Protein AF-0000000080794944 (afdb_homodimer)

Solvent-accessible surface area (backbone atoms only — not comparable to full-atom values): 50592 Å² total; per-residue (Å²): 95,80,65,53,23,32,39,42,46,59,66,70,66,61,68,41,65,61,49,51,48,53,40,46,74,66,65,26,46,38,34,17,43,70,73,52,37,54,56,38,44,75,72,70,41,84,64,39,46,39,34,68,73,73,70,47,71,64,36,57,89,57,74,43,53,61,49,36,49,52,62,53,45,12,29,58,46,54,78,93,35,69,66,28,50,51,45,27,62,76,66,72,36,57,71,33,27,30,31,37,28,40,72,71,52,40,64,65,51,48,74,79,46,86,49,66,69,64,55,45,68,68,59,70,55,32,57,50,40,53,40,50,36,15,28,62,26,26,94,62,12,42,25,40,49,50,62,85,48,48,60,62,50,49,52,32,38,70,72,71,50,22,71,54,67,71,56,23,50,53,32,17,41,49,35,30,44,48,52,14,51,37,27,41,32,45,29,51,54,49,22,61,75,66,71,56,73,48,63,47,74,49,50,31,36,52,76,44,68,37,66,14,27,69,31,85,89,19,55,22,37,37,35,34,56,58,98,51,88,38,71,67,80,34,48,42,64,62,29,70,90,60,64,56,37,46,51,52,49,42,15,47,52,53,51,48,51,55,56,28,70,48,91,57,56,48,37,37,36,20,40,84,56,34,61,34,38,34,24,44,57,60,50,74,67,53,49,52,51,49,52,58,52,48,59,73,38,73,47,35,34,37,37,44,60,48,65,67,59,54,63,71,48,31,77,29,53,31,49,29,36,33,23,64,50,87,75,81,58,58,76,62,50,54,68,31,65,23,41,39,32,39,41,53,76,58,78,81,86,70,65,62,39,56,42,46,58,75,59,40,34,34,43,26,52,55,82,87,82,87,78,95,60,56,73,32,49,44,53,36,49,48,50,37,52,69,35,29,32,29,29,39,26,42,29,45,84,34,35,27,36,30,33,45,24,42,32,78,37,59,63,52,14,49,51,35,30,50,53,41,31,53,75,68,76,43,76,78,58,41,34,34,41,36,36,35,44,50,66,79,50,66,68,54,53,48,52,43,57,73,26,46,37,44,30,39,38,28,24,59,62,55,93,90,32,54,63,53,60,50,50,41,42,74,72,65,27,44,77,46,66,46,97,49,72,54,43,31,120,94,79,63,53,22,32,39,42,45,59,66,70,65,61,69,41,64,60,49,53,49,52,40,46,76,66,64,27,47,39,33,16,42,70,71,52,37,55,56,38,44,75,72,71,41,84,64,41,46,40,34,68,72,72,69,48,72,64,36,59,89,58,74,42,53,60,50,35,50,51,60,52,45,12,30,58,47,54,81,92,35,68,68,29,51,49,44,26,62,77,67,73,35,57,72,34,27,30,30,36,28,40,72,71,53,41,64,65,51,46,75,78,45,85,48,65,68,63,56,44,69,67,60,71,56,33,57,51,41,52,38,51,36,14,29,62,26,25,93,60,12,41,24,41,48,49,62,84,48,49,59,60,51,50,51,30,39,69,72,71,50,22,71,54,67,70,56,22,51,53,32,20,39,49,37,29,43,50,52,13,50,37,28,40,32,45,28,52,55,49,23,62,75,65,71,57,75,48,63,49,76,48,50,30,35,52,77,45,70,37,66,12,26,69,32,83,87,21,56,22,37,36,35,35,56,60,100,52,87,38,73,67,80,35,48,41,63,64,28,70,92,59,63,56,37,46,49,53,49,42,15,48,51,54,52,47,51,54,54,28,72,46,91,59,56,49,38,41,36,19,40,84,55,32,60,34,39,34,25,41,55,60,51,75,65,54,48,52,51,49,52,56,53,48,59,74,37,74,47,35,33,36,37,41,60,48,65,68,58,54,61,72,46,31,78,28,53,31,50,29,38,33,22,66,50,87,75,82,59,57,74,64,50,54,68,31,64,24,41,38,31,40,40,55,77,58,78,80,84,70,65,62,37,55,43,47,61,76,62,41,33,34,44,26,52,56,83,87,84,86,78,95,59,55,74,33,49,42,54,36,50,47,50,38,53,69,36,29,32,29,27,38,26,42,29,45,83,34,35,30,35,30,35,43,24,40,31,78,38,59,64,51,15,49,52,36,28,51,53,39,31,53,74,69,76,43,75,78,60,42,35,34,42,35,36,35,46,49,67,80,50,66,69,53,53,48,51,43,58,74,26,47,37,43,32,39,37,27,24,58,61,53,92,89,32,55,63,55,59,50,51,41,43,74,72,64,26,44,77,45,66,47,96,53,71,53,41,31,122

Sequence (978 aa):
MNIKRAIISVYDKTNLEDLASFLYRNGVEIICTEGTNKYLQEKGIPTVKMADYIGFPEILGGRVKSIDPKLAGGILAKSNDKKHEEDMINYNIKRIDMVVGNFPTFEEIAKKTKNEETLLENIDIGGYSLLRAAAKNYKDVVALADPKDYQTVIDNLEDCGDVPLQLRRKLALKVFFSTSKYDASIHKIFSELFAAEKFDHEFFEILGNLRYGSNPMQEAILMKFLEKDTFINYLENLTFHKKPTLRMLKDIKLLFHLASLTNNEFLGFAKKGIFVFGYCAPTQEEKKQFIRIIKELKGGIVYSDDPNIIFELKDSKHDGMMTSYNLEQKEEIISFKPMVFKVNKKVLKQEEEYIVDSDLVVKQNFQEISLDLSPSEQLGFEVAKIHKSDTAVYVKNNLICSGNQSCLNREIALNALENTLEKFEVLPKEGTIIFDSPINSEKITDIILNWQVEKVIVPPTLPGYEKYLNDLEEKGVTLLVTQGRYHRYMNIKRAIISVYDKTNLEDLASFLYRNGVEIICTEGTNKYLQEKGIPTVKMADYIGFPEILGGRVKSIDPKLAGGILAKSNDKKHEEDMINYNIKRIDMVVGNFPTFEEIAKKTKNEETLLENIDIGGYSLLRAAAKNYKDVVALADPKDYQTVIDNLEDCGDVPLQLRRKLALKVFFSTSKYDASIHKIFSELFAAEKFDHEFFEILGNLRYGSNPMQEAILMKFLEKDTFINYLENLTFHKKPTLRMLKDIKLLFHLASLTNNEFLGFAKKGIFVFGYCAPTQEEKKQFIRIIKELKGGIVYSDDPNIIFELKDSKHDGMMTSYNLEQKEEIISFKPMVFKVNKKVLKQEEEYIVDSDLVVKQNFQEISLDLSPSEQLGFEVAKIHKSDTAVYVKNNLICSGNQSCLNREIALNALENTLEKFEVLPKEGTIIFDSPINSEKITDIILNWQVEKVIVPPTLPGYEKYLNDLEEKGVTLLVTQGRYHRY

Structure (mmCIF, N/CA/C/O backbone):
data_AF-0000000080794944-model_v1
#
loop_
_entity.id
_entity.type
_entity.pdbx_description
1 polymer 'Phosphoribosylaminoimidazolecarboxamide formyltransferase'
#
loop_
_atom_site.group_PDB
_atom_site.id
_atom_site.type_symbol
_atom_site.label_atom_id
_atom_site.label_alt_id
_atom_site.label_comp_id
_atom_site.label_asym_id
_atom_site.label_entity_id
_atom_site.label_seq_id
_atom_site.pdbx_PDB_ins_code
_atom_site.Cartn_x
_atom_site.Cartn_y
_atom_site.Cartn_z
_atom_site.occupancy
_atom_site.B_iso_or_equiv
_atom_site.auth_seq_id
_atom_site.auth_comp_id
_atom_site.auth_asym_id
_atom_site.auth_atom_id
_atom_site.pdbx_PDB_model_num
ATOM 1 N N . MET A 1 1 ? -22.109 20.938 27.016 1 71.31 1 MET A N 1
ATOM 2 C CA . MET A 1 1 ? -21.359 22.141 26.656 1 71.31 1 MET A CA 1
ATOM 3 C C . MET A 1 1 ? -22.234 23.141 25.922 1 71.31 1 MET A C 1
ATOM 5 O O . MET A 1 1 ? -23.062 22.766 25.094 1 71.31 1 MET A O 1
ATOM 9 N N . ASN A 1 2 ? -22.344 24.266 26.406 1 84.69 2 ASN A N 1
ATOM 10 C CA . ASN A 1 2 ? -23.094 25.359 25.797 1 84.69 2 ASN A CA 1
ATOM 11 C C . ASN A 1 2 ? -22.219 26.156 24.812 1 84.69 2 ASN A C 1
ATOM 13 O O . ASN A 1 2 ? -21.172 26.672 25.203 1 84.69 2 ASN A O 1
ATOM 17 N N . ILE A 1 3 ? -22.672 26.141 23.547 1 95.5 3 ILE A N 1
ATOM 18 C CA . ILE A 1 3 ? -21.906 26.859 22.531 1 95.5 3 ILE A CA 1
ATOM 19 C C . ILE A 1 3 ? -22.266 28.344 22.578 1 95.5 3 ILE A C 1
ATOM 21 O O . ILE A 1 3 ? -23.406 28.719 22.25 1 95.5 3 ILE A O 1
ATOM 25 N N . LYS A 1 4 ? -21.328 29.141 22.922 1 96.44 4 LYS A N 1
ATOM 26 C CA . LYS A 1 4 ? -21.578 30.578 23.016 1 96.44 4 LYS A CA 1
ATOM 27 C C . LYS A 1 4 ? -20.906 31.328 21.859 1 96.44 4 LYS A C 1
ATOM 29 O O . LYS A 1 4 ? -21.391 32.375 21.438 1 96.44 4 LYS A O 1
ATOM 34 N N . ARG A 1 5 ? -19.797 30.797 21.375 1 97.94 5 ARG A N 1
ATOM 35 C CA . ARG A 1 5 ? -19.031 31.406 20.297 1 97.94 5 ARG A CA 1
ATOM 36 C C . ARG A 1 5 ? -18.484 30.359 19.344 1 97.94 5 ARG A C 1
ATOM 38 O O . ARG A 1 5 ? -18.031 29.297 19.781 1 97.94 5 ARG A O 1
ATOM 45 N N . ALA A 1 6 ? -18.594 30.672 18.062 1 98.38 6 ALA A N 1
ATOM 46 C CA . ALA A 1 6 ? -18.094 29.75 17.047 1 98.38 6 ALA A CA 1
ATOM 47 C C . ALA A 1 6 ? -17.281 30.5 15.984 1 98.38 6 ALA A C 1
ATOM 49 O O . ALA A 1 6 ? -17.641 31.609 15.586 1 98.38 6 ALA A O 1
ATOM 50 N N . ILE A 1 7 ? -16.172 29.922 15.594 1 98.25 7 ILE A N 1
ATOM 51 C CA . ILE A 1 7 ? -15.398 30.422 14.461 1 98.25 7 ILE A CA 1
ATOM 52 C C . ILE A 1 7 ? -15.727 29.594 13.211 1 98.25 7 ILE A C 1
ATOM 54 O O . ILE A 1 7 ? -15.742 28.375 13.258 1 98.25 7 ILE A O 1
ATOM 58 N N . ILE A 1 8 ? -16.031 30.266 12.125 1 97.44 8 ILE A N 1
ATOM 59 C CA . ILE A 1 8 ? -16.297 29.578 10.859 1 97.44 8 ILE A CA 1
ATOM 60 C C . ILE A 1 8 ? -15.328 30.094 9.789 1 97.44 8 ILE A C 1
ATOM 62 O O . ILE A 1 8 ? -15.328 31.297 9.461 1 97.44 8 ILE A O 1
ATOM 66 N N . SER A 1 9 ? -14.477 29.281 9.312 1 94.06 9 SER A N 1
ATOM 67 C CA . SER A 1 9 ? -13.539 29.531 8.219 1 94.06 9 SER A CA 1
ATOM 68 C C . SER A 1 9 ? -13.5 28.359 7.25 1 94.06 9 SER A C 1
ATOM 70 O O . SER A 1 9 ? -12.664 27.453 7.391 1 94.06 9 SER A O 1
ATOM 72 N N . VAL A 1 10 ? -14.414 28.375 6.191 1 94.31 10 VAL A N 1
ATOM 73 C CA . VAL A 1 10 ? -14.578 27.188 5.348 1 94.31 10 VAL A CA 1
ATOM 74 C C . VAL A 1 10 ? -14.328 27.562 3.887 1 94.31 10 VAL A C 1
ATOM 76 O O . VAL A 1 10 ? -14.609 28.688 3.463 1 94.31 10 VAL A O 1
ATOM 79 N N . TYR A 1 11 ? -13.781 26.641 3.205 1 90.94 11 TYR A N 1
ATOM 80 C CA . TYR A 1 11 ? -13.688 26.703 1.75 1 90.94 11 TYR A CA 1
ATOM 81 C C . TYR A 1 11 ? -14.953 26.156 1.099 1 90.94 11 TYR A C 1
ATOM 83 O O . TYR A 1 11 ? -15.562 26.812 0.253 1 90.94 11 TYR A O 1
ATOM 91 N N . ASP A 1 12 ? -15.297 24.969 1.479 1 92.75 12 ASP A N 1
ATOM 92 C CA . ASP A 1 12 ? -16.531 24.312 1.055 1 92.75 12 ASP A CA 1
ATOM 93 C C . ASP A 1 12 ? -17.719 24.766 1.91 1 92.75 12 ASP A C 1
ATOM 95 O O . ASP A 1 12 ? -17.797 24.438 3.096 1 92.75 12 ASP A O 1
ATOM 99 N N . LYS A 1 13 ? -18.656 25.391 1.341 1 94.94 13 LYS A N 1
ATOM 100 C CA . LYS A 1 13 ? -19.766 25.984 2.09 1 94.94 13 LYS A CA 1
ATOM 101 C C . LYS A 1 13 ? -21 25.109 2.041 1 94.94 13 LYS A C 1
ATOM 103 O O . LYS A 1 13 ? -22.094 25.547 2.402 1 94.94 13 LYS A O 1
ATOM 108 N N . THR A 1 14 ? -20.766 23.875 1.717 1 95.31 14 THR A N 1
ATOM 109 C CA . THR A 1 14 ? -21.875 22.938 1.695 1 95.31 14 THR A CA 1
ATOM 110 C C . THR A 1 14 ? -22.516 22.828 3.074 1 95.31 14 THR A C 1
ATOM 112 O O . THR A 1 14 ? -21.828 22.656 4.078 1 95.31 14 THR A O 1
ATOM 115 N N . ASN A 1 15 ? -23.828 23.031 3.201 1 96.56 15 ASN A N 1
ATOM 116 C CA . ASN A 1 15 ? -24.672 22.859 4.387 1 96.56 15 ASN A CA 1
ATOM 117 C C . ASN A 1 15 ? -24.328 23.891 5.461 1 96.56 15 ASN A C 1
ATOM 119 O O . ASN A 1 15 ? -24.75 23.766 6.609 1 96.56 15 ASN A O 1
ATOM 123 N N . LEU A 1 16 ? -23.562 24.938 5.066 1 97.44 16 LEU A N 1
ATOM 124 C CA . LEU A 1 16 ? -23.109 25.906 6.043 1 97.44 16 LEU A CA 1
ATOM 125 C C . LEU A 1 16 ? -24.266 26.781 6.523 1 97.44 16 LEU A C 1
ATOM 127 O O . LEU A 1 16 ? -24.297 27.188 7.688 1 97.44 16 LEU A O 1
ATOM 131 N N . GLU A 1 17 ? -25.141 27.078 5.625 1 97.19 17 GLU A N 1
ATOM 132 C CA . GLU A 1 17 ? -26.281 27.922 5.957 1 97.19 17 GLU A CA 1
ATOM 133 C C . GLU A 1 17 ? -27.109 27.312 7.078 1 97.19 17 GLU A C 1
ATOM 135 O O . GLU A 1 17 ? -27.531 28.016 8.008 1 97.19 17 GLU A O 1
ATOM 140 N N . ASP A 1 18 ? -27.281 26.047 6.984 1 97.69 18 ASP A N 1
ATOM 141 C CA . ASP A 1 18 ? -28.078 25.359 7.992 1 97.69 18 ASP A CA 1
ATOM 142 C C . ASP A 1 18 ? -27.391 25.406 9.359 1 97.69 18 ASP A C 1
ATOM 144 O O . ASP A 1 18 ? -28.047 25.703 10.367 1 97.69 18 ASP A O 1
ATOM 148 N N . LEU A 1 19 ? -26.172 25.141 9.367 1 98.06 19 LEU A N 1
ATOM 149 C CA . LEU A 1 19 ? -25.422 25.156 10.625 1 98.06 19 LEU A CA 1
ATOM 150 C C . LEU A 1 19 ? -25.375 26.547 11.219 1 98.06 19 LEU A C 1
ATOM 152 O O . LEU A 1 19 ? -25.672 26.734 12.398 1 98.06 19 LEU A O 1
ATOM 156 N N . ALA A 1 20 ? -25.031 27.547 10.391 1 98.12 20 ALA A N 1
ATOM 157 C CA . ALA A 1 20 ? -24.906 28.922 10.844 1 98.12 20 ALA A CA 1
ATOM 158 C C . ALA A 1 20 ? -26.25 29.469 11.344 1 98.12 20 ALA A C 1
ATOM 160 O O . ALA A 1 20 ? -26.312 30.172 12.352 1 98.12 20 ALA A O 1
ATOM 161 N N . SER A 1 21 ? -27.2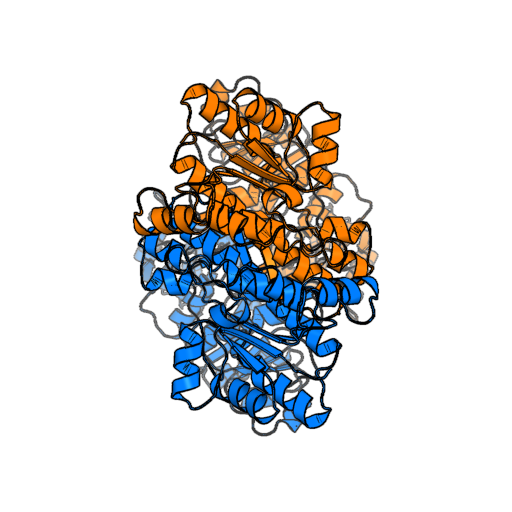81 29.141 10.656 1 97.75 21 SER A N 1
ATOM 162 C CA . SER A 1 21 ? -28.625 29.562 11.055 1 97.75 21 SER A CA 1
ATOM 163 C C . SER A 1 21 ? -29 28.984 12.414 1 97.75 21 SER A C 1
ATOM 165 O O . SER A 1 21 ? -29.562 29.688 13.258 1 97.75 21 SER A O 1
ATOM 167 N N . PHE A 1 22 ? -28.766 27.766 12.57 1 97.38 22 PHE A N 1
ATOM 168 C CA . PHE A 1 22 ? -29.062 27.094 13.828 1 97.38 22 PHE A CA 1
ATOM 169 C C . PHE A 1 22 ? -28.297 27.766 14.977 1 97.38 22 PHE A C 1
ATOM 171 O O . PHE A 1 22 ? -28.891 28.047 16.031 1 97.38 22 PHE A O 1
ATOM 178 N N . LEU A 1 23 ? -26.984 28 14.766 1 97.69 23 LEU A N 1
ATOM 179 C CA . LEU A 1 23 ? -26.156 28.625 15.797 1 97.69 23 LEU A CA 1
ATOM 180 C C . LEU A 1 23 ? -26.656 30.016 16.141 1 97.69 23 LEU A C 1
ATOM 182 O O . LEU A 1 23 ? -26.766 30.375 17.312 1 97.69 23 LEU A O 1
ATOM 186 N N . TYR A 1 24 ? -27 30.734 15.156 1 97.25 24 TYR A N 1
ATOM 187 C CA . TYR A 1 24 ? -27.469 32.094 15.352 1 97.25 24 TYR A CA 1
ATOM 188 C C . TYR A 1 24 ? -28.781 32.125 16.109 1 97.25 24 TYR A C 1
ATOM 190 O O . TYR A 1 24 ? -28.938 32.906 17.047 1 97.25 24 TYR A O 1
ATOM 198 N N . ARG A 1 25 ? -29.656 31.297 15.781 1 96.19 25 ARG A N 1
ATOM 199 C CA . ARG A 1 25 ? -30.953 31.219 16.438 1 96.19 25 ARG A CA 1
ATOM 200 C C . ARG A 1 25 ? -30.812 30.844 17.906 1 96.19 25 ARG A C 1
ATOM 202 O O . ARG A 1 25 ? -31.656 31.203 18.719 1 96.19 25 ARG A O 1
ATOM 209 N N . ASN A 1 26 ? -29.797 30.203 18.172 1 96 26 ASN A N 1
ATOM 210 C CA . ASN A 1 26 ? -29.578 29.781 19.547 1 96 26 ASN A CA 1
ATOM 211 C C . ASN A 1 26 ? -28.688 30.75 20.312 1 96 26 ASN A C 1
ATOM 213 O O . ASN A 1 26 ? -28.109 30.406 21.344 1 96 26 ASN A O 1
ATOM 217 N N . GLY A 1 27 ? -28.391 31.906 19.703 1 95.94 27 GLY A N 1
ATOM 218 C CA . GLY A 1 27 ? -27.719 33 20.406 1 95.94 27 GLY A CA 1
ATOM 219 C C . GLY A 1 27 ? -26.203 32.906 20.344 1 95.94 27 GLY A C 1
ATOM 220 O O . GLY A 1 27 ? -25.5 33.531 21.125 1 95.94 27 GLY A O 1
ATOM 221 N N . VAL A 1 28 ? -25.672 32.125 19.469 1 97.44 28 VAL A N 1
ATOM 222 C CA . VAL A 1 28 ? -24.234 31.953 19.359 1 97.44 28 VAL A CA 1
ATOM 223 C C . VAL A 1 28 ? -23.625 33.125 18.578 1 97.44 28 VAL A C 1
ATOM 225 O O . VAL A 1 28 ? -24.172 33.531 17.562 1 97.44 28 VAL A O 1
ATOM 228 N N . GLU A 1 29 ? -22.562 33.688 19.094 1 98 29 GLU A N 1
ATOM 229 C CA . GLU A 1 29 ? -21.766 34.656 18.344 1 98 29 GLU A CA 1
ATOM 230 C C . GLU A 1 29 ? -20.891 33.969 17.297 1 98 29 GLU A C 1
ATOM 232 O O . GLU A 1 29 ? -20 33.188 17.641 1 98 29 GLU A O 1
ATOM 237 N N . ILE A 1 30 ? -21.156 34.312 16.031 1 98.19 30 ILE A N 1
ATOM 238 C CA . ILE A 1 30 ? -20.422 33.656 14.953 1 98.19 30 ILE A CA 1
ATOM 239 C C . ILE A 1 30 ? -19.328 34.594 14.438 1 98.19 30 ILE A C 1
ATOM 241 O O . ILE A 1 30 ? -19.609 35.719 13.984 1 98.19 30 ILE A O 1
ATOM 245 N N . ILE A 1 31 ? -18.094 34.156 14.547 1 97.62 31 ILE A N 1
ATOM 246 C CA . ILE A 1 31 ? -16.922 34.875 14.062 1 97.62 31 ILE A CA 1
ATOM 247 C C . ILE A 1 31 ? -16.438 34.281 12.75 1 97.62 31 ILE A C 1
ATOM 249 O O . ILE A 1 31 ? -16.219 33.062 12.664 1 97.62 31 ILE A O 1
ATOM 253 N N . CYS A 1 32 ? -16.328 35.062 11.727 1 94.44 32 CYS A N 1
ATOM 254 C CA . CYS A 1 32 ? -15.953 34.5 10.438 1 94.44 32 CYS A CA 1
ATOM 255 C C . CYS A 1 32 ? -14.93 35.375 9.727 1 94.44 32 CYS A C 1
ATOM 257 O O . CYS A 1 32 ? -14.688 36.5 10.133 1 94.44 32 CYS A O 1
ATOM 259 N N . THR A 1 33 ? -14.242 34.781 8.773 1 87.5 33 THR A N 1
ATOM 260 C CA . THR A 1 33 ? -13.391 35.531 7.867 1 87.5 33 THR A CA 1
ATOM 261 C C . THR A 1 33 ? -14.227 36.406 6.934 1 87.5 33 THR A C 1
ATOM 263 O O . THR A 1 33 ? -15.445 36.25 6.863 1 87.5 33 THR A O 1
ATOM 266 N N . GLU A 1 34 ? -13.586 37.25 6.148 1 84.5 34 GLU A N 1
ATOM 267 C CA . GLU A 1 34 ? -14.289 38.219 5.309 1 84.5 34 GLU A CA 1
ATOM 268 C C . GLU A 1 34 ? -15.141 37.531 4.258 1 84.5 34 GLU A C 1
ATOM 270 O O . GLU A 1 34 ? -16.297 37.906 4.047 1 84.5 34 GLU A O 1
ATOM 275 N N . GLY A 1 35 ? -14.594 36.562 3.562 1 84.5 35 GLY A N 1
ATOM 276 C CA . GLY A 1 35 ? -15.344 35.844 2.533 1 84.5 35 GLY A CA 1
ATOM 277 C C . GLY A 1 35 ? -16.562 35.125 3.072 1 84.5 35 GLY A C 1
ATOM 278 O O . GLY A 1 35 ? -17.641 35.188 2.48 1 84.5 35 GLY A O 1
ATOM 279 N N . THR A 1 36 ? -16.391 34.469 4.199 1 90.19 36 THR A N 1
ATOM 280 C CA . THR A 1 36 ? -17.5 33.719 4.824 1 90.19 36 THR A CA 1
ATOM 281 C C . THR A 1 36 ? -18.531 34.688 5.395 1 90.19 36 THR A C 1
ATOM 283 O O . THR A 1 36 ? -19.734 34.438 5.359 1 90.19 36 THR A O 1
ATOM 286 N N . ASN A 1 37 ? -18.031 35.781 5.914 1 91.88 37 ASN A N 1
ATOM 287 C CA . ASN A 1 37 ? -18.938 36.812 6.438 1 91.88 37 ASN A CA 1
ATOM 288 C C . ASN A 1 37 ? -19.875 37.344 5.363 1 91.88 37 ASN A C 1
ATOM 290 O O . ASN A 1 37 ? -21.094 37.406 5.582 1 91.88 37 ASN A O 1
ATOM 294 N N . LYS A 1 38 ? -19.312 37.688 4.238 1 93.06 38 LYS A N 1
ATOM 295 C CA . LYS A 1 38 ? -20.125 38.188 3.125 1 93.06 38 LYS A CA 1
ATOM 296 C C . LYS A 1 38 ? -21.188 37.156 2.725 1 93.06 38 LYS A C 1
ATOM 298 O O . LYS A 1 38 ? -22.344 37.5 2.521 1 93.06 38 LYS A O 1
ATOM 303 N N . TYR A 1 39 ? -20.812 35.906 2.674 1 94.69 39 TYR A N 1
ATOM 304 C CA . TYR A 1 39 ? -21.703 34.812 2.287 1 94.69 39 TYR A CA 1
ATOM 305 C C . TYR A 1 39 ? -22.859 34.688 3.266 1 94.69 39 TYR A C 1
ATOM 307 O O . TYR A 1 39 ? -24.016 34.594 2.855 1 94.69 39 TYR A O 1
ATOM 315 N N . LEU A 1 40 ? -22.562 34.656 4.52 1 96.44 40 LEU A N 1
ATOM 316 C CA . LEU A 1 40 ? -23.594 34.438 5.539 1 96.44 40 LEU A CA 1
ATOM 317 C C . LEU A 1 40 ? -24.484 35.656 5.688 1 96.44 40 LEU A C 1
ATOM 319 O O . LEU A 1 40 ? -25.688 35.531 5.93 1 96.44 40 LEU A O 1
ATOM 323 N N . GLN A 1 41 ? -23.938 36.844 5.496 1 95.19 41 GLN A N 1
ATOM 324 C CA . GLN A 1 41 ? -24.734 38.062 5.547 1 95.19 41 GLN A CA 1
ATOM 325 C C . GLN A 1 41 ? -25.766 38.094 4.426 1 95.19 41 GLN A C 1
ATOM 327 O O . GLN A 1 41 ? -26.891 38.531 4.629 1 95.19 41 GLN A O 1
ATOM 332 N N . GLU A 1 42 ? -25.328 37.719 3.332 1 96.06 42 GLU A N 1
ATOM 333 C CA . GLU A 1 42 ? -26.234 37.625 2.189 1 96.06 42 GLU A CA 1
ATOM 334 C C . GLU A 1 42 ? -27.391 36.688 2.465 1 96.06 42 GLU A C 1
ATOM 336 O O . GLU A 1 42 ? -28.469 36.844 1.874 1 96.06 42 GLU A O 1
ATOM 341 N N . LYS A 1 43 ? -27.234 35.781 3.332 1 95.56 43 LYS A N 1
ATOM 342 C CA . LYS A 1 43 ? -28.281 34.812 3.695 1 95.56 43 LYS A CA 1
ATOM 343 C C . LYS A 1 43 ? -29.078 35.312 4.895 1 95.56 43 LYS A C 1
ATOM 345 O O . LYS A 1 43 ? -29.953 34.594 5.41 1 95.56 43 LYS A O 1
ATOM 350 N N . GLY A 1 44 ? -28.719 36.469 5.41 1 95.94 44 GLY A N 1
ATOM 351 C CA . GLY A 1 44 ? -29.438 37.062 6.512 1 95.94 44 GLY A CA 1
ATOM 352 C C . GLY A 1 44 ? -28.969 36.594 7.875 1 95.94 44 GLY A C 1
ATOM 353 O O . GLY A 1 44 ? -29.703 36.719 8.859 1 95.94 44 GLY A O 1
ATOM 354 N N . ILE A 1 45 ? -27.828 36.094 7.945 1 97.62 45 ILE A N 1
ATOM 355 C CA . ILE A 1 45 ? -27.281 35.594 9.211 1 97.62 45 ILE A CA 1
ATOM 356 C C . ILE A 1 45 ? -26.188 36.562 9.695 1 97.62 45 ILE A C 1
ATOM 358 O O . ILE A 1 45 ? -25.109 36.625 9.109 1 97.62 45 ILE A O 1
ATOM 362 N N . PRO A 1 46 ? -26.406 37.219 10.727 1 96 46 PRO A N 1
ATOM 363 C CA . PRO A 1 46 ? -25.406 38.156 11.242 1 96 46 PRO A CA 1
ATOM 364 C C . PRO A 1 46 ? -24.172 37.438 11.797 1 96 46 PRO A C 1
ATOM 366 O O . PRO A 1 46 ? -24.297 36.406 12.461 1 96 46 PRO A O 1
ATOM 369 N N . THR A 1 47 ? -23.031 37.969 11.477 1 96.88 47 THR A N 1
ATOM 370 C CA . THR A 1 47 ? -21.766 37.438 11.977 1 96.88 47 THR A CA 1
ATOM 371 C C . THR A 1 47 ? -20.812 38.594 12.328 1 96.88 47 THR A C 1
ATOM 373 O O . THR A 1 47 ? -21.094 39.75 12.039 1 96.88 47 THR A O 1
ATOM 376 N N . VAL A 1 48 ? -19.781 38.25 13.055 1 96.38 48 VAL A N 1
ATOM 377 C CA . VAL A 1 48 ? -18.703 39.188 13.391 1 96.38 48 VAL A CA 1
ATOM 378 C C . VAL A 1 48 ? -17.469 38.875 12.562 1 96.38 48 VAL A C 1
ATOM 380 O O . VAL A 1 48 ? -17.016 37.719 12.508 1 96.38 48 VAL A O 1
ATOM 383 N N . LYS A 1 49 ? -16.938 39.906 12.008 1 94.5 49 LYS A N 1
ATOM 384 C CA . LYS A 1 49 ? -15.695 39.688 11.266 1 94.5 49 LYS A CA 1
ATOM 385 C C . LYS A 1 49 ? -14.531 39.406 12.211 1 94.5 49 LYS A C 1
ATOM 387 O O . LYS A 1 49 ? -14.422 40.031 13.273 1 94.5 49 LYS A O 1
ATOM 392 N N . MET A 1 50 ? -13.766 38.531 11.766 1 93.56 50 MET A N 1
ATOM 393 C CA . MET A 1 50 ? -12.625 38.125 12.586 1 93.56 50 MET A CA 1
ATOM 394 C C . MET A 1 50 ? -11.734 39.312 12.914 1 93.56 50 MET A C 1
ATOM 396 O O . MET A 1 50 ? -11.258 39.438 14.039 1 93.56 50 MET A O 1
ATOM 400 N N . ALA A 1 51 ? -11.453 40.156 11.938 1 91.19 51 ALA A N 1
ATOM 401 C CA . ALA A 1 51 ? -10.633 41.344 12.133 1 91.19 51 ALA A CA 1
ATOM 402 C C . ALA A 1 51 ? -11.211 42.25 13.234 1 91.19 51 ALA A C 1
ATOM 404 O O . ALA A 1 51 ? -10.469 42.781 14.055 1 91.19 51 ALA A O 1
ATOM 405 N N . ASP A 1 52 ? -12.469 42.344 13.297 1 93.31 52 ASP A N 1
ATOM 406 C CA . ASP A 1 52 ? -13.148 43.125 14.312 1 93.31 52 ASP A CA 1
ATOM 407 C C . ASP A 1 52 ? -13.07 42.469 15.68 1 93.31 52 ASP A C 1
ATOM 409 O O . ASP A 1 52 ? -12.914 43.156 16.703 1 93.31 52 ASP A O 1
ATOM 413 N N . TYR A 1 53 ? -13.203 41.25 15.641 1 94.5 53 TYR A N 1
ATOM 414 C CA . TYR A 1 53 ? -13.156 40.5 16.891 1 94.5 53 TYR A CA 1
ATOM 415 C C . TYR A 1 53 ? -11.797 40.656 17.562 1 94.5 53 TYR A C 1
ATOM 417 O O . TYR A 1 53 ? -11.719 40.844 18.781 1 94.5 53 TYR A O 1
ATOM 425 N N . ILE A 1 54 ? -10.703 40.5 16.797 1 92.06 54 ILE A N 1
ATOM 426 C CA . ILE A 1 54 ? -9.367 40.5 17.375 1 92.06 54 ILE A CA 1
ATOM 427 C C . ILE A 1 54 ? -8.867 41.938 17.516 1 92.06 54 ILE A C 1
ATOM 429 O O . ILE A 1 54 ? -7.918 42.219 18.25 1 92.06 54 ILE A O 1
ATOM 433 N N . GLY A 1 55 ? -9.461 42.875 16.75 1 89.12 55 GLY A N 1
ATOM 434 C CA . GLY A 1 55 ? -9.031 44.25 16.766 1 89.12 55 GLY A CA 1
ATOM 435 C C . GLY A 1 55 ? -7.754 44.5 15.977 1 89.12 55 GLY A C 1
ATOM 436 O O . GLY A 1 55 ? -6.926 45.312 16.359 1 89.12 55 GLY A O 1
ATOM 437 N N . PHE A 1 56 ? -7.52 43.719 15.078 1 87.88 56 PHE A N 1
ATOM 438 C CA . PHE A 1 56 ? -6.371 43.812 14.18 1 87.88 56 PHE A CA 1
ATOM 439 C C . PHE A 1 56 ? -6.789 43.531 12.742 1 87.88 56 PHE A C 1
ATOM 441 O O . PHE A 1 56 ? -7.457 42.531 12.461 1 87.88 56 PHE A O 1
ATOM 448 N N . PRO A 1 57 ? -6.422 44.344 11.797 1 88.25 57 PRO A N 1
ATOM 449 C CA . PRO A 1 57 ? -6.871 44.188 10.414 1 88.25 57 PRO A CA 1
ATOM 450 C C . PRO A 1 57 ? -6.164 43.031 9.695 1 88.25 57 PRO A C 1
ATOM 452 O O . PRO A 1 57 ? -5.141 42.531 10.172 1 88.25 57 PRO A O 1
ATOM 455 N N . GLU A 1 58 ? -6.785 42.625 8.609 1 89.75 58 GLU A N 1
ATOM 456 C CA . GLU A 1 58 ? -6.078 41.75 7.711 1 89.75 58 GLU A CA 1
ATOM 457 C C . GLU A 1 58 ? -4.887 42.438 7.055 1 89.75 58 GLU A C 1
ATOM 459 O O . GLU A 1 58 ? -5.012 43.562 6.574 1 89.75 58 GLU A O 1
ATOM 464 N N . ILE A 1 59 ? -3.746 41.781 7.098 1 91.81 59 ILE A N 1
ATOM 465 C CA . ILE A 1 59 ? -2.572 42.406 6.5 1 91.81 59 ILE A CA 1
ATOM 466 C C . ILE A 1 59 ? -1.923 41.469 5.504 1 91.81 59 ILE A C 1
ATOM 468 O O . ILE A 1 59 ? -2.314 40.281 5.406 1 91.81 59 ILE A O 1
ATOM 472 N N . LEU A 1 60 ? -0.931 42.062 4.664 1 95.25 60 LEU A N 1
ATOM 473 C CA . LEU A 1 60 ? -0.156 41.281 3.686 1 95.25 60 LEU A CA 1
ATOM 474 C C . LEU A 1 60 ? -1.072 40.625 2.672 1 95.25 60 LEU A C 1
ATOM 476 O O . LEU A 1 60 ? -0.895 39.438 2.361 1 95.25 60 LEU A O 1
ATOM 480 N N . GLY A 1 61 ? -2.125 41.312 2.301 1 88.5 61 GLY A N 1
ATOM 481 C CA . GLY A 1 61 ? -3.039 40.812 1.292 1 88.5 61 GLY A CA 1
ATOM 482 C C . GLY A 1 61 ? -3.879 39.656 1.78 1 88.5 61 GLY A C 1
ATOM 483 O O . GLY A 1 61 ? -4.18 38.719 1.016 1 88.5 61 GLY A O 1
ATOM 484 N N . GLY A 1 62 ? -4.105 39.562 3.086 1 88.19 62 GLY A N 1
ATOM 485 C CA . GLY A 1 62 ? -4.953 38.5 3.619 1 88.19 62 GLY A CA 1
ATOM 486 C C . GLY A 1 62 ? -4.172 37.281 4.078 1 88.19 62 GLY A C 1
ATOM 487 O O . GLY A 1 62 ? -4.754 36.312 4.594 1 88.19 62 GLY A O 1
ATOM 488 N N . ARG A 1 63 ? -2.883 37.312 3.988 1 90.81 63 ARG A N 1
ATOM 489 C CA . ARG A 1 63 ? -2.051 36.188 4.41 1 90.81 63 ARG A CA 1
ATOM 490 C C . ARG A 1 63 ? -2.061 36.031 5.926 1 90.81 63 ARG A C 1
ATOM 492 O O . ARG A 1 63 ? -1.833 34.938 6.449 1 90.81 63 ARG A O 1
ATOM 499 N N . VAL A 1 64 ? -2.271 37.125 6.586 1 92.38 64 VAL A N 1
ATOM 500 C CA . VAL A 1 64 ? -2.396 37.125 8.039 1 92.38 64 VAL A CA 1
ATOM 501 C C . VAL A 1 64 ? -3.748 37.719 8.445 1 92.38 64 VAL A C 1
ATOM 503 O O . VAL A 1 64 ? -3.959 38.906 8.359 1 92.38 64 VAL A O 1
ATOM 506 N N . LYS A 1 65 ? -4.602 36.875 8.836 1 88 65 LYS A N 1
ATOM 507 C CA . LYS A 1 65 ? -5.934 37.344 9.195 1 88 65 LYS A CA 1
ATOM 508 C C . LYS A 1 65 ? -6.469 36.625 10.414 1 88 65 LYS A C 1
ATOM 510 O O . LYS A 1 65 ? -7.348 37.125 11.117 1 88 65 LYS A O 1
ATOM 515 N N . SER A 1 66 ? -5.945 35.438 10.656 1 90.56 66 SER A N 1
ATOM 516 C CA . SER A 1 66 ? -6.555 34.625 11.703 1 90.56 66 SER A CA 1
ATOM 517 C C . SER A 1 66 ? -5.508 34.156 12.703 1 90.56 66 SER A C 1
ATOM 519 O O . SER A 1 66 ? -5.727 33.156 13.398 1 90.56 66 SER A O 1
ATOM 521 N N . ILE A 1 67 ? -4.402 34.75 12.688 1 93 67 ILE A N 1
ATOM 522 C CA . ILE A 1 67 ? -3.348 34.375 13.633 1 93 67 ILE A CA 1
ATOM 523 C C . ILE A 1 67 ? -3.266 35.438 14.734 1 93 67 ILE A C 1
ATOM 525 O O . ILE A 1 67 ? -2.686 36.5 14.539 1 93 67 ILE A O 1
ATOM 529 N N . ASP A 1 68 ? -3.785 35.062 15.875 1 93.56 68 ASP A N 1
ATOM 530 C CA . ASP A 1 68 ? -3.861 35.969 17 1 93.56 68 ASP A CA 1
ATOM 531 C C . ASP A 1 68 ? -4.008 35.219 18.328 1 93.56 68 ASP A C 1
ATOM 533 O O . ASP A 1 68 ? -4.734 34.219 18.391 1 93.56 68 ASP A O 1
ATOM 537 N N . PRO A 1 69 ? -3.373 35.75 19.359 1 93.56 69 PRO A N 1
ATOM 538 C CA . PRO A 1 69 ? -3.461 35.062 20.656 1 93.56 69 PRO A CA 1
ATOM 539 C C . PRO A 1 69 ? -4.887 35 21.203 1 93.56 69 PRO A C 1
ATOM 541 O O . PRO A 1 69 ? -5.242 34.062 21.922 1 93.56 69 PRO A O 1
ATOM 544 N N . LYS A 1 70 ? -5.676 35.969 20.875 1 93.88 70 LYS A N 1
ATOM 545 C CA . LYS A 1 70 ? -7.055 36 21.344 1 93.88 70 LYS A CA 1
ATOM 546 C C . LYS A 1 70 ? -7.855 34.844 20.781 1 93.88 70 LYS A C 1
ATOM 548 O O . LYS A 1 70 ? -8.656 34.219 21.484 1 93.88 70 LYS A O 1
ATOM 553 N N . LEU A 1 71 ? -7.645 34.594 19.562 1 95.94 71 LEU A N 1
ATOM 554 C CA . LEU A 1 71 ? -8.328 33.469 18.938 1 95.94 71 LEU A CA 1
ATOM 555 C C . LEU A 1 71 ? -7.785 32.156 19.469 1 95.94 71 LEU A C 1
ATOM 557 O O . LEU A 1 71 ? -8.555 31.312 19.953 1 95.94 71 LEU A O 1
ATOM 561 N N . ALA A 1 72 ? -6.484 32 19.406 1 96.38 72 ALA A N 1
ATOM 562 C CA . ALA A 1 72 ? -5.855 30.75 19.859 1 96.38 72 ALA A CA 1
ATOM 563 C C . ALA A 1 72 ? -6.129 30.5 21.328 1 96.38 72 ALA A C 1
ATOM 565 O O . ALA A 1 72 ? -6.418 29.359 21.734 1 96.38 72 ALA A O 1
ATOM 566 N N . GLY A 1 73 ? -6.008 31.562 22.094 1 96.56 73 GLY A N 1
ATOM 567 C CA . GLY A 1 73 ? -6.27 31.438 23.516 1 96.56 73 GLY A CA 1
ATOM 568 C C . GLY A 1 73 ? -7.703 31.047 23.828 1 96.56 73 GLY A C 1
ATOM 569 O O . GLY A 1 73 ? -7.957 30.234 24.719 1 96.56 73 GLY A O 1
ATOM 570 N N . GLY A 1 74 ? -8.609 31.656 23.141 1 97.56 74 GLY A N 1
ATOM 571 C CA . GLY A 1 74 ? -10.008 31.312 23.328 1 97.56 74 GLY A CA 1
ATOM 572 C C . GLY A 1 74 ? -10.305 29.844 23.031 1 97.56 74 GLY A C 1
ATOM 573 O O . GLY A 1 74 ? -11.195 29.25 23.641 1 97.56 74 GLY A O 1
ATOM 574 N N . ILE A 1 75 ? -9.562 29.266 22.125 1 98.19 75 ILE A N 1
ATOM 575 C CA . ILE A 1 75 ? -9.773 27.875 21.703 1 98.19 75 ILE A CA 1
ATOM 576 C C . ILE A 1 75 ? -9.031 26.938 22.656 1 98.19 75 ILE A C 1
ATOM 578 O O . ILE A 1 75 ? -9.578 25.922 23.078 1 98.19 75 ILE A O 1
ATOM 582 N N . LEU A 1 76 ? -7.816 27.25 23.094 1 97.94 76 LEU A N 1
ATOM 583 C CA . LEU A 1 76 ? -6.898 26.312 23.734 1 97.94 76 LEU A CA 1
ATOM 584 C C . LEU A 1 76 ? -7.082 26.328 25.25 1 97.94 76 LEU A C 1
ATOM 586 O O . LEU A 1 76 ? -6.578 25.438 25.953 1 97.94 76 LEU A O 1
ATOM 590 N N . ALA A 1 77 ? -7.84 27.25 25.781 1 97.31 77 ALA A N 1
ATOM 591 C CA . ALA A 1 77 ? -8.055 27.312 27.219 1 97.31 77 ALA A CA 1
ATOM 592 C C . ALA A 1 77 ? -8.859 26.125 27.719 1 97.31 77 ALA A C 1
ATOM 594 O O . ALA A 1 77 ? -9.844 25.719 27.094 1 97.31 77 ALA A O 1
ATOM 595 N N . LYS A 1 78 ? -8.375 25.609 28.797 1 95.25 78 LYS A N 1
ATOM 596 C CA . LYS A 1 78 ? -9.086 24.5 29.438 1 95.25 78 LYS A CA 1
ATOM 597 C C . LYS A 1 78 ? -10.125 25 30.422 1 95.25 78 LYS A C 1
ATOM 599 O O . LYS A 1 78 ? -9.875 25.969 31.141 1 95.25 78 LYS A O 1
ATOM 604 N N . SER A 1 79 ? -11.117 24.094 30.375 1 89.94 79 SER A N 1
ATOM 605 C CA . SER A 1 79 ? -12.133 24.406 31.375 1 89.94 79 SER A CA 1
ATOM 606 C C . SER A 1 79 ? -11.734 23.875 32.75 1 89.94 79 SER A C 1
ATOM 608 O O . SER A 1 79 ? -11.031 22.859 32.844 1 89.94 79 SER A O 1
ATOM 610 N N . ASN A 1 80 ? -11.828 24.516 33.75 1 87.94 80 ASN A N 1
ATOM 611 C CA . ASN A 1 80 ? -11.609 24.078 35.125 1 87.94 80 ASN A CA 1
ATOM 612 C C . ASN A 1 80 ? -10.148 24.219 35.531 1 87.94 80 ASN A C 1
ATOM 614 O O . ASN A 1 80 ? -9.625 23.391 36.281 1 87.94 80 ASN A O 1
ATOM 618 N N . ASP A 1 81 ? -9.477 24.906 34.781 1 93.06 81 ASP A N 1
ATOM 619 C CA . ASP A 1 81 ? -8.109 25.266 35.125 1 93.06 81 ASP A CA 1
ATOM 620 C C . ASP A 1 81 ? -8.039 26.719 35.594 1 93.06 81 ASP A C 1
ATOM 622 O O . ASP A 1 81 ? -8.195 27.641 34.812 1 93.06 81 ASP A O 1
ATOM 626 N N . LYS A 1 82 ? -7.727 26.859 36.812 1 94.88 82 LYS A N 1
ATOM 627 C CA . LYS A 1 82 ? -7.758 28.172 37.438 1 94.88 82 LYS A CA 1
ATOM 628 C C . LYS A 1 82 ? -6.73 29.109 36.812 1 94.88 82 LYS A C 1
ATOM 630 O O . LYS A 1 82 ? -7.004 30.297 36.594 1 94.88 82 LYS A O 1
ATOM 635 N N . LYS A 1 83 ? -5.633 28.578 36.531 1 94.94 83 LYS A N 1
ATOM 636 C CA . LYS A 1 83 ? -4.594 29.391 35.906 1 94.94 83 LYS A CA 1
ATOM 637 C C . LYS A 1 83 ? -5.02 29.844 34.531 1 94.94 83 LYS A C 1
ATOM 639 O O . LYS A 1 83 ? -4.746 30.984 34.125 1 94.94 83 LYS A O 1
ATOM 644 N N . HIS A 1 84 ? -5.668 29 33.812 1 96.19 84 HIS A N 1
ATOM 645 C CA . HIS A 1 84 ? -6.176 29.359 32.5 1 96.19 84 HIS A CA 1
ATOM 646 C C . HIS A 1 84 ? -7.242 30.453 32.594 1 96.19 84 HIS A C 1
ATOM 648 O O . HIS A 1 84 ? -7.242 31.391 31.797 1 96.19 84 HIS A O 1
ATOM 654 N N . GLU A 1 85 ? -8.023 30.344 33.562 1 95.31 85 GLU A N 1
ATOM 655 C CA . GLU A 1 85 ? -9.07 31.328 33.75 1 95.31 85 GLU A CA 1
ATOM 656 C C . GLU A 1 85 ? -8.477 32.719 34.094 1 95.31 85 GLU A C 1
ATOM 658 O O . GLU A 1 85 ? -8.945 33.719 33.594 1 95.31 85 GLU A O 1
ATOM 663 N N . GLU A 1 86 ? -7.535 32.688 34.875 1 96.44 86 GLU A N 1
ATOM 664 C CA . GLU A 1 86 ? -6.863 33.938 35.25 1 96.44 86 GLU A CA 1
ATOM 665 C C . GLU A 1 86 ? -6.227 34.594 34 1 96.44 86 GLU A C 1
ATOM 667 O O . GLU A 1 86 ? -6.348 35.812 33.812 1 96.44 86 GLU A O 1
ATOM 672 N N . ASP A 1 87 ? -5.598 33.812 33.219 1 95.81 87 ASP A N 1
ATOM 673 C CA . ASP A 1 87 ? -4.992 34.312 32 1 95.81 87 ASP A CA 1
ATOM 674 C C . ASP A 1 87 ? -6.051 34.906 31.078 1 95.81 87 ASP A C 1
ATOM 676 O O . ASP A 1 87 ? -5.836 35.969 30.484 1 95.81 87 ASP A O 1
ATOM 680 N N . MET A 1 88 ? -7.125 34.281 30.953 1 96.19 88 MET A N 1
ATOM 681 C CA . MET A 1 88 ? -8.18 34.75 30.062 1 96.19 88 MET A CA 1
ATOM 682 C C . MET A 1 88 ? -8.734 36.094 30.531 1 96.19 88 MET A C 1
ATOM 684 O O . MET A 1 88 ? -8.977 37 29.719 1 96.19 88 MET A O 1
ATOM 688 N N . ILE A 1 89 ? -8.852 36.219 31.812 1 96.31 89 ILE A N 1
ATOM 689 C CA . ILE A 1 89 ? -9.344 37.469 32.375 1 96.31 89 ILE A CA 1
ATOM 690 C C . ILE A 1 89 ? -8.297 38.562 32.188 1 96.31 89 ILE A C 1
ATOM 692 O O . ILE A 1 89 ? -8.609 39.625 31.703 1 96.31 89 ILE A O 1
ATOM 696 N N . ASN A 1 90 ? -7.082 38.281 32.469 1 95.69 90 ASN A N 1
ATOM 697 C CA . ASN A 1 90 ? -5.992 39.25 32.438 1 95.69 90 ASN A CA 1
ATOM 698 C C . ASN A 1 90 ? -5.77 39.75 31.016 1 95.69 90 ASN A C 1
ATOM 700 O O . ASN A 1 90 ? -5.391 40.906 30.828 1 95.69 90 ASN A O 1
ATOM 704 N N . TYR A 1 91 ? -6.055 38.938 30.016 1 93.62 91 TYR A N 1
ATOM 705 C CA . TYR A 1 91 ? -5.73 39.344 28.656 1 93.62 91 TYR A CA 1
ATOM 706 C C . TYR A 1 91 ? -6.988 39.469 27.797 1 93.62 91 TYR A C 1
ATOM 708 O O . TYR A 1 91 ? -6.914 39.531 26.578 1 93.62 91 TYR A O 1
ATOM 716 N N . ASN A 1 92 ? -8.109 39.469 28.438 1 93.69 92 ASN A N 1
ATOM 717 C CA . ASN A 1 92 ? -9.398 39.688 27.812 1 93.69 92 ASN A CA 1
ATOM 718 C C . ASN A 1 92 ? -9.641 38.688 26.656 1 93.69 92 ASN A C 1
ATOM 720 O O . ASN A 1 92 ? -9.93 39.125 25.531 1 93.69 92 ASN A O 1
ATOM 724 N N . ILE A 1 93 ? -9.453 37.469 26.969 1 95.69 93 ILE A N 1
ATOM 725 C CA . ILE A 1 93 ? -9.68 36.406 26.016 1 95.69 93 ILE A CA 1
ATOM 726 C C . ILE A 1 93 ? -11.008 35.719 26.312 1 95.69 93 ILE A C 1
ATOM 728 O O . ILE A 1 93 ? -11.258 35.281 27.453 1 95.69 93 ILE A O 1
ATOM 732 N N . LYS A 1 94 ? -11.836 35.625 25.297 1 96.25 94 LYS A N 1
ATOM 733 C CA . LYS A 1 94 ? -13.125 34.938 25.453 1 96.25 94 LYS A CA 1
ATOM 734 C C . LYS A 1 94 ? -13.062 33.531 24.922 1 96.25 94 LYS A C 1
ATOM 736 O O . LYS A 1 94 ? -12.391 33.25 23.922 1 96.25 94 LYS A O 1
ATOM 741 N N . ARG A 1 95 ? -13.828 32.75 25.516 1 96.56 95 ARG A N 1
ATOM 742 C CA . ARG A 1 95 ? -13.828 31.328 25.156 1 96.56 95 ARG A CA 1
ATOM 743 C C . ARG A 1 95 ? -14.508 31.109 23.797 1 96.56 95 ARG A C 1
ATOM 745 O O . ARG A 1 95 ? -15.531 31.719 23.516 1 96.56 95 ARG A O 1
ATOM 752 N N . ILE A 1 96 ? -13.969 30.281 23.031 1 97.88 96 ILE A N 1
ATOM 753 C CA . ILE A 1 96 ? -14.531 29.797 21.766 1 97.88 96 ILE A CA 1
ATOM 754 C C . ILE A 1 96 ? -14.906 28.328 21.906 1 97.88 96 ILE A C 1
ATOM 756 O O . ILE A 1 96 ? -14.07 27.5 22.266 1 97.88 96 ILE A O 1
ATOM 760 N N . ASP A 1 97 ? -16.125 27.984 21.5 1 98.19 97 ASP A N 1
ATOM 761 C CA . ASP A 1 97 ? -16.656 26.672 21.812 1 98.19 97 ASP A CA 1
ATOM 762 C C . ASP A 1 97 ? -16.703 25.781 20.578 1 98.19 97 ASP A C 1
ATOM 764 O O . ASP A 1 97 ? -16.859 24.562 20.672 1 98.19 97 ASP A O 1
ATOM 768 N N . MET A 1 98 ? -16.547 26.391 19.438 1 98.62 98 MET A N 1
ATOM 769 C CA . MET A 1 98 ? -16.672 25.625 18.188 1 98.62 98 MET A CA 1
ATOM 770 C C . MET A 1 98 ? -15.828 26.266 17.094 1 98.62 98 MET A C 1
ATOM 772 O O . MET A 1 98 ? -15.781 27.484 16.969 1 98.62 98 MET A O 1
ATOM 776 N N . VAL A 1 99 ? -15.141 25.469 16.375 1 98.69 99 VAL A N 1
ATOM 777 C CA . VAL A 1 99 ? -14.406 25.906 15.195 1 98.69 99 VAL A CA 1
ATOM 778 C C . VAL A 1 99 ? -14.797 25.062 13.984 1 98.69 99 VAL A C 1
ATOM 780 O O . VAL A 1 99 ? -14.68 23.828 14.016 1 98.69 99 VAL A O 1
ATOM 783 N N . VAL A 1 100 ? -15.336 25.641 12.984 1 98.38 100 VAL A N 1
ATOM 784 C CA . VAL A 1 100 ? -15.719 25 11.734 1 98.38 100 VAL A CA 1
ATOM 785 C C . VAL A 1 100 ? -14.766 25.422 10.617 1 98.38 100 VAL A C 1
ATOM 787 O O . VAL A 1 100 ? -14.625 26.609 10.312 1 98.38 100 VAL A O 1
ATOM 790 N N . GLY A 1 101 ? -14.07 24.5 10.117 1 96.5 101 GLY A N 1
ATOM 791 C CA . GLY A 1 101 ? -13.125 24.781 9.047 1 96.5 101 GLY A CA 1
ATOM 792 C C . GLY A 1 101 ? -12.906 23.594 8.117 1 96.5 101 GLY A C 1
ATOM 793 O O . GLY A 1 101 ? -13.016 22.438 8.539 1 96.5 101 GLY A O 1
ATOM 794 N N . ASN A 1 102 ? -12.672 23.844 6.875 1 95 102 ASN A N 1
ATOM 795 C CA . ASN A 1 102 ? -12.281 22.812 5.914 1 95 102 ASN A CA 1
ATOM 796 C C . ASN A 1 102 ? -11.43 23.391 4.789 1 95 102 ASN A C 1
ATOM 798 O O . ASN A 1 102 ? -11.273 24.609 4.684 1 95 102 ASN A O 1
ATOM 802 N N . PHE A 1 103 ? -10.781 22.531 4.078 1 90.81 103 PHE A N 1
ATOM 803 C CA . PHE A 1 103 ? -9.844 22.922 3.033 1 90.81 103 PHE A CA 1
ATOM 804 C C . PHE A 1 103 ? -10.047 22.078 1.777 1 90.81 103 PHE A C 1
ATOM 806 O O . PHE A 1 103 ? -10.516 20.938 1.854 1 90.81 103 PHE A O 1
ATOM 813 N N . PRO A 1 104 ? -9.805 22.688 0.663 1 85.06 104 PRO A N 1
ATOM 814 C CA . PRO A 1 104 ? -9.797 21.859 -0.544 1 85.06 104 PRO A CA 1
ATOM 815 C C . PRO A 1 104 ? -8.578 20.938 -0.626 1 85.06 104 PRO A C 1
ATOM 817 O O . PRO A 1 104 ? -7.602 21.141 0.1 1 85.06 104 PRO A O 1
ATOM 820 N N . THR A 1 105 ? -8.742 19.891 -1.47 1 84.44 105 THR A N 1
ATOM 821 C CA . THR A 1 105 ? -7.508 19.188 -1.812 1 84.44 105 THR A CA 1
ATOM 822 C C . THR A 1 105 ? -6.719 19.953 -2.863 1 84.44 105 THR A C 1
ATOM 824 O O . THR A 1 105 ? -7.305 20.609 -3.729 1 84.44 105 THR A O 1
ATOM 827 N N . PHE A 1 106 ? -5.477 19.938 -2.674 1 88.56 106 PHE A N 1
ATOM 828 C CA . PHE A 1 106 ? -4.664 20.703 -3.613 1 88.56 106 PHE A CA 1
ATOM 829 C C . PHE A 1 106 ? -4.75 20.109 -5.012 1 88.56 106 PHE A C 1
ATOM 831 O O . PHE A 1 106 ? -4.426 20.766 -6 1 88.56 106 PHE A O 1
ATOM 838 N N . GLU A 1 107 ? -5.148 18.797 -5.059 1 85.94 107 GLU A N 1
ATOM 839 C CA . GLU A 1 107 ? -5.387 18.203 -6.371 1 85.94 107 GLU A CA 1
ATOM 840 C C . GLU A 1 107 ? -6.48 18.953 -7.125 1 85.94 107 GLU A C 1
ATOM 842 O O . GLU A 1 107 ? -6.363 19.188 -8.328 1 85.94 107 GLU A O 1
ATOM 847 N N . GLU A 1 108 ? -7.48 19.344 -6.418 1 85.69 108 GLU A N 1
ATOM 848 C CA . GLU A 1 108 ? -8.578 20.109 -7.008 1 85.69 108 GLU A CA 1
ATOM 849 C C . GLU A 1 108 ? -8.109 21.484 -7.461 1 85.69 108 GLU A C 1
ATOM 851 O O . GLU A 1 108 ? -8.539 21.984 -8.508 1 85.69 108 GLU A O 1
ATOM 856 N N . ILE A 1 109 ? -7.258 22.062 -6.672 1 89.5 109 ILE A N 1
ATOM 857 C CA . ILE A 1 109 ? -6.73 23.391 -6.996 1 89.5 109 ILE A CA 1
ATOM 858 C C . ILE A 1 109 ? -5.801 23.281 -8.203 1 89.5 109 ILE A C 1
ATOM 860 O O . ILE A 1 109 ? -5.852 24.125 -9.102 1 89.5 109 ILE A O 1
ATOM 864 N N . ALA A 1 110 ? -5.039 22.281 -8.234 1 90.25 110 ALA A N 1
ATOM 865 C CA . ALA A 1 110 ? -4.055 22.078 -9.297 1 90.25 110 ALA A CA 1
ATOM 866 C C . ALA A 1 110 ? -4.734 21.844 -10.641 1 90.25 110 ALA A C 1
ATOM 868 O O . ALA A 1 110 ? -4.16 22.109 -11.695 1 90.25 110 ALA A O 1
ATOM 869 N N . LYS A 1 111 ? -5.91 21.297 -10.625 1 88.25 111 LYS A N 1
ATOM 870 C CA . LYS A 1 111 ? -6.672 21.109 -11.859 1 88.25 111 LYS A CA 1
ATOM 871 C C . LYS A 1 111 ? -7.051 22.453 -12.477 1 88.25 111 LYS A C 1
ATOM 873 O O . LYS A 1 111 ? -7.238 22.547 -13.695 1 88.25 111 LYS A O 1
ATOM 878 N N . LYS A 1 112 ? -7.105 23.562 -11.672 1 87.56 112 LYS A N 1
ATOM 879 C CA . LYS A 1 112 ? -7.543 24.875 -12.125 1 87.56 112 LYS A CA 1
ATOM 880 C C . LYS A 1 112 ? -6.348 25.75 -12.508 1 87.56 112 LYS A C 1
ATOM 882 O O . LYS A 1 112 ? -6.473 26.641 -13.344 1 87.56 112 LYS A O 1
ATOM 887 N N . THR A 1 113 ? -5.145 25.453 -11.797 1 89.88 113 THR A N 1
ATOM 888 C CA . THR A 1 113 ? -3.965 26.266 -12.094 1 89.88 113 THR A CA 1
ATOM 889 C C . THR A 1 113 ? -2.689 25.469 -11.812 1 89.88 113 THR A C 1
ATOM 891 O O . THR A 1 113 ? -2.654 24.641 -10.898 1 89.88 113 THR A O 1
ATOM 894 N N . LYS A 1 114 ? -1.668 25.766 -12.617 1 87.5 114 LYS A N 1
ATOM 895 C CA . LYS A 1 114 ? -0.343 25.219 -12.352 1 87.5 114 LYS A CA 1
ATOM 896 C C . LYS A 1 114 ? 0.65 26.328 -11.992 1 87.5 114 LYS A C 1
ATOM 898 O O . LYS A 1 114 ? 1.849 26.062 -11.859 1 87.5 114 LYS A O 1
ATOM 903 N N . ASN A 1 115 ? 0.055 27.469 -11.773 1 93.31 115 ASN A N 1
ATOM 904 C CA . ASN A 1 115 ? 0.902 28.609 -11.406 1 93.31 115 ASN A CA 1
ATOM 905 C C . ASN A 1 115 ? 1.375 28.516 -9.961 1 93.31 115 ASN A C 1
ATOM 907 O O . ASN A 1 115 ? 0.559 28.406 -9.039 1 93.31 115 ASN A O 1
ATOM 911 N N . GLU A 1 116 ? 2.666 28.594 -9.82 1 93.75 116 GLU A N 1
ATOM 912 C CA . GLU A 1 116 ? 3.291 28.406 -8.516 1 93.75 116 GLU A CA 1
ATOM 913 C C . GLU A 1 116 ? 2.764 29.422 -7.504 1 93.75 116 GLU A C 1
ATOM 915 O O . GLU A 1 116 ? 2.389 29.062 -6.387 1 93.75 116 GLU A O 1
ATOM 920 N N . GLU A 1 117 ? 2.684 30.625 -7.867 1 92.25 117 GLU A N 1
ATOM 921 C CA . GLU A 1 117 ? 2.26 31.703 -6.969 1 92.25 117 GLU A CA 1
ATOM 922 C C . GLU A 1 117 ? 0.804 31.516 -6.547 1 92.25 117 GLU A C 1
ATOM 924 O O . GLU A 1 117 ? 0.465 31.703 -5.375 1 92.25 117 GLU A O 1
ATOM 929 N N . THR A 1 118 ? 0.004 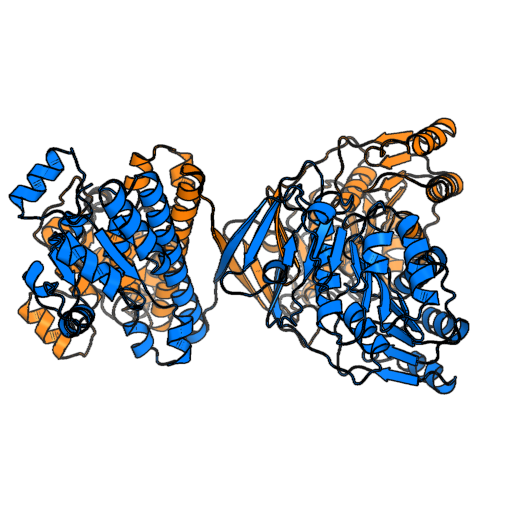31.203 -7.473 1 92.19 118 THR A N 1
ATOM 930 C CA . THR A 1 118 ? -1.411 31 -7.18 1 92.19 118 THR A CA 1
ATOM 931 C C . THR A 1 118 ? -1.604 29.797 -6.254 1 92.19 118 THR A C 1
ATOM 933 O O . THR A 1 118 ? -2.439 29.844 -5.348 1 92.19 118 THR A O 1
ATOM 936 N N . LEU A 1 119 ? -0.844 28.75 -6.516 1 93.75 119 LEU A N 1
ATOM 937 C CA . LEU A 1 119 ? -0.917 27.562 -5.66 1 93.75 119 LEU A CA 1
ATOM 938 C C . LEU A 1 119 ? -0.525 27.906 -4.227 1 93.75 119 LEU A C 1
ATOM 940 O O . LEU A 1 119 ? -1.199 27.5 -3.281 1 93.75 119 LEU A O 1
ATOM 944 N N . LEU A 1 120 ? 0.476 28.719 -4.102 1 94 120 LEU A N 1
ATOM 945 C CA . LEU A 1 120 ? 0.967 29.094 -2.783 1 94 120 LEU A CA 1
ATOM 946 C C . LEU A 1 120 ? -0.082 29.906 -2.021 1 94 120 LEU A C 1
ATOM 948 O O . LEU A 1 120 ? -0.241 29.734 -0.811 1 94 120 LEU A O 1
ATOM 952 N N . GLU A 1 121 ? -0.801 30.656 -2.701 1 91.62 121 GLU A N 1
ATOM 953 C CA . GLU A 1 121 ? -1.792 31.516 -2.068 1 91.62 121 GLU A CA 1
ATOM 954 C C . GLU A 1 121 ? -2.994 30.719 -1.579 1 91.62 121 GLU A C 1
ATOM 956 O O . GLU A 1 121 ? -3.76 31.188 -0.734 1 91.62 121 GLU A O 1
ATOM 961 N N . ASN A 1 122 ? -3.086 29.562 -2.064 1 91.19 122 ASN A N 1
ATOM 962 C CA . ASN A 1 122 ? -4.203 28.719 -1.649 1 91.19 122 ASN A CA 1
ATOM 963 C C . ASN A 1 122 ? -3.852 27.891 -0.419 1 91.19 122 ASN A C 1
ATOM 965 O O . ASN A 1 122 ? -4.707 27.188 0.128 1 91.19 122 ASN A O 1
ATOM 969 N N . ILE A 1 123 ? -2.65 28 0.035 1 94.81 123 ILE A N 1
ATOM 970 C CA . ILE A 1 123 ? -2.273 27.328 1.27 1 94.81 123 ILE A CA 1
ATOM 971 C C . ILE A 1 123 ? -2.77 28.125 2.471 1 94.81 123 ILE A C 1
ATOM 973 O O . ILE A 1 123 ? -2.441 29.297 2.617 1 94.81 123 ILE A O 1
ATOM 977 N N . ASP A 1 124 ? -3.51 27.531 3.275 1 92.88 124 ASP A N 1
ATOM 978 C CA . ASP A 1 124 ? -4.078 28.172 4.457 1 92.88 124 ASP A CA 1
ATOM 979 C C . ASP A 1 124 ? -3.205 27.922 5.688 1 92.88 124 ASP A C 1
ATOM 981 O O . ASP A 1 124 ? -2.891 26.781 6.016 1 92.88 124 ASP A O 1
ATOM 985 N N . ILE A 1 125 ? -2.844 28.969 6.34 1 94.62 125 ILE A N 1
ATOM 986 C CA . ILE A 1 125 ? -2.025 28.859 7.539 1 94.62 125 ILE A CA 1
ATOM 987 C C . ILE A 1 125 ? -2.889 29.094 8.773 1 94.62 125 ILE A C 1
ATOM 989 O O . ILE A 1 125 ? -2.932 28.266 9.68 1 94.62 125 ILE A O 1
ATOM 993 N N . GLY A 1 126 ? -3.664 30.156 8.766 1 93.12 126 GLY A N 1
ATOM 994 C CA . GLY A 1 126 ? -4.426 30.578 9.93 1 93.12 126 GLY A CA 1
ATOM 995 C C . GLY A 1 126 ? -5.57 29.641 10.266 1 93.12 126 GLY A C 1
ATOM 996 O O . GLY A 1 126 ? -5.609 29.062 11.352 1 93.12 126 GLY A O 1
ATOM 997 N N . GLY A 1 127 ? -6.512 29.516 9.328 1 93.25 127 GLY A N 1
ATOM 998 C CA . GLY A 1 127 ? -7.641 28.625 9.555 1 93.25 127 GLY A CA 1
ATOM 999 C C . GLY A 1 127 ? -7.223 27.219 9.914 1 93.25 127 GLY A C 1
ATOM 1000 O O . GLY A 1 127 ? -7.844 26.578 10.773 1 93.25 127 GLY A O 1
ATOM 1001 N N . TYR A 1 128 ? -6.203 26.828 9.258 1 95.31 128 TYR A N 1
ATOM 1002 C CA . TYR A 1 128 ? -5.602 25.531 9.516 1 95.31 128 TYR A CA 1
ATOM 1003 C C . TYR A 1 128 ? -5.172 25.406 10.977 1 95.31 128 TYR A C 1
ATOM 1005 O O . TYR A 1 128 ? -5.484 24.422 11.641 1 95.31 128 TYR A O 1
ATOM 1013 N N . SER A 1 129 ? -4.543 26.375 11.453 1 96.5 129 SER A N 1
ATOM 1014 C CA . SER A 1 129 ? -4.035 26.375 12.82 1 96.5 129 SER A CA 1
ATOM 1015 C C . SER A 1 129 ? -5.176 26.406 13.836 1 96.5 129 SER A C 1
ATOM 1017 O O . SER A 1 129 ? -5.117 25.734 14.867 1 96.5 129 SER A O 1
ATOM 1019 N N . LEU A 1 130 ? -6.176 27.156 13.594 1 97.38 130 LEU A N 1
ATOM 1020 C CA . LEU A 1 130 ? -7.32 27.25 14.5 1 97.38 130 LEU A CA 1
ATOM 1021 C C . LEU A 1 130 ? -8.047 25.922 14.609 1 97.38 130 LEU A C 1
ATOM 1023 O O . LEU A 1 130 ? -8.445 25.516 15.695 1 97.38 130 LEU A O 1
ATOM 1027 N N . LEU A 1 131 ? -8.18 25.344 13.492 1 98 131 LEU A N 1
ATOM 1028 C CA . LEU A 1 131 ? -8.867 24.047 13.469 1 98 131 LEU A CA 1
ATOM 1029 C C . LEU A 1 131 ? -8.086 23 14.25 1 98 131 LEU A C 1
ATOM 1031 O O . LEU A 1 131 ? -8.664 22.219 15.008 1 98 131 LEU A O 1
ATOM 1035 N N . ARG A 1 132 ? -6.82 22.938 14.094 1 97.81 132 ARG A N 1
ATOM 1036 C CA . ARG A 1 132 ? -5.969 22.031 14.844 1 97.81 132 ARG A CA 1
ATOM 1037 C C . ARG A 1 132 ? -6.039 22.312 16.344 1 97.81 132 ARG A C 1
ATOM 1039 O O . ARG A 1 132 ? -6.066 21.391 17.156 1 97.81 132 ARG A O 1
ATOM 1046 N N . ALA A 1 133 ? -6.031 23.594 16.656 1 98.25 133 ALA A N 1
ATOM 1047 C CA . ALA A 1 133 ? -6.148 23.984 18.062 1 98.25 133 ALA A CA 1
ATOM 1048 C C . ALA A 1 133 ? -7.441 23.453 18.672 1 98.25 133 ALA A C 1
ATOM 1050 O O . ALA A 1 133 ? -7.441 22.953 19.797 1 98.25 133 ALA A O 1
ATOM 1051 N N . ALA A 1 134 ? -8.453 23.578 17.906 1 98.62 134 ALA A N 1
ATOM 1052 C CA . ALA A 1 134 ? -9.742 23.078 18.375 1 98.62 134 ALA A CA 1
ATOM 1053 C C . ALA A 1 134 ? -9.695 21.562 18.594 1 98.62 134 ALA A C 1
ATOM 1055 O O . ALA A 1 134 ? -10.211 21.062 19.609 1 98.62 134 ALA A O 1
ATOM 1056 N N . ALA A 1 135 ? -9.102 20.891 17.641 1 98.44 135 ALA A N 1
ATOM 1057 C CA . ALA A 1 135 ? -8.992 19.438 17.766 1 98.44 135 ALA A CA 1
ATOM 1058 C C . ALA A 1 135 ? -8.156 19.047 18.984 1 98.44 135 ALA A C 1
ATOM 1060 O O . ALA A 1 135 ? -8.477 18.094 19.688 1 98.44 135 ALA A O 1
ATOM 1061 N N . LYS A 1 136 ? -7.082 19.781 19.219 1 97.75 136 LYS A N 1
ATOM 1062 C CA . LYS A 1 136 ? -6.254 19.547 20.391 1 97.75 136 LYS A CA 1
ATOM 1063 C C . LYS A 1 136 ? -7.07 19.688 21.672 1 97.75 136 LYS A C 1
ATOM 1065 O O . LYS A 1 136 ? -6.863 18.938 22.641 1 97.75 136 LYS A O 1
ATOM 1070 N N . ASN A 1 137 ? -7.969 20.609 21.672 1 98.12 137 ASN A N 1
ATOM 1071 C CA . ASN A 1 137 ? -8.75 20.891 22.875 1 98.12 137 ASN A CA 1
ATOM 1072 C C . ASN A 1 137 ? -10.188 20.391 22.734 1 98.12 137 ASN A C 1
ATOM 1074 O O . ASN A 1 137 ? -11.125 21.062 23.203 1 98.12 137 ASN A O 1
ATOM 1078 N N . TYR A 1 138 ? -10.352 19.266 22.188 1 97.81 138 TYR A N 1
ATOM 1079 C CA . TYR A 1 138 ? -11.68 18.734 21.859 1 97.81 138 TYR A CA 1
ATOM 1080 C C . TYR A 1 138 ? -12.508 18.547 23.125 1 97.81 138 TYR A C 1
ATOM 1082 O O . TYR A 1 138 ? -13.727 18.391 23.062 1 97.81 138 TYR A O 1
ATOM 1090 N N . LYS A 1 139 ? -11.922 18.5 24.281 1 96.19 139 LYS A N 1
ATOM 1091 C CA . LYS A 1 139 ? -12.664 18.359 25.531 1 96.19 139 LYS A CA 1
ATOM 1092 C C . LYS A 1 139 ? -13.523 19.594 25.812 1 96.19 139 LYS A C 1
ATOM 1094 O O . LYS A 1 139 ? -14.562 19.5 26.469 1 96.19 139 LYS A O 1
ATOM 1099 N N . ASP A 1 140 ? -13.055 20.75 25.234 1 96.62 140 ASP A N 1
ATOM 1100 C CA . ASP A 1 140 ? -13.75 22 25.547 1 96.62 140 ASP A CA 1
ATOM 1101 C C . ASP A 1 140 ? -14.258 22.672 24.266 1 96.62 140 ASP A C 1
ATOM 1103 O O . ASP A 1 140 ? -15.008 23.641 24.328 1 96.62 140 ASP A O 1
ATOM 1107 N N . VAL A 1 141 ? -13.875 22.156 23.109 1 98.19 141 VAL A N 1
ATOM 1108 C CA . VAL A 1 141 ? -14.219 22.828 21.844 1 98.19 141 VAL A CA 1
ATOM 1109 C C . VAL A 1 141 ? -14.688 21.797 20.828 1 98.19 141 VAL A C 1
ATOM 1111 O O . VAL A 1 141 ? -14.109 20.703 20.719 1 98.19 141 VAL A O 1
ATOM 1114 N N . VAL A 1 142 ? -15.711 22.047 20.078 1 98.5 142 VAL A N 1
ATOM 1115 C CA . VAL A 1 142 ? -16.172 21.219 18.984 1 98.5 142 VAL A CA 1
ATOM 1116 C C . VAL A 1 142 ? -15.445 21.609 17.703 1 98.5 142 VAL A C 1
ATOM 1118 O O . VAL A 1 142 ? -15.5 22.766 17.281 1 98.5 142 VAL A O 1
ATOM 1121 N N . ALA A 1 143 ? -14.742 20.719 17.141 1 98.69 143 ALA A N 1
ATOM 1122 C CA . ALA A 1 143 ? -14.023 20.953 15.891 1 98.69 143 ALA A CA 1
ATOM 1123 C C . ALA A 1 143 ? -14.734 20.281 14.719 1 98.69 143 ALA A C 1
ATOM 1125 O O . ALA A 1 143 ? -14.945 19.062 14.734 1 98.69 143 ALA A O 1
ATOM 1126 N N . LEU A 1 144 ? -15.078 21 13.695 1 98.56 144 LEU A N 1
ATOM 1127 C CA . LEU A 1 144 ? -15.805 20.469 12.539 1 98.56 144 LEU A CA 1
ATOM 1128 C C . LEU A 1 144 ? -15.016 20.688 11.258 1 98.56 144 LEU A C 1
ATOM 1130 O O . LEU A 1 144 ? -14.852 21.828 10.812 1 98.56 144 LEU A O 1
ATOM 1134 N N . ALA A 1 145 ? -14.648 19.625 10.641 1 97.5 145 ALA A N 1
ATOM 1135 C CA . ALA A 1 145 ? -13.867 19.734 9.414 1 97.5 145 ALA A CA 1
ATOM 1136 C C . ALA A 1 145 ? -14.664 19.234 8.211 1 97.5 145 ALA A C 1
ATOM 1138 O O . ALA A 1 145 ? -14.297 19.5 7.062 1 97.5 145 ALA A O 1
ATOM 1139 N N . ASP A 1 146 ? -15.781 18.531 8.422 1 95.94 146 ASP A N 1
ATOM 1140 C CA . ASP A 1 146 ? -16.547 17.891 7.371 1 95.94 146 ASP A CA 1
ATOM 1141 C C . ASP A 1 146 ? -18 18.359 7.391 1 95.94 146 ASP A C 1
ATOM 1143 O O . ASP A 1 146 ? -18.734 18.125 8.367 1 95.94 146 ASP A O 1
ATOM 1147 N N . PRO A 1 147 ? -18.438 18.875 6.289 1 97.31 147 PRO A N 1
ATOM 1148 C CA . PRO A 1 147 ? -19.828 19.344 6.23 1 97.31 147 PRO A CA 1
ATOM 1149 C C . PRO A 1 147 ? -20.844 18.234 6.52 1 97.31 147 PRO A C 1
ATOM 1151 O O . PRO A 1 147 ? -21.938 18.5 6.988 1 97.31 147 PRO A O 1
ATOM 1154 N N . LYS A 1 148 ? -20.484 17.016 6.348 1 95.62 148 LYS A N 1
ATOM 1155 C CA . LYS A 1 148 ? -21.391 15.883 6.562 1 95.62 148 LYS A CA 1
ATOM 1156 C C . LYS A 1 148 ? -21.688 15.695 8.047 1 95.62 148 LYS A C 1
ATOM 1158 O O . LYS A 1 148 ? -22.641 15.016 8.414 1 95.62 148 LYS A O 1
ATOM 1163 N N . ASP A 1 149 ? -20.891 16.312 8.875 1 97.44 149 ASP A N 1
ATOM 1164 C CA . ASP A 1 149 ? -21.062 16.141 10.32 1 97.44 149 ASP A CA 1
ATOM 1165 C C . ASP A 1 149 ? -21.953 17.234 10.906 1 97.44 149 ASP A C 1
ATOM 1167 O O . ASP A 1 149 ? -22.359 17.141 12.07 1 97.44 149 ASP A O 1
ATOM 1171 N N . TYR A 1 150 ? -22.25 18.328 10.125 1 98.31 150 TYR A N 1
ATOM 1172 C CA . TYR A 1 150 ? -22.984 19.469 10.648 1 98.31 150 TYR A CA 1
ATOM 1173 C C . TYR A 1 150 ? -24.312 19.047 11.25 1 98.31 150 TYR A C 1
ATOM 1175 O O . TYR A 1 150 ? -24.656 19.406 12.375 1 98.31 150 TYR A O 1
ATOM 1183 N N . GLN A 1 151 ? -25 18.141 10.555 1 97.88 151 GLN A N 1
ATOM 1184 C CA . GLN A 1 151 ? -26.328 17.734 11 1 97.88 151 GLN A CA 1
ATOM 1185 C C . GLN A 1 151 ? -26.266 16.922 12.289 1 97.88 151 GLN A C 1
ATOM 1187 O O . GLN A 1 151 ? -27.094 17.094 13.188 1 97.88 151 GLN A O 1
ATOM 1192 N N . THR A 1 152 ? -25.328 16.047 12.344 1 97.44 152 THR A N 1
ATOM 1193 C CA . THR A 1 152 ? -25.156 15.242 13.547 1 97.44 152 THR A CA 1
ATOM 1194 C C . THR A 1 152 ? -24.938 16.125 14.766 1 97.44 152 THR A C 1
ATOM 1196 O O . THR A 1 152 ? -25.484 15.867 15.844 1 97.44 152 THR A O 1
ATOM 1199 N N . VAL A 1 153 ? -24.156 17.172 14.641 1 97.81 153 VAL A N 1
ATOM 1200 C CA . VAL A 1 153 ? -23.844 18.078 15.742 1 97.81 153 VAL A CA 1
ATOM 1201 C C . VAL A 1 153 ? -25.094 18.891 16.094 1 97.81 153 VAL A C 1
ATOM 1203 O O . VAL A 1 153 ? -25.422 19.047 17.281 1 97.81 153 VAL A O 1
ATOM 1206 N N . ILE A 1 154 ? -25.828 19.312 15.078 1 97.62 154 ILE A N 1
ATOM 1207 C CA . ILE A 1 154 ? -27.078 20.031 15.305 1 97.62 154 ILE A CA 1
ATOM 1208 C C . ILE A 1 154 ? -28.047 19.156 16.094 1 97.62 154 ILE A C 1
ATOM 1210 O O . ILE A 1 154 ? -28.625 19.609 17.094 1 97.62 154 ILE A O 1
ATOM 1214 N N . ASP A 1 155 ? -28.156 17.922 15.648 1 97.5 155 ASP A N 1
ATOM 1215 C CA . ASP A 1 155 ? -29.078 16.984 16.281 1 97.5 155 ASP A CA 1
ATOM 1216 C C . ASP A 1 155 ? -28.734 16.797 17.766 1 97.5 155 ASP A C 1
ATOM 1218 O O . ASP A 1 155 ? -29.625 16.766 18.609 1 97.5 155 ASP A O 1
ATOM 1222 N N . ASN A 1 156 ? -27.516 16.672 18.078 1 96.75 156 ASN A N 1
ATOM 1223 C CA . ASN A 1 156 ? -27.078 16.484 19.453 1 96.75 156 ASN A CA 1
ATOM 1224 C C . ASN A 1 156 ? -27.344 17.734 20.297 1 96.75 156 ASN A C 1
ATOM 1226 O O . ASN A 1 156 ? -27.781 17.625 21.453 1 96.75 156 ASN A O 1
ATOM 1230 N N . LEU A 1 157 ? -27.125 18.906 19.766 1 96.19 157 LEU A N 1
ATOM 1231 C CA . LEU A 1 157 ? -27.359 20.141 20.484 1 96.19 157 LEU A CA 1
ATOM 1232 C C . LEU A 1 157 ? -28.859 20.344 20.75 1 96.19 157 LEU A C 1
ATOM 1234 O O . LEU A 1 157 ? -29.25 20.859 21.797 1 96.19 157 LEU A O 1
ATOM 1238 N N . GLU A 1 158 ? -29.625 19.906 19.844 1 94.38 158 GLU A N 1
ATOM 1239 C CA . GLU A 1 158 ? -31.062 20.016 20.016 1 94.38 158 GLU A CA 1
ATOM 1240 C C . GLU A 1 158 ? -31.594 19 21.031 1 94.38 158 GLU A C 1
ATOM 1242 O O . GLU A 1 158 ? -32.438 19.328 21.859 1 94.38 158 GLU A O 1
ATOM 1247 N N . ASP A 1 159 ? -31.094 17.844 20.906 1 93.56 159 ASP A N 1
ATOM 1248 C CA . ASP A 1 159 ? -31.609 16.75 21.703 1 93.56 159 ASP A CA 1
ATOM 1249 C C . ASP A 1 159 ? -31.141 16.844 23.141 1 93.56 159 ASP A C 1
ATOM 1251 O O . ASP A 1 159 ? -31.938 16.672 24.078 1 93.56 159 ASP A O 1
ATOM 1255 N N . CYS A 1 160 ? -29.859 17.078 23.359 1 90.5 160 CYS A N 1
ATOM 1256 C CA . CYS A 1 160 ? -29.359 16.984 24.719 1 90.5 160 CYS A CA 1
ATOM 1257 C C . CYS A 1 160 ? -28.641 18.266 25.141 1 90.5 160 CYS A C 1
ATOM 1259 O O . CYS A 1 160 ? -28.078 18.344 26.234 1 90.5 160 CYS A O 1
ATOM 1261 N N . GLY A 1 161 ? -28.609 19.234 24.297 1 90.31 161 GLY A N 1
ATOM 1262 C CA . GLY A 1 161 ? -28.047 20.531 24.625 1 90.31 161 GLY A CA 1
ATOM 1263 C C . GLY A 1 161 ? -26.531 20.531 24.641 1 90.31 161 GLY A C 1
ATOM 1264 O O . GLY A 1 161 ? -25.906 21.469 25.156 1 90.31 161 GLY A O 1
ATOM 1265 N N . ASP A 1 162 ? -25.984 19.406 24.172 1 91.81 162 ASP A N 1
ATOM 1266 C CA . ASP A 1 162 ? -24.531 19.25 24.219 1 91.81 162 ASP A CA 1
ATOM 1267 C C . ASP A 1 162 ? -24.031 18.375 23.078 1 91.81 162 ASP A C 1
ATOM 1269 O O . ASP A 1 162 ? -24.828 17.734 22.375 1 91.81 162 ASP A O 1
ATOM 1273 N N . VAL A 1 163 ? -22.766 18.453 22.75 1 96.56 163 VAL A N 1
ATOM 1274 C CA . VAL A 1 163 ? -22.078 17.453 21.922 1 96.56 163 VAL A CA 1
ATOM 1275 C C . VAL A 1 163 ? -21.281 16.5 22.797 1 96.56 163 VAL A C 1
ATOM 1277 O O . VAL A 1 163 ? -20.312 16.891 23.438 1 96.56 163 VAL A O 1
ATOM 1280 N N . PRO A 1 164 ? -21.672 15.289 22.844 1 96.31 164 PRO A N 1
ATOM 1281 C CA . PRO A 1 164 ? -21.031 14.336 23.75 1 96.31 164 PRO A CA 1
ATOM 1282 C C . PRO A 1 164 ? -19.531 14.203 23.5 1 96.31 164 PRO A C 1
ATOM 1284 O O . PRO A 1 164 ? -19.078 14.344 22.359 1 96.31 164 PRO A O 1
ATOM 1287 N N . LEU A 1 165 ? -18.797 13.891 24.562 1 96 165 LEU A N 1
ATOM 1288 C CA . LEU A 1 165 ? -17.344 13.797 24.516 1 96 165 LEU A CA 1
ATOM 1289 C C . LEU A 1 165 ? -16.906 12.805 23.438 1 96 165 LEU A C 1
ATOM 1291 O O . LEU A 1 165 ? -15.938 13.062 22.719 1 96 165 LEU A O 1
ATOM 1295 N N . GLN A 1 166 ? -17.562 11.68 23.344 1 95.62 166 GLN A N 1
ATOM 1296 C CA . GLN A 1 166 ? -17.188 10.656 22.359 1 95.62 166 GLN A CA 1
ATOM 1297 C C . GLN A 1 166 ? -17.281 11.195 20.938 1 95.62 166 GLN A C 1
ATOM 1299 O O . GLN A 1 166 ? -16.422 10.906 20.109 1 95.62 166 GLN A O 1
ATOM 1304 N N . LEU A 1 167 ? -18.297 11.938 20.688 1 96.56 167 LEU A N 1
ATOM 1305 C CA . LEU A 1 167 ? -18.453 12.531 19.375 1 96.56 167 LEU A CA 1
ATOM 1306 C C . LEU A 1 167 ? -17.375 13.594 19.141 1 96.56 167 LEU A C 1
ATOM 1308 O O . LEU A 1 167 ? -16.797 13.664 18.047 1 96.56 167 LEU A O 1
ATOM 1312 N N . ARG A 1 168 ? -17.062 14.422 20.125 1 97.75 168 ARG A N 1
ATOM 1313 C CA . ARG A 1 168 ? -16.031 15.438 19.984 1 97.75 168 ARG A CA 1
ATOM 1314 C C . ARG A 1 168 ? -14.68 14.805 19.688 1 97.75 168 ARG A C 1
ATOM 1316 O O . ARG A 1 168 ? -13.883 15.344 18.906 1 97.75 168 ARG A O 1
ATOM 1323 N N . ARG A 1 169 ? -14.438 13.656 20.297 1 97.38 169 ARG A N 1
ATOM 1324 C CA . ARG A 1 169 ? -13.219 12.898 20.016 1 97.38 169 ARG A CA 1
ATOM 1325 C C . ARG A 1 169 ? -13.156 12.492 18.547 1 97.38 169 ARG A C 1
ATOM 1327 O O . ARG A 1 169 ? -12.133 12.688 17.891 1 97.38 169 ARG A O 1
ATOM 1334 N N . LYS A 1 170 ? -14.227 11.992 18.078 1 96.88 170 LYS A N 1
ATOM 1335 C CA . LYS A 1 170 ? -14.281 11.539 16.688 1 96.88 170 LYS A CA 1
ATOM 1336 C C . LYS A 1 170 ? -14.109 12.711 15.727 1 96.88 170 LYS A C 1
ATOM 1338 O O . LYS A 1 170 ? -13.43 12.578 14.703 1 96.88 170 LYS A O 1
ATOM 1343 N N . LEU A 1 171 ? -14.727 13.781 16.047 1 98 171 LEU A N 1
ATOM 1344 C CA . LEU A 1 171 ? -14.609 14.977 15.219 1 98 171 LEU A CA 1
ATOM 1345 C C . LEU A 1 171 ? -13.18 15.492 15.203 1 98 171 LEU A C 1
ATOM 1347 O O . LEU A 1 171 ? -12.688 15.93 14.156 1 98 171 LEU A O 1
ATOM 1351 N N . ALA A 1 172 ? -12.5 15.438 16.328 1 98.25 172 ALA A N 1
ATOM 1352 C CA . ALA A 1 172 ? -11.102 15.852 16.406 1 98.25 172 ALA A CA 1
ATOM 1353 C C . ALA A 1 172 ? -10.219 14.961 15.539 1 98.25 172 ALA A C 1
ATOM 1355 O O . ALA A 1 172 ? -9.305 15.453 14.875 1 98.25 172 ALA A O 1
ATOM 1356 N N . LEU A 1 173 ? -10.5 13.672 15.562 1 97.5 173 LEU A N 1
ATOM 1357 C CA . LEU A 1 173 ? -9.758 12.742 14.711 1 97.5 173 LEU A CA 1
ATOM 1358 C C . LEU A 1 173 ? -9.914 13.102 13.242 1 97.5 173 LEU A C 1
ATOM 1360 O O . LEU A 1 173 ? -8.945 13.062 12.477 1 97.5 173 LEU A O 1
ATOM 1364 N N . LYS A 1 174 ? -11.102 13.453 12.906 1 96.69 174 LYS A N 1
ATOM 1365 C CA . LYS A 1 174 ? -11.367 13.836 11.523 1 96.69 174 LYS A CA 1
ATOM 1366 C C . LYS A 1 174 ? -10.555 15.062 11.125 1 96.69 174 LYS A C 1
ATOM 1368 O O . LYS A 1 174 ? -10.141 15.195 9.977 1 96.69 174 LYS A O 1
ATOM 1373 N N . VAL A 1 175 ? -10.336 15.914 12.062 1 98.06 175 VAL A N 1
ATOM 1374 C CA . VAL A 1 175 ? -9.539 17.109 11.805 1 98.06 175 VAL A CA 1
ATOM 1375 C C . VAL A 1 175 ? -8.094 16.719 11.5 1 98.06 175 VAL A C 1
ATOM 1377 O O . VAL A 1 175 ? -7.543 17.094 10.461 1 98.06 175 VAL A O 1
ATOM 1380 N N . PHE A 1 176 ? -7.5 15.922 12.359 1 97.69 176 PHE A N 1
ATOM 1381 C CA . PHE A 1 176 ? -6.102 15.555 12.172 1 97.69 176 PHE A CA 1
ATOM 1382 C C . PHE A 1 176 ? -5.926 14.719 10.914 1 97.69 176 PHE A C 1
ATOM 1384 O O . PHE A 1 176 ? -4.895 14.812 10.242 1 97.69 176 PHE A O 1
ATOM 1391 N N . PHE A 1 177 ? -6.883 13.961 10.602 1 96.38 177 PHE A N 1
ATOM 1392 C CA . PHE A 1 177 ? -6.859 13.242 9.328 1 96.38 177 PHE A CA 1
ATOM 1393 C C . PHE A 1 177 ? -6.891 14.219 8.156 1 96.38 177 PHE A C 1
ATOM 1395 O O . PHE A 1 177 ? -6.09 14.109 7.227 1 96.38 177 PHE A O 1
ATOM 1402 N N . SER A 1 178 ? -7.77 15.141 8.227 1 95.75 178 SER A N 1
ATOM 1403 C CA . SER A 1 178 ? -7.957 16.109 7.156 1 95.75 178 SER A CA 1
ATOM 1404 C C . SER A 1 178 ? -6.723 16.984 6.984 1 95.75 178 SER A C 1
ATOM 1406 O O . SER A 1 178 ? -6.328 17.297 5.855 1 95.75 178 SER A O 1
ATOM 1408 N N . THR A 1 179 ? -6.156 17.391 8.055 1 96.81 179 THR A N 1
ATOM 1409 C CA . THR A 1 179 ? -4.973 18.234 7.977 1 96.81 179 THR A CA 1
ATOM 1410 C C . THR A 1 179 ? -3.783 17.453 7.43 1 96.81 179 THR A C 1
ATOM 1412 O O . THR A 1 179 ? -2.994 17.984 6.645 1 96.81 179 THR A O 1
ATOM 1415 N N . SER A 1 180 ? -3.662 16.219 7.828 1 96.38 180 SER A N 1
ATOM 1416 C CA . SER A 1 180 ? -2.625 15.367 7.254 1 96.38 180 SER A CA 1
ATOM 1417 C C . SER A 1 180 ? -2.793 15.234 5.746 1 96.38 180 SER A C 1
ATOM 1419 O O . SER A 1 180 ? -1.832 15.398 4.988 1 96.38 180 SER A O 1
ATOM 1421 N N . LYS A 1 181 ? -3.979 14.961 5.379 1 95.06 181 LYS A N 1
ATOM 1422 C CA . LYS A 1 181 ? -4.273 14.805 3.959 1 95.06 181 LYS A CA 1
ATOM 1423 C C . LYS A 1 181 ? -4.008 16.094 3.195 1 95.06 181 LYS A C 1
ATOM 1425 O O . LYS A 1 181 ? -3.49 16.062 2.074 1 95.06 181 LYS A O 1
ATOM 1430 N N . TYR A 1 182 ? -4.383 17.156 3.795 1 95.5 182 TYR A N 1
ATOM 1431 C CA . TYR A 1 182 ? -4.184 18.469 3.178 1 95.5 182 TYR A CA 1
ATOM 1432 C C . TYR A 1 182 ? -2.703 18.719 2.908 1 95.5 182 TYR A C 1
ATOM 1434 O O . TYR A 1 182 ? -2.314 19.016 1.776 1 95.5 182 TYR A O 1
ATOM 1442 N N . ASP A 1 183 ? -1.868 18.547 3.871 1 97 183 ASP A N 1
ATOM 1443 C CA . ASP A 1 183 ? -0.437 18.781 3.707 1 97 183 ASP A CA 1
ATOM 1444 C C . ASP A 1 183 ? 0.184 17.75 2.762 1 97 183 ASP A C 1
ATOM 1446 O O . ASP A 1 183 ? 1.12 18.062 2.023 1 97 183 ASP A O 1
ATOM 1450 N N . ALA A 1 184 ? -0.305 16.578 2.803 1 95.75 184 ALA A N 1
ATOM 1451 C CA . ALA A 1 184 ? 0.161 15.562 1.859 1 95.75 184 ALA A CA 1
ATOM 1452 C C . ALA A 1 184 ? -0.124 15.984 0.419 1 95.75 184 ALA A C 1
ATOM 1454 O O . ALA A 1 184 ? 0.716 15.797 -0.464 1 95.75 184 ALA A O 1
ATOM 1455 N N . SER A 1 185 ? -1.3 16.5 0.203 1 95 185 SER A N 1
ATOM 1456 C CA . SER A 1 185 ? -1.676 16.922 -1.138 1 95 185 SER A CA 1
ATOM 1457 C C . SER A 1 185 ? -0.813 18.094 -1.604 1 95 185 SER A C 1
ATOM 1459 O O . SER A 1 185 ? -0.444 18.172 -2.777 1 95 185 SER A O 1
ATOM 1461 N N . ILE A 1 186 ? -0.52 19 -0.678 1 96.62 186 ILE A N 1
ATOM 1462 C CA . ILE A 1 186 ? 0.386 20.109 -0.985 1 96.62 186 ILE A CA 1
ATOM 1463 C C . ILE A 1 186 ? 1.751 19.547 -1.393 1 96.62 186 ILE A C 1
ATOM 1465 O O . ILE A 1 186 ? 2.289 19.922 -2.438 1 96.62 186 ILE A O 1
ATOM 1469 N N . HIS A 1 187 ? 2.238 18.703 -0.561 1 97.06 187 HIS A N 1
ATOM 1470 C CA . HIS A 1 187 ? 3.533 18.078 -0.817 1 97.06 187 HIS A CA 1
ATOM 1471 C C . HIS A 1 187 ? 3.562 17.406 -2.186 1 97.06 187 HIS A C 1
ATOM 1473 O O . HIS A 1 187 ? 4.516 17.578 -2.945 1 97.06 187 HIS A O 1
ATOM 1479 N N . LYS A 1 188 ? 2.551 16.672 -2.484 1 94.38 188 LYS A N 1
ATOM 1480 C CA . LYS A 1 188 ? 2.49 15.93 -3.74 1 94.38 188 LYS A CA 1
ATOM 1481 C C . LYS A 1 188 ? 2.512 16.875 -4.938 1 94.38 188 LYS A C 1
ATOM 1483 O O . LYS A 1 188 ? 3.32 16.703 -5.855 1 94.38 188 LYS A O 1
ATOM 1488 N N . ILE A 1 189 ? 1.718 17.875 -4.965 1 94.88 189 ILE A N 1
ATOM 1489 C CA . ILE A 1 189 ? 1.564 18.781 -6.09 1 94.88 189 ILE A CA 1
ATOM 1490 C C . ILE A 1 189 ? 2.855 19.578 -6.293 1 94.88 189 ILE A C 1
ATOM 1492 O O . ILE A 1 189 ? 3.342 19.703 -7.422 1 94.88 189 ILE A O 1
ATOM 1496 N N . PHE A 1 190 ? 3.406 20.031 -5.23 1 95.88 190 PHE A N 1
ATOM 1497 C CA . PHE A 1 190 ? 4.613 20.844 -5.363 1 95.88 190 PHE A CA 1
ATOM 1498 C C . PHE A 1 190 ? 5.816 19.969 -5.691 1 95.88 190 PHE A C 1
ATOM 1500 O O . PHE A 1 190 ? 6.742 20.406 -6.379 1 95.88 190 PHE A O 1
ATOM 1507 N N . SER A 1 191 ? 5.832 18.75 -5.184 1 95.19 191 SER A N 1
ATOM 1508 C CA . SER A 1 191 ? 6.891 17.812 -5.574 1 95.19 191 SER A CA 1
ATOM 1509 C C . SER A 1 191 ? 6.91 17.609 -7.082 1 95.19 191 SER A C 1
ATOM 1511 O O . SER A 1 191 ? 7.98 17.547 -7.691 1 95.19 191 SER A O 1
ATOM 1513 N N . GLU A 1 192 ? 5.754 17.484 -7.621 1 90.88 192 GLU A N 1
ATOM 1514 C CA . GLU A 1 192 ? 5.641 17.344 -9.07 1 90.88 192 GLU A CA 1
ATOM 1515 C C . GLU A 1 192 ? 6.074 18.609 -9.797 1 90.88 192 GLU A C 1
ATOM 1517 O O . GLU A 1 192 ? 6.805 18.547 -10.789 1 90.88 192 GLU A O 1
ATOM 1522 N N . LEU A 1 193 ? 5.676 19.719 -9.258 1 91.38 193 LEU A N 1
ATOM 1523 C CA . LEU A 1 193 ? 6 21 -9.867 1 91.38 193 LEU A CA 1
ATOM 1524 C C . LEU A 1 193 ? 7.504 21.234 -9.859 1 91.38 193 LEU A C 1
ATOM 1526 O O . LEU A 1 193 ? 8.055 21.797 -10.812 1 91.38 193 LEU A O 1
ATOM 1530 N N . PHE A 1 194 ? 8.156 20.781 -8.781 1 92.62 194 PHE A N 1
ATOM 1531 C CA . PHE A 1 194 ? 9.578 21.047 -8.609 1 92.62 194 PHE A CA 1
ATOM 1532 C C . PHE A 1 194 ? 10.406 19.891 -9.156 1 92.62 194 PHE A C 1
ATOM 1534 O O . PHE A 1 194 ? 11.641 19.906 -9.102 1 92.62 194 PHE A O 1
ATOM 1541 N N . ALA A 1 195 ? 9.758 18.797 -9.656 1 85.44 195 ALA A N 1
ATOM 1542 C CA . ALA A 1 195 ? 10.445 17.578 -10.078 1 85.44 195 ALA A CA 1
ATOM 1543 C C . ALA A 1 195 ? 11.367 17.062 -8.984 1 85.44 195 ALA A C 1
ATOM 1545 O O . ALA A 1 195 ? 12.539 16.766 -9.234 1 85.44 195 ALA A O 1
ATOM 1546 N N . ALA A 1 196 ? 10.875 17.062 -7.75 1 83.25 196 ALA A N 1
ATOM 1547 C CA . ALA A 1 196 ? 11.664 16.688 -6.574 1 83.25 196 ALA A CA 1
ATOM 1548 C C . ALA A 1 196 ? 10.93 15.664 -5.727 1 83.25 196 ALA A C 1
ATOM 1550 O O . ALA A 1 196 ? 10.828 15.812 -4.504 1 83.25 196 ALA A O 1
ATOM 1551 N N . GLU A 1 197 ? 10.5 14.648 -6.379 1 81.81 197 GLU A N 1
ATOM 1552 C CA . GLU A 1 197 ? 9.758 13.609 -5.668 1 81.81 197 GLU A CA 1
ATOM 1553 C C . GLU A 1 197 ? 10.703 12.711 -4.867 1 81.81 197 GLU A C 1
ATOM 1555 O O . GLU A 1 197 ? 11.562 12.039 -5.441 1 81.81 197 GLU A O 1
ATOM 1560 N N . LYS A 1 198 ? 10.555 12.781 -3.51 1 87.94 198 LYS A N 1
ATOM 1561 C CA . LYS A 1 198 ? 11.383 11.953 -2.633 1 87.94 198 LYS A CA 1
ATOM 1562 C C . LYS A 1 198 ? 10.523 11.07 -1.738 1 87.94 198 LYS A C 1
ATOM 1564 O O . LYS A 1 198 ? 10.961 10 -1.302 1 87.94 198 LYS A O 1
ATOM 1569 N N . PHE A 1 199 ? 9.344 11.508 -1.526 1 92.06 199 PHE A N 1
ATOM 1570 C CA . PHE A 1 199 ? 8.422 10.805 -0.645 1 92.06 199 PHE A CA 1
ATOM 1571 C C . PHE A 1 199 ? 7.035 10.719 -1.271 1 92.06 199 PHE A C 1
ATOM 1573 O O . PHE A 1 199 ? 6.703 11.492 -2.174 1 92.06 199 PHE A O 1
ATOM 1580 N N . ASP A 1 200 ? 6.328 9.711 -0.839 1 92.94 200 ASP A N 1
ATOM 1581 C CA . ASP A 1 200 ? 4.945 9.523 -1.271 1 92.94 200 ASP A CA 1
ATOM 1582 C C . ASP A 1 200 ? 4.047 9.141 -0.095 1 92.94 200 ASP A C 1
ATOM 1584 O O . ASP A 1 200 ? 4.539 8.859 1 1 92.94 200 ASP A O 1
ATOM 1588 N N . HIS A 1 201 ? 2.746 9.328 -0.351 1 93.62 201 HIS A N 1
ATOM 1589 C CA . HIS A 1 201 ? 1.758 9.062 0.688 1 93.62 201 HIS A CA 1
ATOM 1590 C C . HIS A 1 201 ? 0.509 8.406 0.107 1 93.62 201 HIS A C 1
ATOM 1592 O O . HIS A 1 201 ? 0.158 8.648 -1.051 1 93.62 201 HIS A O 1
ATOM 1598 N N . GLU A 1 202 ? -0.074 7.578 0.977 1 93.31 202 GLU A N 1
ATOM 1599 C CA . GLU A 1 202 ? -1.384 7.035 0.628 1 93.31 202 GLU A CA 1
ATOM 1600 C C . GLU A 1 202 ? -2.326 7.055 1.828 1 93.31 202 GLU A C 1
ATOM 1602 O O . GLU A 1 202 ? -1.89 6.887 2.969 1 93.31 202 GLU A O 1
ATOM 1607 N N . PHE A 1 203 ? -3.514 7.332 1.584 1 94.38 203 PHE A N 1
ATOM 1608 C CA . PHE A 1 203 ? -4.566 7.344 2.592 1 94.38 203 PHE A CA 1
ATOM 1609 C C . PHE A 1 203 ? -5.617 6.281 2.295 1 94.38 203 PHE A C 1
ATOM 1611 O O . PHE A 1 203 ? -5.938 6.023 1.133 1 94.38 203 PHE A O 1
ATOM 1618 N N . PHE A 1 204 ? -6.18 5.691 3.365 1 94.94 204 PHE A N 1
ATOM 1619 C CA . PHE A 1 204 ? -7.109 4.578 3.225 1 94.94 204 PHE A CA 1
ATOM 1620 C C . PHE A 1 204 ? -8.352 4.801 4.078 1 94.94 204 PHE A C 1
ATOM 1622 O O . PHE A 1 204 ? -8.297 5.484 5.102 1 94.94 204 PHE A O 1
ATOM 1629 N N . GLU A 1 205 ? -9.445 4.297 3.621 1 94.88 205 GLU A N 1
ATOM 1630 C CA . GLU A 1 205 ? -10.641 4.121 4.434 1 94.88 205 GLU A CA 1
ATOM 1631 C C . GLU A 1 205 ? -10.773 2.682 4.926 1 94.88 205 GLU A C 1
ATOM 1633 O O . GLU A 1 205 ? -10.625 1.737 4.148 1 94.88 205 GLU A O 1
ATOM 1638 N N . ILE A 1 206 ? -10.953 2.516 6.184 1 95.12 206 ILE A N 1
ATOM 1639 C CA . ILE A 1 206 ? -11.141 1.19 6.762 1 95.12 206 ILE A CA 1
ATOM 1640 C C . ILE A 1 206 ? -12.594 0.749 6.578 1 95.12 206 ILE A C 1
ATOM 1642 O O . ILE A 1 206 ? -13.516 1.443 7.008 1 95.12 206 ILE A O 1
ATOM 1646 N N . LEU A 1 207 ? -12.805 -0.357 5.977 1 94.31 207 LEU A N 1
ATOM 1647 C CA . LEU A 1 207 ? -14.148 -0.832 5.672 1 94.31 207 LEU A CA 1
ATOM 1648 C C . LEU A 1 207 ? -14.625 -1.824 6.727 1 94.31 207 LEU A C 1
ATOM 1650 O O . LEU A 1 207 ? -15.828 -2.047 6.879 1 94.31 207 LEU A O 1
ATOM 1654 N N . GLY A 1 208 ? -13.68 -2.459 7.434 1 93.62 208 GLY A N 1
ATOM 1655 C CA . GLY A 1 208 ? -14.031 -3.393 8.492 1 93.62 208 GLY A CA 1
ATOM 1656 C C . GLY A 1 208 ? -13.086 -4.578 8.578 1 93.62 208 GLY A C 1
ATOM 1657 O O . GLY A 1 208 ? -12.133 -4.676 7.809 1 93.62 208 GLY A O 1
ATOM 1658 N N . ASN A 1 209 ? -13.375 -5.418 9.531 1 94.69 209 ASN A N 1
ATOM 1659 C CA . ASN A 1 209 ? -12.578 -6.621 9.727 1 94.69 209 ASN A CA 1
ATOM 1660 C C . ASN A 1 209 ? -13.078 -7.777 8.859 1 94.69 209 ASN A C 1
ATOM 1662 O O . ASN A 1 209 ? -14.289 -7.934 8.672 1 94.69 209 ASN A O 1
ATOM 1666 N N . LEU A 1 210 ? -12.172 -8.531 8.391 1 96.94 210 LEU A N 1
ATOM 1667 C CA . LEU A 1 210 ? -12.516 -9.812 7.77 1 96.94 210 LEU A CA 1
ATOM 1668 C C . LEU A 1 210 ? -12.695 -10.898 8.828 1 96.94 210 LEU A C 1
ATOM 1670 O O . LEU A 1 210 ? -12.352 -10.695 9.992 1 96.94 210 LEU A O 1
ATOM 1674 N N . ARG A 1 211 ? -13.367 -11.977 8.422 1 96.56 211 ARG A N 1
ATOM 1675 C CA . ARG A 1 211 ? -13.383 -13.125 9.312 1 96.56 211 ARG A CA 1
ATOM 1676 C C . ARG A 1 211 ? -11.961 -13.523 9.711 1 96.56 211 ARG A C 1
ATOM 1678 O O . ARG A 1 211 ? -11.688 -13.742 10.891 1 96.56 211 ARG A O 1
ATOM 1685 N N . TYR A 1 212 ? -11.109 -13.648 8.797 1 95.25 212 TYR A N 1
ATOM 1686 C CA . TYR A 1 212 ? -9.664 -13.773 8.969 1 95.25 212 TYR A CA 1
ATOM 1687 C C . TYR A 1 212 ? -8.938 -13.508 7.656 1 95.25 212 TYR A C 1
ATOM 1689 O O . TYR A 1 212 ? -9.57 -13.398 6.598 1 95.25 212 TYR A O 1
ATOM 1697 N N . GLY A 1 213 ? -7.68 -13.289 7.723 1 95.06 213 GLY A N 1
ATOM 1698 C CA . GLY A 1 213 ? -6.875 -13.031 6.539 1 95.06 213 GLY A CA 1
ATOM 1699 C C . GLY A 1 213 ? -6.516 -14.289 5.773 1 95.06 213 GLY A C 1
ATOM 1700 O O . GLY A 1 213 ? -7.395 -15.078 5.414 1 95.06 213 GLY A O 1
ATOM 1701 N N . SER A 1 214 ? -5.258 -14.508 5.492 1 92.94 214 SER A N 1
ATOM 1702 C CA . SER A 1 214 ? -4.797 -15.664 4.73 1 92.94 214 SER A CA 1
ATOM 1703 C C . SER A 1 214 ? -5.047 -16.953 5.492 1 92.94 214 SER A C 1
ATOM 1705 O O . SER A 1 214 ? -5.27 -18.016 4.883 1 92.94 214 SER A O 1
ATOM 1707 N N . ASN A 1 215 ? -4.941 -16.828 6.836 1 92.62 215 ASN A N 1
ATOM 1708 C CA . ASN A 1 215 ? -5.172 -17.984 7.699 1 92.62 215 ASN A CA 1
ATOM 1709 C C . ASN A 1 215 ? -6.059 -17.625 8.891 1 92.62 215 ASN A C 1
ATOM 1711 O O . ASN A 1 215 ? -6.145 -16.453 9.273 1 92.62 215 ASN A O 1
ATOM 1715 N N . PRO A 1 216 ? -6.809 -18.594 9.5 1 88.81 216 PRO A N 1
ATOM 1716 C CA . PRO A 1 216 ? -7.742 -18.312 10.602 1 88.81 216 PRO A CA 1
ATOM 1717 C C . PRO A 1 216 ? -7.09 -17.562 11.758 1 88.81 216 PRO A C 1
ATOM 1719 O O . PRO A 1 216 ? -7.746 -16.75 12.422 1 88.81 216 PRO A O 1
ATOM 1722 N N . MET A 1 217 ? -5.875 -17.688 11.977 1 87.5 217 MET A N 1
ATOM 1723 C CA . MET A 1 217 ? -5.23 -17.047 13.117 1 87.5 217 MET A CA 1
ATOM 1724 C C . MET A 1 217 ? -4.68 -15.672 12.742 1 87.5 217 MET A C 1
ATOM 1726 O O . MET A 1 217 ? -4.152 -14.953 13.586 1 87.5 217 MET A O 1
ATOM 1730 N N . GLN A 1 218 ? -4.934 -15.273 11.539 1 92.81 218 GLN A N 1
ATOM 1731 C CA . GLN A 1 218 ? -4.441 -13.977 11.086 1 92.81 218 GLN A CA 1
ATOM 1732 C C . GLN A 1 218 ? -5.574 -12.961 10.992 1 92.81 218 GLN A C 1
ATOM 1734 O O . GLN A 1 218 ? -6.398 -13.023 10.078 1 92.81 218 GLN A O 1
ATOM 1739 N N . GLU A 1 219 ? -5.52 -12.039 11.922 1 95 219 GLU A N 1
ATOM 1740 C CA . GLU A 1 219 ? -6.477 -10.938 11.852 1 95 219 GLU A CA 1
ATOM 1741 C C . GLU A 1 219 ? -6.215 -10.062 10.633 1 95 219 GLU A C 1
ATOM 1743 O O . GLU A 1 219 ? -5.059 -9.805 10.281 1 95 219 GLU A O 1
ATOM 1748 N N . ALA A 1 220 ? -7.281 -9.633 10 1 96.38 220 ALA A N 1
ATOM 1749 C CA . ALA A 1 220 ? -7.125 -8.844 8.781 1 96.38 220 ALA A CA 1
ATOM 1750 C C . ALA A 1 220 ? -8.156 -7.727 8.711 1 96.38 220 ALA A C 1
ATOM 1752 O O . ALA A 1 220 ? -9.312 -7.918 9.094 1 96.38 220 ALA A O 1
ATOM 1753 N N . ILE A 1 221 ? -7.719 -6.586 8.25 1 96.38 221 ILE A N 1
ATOM 1754 C CA . ILE A 1 221 ? -8.57 -5.418 8.062 1 96.38 221 ILE A CA 1
ATOM 1755 C C . ILE A 1 221 ? -8.711 -5.113 6.574 1 96.38 221 ILE A C 1
ATOM 1757 O O . ILE A 1 221 ? -7.711 -5.082 5.848 1 96.38 221 ILE A O 1
ATOM 1761 N N . LEU A 1 222 ? -9.93 -4.984 6.133 1 96.81 222 LEU A N 1
ATOM 1762 C CA . LEU A 1 222 ? -10.227 -4.59 4.758 1 96.81 222 LEU A CA 1
ATOM 1763 C C . LEU A 1 222 ? -10.219 -3.072 4.617 1 96.81 222 LEU A C 1
ATOM 1765 O O . LEU A 1 222 ? -10.82 -2.365 5.426 1 96.81 222 LEU A O 1
ATOM 1769 N N . MET A 1 223 ? -9.508 -2.58 3.605 1 95.88 223 MET A N 1
ATOM 1770 C CA . MET A 1 223 ? -9.422 -1.143 3.365 1 95.88 223 MET A CA 1
ATOM 1771 C C . MET A 1 223 ? -9.578 -0.828 1.882 1 95.88 223 MET A C 1
ATOM 1773 O O . MET A 1 223 ? -9.594 -1.735 1.048 1 95.88 223 MET A O 1
ATOM 1777 N N . LYS A 1 224 ? -9.75 0.412 1.559 1 94.06 224 LYS A N 1
ATOM 1778 C CA . LYS A 1 224 ? -9.711 0.917 0.189 1 94.06 224 LYS A CA 1
ATOM 1779 C C . LYS A 1 224 ? -8.93 2.223 0.108 1 94.06 224 LYS A C 1
ATOM 1781 O O . LYS A 1 224 ? -8.82 2.951 1.098 1 94.06 224 LYS A O 1
ATOM 1786 N N . PHE A 1 225 ? -8.367 2.498 -1.047 1 92.56 225 PHE A N 1
ATOM 1787 C CA . PHE A 1 225 ? -7.754 3.801 -1.277 1 92.56 225 PHE A CA 1
ATOM 1788 C C . PHE A 1 225 ? -8.789 4.914 -1.144 1 92.56 225 PHE A C 1
ATOM 1790 O O . PHE A 1 225 ? -9.914 4.789 -1.634 1 92.56 225 PHE A O 1
ATOM 1797 N N . LEU A 1 226 ? -8.391 5.938 -0.478 1 91.44 226 LEU A N 1
ATOM 1798 C CA . LEU A 1 226 ? -9.328 7.023 -0.226 1 91.44 226 LEU A CA 1
ATOM 1799 C C . LEU A 1 226 ? -9.797 7.656 -1.534 1 91.44 226 LEU A C 1
ATOM 1801 O O . LEU A 1 226 ? -8.984 7.906 -2.43 1 91.44 226 LEU A O 1
ATOM 1805 N N . GLU A 1 227 ? -11.094 7.918 -1.689 1 83.38 227 GLU A N 1
ATOM 1806 C CA . GLU A 1 227 ? -11.75 8.625 -2.789 1 83.38 227 GLU A CA 1
ATOM 1807 C C . GLU A 1 227 ? -11.664 7.824 -4.086 1 83.38 227 GLU A C 1
ATOM 1809 O O . GLU A 1 227 ? -11.812 8.375 -5.176 1 83.38 227 GLU A O 1
ATOM 1814 N N . LYS A 1 228 ? -11.219 6.602 -4.031 1 87.5 228 LYS A N 1
ATOM 1815 C CA . LYS A 1 228 ? -11.227 5.727 -5.199 1 87.5 228 LYS A CA 1
ATOM 1816 C C . LYS A 1 228 ? -12.328 4.68 -5.094 1 87.5 228 LYS A C 1
ATOM 1818 O O . LYS A 1 228 ? -12.57 4.137 -4.012 1 87.5 228 LYS A O 1
ATOM 1823 N N . ASP A 1 229 ? -12.922 4.484 -6.156 1 88.5 229 ASP A N 1
ATOM 1824 C CA . ASP A 1 229 ? -13.945 3.449 -6.195 1 88.5 229 ASP A CA 1
ATOM 1825 C C . ASP A 1 229 ? -13.32 2.057 -6.23 1 88.5 229 ASP A C 1
ATOM 1827 O O . ASP A 1 229 ? -12.281 1.854 -6.863 1 88.5 229 ASP A O 1
ATOM 1831 N N . THR A 1 230 ? -13.898 1.147 -5.512 1 92.38 230 THR A N 1
ATOM 1832 C CA . THR A 1 230 ? -13.523 -0.261 -5.535 1 92.38 230 THR A CA 1
ATOM 1833 C C . THR A 1 230 ? -14.742 -1.146 -5.758 1 92.38 230 THR A C 1
ATOM 1835 O O . THR A 1 230 ? -15.883 -0.682 -5.652 1 92.38 230 THR A O 1
ATOM 1838 N N . PHE A 1 231 ? -14.508 -2.402 -6.031 1 95.44 231 PHE A N 1
ATOM 1839 C CA . PHE A 1 231 ? -15.594 -3.346 -6.262 1 95.44 231 PHE A CA 1
ATOM 1840 C C . PHE A 1 231 ? -16.469 -3.482 -5.016 1 95.44 231 PHE A C 1
ATOM 1842 O O . PHE A 1 231 ? -17.656 -3.783 -5.113 1 95.44 231 PHE A O 1
ATOM 1849 N N . ILE A 1 232 ? -15.969 -3.209 -3.896 1 95.12 232 ILE A N 1
ATOM 1850 C CA . ILE A 1 232 ? -16.688 -3.365 -2.637 1 95.12 232 ILE A CA 1
ATOM 1851 C C . ILE A 1 232 ? -17.828 -2.363 -2.568 1 95.12 232 ILE A C 1
ATOM 1853 O O . ILE A 1 232 ? -18.891 -2.658 -2.006 1 95.12 232 ILE A O 1
ATOM 1857 N N . ASN A 1 233 ? -17.609 -1.167 -3.172 1 94.88 233 ASN A N 1
ATOM 1858 C CA . ASN A 1 233 ? -18.641 -0.138 -3.203 1 94.88 233 ASN A CA 1
ATOM 1859 C C . ASN A 1 233 ? -19.891 -0.615 -3.945 1 94.88 233 ASN A C 1
ATOM 1861 O O . ASN A 1 233 ? -20.969 -0.036 -3.797 1 94.88 233 ASN A O 1
ATOM 1865 N N . TYR A 1 234 ? -19.766 -1.634 -4.684 1 96.88 234 TYR A N 1
ATOM 1866 C CA . TYR A 1 234 ? -20.844 -2.064 -5.562 1 96.88 234 TYR A CA 1
ATOM 1867 C C . TYR A 1 234 ? -21.344 -3.445 -5.168 1 96.88 234 TYR A C 1
ATOM 1869 O O . TYR A 1 234 ? -21.969 -4.141 -5.973 1 96.88 234 TYR A O 1
ATOM 1877 N N . LEU A 1 235 ? -20.984 -3.85 -3.982 1 96.44 235 LEU A N 1
ATOM 1878 C CA . LEU A 1 235 ? -21.422 -5.129 -3.428 1 96.44 235 LEU A CA 1
ATOM 1879 C C . LEU A 1 235 ? -22.266 -4.918 -2.176 1 96.44 235 LEU A C 1
ATOM 1881 O O . LEU A 1 235 ? -21.984 -4.035 -1.366 1 96.44 235 LEU A O 1
ATOM 1885 N N . GLU A 1 236 ? -23.266 -5.68 -2.029 1 95.56 236 GLU A N 1
ATOM 1886 C CA . GLU A 1 236 ? -24.047 -5.746 -0.803 1 95.56 236 GLU A CA 1
ATOM 1887 C C . GLU A 1 236 ? -24.125 -7.176 -0.278 1 95.56 236 GLU A C 1
ATOM 1889 O O . GLU A 1 236 ? -24.625 -8.07 -0.966 1 95.56 236 GLU A O 1
ATOM 1894 N N . ASN A 1 237 ? -23.594 -7.395 0.894 1 95.38 237 ASN A N 1
ATOM 1895 C CA . ASN A 1 237 ? -23.703 -8.703 1.523 1 95.38 237 ASN A CA 1
ATOM 1896 C C . ASN A 1 237 ? -25.109 -8.93 2.084 1 95.38 237 ASN A C 1
ATOM 1898 O O . ASN A 1 237 ? -25.469 -8.359 3.115 1 95.38 237 ASN A O 1
ATOM 1902 N N . LEU A 1 238 ? -25.875 -9.773 1.504 1 95 238 LEU A N 1
ATOM 1903 C CA . LEU A 1 238 ? -27.25 -10.031 1.913 1 95 238 LEU A CA 1
ATOM 1904 C C . LEU A 1 238 ? -27.297 -10.992 3.1 1 95 238 LEU A C 1
ATOM 1906 O O . LEU A 1 238 ? -28.344 -11.164 3.727 1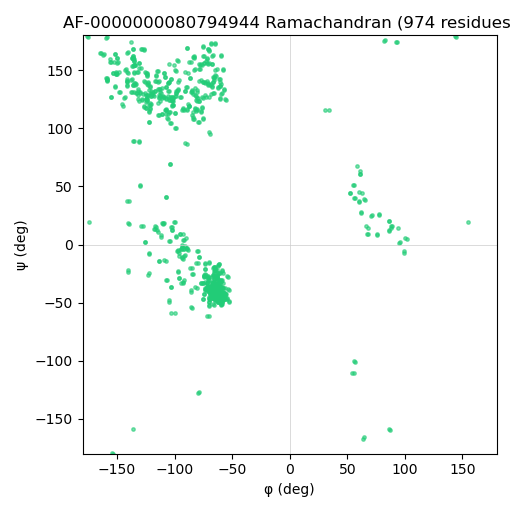 95 238 LEU A O 1
ATOM 1910 N N . THR A 1 239 ? -26.172 -11.648 3.314 1 94.38 239 THR A N 1
ATOM 1911 C CA . THR A 1 239 ? -26 -12.453 4.516 1 94.38 239 THR A CA 1
ATOM 1912 C C . THR A 1 239 ? -25.109 -11.734 5.527 1 94.38 239 THR A C 1
ATOM 1914 O O . THR A 1 239 ? -24.047 -12.234 5.895 1 94.38 239 THR A O 1
ATOM 1917 N N . PHE A 1 240 ? -25.594 -10.727 6.059 1 89.94 240 PHE A N 1
ATOM 1918 C CA . PHE A 1 240 ? -24.828 -9.734 6.797 1 89.94 240 PHE A CA 1
ATOM 1919 C C . PHE A 1 240 ? -24.234 -10.336 8.07 1 89.94 240 PHE A C 1
ATOM 1921 O O . PHE A 1 240 ? -23.281 -9.797 8.633 1 89.94 240 PHE A O 1
ATOM 1928 N N . HIS A 1 241 ? -24.766 -11.43 8.508 1 92.38 241 HIS A N 1
ATOM 1929 C CA . HIS A 1 241 ? -24.266 -12.055 9.727 1 92.38 241 HIS A CA 1
ATOM 1930 C C . HIS A 1 241 ? -22.984 -12.836 9.469 1 92.38 241 HIS A C 1
ATOM 1932 O O . HIS A 1 241 ? -22.281 -13.227 10.406 1 92.38 241 HIS A O 1
ATOM 1938 N N . LYS A 1 242 ? -22.656 -13.023 8.188 1 94.06 242 LYS A N 1
ATOM 1939 C CA . LYS A 1 242 ? -21.438 -13.719 7.789 1 94.06 242 LYS A CA 1
ATOM 1940 C C . LYS A 1 242 ? -20.406 -12.734 7.23 1 94.06 242 LYS A C 1
ATOM 1942 O O . LYS A 1 242 ? -20.734 -11.875 6.418 1 94.06 242 LYS A O 1
ATOM 1947 N N . LYS A 1 243 ? -19.125 -12.867 7.645 1 95 243 LYS A N 1
ATOM 1948 C CA . LYS A 1 243 ? -18.031 -12.039 7.141 1 95 243 LYS A CA 1
ATOM 1949 C C . LYS A 1 243 ? -17.156 -12.82 6.164 1 95 243 LYS A C 1
ATOM 1951 O O . LYS A 1 243 ? -16.875 -14 6.387 1 95 243 LYS A O 1
ATOM 1956 N N . PRO A 1 244 ? -16.766 -12.172 5.148 1 96.62 244 PRO A N 1
ATOM 1957 C CA . PRO A 1 244 ? -15.93 -12.883 4.18 1 96.62 244 PRO A CA 1
ATOM 1958 C C . PRO A 1 244 ? -14.477 -13.008 4.637 1 96.62 244 PRO A C 1
ATOM 1960 O O . PRO A 1 244 ? -14.031 -12.25 5.5 1 96.62 244 PRO A O 1
ATOM 1963 N N . THR A 1 245 ? -13.828 -14.016 4.125 1 96.44 245 THR A N 1
ATOM 1964 C CA . THR A 1 245 ? -12.383 -14.164 4.281 1 96.44 245 THR A CA 1
ATOM 1965 C C . THR A 1 245 ? -11.648 -13.469 3.146 1 96.44 245 THR A C 1
ATOM 1967 O O . THR A 1 245 ? -12.258 -13.039 2.168 1 96.44 245 THR A O 1
ATOM 1970 N N . LEU A 1 246 ? -10.336 -13.344 3.301 1 96.06 246 LEU A N 1
ATOM 1971 C CA . LEU A 1 246 ? -9.508 -12.766 2.244 1 96.06 246 LEU A CA 1
ATOM 1972 C C . LEU A 1 246 ? -9.648 -13.562 0.952 1 96.06 246 LEU A C 1
ATOM 1974 O O . LEU A 1 246 ? -9.797 -12.984 -0.126 1 96.06 246 LEU A O 1
ATOM 1978 N N . ARG A 1 247 ? -9.594 -14.852 1.041 1 94.12 247 ARG A N 1
ATOM 1979 C CA . ARG A 1 247 ? -9.695 -15.719 -0.126 1 94.12 247 ARG A CA 1
ATOM 1980 C C . ARG A 1 247 ? -11 -15.461 -0.882 1 94.12 247 ARG A C 1
ATOM 1982 O O . ARG A 1 247 ? -11 -15.391 -2.113 1 94.12 247 ARG A O 1
ATOM 1989 N N . MET A 1 248 ? -12.055 -15.359 -0.145 1 96.69 248 MET A N 1
ATOM 1990 C CA . MET A 1 248 ? -13.359 -15.109 -0.749 1 96.69 248 MET A CA 1
ATOM 1991 C C . MET A 1 248 ? -13.367 -13.789 -1.506 1 96.69 248 MET A C 1
ATOM 1993 O O . MET A 1 248 ? -13.898 -13.703 -2.615 1 96.69 248 MET A O 1
ATOM 1997 N N . LEU A 1 249 ? -12.758 -12.797 -0.888 1 97.19 249 LEU A N 1
ATOM 1998 C CA . LEU A 1 249 ? -12.75 -11.477 -1.504 1 97.19 249 LEU A CA 1
ATOM 1999 C C . LEU A 1 249 ? -11.977 -11.492 -2.816 1 97.19 249 LEU A C 1
ATOM 2001 O O . LEU A 1 249 ? -12.328 -10.781 -3.762 1 97.19 249 LEU A O 1
ATOM 2005 N N . LYS A 1 250 ? -10.945 -12.227 -2.855 1 95.69 250 LYS A N 1
ATOM 2006 C CA . LYS A 1 250 ? -10.18 -12.352 -4.094 1 95.69 250 LYS A CA 1
ATOM 2007 C C . LYS A 1 250 ? -11.023 -12.969 -5.203 1 95.69 250 LYS A C 1
ATOM 2009 O O . LYS A 1 250 ? -10.969 -12.523 -6.352 1 95.69 250 LYS A O 1
ATOM 2014 N N . ASP A 1 251 ? -11.758 -13.977 -4.855 1 97.19 251 ASP A N 1
ATOM 2015 C CA . ASP A 1 251 ? -12.656 -14.609 -5.82 1 97.19 251 ASP A CA 1
ATOM 2016 C C . ASP A 1 251 ? -13.766 -13.656 -6.258 1 97.19 251 ASP A C 1
ATOM 2018 O O . ASP A 1 251 ? -14.078 -13.562 -7.445 1 97.19 251 ASP A O 1
ATOM 2022 N N . ILE A 1 252 ? -14.32 -12.992 -5.273 1 98.12 252 ILE A N 1
ATOM 2023 C CA . ILE A 1 252 ? -15.406 -12.055 -5.523 1 98.12 252 ILE A CA 1
ATOM 2024 C C . ILE A 1 252 ? -14.938 -10.953 -6.477 1 98.12 252 ILE A C 1
ATOM 2026 O O . ILE A 1 252 ? -15.641 -10.602 -7.426 1 98.12 252 ILE A O 1
ATOM 2030 N N . LYS A 1 253 ? -13.82 -10.469 -6.266 1 96.75 253 LYS A N 1
ATOM 2031 C CA . LYS A 1 253 ? -13.258 -9.414 -7.105 1 96.75 253 LYS A CA 1
ATOM 2032 C C . LYS A 1 253 ? -13.148 -9.875 -8.562 1 96.75 253 LYS A C 1
ATOM 2034 O O . LYS A 1 253 ? -13.516 -9.133 -9.477 1 96.75 253 LYS A O 1
ATOM 2039 N N . LEU A 1 254 ? -12.617 -11.031 -8.719 1 96.25 254 LEU A N 1
ATOM 2040 C CA . LEU A 1 254 ? -12.422 -11.578 -10.062 1 96.25 254 LEU A CA 1
ATOM 2041 C C . LEU A 1 254 ? -13.758 -11.703 -10.789 1 96.25 254 LEU A C 1
ATOM 2043 O O . LEU A 1 254 ? -13.883 -11.25 -11.93 1 96.25 254 LEU A O 1
ATOM 2047 N N . LEU A 1 255 ? -14.688 -12.273 -10.133 1 98.38 255 LEU A N 1
ATOM 2048 C CA . LEU A 1 255 ? -15.984 -12.516 -10.766 1 98.38 255 LEU A CA 1
ATOM 2049 C C . LEU A 1 255 ? -16.734 -11.203 -10.969 1 98.38 255 LEU A C 1
ATOM 2051 O O . LEU A 1 255 ? -17.453 -11.047 -11.961 1 98.38 255 LEU A O 1
ATOM 2055 N N . PHE A 1 256 ? -16.609 -10.289 -10.047 1 98.12 256 PHE A N 1
ATOM 2056 C CA . PHE A 1 256 ? -17.203 -8.961 -10.211 1 98.12 256 PHE A CA 1
ATOM 2057 C C . PHE A 1 256 ? -16.703 -8.305 -11.492 1 98.12 256 PHE A C 1
ATOM 2059 O O . PHE A 1 256 ? -17.484 -7.758 -12.266 1 98.12 256 PHE A O 1
ATOM 2066 N N . HIS A 1 257 ? -15.453 -8.375 -11.664 1 96.88 257 HIS A N 1
ATOM 2067 C CA . HIS A 1 257 ? -14.828 -7.762 -12.836 1 96.88 257 HIS A CA 1
ATOM 2068 C C . HIS A 1 257 ? -15.359 -8.367 -14.125 1 96.88 257 HIS A C 1
ATOM 2070 O O . HIS A 1 257 ? -15.766 -7.641 -15.039 1 96.88 257 HIS A O 1
ATOM 2076 N N . LEU A 1 258 ? -15.383 -9.68 -14.18 1 97.5 258 LEU A N 1
ATOM 2077 C CA . LEU A 1 258 ? -15.82 -10.359 -15.398 1 97.5 258 LEU A CA 1
ATOM 2078 C C . LEU A 1 258 ? -17.297 -10.102 -15.664 1 97.5 258 LEU A C 1
ATOM 2080 O O . LEU A 1 258 ? -17.688 -9.805 -16.797 1 97.5 258 LEU A O 1
ATOM 2084 N N . ALA A 1 259 ? -18.062 -10.234 -14.609 1 98.06 259 ALA A N 1
ATOM 2085 C CA . ALA A 1 259 ? -19.5 -10.016 -14.742 1 98.06 259 ALA A CA 1
ATOM 2086 C C . ALA A 1 259 ? -19.797 -8.594 -15.211 1 98.06 259 ALA A C 1
ATOM 2088 O O . ALA A 1 259 ? -20.734 -8.367 -15.984 1 98.06 259 ALA A O 1
ATOM 2089 N N . SER A 1 260 ? -19.031 -7.648 -14.766 1 97.44 260 SER A N 1
ATOM 2090 C CA . SER A 1 260 ? -19.25 -6.242 -15.078 1 97.44 260 SER A CA 1
ATOM 2091 C C . SER A 1 260 ? -18.859 -5.926 -16.516 1 97.44 260 SER A C 1
ATOM 2093 O O . SER A 1 260 ? -19.328 -4.938 -17.094 1 97.44 260 SER A O 1
ATOM 2095 N N . LEU A 1 261 ? -18.047 -6.727 -17.094 1 95.12 261 LEU A N 1
ATOM 2096 C CA . LEU A 1 261 ? -17.531 -6.453 -18.422 1 95.12 261 LEU A CA 1
ATOM 2097 C C . LEU A 1 261 ? -18.5 -6.914 -19.5 1 95.12 261 LEU A C 1
ATOM 2099 O O . LEU A 1 261 ? -18.453 -6.434 -20.641 1 95.12 261 LEU A O 1
ATOM 2103 N N . THR A 1 262 ? -19.344 -7.898 -19.188 1 95.44 262 THR A N 1
ATOM 2104 C CA . THR A 1 262 ? -20.188 -8.477 -20.234 1 95.44 262 THR A CA 1
ATOM 2105 C C . THR A 1 262 ? -21.641 -8.062 -20.031 1 95.44 262 THR A C 1
ATOM 2107 O O . THR A 1 262 ? -22.094 -7.887 -18.891 1 95.44 262 THR A O 1
ATOM 2110 N N . ASN A 1 263 ? -22.312 -7.934 -21.125 1 93.75 263 ASN A N 1
ATOM 2111 C CA . ASN A 1 263 ? -23.75 -7.699 -21.094 1 93.75 263 ASN A CA 1
ATOM 2112 C C . ASN A 1 263 ? -24.547 -8.992 -21.297 1 93.75 263 ASN A C 1
ATOM 2114 O O . ASN A 1 263 ? -25.766 -9.016 -21.125 1 93.75 263 ASN A O 1
ATOM 2118 N N . ASN A 1 264 ? -23.828 -10.031 -21.562 1 95.75 264 ASN A N 1
ATOM 2119 C CA . ASN A 1 264 ? -24.453 -11.344 -21.703 1 95.75 264 ASN A CA 1
ATOM 2120 C C . ASN A 1 264 ? -24.641 -12.016 -20.344 1 95.75 264 ASN A C 1
ATOM 2122 O O . ASN A 1 264 ? -24.031 -11.602 -19.359 1 95.75 264 ASN A O 1
ATOM 2126 N N . GLU A 1 265 ? -25.531 -12.969 -20.406 1 97.25 265 GLU A N 1
ATOM 2127 C CA . GLU A 1 265 ? -25.594 -13.789 -19.203 1 97.25 265 GLU A CA 1
ATOM 2128 C C . GLU A 1 265 ? -24.266 -14.469 -18.906 1 97.25 265 GLU A C 1
ATOM 2130 O O . GLU A 1 265 ? -23.656 -15.047 -19.812 1 97.25 265 GLU A O 1
ATOM 2135 N N . PHE A 1 266 ? -23.828 -14.328 -17.703 1 98 266 PHE A N 1
ATOM 2136 C CA . PHE A 1 266 ? -22.531 -14.867 -17.312 1 98 266 PHE A CA 1
ATOM 2137 C C . PHE A 1 266 ? -22.688 -15.82 -16.141 1 98 266 PHE A C 1
ATOM 2139 O O . PHE A 1 266 ? -23.406 -15.539 -15.188 1 98 266 PHE A O 1
ATOM 2146 N N . LEU A 1 267 ? -22.141 -17 -16.266 1 98.25 267 LEU A N 1
ATOM 2147 C CA . LEU A 1 267 ? -21.969 -17.984 -15.211 1 98.25 267 LEU A CA 1
ATOM 2148 C C . LEU A 1 267 ? -20.484 -18.219 -14.922 1 98.25 267 LEU A C 1
ATOM 2150 O O . LEU A 1 267 ? -19.703 -18.5 -15.836 1 98.25 267 LEU A O 1
ATOM 2154 N N . GLY A 1 268 ? -20.094 -17.984 -13.656 1 98.12 268 GLY A N 1
ATOM 2155 C CA . GLY A 1 268 ? -18.672 -18.109 -13.383 1 98.12 268 GLY A CA 1
ATOM 2156 C C . GLY A 1 268 ? -18.375 -18.734 -12.031 1 98.12 268 GLY A C 1
ATOM 2157 O O . GLY A 1 268 ? -19.156 -18.594 -11.094 1 98.12 268 GLY A O 1
ATOM 2158 N N . PHE A 1 269 ? -17.25 -19.406 -11.93 1 98.25 269 PHE A N 1
ATOM 2159 C CA . PHE A 1 269 ? -16.75 -20 -10.695 1 98.25 269 PHE A CA 1
ATOM 2160 C C . PHE A 1 269 ? -15.281 -19.641 -10.484 1 98.25 269 PHE A C 1
ATOM 2162 O O . PHE A 1 269 ? -14.453 -19.828 -11.375 1 98.25 269 PHE A O 1
ATOM 2169 N N . ALA A 1 270 ? -15.016 -19.078 -9.359 1 97.31 270 ALA A N 1
ATOM 2170 C CA . ALA A 1 270 ? -13.648 -18.734 -8.977 1 97.31 270 ALA A CA 1
ATOM 2171 C C . ALA A 1 270 ? -13.273 -19.359 -7.641 1 97.31 270 ALA A C 1
ATOM 2173 O O . ALA A 1 270 ? -14.125 -19.531 -6.762 1 97.31 270 ALA A O 1
ATOM 2174 N N . LYS A 1 271 ? -12.031 -19.688 -7.543 1 94.62 271 LYS A N 1
ATOM 2175 C CA . LYS A 1 271 ? -11.516 -20.297 -6.32 1 94.62 271 LYS A CA 1
ATOM 2176 C C . LYS A 1 271 ? -10.055 -19.906 -6.09 1 94.62 271 LYS A C 1
ATOM 2178 O O . LYS A 1 271 ? -9.242 -19.953 -7.012 1 94.62 271 LYS A O 1
ATOM 2183 N N . LYS A 1 272 ? -9.75 -19.438 -4.805 1 90.81 272 LYS A N 1
ATOM 2184 C CA . LYS A 1 272 ? -8.406 -19.125 -4.344 1 90.81 272 LYS A CA 1
ATOM 2185 C C . LYS A 1 272 ? -7.797 -17.984 -5.168 1 90.81 272 LYS A C 1
ATOM 2187 O O . LYS A 1 272 ? -6.602 -18 -5.473 1 90.81 272 LYS A O 1
ATOM 2192 N N . GLY A 1 273 ? -8.672 -17.172 -5.676 1 90.25 273 GLY A N 1
ATOM 2193 C CA . GLY A 1 273 ? -8.211 -16.016 -6.426 1 90.25 273 GLY A CA 1
ATOM 2194 C C . GLY A 1 273 ? -7.941 -16.312 -7.887 1 90.25 273 GLY A C 1
ATOM 2195 O O . GLY A 1 273 ? -7.324 -15.516 -8.594 1 90.25 273 GLY A O 1
ATOM 2196 N N . ILE A 1 274 ? -8.375 -17.469 -8.305 1 92.06 274 ILE A N 1
ATOM 2197 C CA . ILE A 1 274 ? -8.203 -17.891 -9.695 1 92.06 274 ILE A CA 1
ATOM 2198 C C . ILE A 1 274 ? -9.57 -18.125 -10.336 1 92.06 274 ILE A C 1
ATOM 2200 O O . ILE A 1 274 ? -10.445 -18.75 -9.734 1 92.06 274 ILE A O 1
ATOM 2204 N N . PHE A 1 275 ? -9.719 -17.531 -11.508 1 94.88 275 PHE A N 1
ATOM 2205 C CA . PHE A 1 275 ? -10.883 -17.938 -12.289 1 94.88 275 PHE A CA 1
ATOM 2206 C C . PHE A 1 275 ? -10.711 -19.359 -12.805 1 94.88 275 PHE A C 1
ATOM 2208 O O . PHE A 1 275 ? -9.719 -19.688 -13.453 1 94.88 275 PHE A O 1
ATOM 2215 N N . VAL A 1 276 ? -11.703 -20.188 -12.523 1 94.31 276 VAL A N 1
ATOM 2216 C CA . VAL A 1 276 ? -11.562 -21.594 -12.859 1 94.31 276 VAL A CA 1
ATOM 2217 C C . VAL A 1 276 ? -12.305 -21.906 -14.156 1 94.31 276 VAL A C 1
ATOM 2219 O O . VAL A 1 276 ? -11.719 -22.391 -15.125 1 94.31 276 VAL A O 1
ATOM 2222 N N . PHE A 1 277 ? -13.562 -21.656 -14.148 1 96.12 277 PHE A N 1
ATOM 2223 C CA . PHE A 1 277 ? -14.305 -21.828 -15.391 1 96.12 277 PHE A CA 1
ATOM 2224 C C . PHE A 1 277 ? -15.633 -21.078 -15.344 1 96.12 277 PHE A C 1
ATOM 2226 O O . PHE A 1 277 ? -16.062 -20.656 -14.273 1 96.12 277 PHE A O 1
ATOM 2233 N N . GLY A 1 278 ? -16.234 -20.891 -16.5 1 96.75 278 GLY A N 1
ATOM 2234 C CA . GLY A 1 278 ? -17.531 -20.25 -16.625 1 96.75 278 GLY A CA 1
ATOM 2235 C C . GLY A 1 278 ? -18.062 -20.266 -18.047 1 96.75 278 GLY A C 1
ATOM 2236 O O . GLY A 1 278 ? -17.453 -20.875 -18.938 1 96.75 278 GLY A O 1
ATOM 2237 N N . TYR A 1 279 ? -19.266 -19.703 -18.172 1 97.94 279 TYR A N 1
ATOM 2238 C CA . TYR A 1 279 ? -19.938 -19.656 -19.469 1 97.94 279 TYR A CA 1
ATOM 2239 C C . TYR A 1 279 ? -20.469 -18.266 -19.766 1 97.94 279 TYR A C 1
ATOM 2241 O O . TYR A 1 279 ? -21.016 -17.594 -18.891 1 97.94 279 TYR A O 1
ATOM 2249 N N . CYS A 1 280 ? -20.125 -17.812 -20.906 1 97.88 280 CYS A N 1
ATOM 2250 C CA . CYS A 1 280 ? -20.766 -16.609 -21.438 1 97.88 280 CYS A CA 1
ATOM 2251 C C . CYS A 1 280 ? -21.969 -16.969 -22.297 1 97.88 280 CYS A C 1
ATOM 2253 O O . CYS A 1 280 ? -21.828 -17.641 -23.328 1 97.88 280 CYS A O 1
ATOM 2255 N N . ALA A 1 281 ? -23.172 -16.594 -21.922 1 97.56 281 ALA A N 1
ATOM 2256 C CA . ALA A 1 281 ? -24.422 -16.938 -22.594 1 97.56 281 ALA A CA 1
ATOM 2257 C C . ALA A 1 281 ? -24.641 -18.453 -22.609 1 97.56 281 ALA A C 1
ATOM 2259 O O . ALA A 1 281 ? -24.812 -19.047 -23.672 1 97.56 281 ALA A O 1
ATOM 2260 N N . PRO A 1 282 ? -24.719 -19.031 -21.438 1 97.88 282 PRO A N 1
ATOM 2261 C CA . PRO A 1 282 ? -24.797 -20.5 -21.328 1 97.88 282 PRO A CA 1
ATOM 2262 C C . PRO A 1 282 ? -26.094 -21.062 -21.891 1 97.88 282 PRO A C 1
ATOM 2264 O O . PRO A 1 282 ? -27.156 -20.438 -21.766 1 97.88 282 PRO A O 1
ATOM 2267 N N . THR A 1 283 ? -26 -22.234 -22.5 1 97.25 283 THR A N 1
ATOM 2268 C CA . THR A 1 283 ? -27.172 -23.016 -22.859 1 97.25 283 THR A CA 1
ATOM 2269 C C . THR A 1 283 ? -27.781 -23.688 -21.641 1 97.25 283 THR A C 1
ATOM 2271 O O . THR A 1 283 ? -27.172 -23.703 -20.562 1 97.25 283 THR A O 1
ATOM 2274 N N . GLN A 1 284 ? -28.953 -24.25 -21.812 1 97.31 284 GLN A N 1
ATOM 2275 C CA . GLN A 1 284 ? -29.609 -24.953 -20.703 1 97.31 284 GLN A CA 1
ATOM 2276 C C . GLN A 1 284 ? -28.781 -26.156 -20.25 1 97.31 284 GLN A C 1
ATOM 2278 O O . GLN A 1 284 ? -28.719 -26.453 -19.062 1 97.31 284 GLN A O 1
ATOM 2283 N N . GLU A 1 285 ? -28.188 -26.812 -21.156 1 96.38 285 GLU A N 1
ATOM 2284 C CA . GLU A 1 285 ? -27.344 -27.969 -20.844 1 96.38 285 GLU A CA 1
ATOM 2285 C C . GLU A 1 285 ? -26.109 -27.562 -20.062 1 96.38 285 GLU A C 1
ATOM 2287 O O . GLU A 1 285 ? -25.703 -28.25 -19.109 1 96.38 285 GLU A O 1
ATOM 2292 N N . GLU A 1 286 ? -25.531 -26.516 -20.453 1 96.38 286 GLU A N 1
ATOM 2293 C CA . GLU A 1 286 ? -24.359 -25.984 -19.75 1 96.38 286 GLU A CA 1
ATOM 2294 C C . GLU A 1 286 ? -24.703 -25.578 -18.328 1 96.38 286 GLU A C 1
ATOM 2296 O O . GLU A 1 286 ? -23.906 -25.781 -17.406 1 96.38 286 GLU A O 1
ATOM 2301 N N . LYS A 1 287 ? -25.875 -25.047 -18.156 1 97.88 287 LYS A N 1
ATOM 2302 C CA . LYS A 1 287 ? -26.328 -24.656 -16.828 1 97.88 287 LYS A CA 1
ATOM 2303 C C . LYS A 1 287 ? -26.484 -25.875 -15.922 1 97.88 287 LYS A C 1
ATOM 2305 O O . LYS A 1 287 ? -26.062 -25.859 -14.766 1 97.88 287 LYS A O 1
ATOM 2310 N N . LYS A 1 288 ? -27.062 -26.859 -16.484 1 96.88 288 LYS A N 1
ATOM 2311 C CA . LYS A 1 288 ? -27.25 -28.094 -15.719 1 96.88 288 LYS A CA 1
ATOM 2312 C C . LYS A 1 288 ? -25.906 -28.703 -15.32 1 96.88 288 LYS A C 1
ATOM 2314 O O . LYS A 1 288 ? -25.734 -29.156 -14.188 1 96.88 288 LYS A O 1
ATOM 2319 N N . GLN A 1 289 ? -25.047 -28.703 -16.25 1 95.44 289 GLN A N 1
ATOM 2320 C CA . GLN A 1 289 ? -23.703 -29.219 -15.984 1 95.44 289 GLN A CA 1
ATOM 2321 C C . GLN A 1 289 ? -23 -28.406 -14.914 1 95.44 289 GLN A C 1
ATOM 2323 O O . GLN A 1 289 ? -22.359 -28.953 -14.023 1 95.44 289 GLN A O 1
ATOM 2328 N N . PHE A 1 290 ? -23.109 -27.125 -15.016 1 96.69 290 PHE A N 1
ATOM 2329 C CA . PHE A 1 290 ? -22.5 -26.203 -14.055 1 96.69 290 PHE A CA 1
ATOM 2330 C C . PHE A 1 290 ? -23.016 -26.5 -12.648 1 96.69 290 PHE A C 1
ATOM 2332 O O . PHE A 1 290 ? -22.234 -26.625 -11.711 1 96.69 290 PHE A O 1
ATOM 2339 N N . ILE A 1 291 ? -24.312 -26.641 -12.531 1 97.81 291 ILE A N 1
ATOM 2340 C CA . ILE A 1 291 ? -24.922 -26.906 -11.234 1 97.81 291 ILE A CA 1
ATOM 2341 C C . ILE A 1 291 ? -24.406 -28.219 -10.672 1 97.81 291 ILE A C 1
ATOM 2343 O O . ILE A 1 291 ? -24.031 -28.297 -9.5 1 97.81 291 ILE A O 1
ATOM 2347 N N . ARG A 1 292 ? -24.344 -29.203 -11.492 1 96.62 292 ARG A N 1
ATOM 2348 C CA . ARG A 1 292 ? -23.891 -30.516 -11.062 1 96.62 292 ARG A CA 1
ATOM 2349 C C . ARG A 1 292 ? -22.453 -30.438 -10.531 1 96.62 292 ARG A C 1
ATOM 2351 O O . ARG A 1 292 ? -22.156 -31 -9.469 1 96.62 292 ARG A O 1
ATOM 2358 N N . ILE A 1 293 ? -21.625 -29.766 -11.211 1 95.5 293 ILE A N 1
ATOM 2359 C CA . ILE A 1 293 ? -20.219 -29.656 -10.844 1 95.5 293 ILE A CA 1
ATOM 2360 C C . ILE A 1 293 ? -20.078 -28.906 -9.523 1 95.5 293 ILE A C 1
ATOM 2362 O O . ILE A 1 293 ? -19.375 -29.344 -8.617 1 95.5 293 ILE A O 1
ATOM 2366 N N . ILE A 1 294 ? -20.797 -27.797 -9.375 1 96.75 294 ILE A N 1
ATOM 2367 C CA . ILE A 1 294 ? -20.672 -26.938 -8.195 1 96.75 294 ILE A CA 1
ATOM 2368 C C . ILE A 1 294 ? -21.156 -27.703 -6.961 1 96.75 294 ILE A C 1
ATOM 2370 O O . ILE A 1 294 ? -20.578 -27.562 -5.879 1 96.75 294 ILE A O 1
ATOM 2374 N N . LYS A 1 295 ? -22.156 -28.469 -7.117 1 96.75 295 LYS A N 1
ATOM 2375 C CA . LYS A 1 295 ? -22.719 -29.219 -5.992 1 96.75 295 LYS A CA 1
ATOM 2376 C C . LYS A 1 295 ? -21.703 -30.219 -5.445 1 96.75 295 LYS A C 1
ATOM 2378 O O . LYS A 1 295 ? -21.781 -30.609 -4.277 1 96.75 295 LYS A O 1
ATOM 2383 N N . GLU A 1 296 ? -20.75 -30.578 -6.238 1 93 296 GLU A N 1
ATOM 2384 C CA . GLU A 1 296 ? -19.75 -31.562 -5.84 1 93 296 GLU A CA 1
ATOM 2385 C C . GLU A 1 296 ? -18.516 -30.906 -5.266 1 93 296 GLU A C 1
ATOM 2387 O O . GLU A 1 296 ? -17.656 -31.562 -4.668 1 93 296 GLU A O 1
ATOM 2392 N N . LEU A 1 297 ? -18.438 -29.656 -5.418 1 91.94 297 LEU A N 1
ATOM 2393 C CA . LEU A 1 297 ? -17.234 -28.938 -5 1 91.94 297 LEU A CA 1
ATOM 2394 C C . LEU A 1 297 ? -17.422 -28.328 -3.617 1 91.94 297 LEU A C 1
ATOM 2396 O O . LEU A 1 297 ? -18.547 -28.172 -3.148 1 91.94 297 LEU A O 1
ATOM 2400 N N . LYS A 1 298 ? -16.266 -28.078 -2.998 1 90.69 298 LYS A N 1
ATOM 2401 C CA . LYS A 1 298 ? -16.234 -27.328 -1.741 1 90.69 298 LYS A CA 1
ATOM 2402 C C . LYS A 1 298 ? -15.469 -26.016 -1.9 1 90.69 298 LYS A C 1
ATOM 2404 O O . LYS A 1 298 ? -14.398 -25.984 -2.506 1 90.69 298 LYS A O 1
ATOM 2409 N N . GLY A 1 299 ? -16.109 -25 -1.405 1 94.38 299 GLY A N 1
ATOM 2410 C CA . GLY A 1 299 ? -15.453 -23.703 -1.434 1 94.38 299 GLY A CA 1
ATOM 2411 C C . GLY A 1 299 ? -15.602 -22.984 -2.762 1 94.38 299 GLY A C 1
ATOM 2412 O O . GLY A 1 299 ? -16.25 -23.5 -3.676 1 94.38 299 GLY A O 1
ATOM 2413 N N . GLY A 1 300 ? -15.086 -21.75 -2.803 1 96.69 300 GLY A N 1
ATOM 2414 C CA . GLY A 1 300 ? -15.148 -20.953 -4.012 1 96.69 300 GLY A CA 1
ATOM 2415 C C . GLY A 1 300 ? -16.375 -20.047 -4.066 1 96.69 300 GLY A C 1
ATOM 2416 O O . GLY A 1 300 ? -17.234 -20.109 -3.188 1 96.69 300 GLY A O 1
ATOM 2417 N N . ILE A 1 301 ? -16.391 -19.234 -5.074 1 98.62 301 ILE A N 1
ATOM 2418 C CA . ILE A 1 301 ? -17.469 -18.266 -5.266 1 98.62 301 ILE A CA 1
ATOM 2419 C C . ILE A 1 301 ? -18.109 -18.484 -6.633 1 98.62 301 ILE A C 1
ATOM 2421 O O . ILE A 1 301 ? -17.406 -18.719 -7.625 1 98.62 301 ILE A O 1
ATOM 2425 N N . VAL A 1 302 ? -19.422 -18.375 -6.637 1 98.75 302 VAL A N 1
ATOM 2426 C CA . VAL A 1 302 ? -20.203 -18.531 -7.863 1 98.75 302 VAL A CA 1
ATOM 2427 C C . VAL A 1 302 ? -20.859 -17.203 -8.234 1 98.75 302 VAL A C 1
ATOM 2429 O O . VAL A 1 302 ? -21.312 -16.469 -7.359 1 98.75 302 VAL A O 1
ATOM 2432 N N . TYR A 1 303 ? -20.875 -16.938 -9.492 1 98.81 303 TYR A N 1
ATOM 2433 C CA . TYR A 1 303 ? -21.703 -15.836 -10 1 98.81 303 TYR A CA 1
ATOM 2434 C C . TYR A 1 303 ? -22.812 -16.375 -10.898 1 98.81 303 TYR A C 1
ATOM 2436 O O . TYR A 1 303 ? -22.562 -17.172 -11.797 1 98.81 303 TYR A O 1
ATOM 2444 N N . SER A 1 304 ? -24.047 -15.93 -10.727 1 98.62 304 SER A N 1
ATOM 2445 C CA . SER A 1 304 ? -25.156 -16.219 -11.617 1 98.62 304 SER A CA 1
ATOM 2446 C C . SER A 1 304 ? -26.266 -15.195 -11.477 1 98.62 304 SER A C 1
ATOM 2448 O O . SER A 1 304 ? -26.578 -14.758 -10.367 1 98.62 304 SER A O 1
ATOM 2450 N N . ASP A 1 305 ? -26.844 -14.875 -12.578 1 97.31 305 ASP A N 1
ATOM 2451 C CA . ASP A 1 305 ? -28.016 -13.992 -12.562 1 97.31 305 ASP A CA 1
ATOM 2452 C C . ASP A 1 305 ? -29.297 -14.781 -12.797 1 97.31 305 ASP A C 1
ATOM 2454 O O . ASP A 1 305 ? -30.375 -14.203 -12.898 1 97.31 305 ASP A O 1
ATOM 2458 N N . ASP A 1 306 ? -29.188 -16.094 -12.914 1 96.94 306 ASP A N 1
ATOM 2459 C CA . ASP A 1 306 ? -30.344 -16.969 -13.086 1 96.94 306 ASP A CA 1
ATOM 2460 C C . ASP A 1 306 ? -30.891 -17.422 -11.734 1 96.94 306 ASP A C 1
ATOM 2462 O O . ASP A 1 306 ? -30.25 -18.188 -11.016 1 96.94 306 ASP A O 1
ATOM 2466 N N . PRO A 1 307 ? -32.125 -17.031 -11.453 1 94.88 307 PRO A N 1
ATOM 2467 C CA . PRO A 1 307 ? -32.688 -17.375 -10.148 1 94.88 307 PRO A CA 1
ATOM 2468 C C . PRO A 1 307 ? -32.812 -18.891 -9.93 1 94.88 307 PRO A C 1
ATOM 2470 O O . PRO A 1 307 ? -32.656 -19.375 -8.805 1 94.88 307 PRO A O 1
ATOM 2473 N N . ASN A 1 308 ? -33 -19.609 -10.969 1 95.88 308 ASN A N 1
ATOM 2474 C CA . ASN A 1 308 ? -33.094 -21.062 -10.836 1 95.88 308 ASN A CA 1
ATOM 2475 C C . ASN A 1 308 ? -31.766 -21.656 -10.352 1 95.88 308 ASN A C 1
ATOM 2477 O O . ASN A 1 308 ? -31.75 -22.547 -9.492 1 95.88 308 ASN A O 1
ATOM 2481 N N . ILE A 1 309 ? -30.719 -21.172 -10.891 1 97.62 309 ILE A N 1
ATOM 2482 C CA . ILE A 1 309 ? -29.391 -21.656 -10.492 1 97.62 309 ILE A CA 1
ATOM 2483 C C . ILE A 1 309 ? -29.109 -21.234 -9.055 1 97.62 309 ILE A C 1
ATOM 2485 O O . ILE A 1 309 ? -28.609 -22.031 -8.25 1 97.62 309 ILE A O 1
ATOM 2489 N N . ILE A 1 310 ? -29.453 -20.016 -8.727 1 96.62 310 ILE A N 1
ATOM 2490 C CA . ILE A 1 310 ? -29.203 -19.453 -7.406 1 96.62 310 ILE A CA 1
ATOM 2491 C C . ILE A 1 310 ? -29.906 -20.297 -6.344 1 96.62 310 ILE A C 1
ATOM 2493 O O . ILE A 1 310 ? -29.297 -20.703 -5.352 1 96.62 310 ILE A O 1
ATOM 2497 N N . PHE A 1 311 ? -31.141 -20.641 -6.609 1 94.69 311 PHE A N 1
ATOM 2498 C CA . PHE A 1 311 ? -31.922 -21.375 -5.609 1 94.69 311 PHE A CA 1
ATOM 2499 C C . PHE A 1 311 ? -31.516 -22.844 -5.582 1 94.69 311 PHE A C 1
ATOM 2501 O O . PHE A 1 311 ? -31.547 -23.469 -4.523 1 94.69 311 PHE A O 1
ATOM 2508 N N . GLU A 1 312 ? -31.156 -23.344 -6.711 1 96.81 312 GLU A N 1
ATOM 2509 C CA . GLU A 1 312 ? -30.703 -24.734 -6.77 1 96.81 312 GLU A CA 1
ATOM 2510 C C . GLU A 1 312 ? -29.422 -24.938 -5.957 1 96.81 312 GLU A C 1
ATOM 2512 O O . GLU A 1 312 ? -29.188 -26.016 -5.426 1 96.81 312 GLU A O 1
ATOM 2517 N N . LEU A 1 313 ? -28.609 -23.859 -5.836 1 97.62 313 LEU A N 1
ATOM 2518 C CA . LEU A 1 313 ? -27.297 -23.984 -5.188 1 97.62 313 LEU A CA 1
ATOM 2519 C C . LEU A 1 313 ? -27.359 -23.438 -3.766 1 97.62 313 LEU A C 1
ATOM 2521 O O . LEU A 1 313 ? -26.312 -23.219 -3.141 1 97.62 313 LEU A O 1
ATOM 2525 N N . LYS A 1 314 ? -28.531 -23.219 -3.193 1 95.5 314 LYS A N 1
ATOM 2526 C CA . LYS A 1 314 ? -28.703 -22.578 -1.895 1 95.5 314 LYS A CA 1
ATOM 2527 C C . LYS A 1 314 ? -28.062 -23.406 -0.782 1 95.5 314 LYS A C 1
ATOM 2529 O O . LYS A 1 314 ? -27.609 -22.859 0.224 1 95.5 314 LYS A O 1
ATOM 2534 N N . ASP A 1 315 ? -27.984 -24.719 -0.981 1 96.12 315 ASP A N 1
ATOM 2535 C CA . ASP A 1 315 ? -27.469 -25.578 0.076 1 96.12 315 ASP A CA 1
ATOM 2536 C C . ASP A 1 315 ? -26.125 -26.188 -0.308 1 96.12 315 ASP A C 1
ATOM 2538 O O . ASP A 1 315 ? -25.641 -27.109 0.351 1 96.12 315 ASP A O 1
ATOM 2542 N N . SER A 1 316 ? -25.578 -25.734 -1.41 1 96.62 316 SER A N 1
ATOM 2543 C CA . SER A 1 316 ? -24.281 -26.25 -1.849 1 96.62 316 SER A CA 1
ATOM 2544 C C . SER A 1 316 ? -23.156 -25.766 -0.943 1 96.62 316 SER A C 1
ATOM 2546 O O . SER A 1 316 ? -23.359 -24.891 -0.107 1 96.62 316 SER A O 1
ATOM 2548 N N . LYS A 1 317 ? -21.953 -26.328 -1.058 1 95.31 317 LYS A N 1
ATOM 2549 C CA . LYS A 1 317 ? -20.875 -26.125 -0.092 1 95.31 317 LYS A CA 1
ATOM 2550 C C . LYS A 1 317 ? -19.891 -25.062 -0.569 1 95.31 317 LYS A C 1
ATOM 2552 O O . LYS A 1 317 ? -18.828 -24.891 0.015 1 95.31 317 LYS A O 1
ATOM 2557 N N . HIS A 1 318 ? -20.281 -24.422 -1.685 1 96.88 318 HIS A N 1
ATOM 2558 C CA . HIS A 1 318 ? -19.453 -23.297 -2.074 1 96.88 318 HIS A CA 1
ATOM 2559 C C . HIS A 1 318 ? -19.562 -22.141 -1.073 1 96.88 318 HIS A C 1
ATOM 2561 O O . HIS A 1 318 ? -20.5 -22.109 -0.271 1 96.88 318 HIS A O 1
ATOM 2567 N N . ASP A 1 319 ? -18.625 -21.234 -1.09 1 97.5 319 ASP A N 1
ATOM 2568 C CA . ASP A 1 319 ? -18.484 -20.219 -0.042 1 97.5 319 ASP A CA 1
ATOM 2569 C C . ASP A 1 319 ? -19.453 -19.062 -0.257 1 97.5 319 ASP A C 1
ATOM 2571 O O . ASP A 1 319 ? -19.922 -18.453 0.705 1 97.5 319 ASP A O 1
ATOM 2575 N N . GLY A 1 320 ? -19.656 -18.719 -1.49 1 98.06 320 GLY A N 1
ATOM 2576 C CA . GLY A 1 320 ? -20.484 -17.547 -1.729 1 98.06 320 GLY A CA 1
ATOM 2577 C C . GLY A 1 320 ? -21.141 -17.547 -3.094 1 98.06 320 GLY A C 1
ATOM 2578 O O . GLY A 1 320 ? -20.703 -18.25 -4.004 1 98.06 320 GLY A O 1
ATOM 2579 N N . MET A 1 321 ? -22.234 -16.812 -3.205 1 98.19 321 MET A N 1
ATOM 2580 C CA . MET A 1 321 ? -23.016 -16.594 -4.414 1 98.19 321 MET A CA 1
ATOM 2581 C C . MET A 1 321 ? -23.156 -15.109 -4.723 1 98.19 321 MET A C 1
ATOM 2583 O O . MET A 1 321 ? -23.531 -14.32 -3.85 1 98.19 321 MET A O 1
ATOM 2587 N N . MET A 1 322 ? -22.781 -14.727 -5.906 1 98.5 322 MET A N 1
ATOM 2588 C CA . MET A 1 322 ? -22.938 -13.352 -6.379 1 98.5 322 MET A CA 1
ATOM 2589 C C . MET A 1 322 ? -24.031 -13.266 -7.434 1 98.5 322 MET A C 1
ATOM 2591 O O . MET A 1 322 ? -24.141 -14.141 -8.289 1 98.5 322 MET A O 1
ATOM 2595 N N . THR A 1 323 ? -24.766 -12.164 -7.406 1 98.12 323 THR A N 1
ATOM 2596 C CA . THR A 1 323 ? -25.828 -12.016 -8.398 1 98.12 323 THR A CA 1
ATOM 2597 C C . THR A 1 323 ? -26.203 -10.547 -8.578 1 98.12 323 THR A C 1
ATOM 2599 O O . THR A 1 323 ? -26.172 -9.773 -7.621 1 98.12 323 THR A O 1
ATOM 2602 N N . SER A 1 324 ? -26.453 -10.195 -9.773 1 97.31 324 SER A N 1
ATOM 2603 C CA . SER A 1 324 ? -27.016 -8.883 -10.039 1 97.31 324 SER A CA 1
ATOM 2604 C C . SER A 1 324 ? -28.547 -8.938 -10.078 1 97.31 324 SER A C 1
ATOM 2606 O O . SER A 1 324 ? -29.203 -7.906 -10.219 1 97.31 324 SER A O 1
ATOM 2608 N N . TYR A 1 325 ? -29.016 -10.156 -9.953 1 94.19 325 TYR A N 1
ATOM 2609 C CA . TYR A 1 325 ? -30.469 -10.359 -9.914 1 94.19 325 TYR A CA 1
ATOM 2610 C C . TYR A 1 325 ? -31.047 -9.852 -8.602 1 94.19 325 TYR A C 1
ATOM 2612 O O . TYR A 1 325 ? -30.453 -10.031 -7.535 1 94.19 325 TYR A O 1
ATOM 2620 N N . ASN A 1 326 ? -32.219 -9.156 -8.688 1 91.56 326 ASN A N 1
ATOM 2621 C CA . ASN A 1 326 ? -32.875 -8.664 -7.484 1 91.56 326 ASN A CA 1
ATOM 2622 C C . ASN A 1 326 ? -33.656 -9.781 -6.773 1 91.56 326 ASN A C 1
ATOM 2624 O O . ASN A 1 326 ? -34.75 -10.148 -7.199 1 91.56 326 ASN A O 1
ATOM 2628 N N . LEU A 1 327 ? -33.031 -10.156 -5.723 1 87.12 327 LEU A N 1
ATOM 2629 C CA . LEU A 1 327 ? -33.688 -11.195 -4.922 1 87.12 327 LEU A CA 1
ATOM 2630 C C . LEU A 1 327 ? -34.688 -10.594 -3.957 1 87.12 327 LEU A C 1
ATOM 2632 O O . LEU A 1 327 ? -34.344 -9.734 -3.145 1 87.12 327 LEU A O 1
ATOM 2636 N N . GLU A 1 328 ? -35.906 -10.75 -4.066 1 78.12 328 GLU A N 1
ATOM 2637 C CA . GLU A 1 328 ? -37 -10.141 -3.299 1 78.12 328 GLU A CA 1
ATOM 2638 C C . GLU A 1 328 ? -37.094 -10.734 -1.898 1 78.12 328 GLU A C 1
ATOM 2640 O O . GLU A 1 328 ? -37.406 -10.031 -0.938 1 78.12 328 GLU A O 1
ATOM 2645 N N . GLN A 1 329 ? -36.875 -11.992 -1.752 1 79.31 329 GLN A N 1
ATOM 2646 C CA . GLN A 1 329 ? -37.062 -12.648 -0.468 1 79.31 329 GLN A CA 1
ATOM 2647 C C . GLN A 1 329 ? -35.812 -12.625 0.379 1 79.31 329 GLN A C 1
ATOM 2649 O O . GLN A 1 329 ? -35.125 -13.648 0.536 1 79.31 329 GLN A O 1
ATOM 2654 N N . LYS A 1 330 ? -35.562 -11.602 1.139 1 76.38 330 LYS A N 1
ATOM 2655 C CA . LYS A 1 330 ? -34.375 -11.398 1.934 1 76.38 330 LYS A CA 1
ATOM 2656 C C . LYS A 1 330 ? -34.281 -12.414 3.068 1 76.38 330 LYS A C 1
ATOM 2658 O O . LYS A 1 330 ? -33.188 -12.898 3.391 1 76.38 330 LYS A O 1
ATOM 2663 N N . GLU A 1 331 ? -35.5 -12.766 3.525 1 83 331 GLU A N 1
ATOM 2664 C CA . GLU A 1 331 ? -35.531 -13.703 4.645 1 83 331 GLU A CA 1
ATOM 2665 C C . GLU A 1 331 ? -35.062 -15.086 4.219 1 83 331 GLU A C 1
ATOM 2667 O O . GLU A 1 331 ? -34.375 -15.766 4.973 1 83 331 GLU A O 1
ATOM 2672 N N . GLU A 1 332 ? -35.438 -15.422 2.984 1 87.19 332 GLU A N 1
ATOM 2673 C CA . GLU A 1 332 ? -35.031 -16.734 2.484 1 87.19 332 GLU A CA 1
ATOM 2674 C C . GLU A 1 332 ? -33.531 -16.75 2.201 1 87.19 332 GLU A C 1
ATOM 2676 O O . GLU A 1 332 ? -32.875 -17.781 2.385 1 87.19 332 GLU A O 1
ATOM 2681 N N . ILE A 1 333 ? -33.031 -15.664 1.899 1 89.31 333 ILE A N 1
ATOM 2682 C CA . ILE A 1 333 ? -31.641 -15.547 1.496 1 89.31 333 ILE A CA 1
ATOM 2683 C C . ILE A 1 333 ? -30.734 -15.75 2.711 1 89.31 333 ILE A C 1
ATOM 2685 O O . ILE A 1 333 ? -29.656 -16.344 2.602 1 89.31 333 ILE A O 1
ATOM 2689 N N . ILE A 1 334 ? -31.219 -15.336 3.809 1 89.69 334 ILE A N 1
ATOM 2690 C CA . ILE A 1 334 ? -30.438 -15.422 5.043 1 89.69 334 ILE A CA 1
ATOM 2691 C C . ILE A 1 334 ? -30.203 -16.891 5.402 1 89.69 334 ILE A C 1
ATOM 2693 O O . ILE A 1 334 ? -29.219 -17.219 6.059 1 89.69 334 ILE A O 1
ATOM 2697 N N . SER A 1 3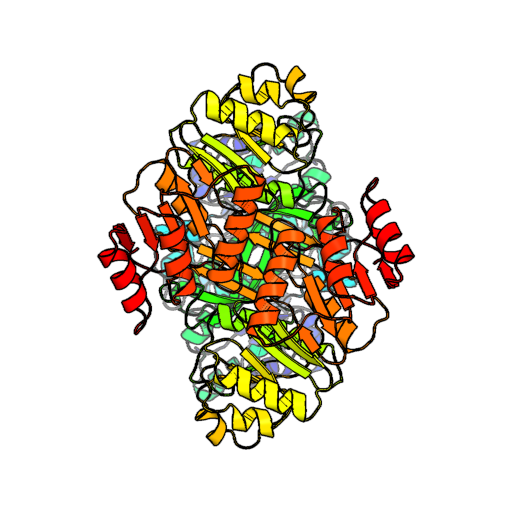35 ? -31.062 -17.734 4.852 1 90.44 335 SER A N 1
ATOM 2698 C CA . SER A 1 335 ? -30.984 -19.156 5.199 1 90.44 335 SER A CA 1
ATOM 2699 C C . SER A 1 335 ? -30.031 -19.891 4.266 1 90.44 335 SER A C 1
ATOM 2701 O O . SER A 1 335 ? -29.75 -21.078 4.461 1 90.44 335 SER A O 1
ATOM 2703 N N . PHE A 1 336 ? -29.516 -19.219 3.271 1 94.12 336 PHE A N 1
ATOM 2704 C CA . PHE A 1 336 ? -28.578 -19.844 2.354 1 94.12 336 PHE A CA 1
ATOM 2705 C C . PHE A 1 336 ? -27.328 -20.297 3.094 1 94.12 336 PHE A C 1
ATOM 2707 O O . PHE A 1 336 ? -26.828 -19.609 3.975 1 94.12 336 PHE A O 1
ATOM 2714 N N . LYS A 1 337 ? -26.828 -21.406 2.699 1 95.31 337 LYS A N 1
ATOM 2715 C CA . LYS A 1 337 ? -25.562 -21.875 3.262 1 95.31 337 LYS A CA 1
ATOM 2716 C C . LYS A 1 337 ? -24.391 -21.016 2.783 1 95.31 337 LYS A C 1
ATOM 2718 O O . LYS A 1 337 ? -23.609 -20.531 3.594 1 95.31 337 LYS A O 1
ATOM 2723 N N . PRO A 1 338 ? -24.266 -20.766 1.498 1 97.31 338 PRO A N 1
ATOM 2724 C CA . PRO A 1 338 ? -23.219 -19.828 1.068 1 97.31 338 PRO A CA 1
ATOM 2725 C C . PRO A 1 338 ? -23.578 -18.375 1.365 1 97.31 338 PRO A C 1
ATOM 2727 O O . PRO A 1 338 ? -24.766 -18.047 1.544 1 97.31 338 PRO A O 1
ATOM 2730 N N . MET A 1 339 ? -22.625 -17.547 1.481 1 97.25 339 MET A N 1
ATOM 2731 C CA . MET A 1 339 ? -22.906 -16.125 1.518 1 97.25 339 MET A CA 1
ATOM 2732 C C . MET A 1 339 ? -23.531 -15.656 0.205 1 97.25 339 MET A C 1
ATOM 2734 O O . MET A 1 339 ? -23.281 -16.25 -0.847 1 97.25 339 MET A O 1
ATOM 2738 N N . VAL A 1 340 ? -24.312 -14.648 0.302 1 97.5 340 VAL A N 1
ATOM 2739 C CA . VAL A 1 340 ? -24.953 -14.117 -0.9 1 97.5 340 VAL A CA 1
ATOM 2740 C C . VAL A 1 340 ? -24.625 -12.625 -1.036 1 97.5 340 VAL A C 1
ATOM 2742 O O . VAL A 1 340 ? -24.859 -11.852 -0.103 1 97.5 340 VAL A O 1
ATOM 2745 N N . PHE A 1 341 ? -24.156 -12.273 -2.189 1 97.31 341 PHE A N 1
ATOM 2746 C CA . PHE A 1 341 ? -23.812 -10.883 -2.457 1 97.31 341 PHE A CA 1
ATOM 2747 C C . PHE A 1 341 ? -24.625 -10.336 -3.631 1 97.31 341 PHE A C 1
ATOM 2749 O O . PHE A 1 341 ? -24.609 -10.922 -4.715 1 97.31 341 PHE A O 1
ATOM 2756 N N . LYS A 1 342 ? -25.219 -9.234 -3.438 1 97.19 342 LYS A N 1
ATOM 2757 C CA . LYS A 1 342 ? -25.828 -8.492 -4.535 1 97.19 342 LYS A CA 1
ATOM 2758 C C . LYS A 1 342 ? -24.797 -7.613 -5.242 1 97.19 342 LYS A C 1
ATOM 2760 O O . LYS A 1 342 ? -24.047 -6.883 -4.59 1 97.19 342 LYS A O 1
ATOM 2765 N N . VAL A 1 343 ? -24.828 -7.699 -6.555 1 97.69 343 VAL A N 1
ATOM 2766 C CA . VAL A 1 343 ? -23.812 -7.008 -7.352 1 97.69 343 VAL A CA 1
ATOM 2767 C C . VAL A 1 343 ? -24.484 -5.898 -8.164 1 97.69 343 VAL A C 1
ATOM 2769 O O . VAL A 1 343 ? -25.484 -6.129 -8.836 1 97.69 343 VAL A O 1
ATOM 2772 N N . ASN A 1 344 ? -23.969 -4.699 -8.031 1 97.56 344 ASN A N 1
ATOM 2773 C CA . ASN A 1 344 ? -24.234 -3.631 -8.992 1 97.56 344 ASN A CA 1
ATOM 2774 C C . ASN A 1 344 ? -23.094 -3.469 -9.984 1 97.56 344 ASN A C 1
ATOM 2776 O O . ASN A 1 344 ? -22.094 -2.805 -9.688 1 97.56 344 ASN A O 1
ATOM 2780 N N . LYS A 1 345 ? -23.344 -4.043 -11.148 1 97.12 345 LYS A N 1
ATOM 2781 C CA . LYS A 1 345 ? -22.266 -4.148 -12.133 1 97.12 345 LYS A CA 1
ATOM 2782 C C . LYS A 1 345 ? -21.703 -2.775 -12.469 1 97.12 345 LYS A C 1
ATOM 2784 O O . LYS A 1 345 ? -22.453 -1.805 -12.609 1 97.12 345 LYS A O 1
ATOM 2789 N N . LYS A 1 346 ? -20.406 -2.697 -12.469 1 96.44 346 LYS A N 1
ATOM 2790 C CA . LYS A 1 346 ? -19.688 -1.469 -12.789 1 96.44 346 LYS A CA 1
ATOM 2791 C C . LYS A 1 346 ? -18.281 -1.774 -13.297 1 96.44 346 LYS A C 1
ATOM 2793 O O . LYS A 1 346 ? -17.547 -2.545 -12.68 1 96.44 346 LYS A O 1
ATOM 2798 N N . VAL A 1 347 ? -17.953 -1.24 -14.453 1 94.88 347 VAL A N 1
ATOM 2799 C CA . VAL A 1 347 ? -16.578 -1.372 -14.953 1 94.88 347 VAL A CA 1
ATOM 2800 C C . VAL A 1 347 ? -15.688 -0.338 -14.281 1 94.88 347 VAL A C 1
ATOM 2802 O O . VAL A 1 347 ? -15.914 0.868 -14.406 1 94.88 347 VAL A O 1
ATOM 2805 N N . LEU A 1 348 ? -14.773 -0.808 -13.562 1 92.31 348 LEU A N 1
ATOM 2806 C CA . LEU A 1 348 ? -13.859 0.069 -12.836 1 92.31 348 LEU A CA 1
ATOM 2807 C C . LEU A 1 348 ? -12.562 0.264 -13.617 1 92.31 348 LEU A C 1
ATOM 2809 O O . LEU A 1 348 ? -11.977 -0.702 -14.117 1 92.31 348 LEU A O 1
ATOM 2813 N N . LYS A 1 349 ? -12.141 1.468 -13.727 1 87.19 349 LYS A N 1
ATOM 2814 C CA . LYS A 1 349 ? -10.898 1.793 -14.43 1 87.19 349 LYS A CA 1
ATOM 2815 C C . LYS A 1 349 ? -9.766 2.084 -13.445 1 87.19 349 LYS A C 1
ATOM 2817 O O . LYS A 1 349 ? -10.008 2.633 -12.367 1 87.19 349 LYS A O 1
ATOM 2822 N N . GLN A 1 350 ? -8.594 1.623 -13.852 1 85.38 350 GLN A N 1
ATOM 2823 C CA . GLN A 1 350 ? -7.406 1.861 -13.039 1 85.38 350 GLN A CA 1
ATOM 2824 C C . GLN A 1 350 ? -6.324 2.582 -13.844 1 85.38 350 GLN A C 1
ATOM 2826 O O . GLN A 1 350 ? -6.113 2.279 -15.023 1 85.38 350 GLN A O 1
ATOM 2831 N N . GLU A 1 351 ? -5.703 3.545 -13.219 1 85.12 351 GLU A N 1
ATOM 2832 C CA . GLU A 1 351 ? -4.613 4.258 -13.883 1 85.12 351 GLU A CA 1
ATOM 2833 C C . GLU A 1 351 ? -3.254 3.787 -13.367 1 85.12 351 GLU A C 1
ATOM 2835 O O . GLU A 1 351 ? -2.285 3.732 -14.133 1 85.12 351 GLU A O 1
ATOM 2840 N N . GLU A 1 352 ? -3.217 3.508 -12.102 1 89.75 352 GLU A N 1
ATOM 2841 C CA . GLU A 1 352 ? -1.983 3.041 -11.477 1 89.75 352 GLU A CA 1
ATOM 2842 C C . GLU A 1 352 ? -2.229 1.79 -10.633 1 89.75 352 GLU A C 1
ATOM 2844 O O . GLU A 1 352 ? -3.371 1.488 -10.281 1 89.75 352 GLU A O 1
ATOM 2849 N N . GLU A 1 353 ? -1.15 1.078 -10.477 1 90.62 353 GLU A N 1
ATOM 2850 C CA . GLU A 1 353 ? -1.23 -0.146 -9.688 1 90.62 353 GLU A CA 1
ATOM 2851 C C . GLU A 1 353 ? -0.062 -0.25 -8.711 1 90.62 353 GLU A C 1
ATOM 2853 O O . GLU A 1 353 ? 1.064 0.128 -9.039 1 90.62 353 GLU A O 1
ATOM 2858 N N . TYR A 1 354 ? -0.406 -0.706 -7.523 1 92.81 354 TYR A N 1
ATOM 2859 C CA . TYR A 1 354 ? 0.609 -0.993 -6.516 1 92.81 354 TYR A CA 1
ATOM 2860 C C . TYR A 1 354 ? 0.937 -2.48 -6.48 1 92.81 354 TYR A C 1
ATOM 2862 O O . TYR A 1 354 ? 0.037 -3.322 -6.527 1 92.81 354 TYR A O 1
ATOM 2870 N N . ILE A 1 355 ? 2.123 -2.77 -6.492 1 93.38 355 ILE A N 1
ATOM 2871 C CA . ILE A 1 355 ? 2.605 -4.113 -6.195 1 93.38 355 ILE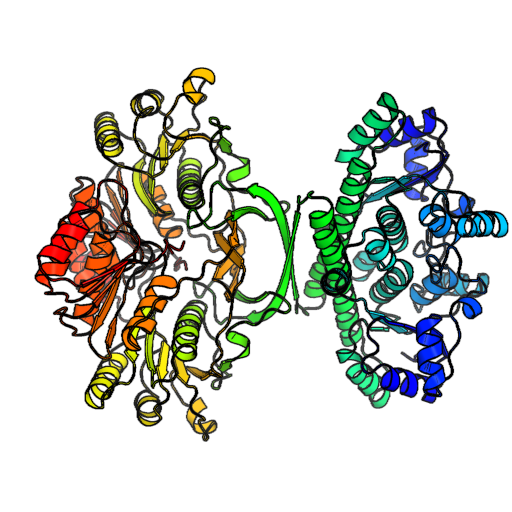 A CA 1
ATOM 2872 C C . ILE A 1 355 ? 3.35 -4.113 -4.863 1 93.38 355 ILE A C 1
ATOM 2874 O O . ILE A 1 355 ? 4.402 -3.484 -4.734 1 93.38 355 ILE A O 1
ATOM 2878 N N . VAL A 1 356 ? 2.723 -4.777 -3.959 1 92.25 356 VAL A N 1
ATOM 2879 C CA . VAL A 1 356 ? 3.326 -4.855 -2.633 1 92.25 356 VAL A CA 1
ATOM 2880 C C . VAL A 1 356 ? 3.578 -6.312 -2.266 1 92.25 356 VAL A C 1
ATOM 2882 O O . VAL A 1 356 ? 2.66 -7.137 -2.301 1 92.25 356 VAL A O 1
ATOM 2885 N N . ASP A 1 357 ? 4.742 -6.594 -2.023 1 88.19 357 ASP A N 1
ATOM 2886 C CA . ASP A 1 357 ? 5.176 -7.902 -1.537 1 88.19 357 ASP A CA 1
ATOM 2887 C C . ASP A 1 357 ? 6.086 -7.762 -0.32 1 88.19 357 ASP A C 1
ATOM 2889 O O . ASP A 1 357 ? 7.312 -7.785 -0.448 1 88.19 357 ASP A O 1
ATOM 2893 N N . SER A 1 358 ? 5.387 -7.73 0.88 1 85.5 358 SER A N 1
ATOM 2894 C CA . SER A 1 358 ? 6.09 -7.496 2.139 1 85.5 358 SER A CA 1
ATOM 2895 C C . SER A 1 358 ? 6.871 -6.188 2.098 1 85.5 358 SER A C 1
ATOM 2897 O O . SER A 1 358 ? 6.277 -5.105 2.123 1 85.5 358 SER A O 1
ATOM 2899 N N . ASP A 1 359 ? 8.219 -6.309 1.866 1 87.38 359 ASP A N 1
ATOM 2900 C CA . ASP A 1 359 ? 9.055 -5.117 1.966 1 87.38 359 ASP A CA 1
ATOM 2901 C C . ASP A 1 359 ? 9.406 -4.578 0.582 1 87.38 359 ASP A C 1
ATOM 2903 O O . ASP A 1 359 ? 10.273 -3.707 0.451 1 87.38 359 ASP A O 1
ATOM 2907 N N . LEU A 1 360 ? 8.758 -5.039 -0.461 1 90.94 360 LEU A N 1
ATOM 2908 C CA . LEU A 1 360 ? 8.867 -4.523 -1.821 1 90.94 360 LEU A CA 1
ATOM 2909 C C . LEU A 1 360 ? 7.617 -3.75 -2.217 1 90.94 360 LEU A C 1
ATOM 2911 O O . LEU A 1 360 ? 6.52 -4.316 -2.256 1 90.94 360 LEU A O 1
ATOM 2915 N N . VAL A 1 361 ? 7.793 -2.488 -2.449 1 95.31 361 VAL A N 1
ATOM 2916 C CA . VAL A 1 361 ? 6.68 -1.647 -2.875 1 95.31 361 VAL A CA 1
ATOM 2917 C C . VAL A 1 361 ? 7.004 -1.008 -4.223 1 95.31 361 VAL A C 1
ATOM 2919 O O . VAL A 1 361 ? 8 -0.294 -4.355 1 95.31 361 VAL A O 1
ATOM 2922 N N . VAL A 1 362 ? 6.191 -1.29 -5.195 1 96.75 362 VAL A N 1
ATOM 2923 C CA . VAL A 1 362 ? 6.367 -0.731 -6.531 1 96.75 362 VAL A CA 1
ATOM 2924 C C . VAL A 1 362 ? 5.055 -0.123 -7.016 1 96.75 362 VAL A C 1
ATOM 2926 O O . VAL A 1 362 ? 3.984 -0.702 -6.816 1 96.75 362 VAL A O 1
ATOM 2929 N N . LYS A 1 363 ? 5.109 1.027 -7.477 1 95.44 363 LYS A N 1
ATOM 2930 C CA . LYS A 1 363 ? 3.992 1.689 -8.141 1 95.44 363 LYS A CA 1
ATOM 2931 C C . LYS A 1 363 ? 4.223 1.781 -9.648 1 95.44 363 LYS A C 1
ATOM 2933 O O . LYS A 1 363 ? 5.273 2.244 -10.094 1 95.44 363 LYS A O 1
ATOM 2938 N N . GLN A 1 364 ? 3.291 1.294 -10.461 1 95.44 364 GLN A N 1
ATOM 2939 C CA . GLN A 1 364 ? 3.459 1.327 -11.914 1 95.44 364 GLN A CA 1
ATOM 2940 C C . GLN A 1 364 ? 2.176 1.78 -12.602 1 95.44 364 GLN A C 1
ATOM 2942 O O . GLN A 1 364 ? 1.097 1.742 -12.008 1 95.44 364 GLN A O 1
ATOM 2947 N N . ASN A 1 365 ? 2.354 2.234 -13.836 1 92.81 365 ASN A N 1
ATOM 2948 C CA . ASN A 1 365 ? 1.169 2.59 -14.609 1 92.81 365 ASN A CA 1
ATOM 2949 C C . ASN A 1 365 ? 0.445 1.351 -15.125 1 92.81 365 ASN A C 1
ATOM 2951 O O . ASN A 1 365 ? 1.038 0.274 -15.219 1 92.81 365 ASN A O 1
ATOM 2955 N N . PHE A 1 366 ? -0.842 1.519 -15.352 1 87.38 366 PHE A N 1
ATOM 2956 C CA . PHE A 1 366 ? -1.663 0.417 -15.844 1 87.38 366 PHE A CA 1
ATOM 2957 C C . PHE A 1 366 ? -1.702 0.407 -17.359 1 87.38 366 PHE A C 1
ATOM 2959 O O . PHE A 1 366 ? -1.804 1.462 -18 1 87.38 366 PHE A O 1
ATOM 2966 N N . GLN A 1 367 ? -1.493 -0.723 -17.969 1 83.5 367 GLN A N 1
ATOM 2967 C CA . GLN A 1 367 ? -1.549 -0.873 -19.422 1 83.5 367 GLN A CA 1
ATOM 2968 C C . GLN A 1 367 ? -2.861 -1.517 -19.859 1 83.5 367 GLN A C 1
ATOM 2970 O O . GLN A 1 367 ? -3.201 -2.613 -19.406 1 83.5 367 GLN A O 1
ATOM 2975 N N . GLU A 1 368 ? -3.496 -0.803 -20.688 1 84.12 368 GLU A N 1
ATOM 2976 C CA . GLU A 1 368 ? -4.738 -1.354 -21.234 1 84.12 368 GLU A CA 1
ATOM 2977 C C . GLU A 1 368 ? -4.535 -1.883 -22.641 1 84.12 368 GLU A C 1
ATOM 2979 O O . GLU A 1 368 ? -3.924 -1.216 -23.484 1 84.12 368 GLU A O 1
ATOM 2984 N N . ILE A 1 369 ? -4.922 -3.16 -22.828 1 89.19 369 ILE A N 1
ATOM 2985 C CA . ILE A 1 369 ? -4.867 -3.793 -24.141 1 89.19 369 ILE A CA 1
ATOM 2986 C C . ILE A 1 369 ? -6.262 -4.258 -24.547 1 89.19 369 ILE A C 1
ATOM 2988 O O . ILE A 1 369 ? -6.977 -4.879 -23.766 1 89.19 369 ILE A O 1
ATOM 2992 N N . SER A 1 370 ? -6.652 -3.857 -25.719 1 88.94 370 SER A N 1
ATOM 2993 C CA . SER A 1 370 ? -7.965 -4.254 -26.219 1 88.94 370 SER A CA 1
ATOM 2994 C C . SER A 1 370 ? -7.859 -4.922 -27.594 1 88.94 370 SER A C 1
ATOM 2996 O O . SER A 1 370 ? -7.023 -4.539 -28.406 1 88.94 370 SER A O 1
ATOM 2998 N N . LEU A 1 371 ? -8.656 -5.969 -27.75 1 93.75 371 LEU A N 1
ATOM 2999 C CA . LEU A 1 371 ? -8.781 -6.695 -29.016 1 93.75 371 LEU A CA 1
ATOM 3000 C C . LEU A 1 371 ? -10.25 -6.859 -29.406 1 93.75 371 LEU A C 1
ATOM 3002 O O . LEU A 1 371 ? -11.133 -6.832 -28.531 1 93.75 371 LEU A O 1
ATOM 3006 N N . ASP A 1 372 ? -10.453 -6.953 -30.688 1 93.75 372 ASP A N 1
ATOM 3007 C CA . ASP A 1 372 ? -11.781 -7.293 -31.156 1 93.75 372 ASP A CA 1
ATOM 3008 C C . ASP A 1 372 ? -12.008 -8.805 -31.141 1 93.75 372 ASP A C 1
ATOM 3010 O O . ASP A 1 372 ? -11.43 -9.531 -31.953 1 93.75 372 ASP A O 1
ATOM 3014 N N . LEU A 1 373 ? -12.812 -9.273 -30.234 1 96.81 373 LEU A N 1
ATOM 3015 C CA . LEU A 1 373 ? -13 -10.703 -30 1 96.81 373 LEU A CA 1
ATOM 3016 C C . LEU A 1 373 ? -14.477 -11.039 -29.828 1 96.81 373 LEU A C 1
ATOM 3018 O O . LEU A 1 373 ? -15.305 -10.148 -29.609 1 96.81 373 LEU A O 1
ATOM 3022 N N . SER A 1 374 ? -14.812 -12.297 -30.016 1 96 374 SER A N 1
ATOM 3023 C CA . SER A 1 374 ? -16.141 -12.766 -29.625 1 96 374 SER A CA 1
ATOM 3024 C C . SER A 1 374 ? -16.375 -12.57 -28.141 1 96 374 SER A C 1
ATOM 3026 O O . SER A 1 374 ? -15.438 -12.383 -27.359 1 96 374 SER A O 1
ATOM 3028 N N . PRO A 1 375 ? -17.625 -12.609 -27.688 1 96.25 375 PRO A N 1
ATOM 3029 C CA . PRO A 1 375 ? -17.922 -12.336 -26.281 1 96.25 375 PRO A CA 1
ATOM 3030 C C . PRO A 1 375 ? -17.203 -13.281 -25.328 1 96.25 375 PRO A C 1
ATOM 3032 O O . PRO A 1 375 ? -16.625 -12.828 -24.328 1 96.25 375 PRO A O 1
ATOM 3035 N N . SER A 1 376 ? -17.203 -14.555 -25.641 1 97.38 376 SER A N 1
ATOM 3036 C CA . SER A 1 376 ? -16.516 -15.508 -24.766 1 97.38 376 SER A CA 1
ATOM 3037 C C . SER A 1 376 ? -15.008 -15.305 -24.812 1 97.38 376 SER A C 1
ATOM 3039 O O . SER A 1 376 ? -14.336 -15.414 -23.781 1 97.38 376 SER A O 1
ATOM 3041 N N . GLU A 1 377 ? -14.477 -14.992 -25.984 1 97.75 377 GLU A N 1
ATOM 3042 C CA . GLU A 1 377 ? -13.047 -14.734 -26.125 1 97.75 377 GLU A CA 1
ATOM 3043 C C . GLU A 1 377 ? -12.641 -13.461 -25.375 1 97.75 377 GLU A C 1
ATOM 3045 O O . GLU A 1 377 ? -11.539 -13.383 -24.828 1 97.75 377 GLU A O 1
ATOM 3050 N N . GLN A 1 378 ? -13.508 -12.547 -25.422 1 97.19 378 GLN A N 1
ATOM 3051 C CA . GLN A 1 378 ? -13.234 -11.305 -24.703 1 97.19 378 GLN A CA 1
ATOM 3052 C C . GLN A 1 378 ? -13.102 -11.547 -23.203 1 97.19 378 GLN A C 1
ATOM 3054 O O . GLN A 1 378 ? -12.18 -11.023 -22.562 1 97.19 378 GLN A O 1
ATOM 3059 N N . LEU A 1 379 ? -14.031 -12.328 -22.672 1 97.56 379 LEU A N 1
ATOM 3060 C CA . LEU A 1 379 ? -13.945 -12.656 -21.25 1 97.56 379 LEU A CA 1
ATOM 3061 C C . LEU A 1 379 ? -12.695 -13.484 -20.969 1 97.56 379 LEU A C 1
ATOM 3063 O O . LEU A 1 379 ? -12.031 -13.266 -19.953 1 97.56 379 LEU A O 1
ATOM 3067 N N . GLY A 1 380 ? -12.438 -14.43 -21.844 1 97.81 380 GLY A N 1
ATOM 3068 C CA . GLY A 1 380 ? -11.211 -15.203 -21.688 1 97.81 380 GLY A CA 1
ATOM 3069 C C . GLY A 1 380 ? -9.961 -14.352 -21.703 1 97.81 380 GLY A C 1
ATOM 3070 O O . GLY A 1 380 ? -9.031 -14.578 -20.922 1 97.81 380 GLY A O 1
ATOM 3071 N N . PHE A 1 381 ? -9.961 -13.414 -22.594 1 97.12 381 PHE A N 1
ATOM 3072 C CA . PHE A 1 381 ? -8.828 -12.508 -22.719 1 97.12 381 PHE A CA 1
ATOM 3073 C C . PHE A 1 381 ? -8.672 -11.672 -21.453 1 97.12 381 PHE A C 1
ATOM 3075 O O . PHE A 1 381 ? -7.559 -11.422 -21 1 97.12 381 PHE A O 1
ATOM 3082 N N . GLU A 1 382 ? -9.75 -11.289 -20.891 1 95.44 382 GLU A N 1
ATOM 3083 C CA . GLU A 1 382 ? -9.711 -10.531 -19.641 1 95.44 382 GLU A CA 1
ATOM 3084 C C . GLU A 1 382 ? -9.141 -11.375 -18.516 1 95.44 382 GLU A C 1
ATOM 3086 O O . GLU A 1 382 ? -8.398 -10.867 -17.672 1 95.44 382 GLU A O 1
ATOM 3091 N N . VAL A 1 383 ? -9.516 -12.625 -18.469 1 96.5 383 VAL A N 1
ATOM 3092 C CA . VAL A 1 383 ? -8.961 -13.539 -17.484 1 96.5 383 VAL A CA 1
ATOM 3093 C C . VAL A 1 383 ? -7.441 -13.602 -17.625 1 96.5 383 VAL A C 1
ATOM 3095 O O . VAL A 1 383 ? -6.711 -13.531 -16.625 1 96.5 383 VAL A O 1
ATOM 3098 N N . ALA A 1 384 ? -7.023 -13.688 -18.859 1 95.62 384 ALA A N 1
ATOM 3099 C CA . ALA A 1 384 ? -5.586 -13.75 -19.125 1 95.62 384 ALA A CA 1
ATOM 3100 C C . ALA A 1 384 ? -4.887 -12.477 -18.672 1 95.62 384 ALA A C 1
ATOM 3102 O O . ALA A 1 384 ? -3.742 -12.516 -18.203 1 95.62 384 ALA A O 1
ATOM 3103 N N . LYS A 1 385 ? -5.559 -11.352 -18.781 1 92.88 385 LYS A N 1
ATOM 3104 C CA . LYS A 1 385 ? -4.984 -10.062 -18.422 1 92.88 385 LYS A CA 1
ATOM 3105 C C . LYS A 1 385 ? -4.906 -9.891 -16.906 1 92.88 385 LYS A C 1
ATOM 3107 O O . LYS A 1 385 ? -4.016 -9.203 -16.391 1 92.88 385 LYS A O 1
ATOM 3112 N N . ILE A 1 386 ? -5.777 -10.57 -16.203 1 91.06 386 ILE A N 1
ATOM 3113 C CA . ILE A 1 386 ? -5.852 -10.375 -14.758 1 91.06 386 ILE A CA 1
ATOM 3114 C C . ILE A 1 386 ? -4.941 -11.375 -14.047 1 91.06 386 ILE A C 1
ATOM 3116 O O . ILE A 1 386 ? -4.418 -11.094 -12.969 1 91.06 386 ILE A O 1
ATOM 3120 N N . HIS A 1 387 ? -4.742 -12.531 -14.609 1 91.69 387 HIS A N 1
ATOM 3121 C CA . HIS A 1 387 ? -3.912 -13.562 -13.992 1 91.69 387 HIS A CA 1
ATOM 3122 C C . HIS A 1 387 ? -2.438 -13.172 -14.023 1 91.69 387 HIS A C 1
ATOM 3124 O O . HIS A 1 387 ? -2.008 -12.414 -14.898 1 91.69 387 HIS A O 1
ATOM 3130 N N . LYS A 1 388 ? -1.742 -13.781 -13.062 1 89.19 388 LYS A N 1
ATOM 3131 C CA . LYS A 1 388 ? -0.336 -13.422 -12.906 1 89.19 388 LYS A CA 1
ATOM 3132 C C . LYS A 1 388 ? 0.569 -14.414 -13.625 1 89.19 388 LYS A C 1
ATOM 3134 O O . LYS A 1 388 ? 0.37 -15.625 -13.523 1 89.19 388 LYS A O 1
ATOM 3139 N N . SER A 1 389 ? 1.568 -13.93 -14.25 1 84.31 389 SER A N 1
ATOM 3140 C CA . SER A 1 389 ? 2.729 -14.555 -14.883 1 84.31 389 SER A CA 1
ATOM 3141 C C . SER A 1 389 ? 2.367 -15.906 -15.5 1 84.31 389 SER A C 1
ATOM 3143 O O . SER A 1 389 ? 2.037 -16.844 -14.781 1 84.31 389 SER A O 1
ATOM 3145 N N . ASP A 1 390 ? 2.438 -16.109 -16.766 1 87.81 390 ASP A N 1
ATOM 3146 C CA . ASP A 1 390 ? 2.383 -17.328 -17.562 1 87.81 390 ASP A CA 1
ATOM 3147 C C . ASP A 1 390 ? 1.077 -18.094 -17.328 1 87.81 390 ASP A C 1
ATOM 3149 O O . ASP A 1 390 ? 1.088 -19.219 -16.812 1 87.81 390 ASP A O 1
ATOM 3153 N N . THR A 1 391 ? 0.072 -17.594 -17.703 1 91.94 391 THR A N 1
ATOM 3154 C CA . THR A 1 391 ? -1.253 -18.188 -17.641 1 91.94 391 THR A CA 1
ATOM 3155 C C . THR A 1 391 ? -1.697 -18.672 -19.016 1 91.94 391 THR A C 1
ATOM 3157 O O . THR A 1 391 ? -1.115 -18.281 -20.031 1 91.94 391 THR A O 1
ATOM 3160 N N . ALA A 1 392 ? -2.572 -19.625 -19.016 1 95.25 392 ALA A N 1
ATOM 3161 C CA . ALA A 1 392 ? -3.25 -20.094 -20.219 1 95.25 392 ALA A CA 1
ATOM 3162 C C . ALA A 1 392 ? -4.758 -20.203 -20 1 95.25 392 ALA A C 1
ATOM 3164 O O . ALA A 1 392 ? -5.207 -20.672 -18.953 1 95.25 392 ALA A O 1
ATOM 3165 N N . VAL A 1 393 ? -5.496 -19.672 -20.938 1 97.44 393 VAL A N 1
ATOM 3166 C CA . VAL A 1 393 ? -6.953 -19.703 -20.859 1 97.44 393 VAL A CA 1
ATOM 3167 C C . VAL A 1 393 ? -7.52 -20.438 -22.078 1 97.44 393 VAL A C 1
ATOM 3169 O O . VAL A 1 393 ? -7.059 -20.219 -23.203 1 97.44 393 VAL A O 1
ATOM 3172 N N . TYR A 1 394 ? -8.422 -21.344 -21.859 1 98.12 394 TYR A N 1
ATOM 3173 C CA . TYR A 1 394 ? -9.094 -22.094 -22.906 1 98.12 394 TYR A CA 1
ATOM 3174 C C . TYR A 1 394 ? -10.516 -21.594 -23.125 1 98.12 394 TYR A C 1
ATOM 3176 O O . TYR A 1 394 ? -11.273 -21.438 -22.172 1 98.12 394 TYR A O 1
ATOM 3184 N N . VAL A 1 395 ? -10.844 -21.281 -24.344 1 98.31 395 VAL A N 1
ATOM 3185 C CA . VAL A 1 395 ? -12.188 -20.828 -24.688 1 98.31 395 VAL A CA 1
ATOM 3186 C C . VAL A 1 395 ? -12.758 -21.688 -25.812 1 98.31 395 VAL A C 1
ATOM 3188 O O . VAL A 1 395 ? -12.109 -21.875 -26.844 1 98.31 395 VAL A O 1
ATOM 3191 N N . LYS A 1 396 ? -13.914 -22.172 -25.672 1 97.56 396 LYS A N 1
ATOM 3192 C CA . LYS A 1 396 ? -14.633 -22.906 -26.719 1 97.56 396 LYS A CA 1
ATOM 3193 C C . LYS A 1 396 ? -16.125 -22.625 -26.641 1 97.56 396 LYS A C 1
ATOM 3195 O O . LYS A 1 396 ? -16.766 -22.922 -25.625 1 97.56 396 LYS A O 1
ATOM 3200 N N . ASN A 1 397 ? -16.688 -22.094 -27.734 1 96.5 397 ASN A N 1
ATOM 3201 C CA . ASN A 1 397 ? -18.078 -21.672 -27.734 1 96.5 397 ASN A CA 1
ATOM 3202 C C . ASN A 1 397 ? -18.391 -20.703 -26.594 1 96.5 397 ASN A C 1
ATOM 3204 O O . ASN A 1 397 ? -17.812 -19.609 -26.531 1 96.5 397 ASN A O 1
ATOM 3208 N N . ASN A 1 398 ? -19.188 -21.188 -25.609 1 97.44 398 ASN A N 1
ATOM 3209 C CA . ASN A 1 398 ? -19.547 -20.312 -24.484 1 97.44 398 ASN A CA 1
ATOM 3210 C C . ASN A 1 398 ? -18.656 -20.547 -23.281 1 97.44 398 ASN A C 1
ATOM 3212 O O . ASN A 1 398 ? -18.703 -19.781 -22.312 1 97.44 398 ASN A O 1
ATOM 3216 N N . LEU A 1 399 ? -17.797 -21.516 -23.375 1 97.56 399 LEU A N 1
ATOM 3217 C CA . LEU A 1 399 ? -17.031 -21.969 -22.219 1 97.56 399 LEU A CA 1
ATOM 3218 C C . LEU A 1 399 ? -15.711 -21.188 -22.109 1 97.56 399 LEU A C 1
ATOM 3220 O O . LEU A 1 399 ? -15.039 -20.953 -23.125 1 97.56 399 LEU A O 1
ATOM 3224 N N . ILE A 1 400 ? -15.406 -20.797 -20.969 1 97.94 400 ILE A N 1
ATOM 3225 C CA . ILE A 1 400 ? -14.125 -20.219 -20.609 1 97.94 400 ILE A CA 1
ATOM 3226 C C . ILE A 1 400 ? -13.508 -21 -19.453 1 97.94 400 ILE A C 1
ATOM 3228 O O . ILE A 1 400 ? -14.156 -21.203 -18.422 1 97.94 400 ILE A O 1
ATOM 3232 N N . CYS A 1 401 ? -12.344 -21.453 -19.609 1 96.94 401 CYS A N 1
ATOM 3233 C CA . CYS A 1 401 ? -11.695 -22.219 -18.547 1 96.94 401 CYS A CA 1
ATOM 3234 C C . CYS A 1 401 ? -10.25 -21.781 -18.344 1 96.94 401 CYS A C 1
ATOM 3236 O O . CYS A 1 401 ? -9.539 -21.516 -19.312 1 96.94 401 CYS A O 1
ATOM 3238 N N . SER A 1 402 ? -10.008 -21.578 -17.141 1 93.75 402 SER A N 1
ATOM 3239 C CA . SER A 1 402 ? -8.641 -21.328 -16.719 1 93.75 402 SER A CA 1
ATOM 3240 C C . SER A 1 402 ? -8.328 -22.078 -15.422 1 93.75 402 SER A C 1
ATOM 3242 O O . SER A 1 402 ? -9.172 -22.812 -14.898 1 93.75 402 SER A O 1
ATOM 3244 N N . GLY A 1 403 ? -7.055 -22.078 -14.906 1 80.5 403 GLY A N 1
ATOM 3245 C CA . GLY A 1 403 ? -6.797 -22.75 -13.641 1 80.5 403 GLY A CA 1
ATOM 3246 C C . GLY A 1 403 ? -5.379 -22.547 -13.133 1 80.5 403 GLY A C 1
ATOM 3247 O O . GLY A 1 403 ? -4.914 -23.297 -12.266 1 80.5 403 GLY A O 1
ATOM 3248 N N . ASN A 1 404 ? -4.855 -21.562 -13.672 1 82.06 404 ASN A N 1
ATOM 3249 C CA . ASN A 1 404 ? -3.469 -21.375 -13.258 1 82.06 404 ASN A CA 1
ATOM 3250 C C . ASN A 1 404 ? -3.059 -19.906 -13.305 1 82.06 404 ASN A C 1
ATOM 3252 O O . ASN A 1 404 ? -3.658 -19.109 -14.031 1 82.06 404 ASN A O 1
ATOM 3256 N N . GLN A 1 405 ? -2.201 -19.625 -12.43 1 85.69 405 GLN A N 1
ATOM 3257 C CA . GLN A 1 405 ? -1.475 -18.359 -12.492 1 85.69 405 GLN A CA 1
ATOM 3258 C C . GLN A 1 405 ? -0.106 -18.484 -11.828 1 85.69 405 GLN A C 1
ATOM 3260 O O . GLN A 1 405 ? 0.116 -19.375 -11.008 1 85.69 405 GLN A O 1
ATOM 3265 N N . SER A 1 406 ? 0.821 -17.609 -12.211 1 87 406 SER A N 1
ATOM 3266 C CA . SER A 1 406 ? 2.156 -17.516 -11.625 1 87 406 SER A CA 1
ATOM 3267 C C . SER A 1 406 ? 2.947 -18.797 -11.844 1 87 406 SER A C 1
ATOM 3269 O O . SER A 1 406 ? 3.553 -19.328 -10.906 1 87 406 SER A O 1
ATOM 3271 N N . CYS A 1 407 ? 2.895 -19.297 -13 1 85.75 407 CYS A N 1
ATOM 3272 C CA . CYS A 1 407 ? 3.686 -20.469 -13.359 1 85.75 407 CYS A CA 1
ATOM 3273 C C . CYS A 1 407 ? 5.082 -20.062 -13.812 1 85.75 407 CYS A C 1
ATOM 3275 O O . CYS A 1 407 ? 5.301 -18.938 -14.25 1 85.75 407 CYS A O 1
ATOM 3277 N N . LEU A 1 408 ? 5.969 -20.969 -13.711 1 85.88 408 LEU A N 1
ATOM 3278 C CA . LEU A 1 408 ? 7.348 -20.703 -14.109 1 85.88 408 LEU A CA 1
ATOM 3279 C C . LEU A 1 408 ? 7.441 -20.438 -15.609 1 85.88 408 LEU A C 1
ATOM 3281 O O . LEU A 1 408 ? 8.258 -19.609 -16.047 1 85.88 408 LEU A O 1
ATOM 3285 N N . ASN A 1 409 ? 6.688 -21.203 -16.391 1 87.62 409 ASN A N 1
ATOM 3286 C CA . ASN A 1 409 ? 6.645 -21.031 -17.844 1 87.62 409 ASN A CA 1
ATOM 3287 C C . ASN A 1 409 ? 5.328 -21.516 -18.422 1 87.62 409 ASN A C 1
ATOM 3289 O O . ASN A 1 409 ? 4.473 -22.031 -17.703 1 87.62 409 ASN A O 1
ATOM 3293 N N . ARG A 1 410 ? 5.191 -21.406 -19.719 1 90.31 410 ARG A N 1
ATOM 3294 C CA . ARG A 1 410 ? 3.934 -21.703 -20.391 1 90.31 410 ARG A CA 1
ATOM 3295 C C . ARG A 1 410 ? 3.689 -23.203 -20.469 1 90.31 410 ARG A C 1
ATOM 3297 O O . ARG A 1 410 ? 2.541 -23.656 -20.484 1 90.31 410 ARG A O 1
ATOM 3304 N N . GLU A 1 411 ? 4.699 -23.969 -20.469 1 90.25 411 GLU A N 1
ATOM 3305 C CA . GLU A 1 411 ? 4.527 -25.422 -20.484 1 90.25 411 GLU A CA 1
ATOM 3306 C C . GLU A 1 411 ? 3.83 -25.906 -19.219 1 90.25 411 GLU A C 1
ATOM 3308 O O . GLU A 1 411 ? 2.889 -26.703 -19.281 1 90.25 411 GLU A O 1
ATOM 3313 N N . ILE A 1 412 ? 4.301 -25.375 -18.172 1 88.69 412 ILE A N 1
ATOM 3314 C CA . ILE A 1 412 ? 3.713 -25.719 -16.875 1 88.69 412 ILE A CA 1
ATOM 3315 C C . ILE A 1 412 ? 2.285 -25.172 -16.797 1 88.69 412 ILE A C 1
ATOM 3317 O O . ILE A 1 412 ? 1.395 -25.844 -16.266 1 88.69 412 ILE A O 1
ATOM 3321 N N . ALA A 1 413 ? 2.064 -24.016 -17.344 1 91.5 413 ALA A N 1
ATOM 3322 C CA . ALA A 1 413 ? 0.729 -23.438 -17.375 1 91.5 413 ALA A CA 1
ATOM 3323 C C . ALA A 1 413 ? -0.245 -24.312 -18.156 1 91.5 413 ALA A C 1
ATOM 3325 O O . ALA A 1 413 ? -1.377 -24.531 -17.719 1 91.5 413 ALA A O 1
ATOM 3326 N N . LEU A 1 414 ? 0.173 -24.828 -19.297 1 93.25 414 LEU A N 1
ATOM 3327 C CA . LEU A 1 414 ? -0.669 -25.672 -20.141 1 93.25 414 LEU A CA 1
ATOM 3328 C C . LEU A 1 414 ? -0.961 -27 -19.453 1 93.25 414 LEU A C 1
ATOM 3330 O O . LEU A 1 414 ? -2.072 -27.516 -19.547 1 93.25 414 LEU A O 1
ATOM 3334 N N . ASN A 1 415 ? 0.043 -27.484 -18.781 1 90.75 415 ASN A N 1
ATOM 3335 C CA . ASN A 1 415 ? -0.169 -28.703 -18.016 1 90.75 415 ASN A CA 1
ATOM 3336 C C . ASN A 1 415 ? -1.2 -28.5 -16.906 1 90.75 415 ASN A C 1
ATOM 3338 O O . ASN A 1 415 ? -2.062 -29.359 -16.688 1 90.75 415 ASN A O 1
ATOM 3342 N N . ALA A 1 416 ? -1.067 -27.422 -16.203 1 90.19 416 ALA A N 1
ATOM 3343 C CA . ALA A 1 416 ? -2.035 -27.094 -15.156 1 90.19 416 ALA A CA 1
ATOM 3344 C C . ALA A 1 416 ? -3.438 -26.938 -15.742 1 90.19 416 ALA A C 1
ATOM 3346 O O . ALA A 1 416 ? -4.418 -27.391 -15.141 1 90.19 416 ALA A O 1
ATOM 3347 N N . LEU A 1 417 ? -3.553 -26.281 -16.891 1 93.31 417 LEU A N 1
ATOM 3348 C CA . LEU A 1 417 ? -4.832 -26.125 -17.562 1 93.31 417 LEU A CA 1
ATOM 3349 C C . LEU A 1 417 ? -5.43 -27.469 -17.953 1 93.31 417 LEU A C 1
ATOM 3351 O O . LEU A 1 417 ? -6.621 -27.703 -17.75 1 93.31 417 LEU A O 1
ATOM 3355 N N . GLU A 1 418 ? -4.602 -28.297 -18.453 1 93.19 418 GLU A N 1
ATOM 3356 C CA . GLU A 1 418 ? -5.062 -29.625 -18.828 1 93.19 418 GLU A CA 1
ATOM 3357 C C . GLU A 1 418 ? -5.648 -30.375 -17.641 1 93.19 418 GLU A C 1
ATOM 3359 O O . GLU A 1 418 ? -6.711 -30.984 -17.734 1 93.19 418 GLU A O 1
ATOM 3364 N N . ASN A 1 419 ? -4.949 -30.281 -16.516 1 90.5 419 ASN A N 1
ATOM 3365 C CA . ASN A 1 419 ? -5.438 -30.906 -15.297 1 90.5 419 ASN A CA 1
ATOM 3366 C C . ASN A 1 419 ? -6.77 -30.312 -14.859 1 90.5 419 ASN A C 1
ATOM 3368 O O . ASN A 1 419 ? -7.652 -31.031 -14.391 1 90.5 419 ASN A O 1
ATOM 3372 N N . THR A 1 420 ? -6.883 -29.062 -15 1 90.56 420 THR A N 1
ATOM 3373 C CA . THR A 1 420 ? -8.117 -28.375 -14.625 1 90.56 420 THR A CA 1
ATOM 3374 C C . THR A 1 420 ? -9.266 -28.797 -15.539 1 90.56 420 THR A C 1
ATOM 3376 O O . THR A 1 420 ? -10.367 -29.078 -15.062 1 90.56 420 THR A O 1
ATOM 3379 N N . LEU A 1 421 ? -8.977 -28.812 -16.844 1 93.56 421 LEU A N 1
ATOM 3380 C CA . LEU A 1 421 ? -9.984 -29.219 -17.812 1 93.56 421 LEU A CA 1
ATOM 3381 C C . LEU A 1 421 ? -10.484 -30.625 -17.516 1 93.56 421 LEU A C 1
ATOM 3383 O O . LEU A 1 421 ? -11.688 -30.891 -17.547 1 93.56 421 LEU A O 1
ATOM 3387 N N . GLU A 1 422 ? -9.57 -31.469 -17.188 1 90.5 422 GLU A N 1
ATOM 3388 C CA . GLU A 1 422 ? -9.93 -32.844 -16.859 1 90.5 422 GLU A CA 1
ATOM 3389 C C . GLU A 1 422 ? -10.828 -32.875 -15.617 1 90.5 422 GLU A C 1
ATOM 3391 O O . GLU A 1 422 ? -11.828 -33.594 -15.594 1 90.5 422 GLU A O 1
ATOM 3396 N N . LYS A 1 423 ? -10.438 -32.156 -14.656 1 85.25 423 LYS A N 1
ATOM 3397 C CA . LYS A 1 423 ? -11.18 -32.125 -13.391 1 85.25 423 LYS A CA 1
ATOM 3398 C C . LYS A 1 423 ? -12.609 -31.641 -13.602 1 85.25 423 LYS A C 1
ATOM 3400 O O . LYS A 1 423 ? -13.531 -32.094 -12.922 1 85.25 423 LYS A O 1
ATOM 3405 N N . PHE A 1 424 ? -12.742 -30.797 -14.57 1 85.81 424 PHE A N 1
ATOM 3406 C CA . PHE A 1 424 ? -14.055 -30.172 -14.75 1 85.81 424 PHE A CA 1
ATOM 3407 C C . PHE A 1 424 ? -14.727 -30.703 -16.016 1 85.81 424 PHE A C 1
ATOM 3409 O O . PHE A 1 424 ? -15.555 -30 -16.609 1 85.81 424 PHE A O 1
ATOM 3416 N N . GLU A 1 425 ? -14.25 -31.875 -16.531 1 88.12 425 GLU A N 1
ATOM 3417 C CA . GLU A 1 425 ? -14.875 -32.688 -17.578 1 88.12 425 GLU A CA 1
ATOM 3418 C C . GLU A 1 425 ? -14.922 -31.938 -18.906 1 88.12 425 GLU A C 1
ATOM 3420 O O . GLU A 1 425 ? -15.945 -31.953 -19.594 1 88.12 425 GLU A O 1
ATOM 3425 N N . VAL A 1 426 ? -13.906 -31.266 -19.156 1 91 426 VAL A N 1
ATOM 3426 C CA . VAL A 1 426 ? -13.75 -30.562 -20.422 1 91 426 VAL A CA 1
ATOM 3427 C C . VAL A 1 426 ? -12.648 -31.234 -21.25 1 91 426 VAL A C 1
ATOM 3429 O O . VAL A 1 426 ? -11.531 -31.438 -20.75 1 91 426 VAL A O 1
ATOM 3432 N N . LEU A 1 427 ? -12.953 -31.578 -22.406 1 90.75 427 LEU A N 1
ATOM 3433 C CA . LEU A 1 427 ? -11.945 -32.094 -23.328 1 90.75 427 LEU A CA 1
ATOM 3434 C C . LEU A 1 427 ? -11.359 -30.984 -24.188 1 90.75 427 LEU A C 1
ATOM 3436 O O . LEU A 1 427 ? -12.086 -30.328 -24.922 1 90.75 427 LEU A O 1
ATOM 3440 N N . PRO A 1 428 ? -10.117 -30.828 -23.984 1 92.06 428 PRO A N 1
ATOM 3441 C CA . PRO A 1 428 ? -9.516 -29.766 -24.812 1 92.06 428 PRO A CA 1
ATOM 3442 C C . PRO A 1 428 ? -9.438 -30.156 -26.297 1 92.06 428 PRO A C 1
ATOM 3444 O O . PRO A 1 428 ? -8.57 -30.938 -26.688 1 92.06 428 PRO A O 1
ATOM 3447 N N . LYS A 1 429 ? -10.289 -29.781 -27.031 1 95.38 429 LYS A N 1
ATOM 3448 C CA . LYS A 1 429 ? -10.359 -30 -28.469 1 95.38 429 LYS A CA 1
ATOM 3449 C C . LYS A 1 429 ? -10.961 -28.797 -29.188 1 95.38 429 LYS A C 1
ATOM 3451 O O . LYS A 1 429 ? -12.062 -28.344 -28.844 1 95.38 429 LYS A O 1
ATOM 3456 N N . GLU A 1 430 ? -10.18 -28.281 -30.234 1 97.25 430 GLU A N 1
ATOM 3457 C CA . GLU A 1 430 ? -10.602 -27.094 -30.969 1 97.25 430 GLU A CA 1
ATOM 3458 C C . GLU A 1 430 ? -10.656 -25.859 -30.062 1 97.25 430 GLU A C 1
ATOM 3460 O O . GLU A 1 430 ? -10.008 -25.828 -29.016 1 97.25 430 GLU A O 1
ATOM 3465 N N . GLY A 1 431 ? -11.211 -24.828 -30.453 1 97.62 431 GLY A N 1
ATOM 3466 C CA . GLY A 1 431 ? -11.383 -23.625 -29.641 1 97.62 431 GLY A CA 1
ATOM 3467 C C . GLY A 1 431 ? -10.203 -22.688 -29.719 1 97.62 431 GLY A C 1
ATOM 3468 O O . GLY A 1 431 ? -9.492 -22.641 -30.734 1 97.62 431 GLY A O 1
ATOM 3469 N N . THR A 1 432 ? -10.156 -21.859 -28.703 1 98.38 432 THR A N 1
ATOM 3470 C CA . THR A 1 432 ? -9.148 -20.797 -28.656 1 98.38 432 THR A CA 1
ATOM 3471 C C . THR A 1 432 ? -8.281 -20.938 -27.406 1 98.38 432 THR A C 1
ATOM 3473 O O . THR A 1 432 ? -8.797 -21.219 -26.312 1 98.38 432 THR A O 1
ATOM 3476 N N . ILE A 1 433 ? -6.992 -20.797 -27.531 1 98 433 ILE A N 1
ATOM 3477 C CA . ILE A 1 433 ? -6.09 -20.703 -26.391 1 98 433 ILE A CA 1
ATOM 3478 C C . ILE A 1 433 ? -5.512 -19.297 -26.312 1 98 433 ILE A C 1
ATOM 3480 O O . ILE A 1 433 ? -5.125 -18.719 -27.328 1 98 433 ILE A O 1
ATOM 3484 N N . ILE A 1 434 ? -5.504 -18.734 -25.109 1 97.69 434 ILE A N 1
ATOM 3485 C CA . ILE A 1 434 ? -5.008 -17.391 -24.875 1 97.69 434 ILE A CA 1
ATOM 3486 C C . ILE A 1 434 ? -3.818 -17.438 -23.922 1 97.69 434 ILE A C 1
ATOM 3488 O O . ILE A 1 434 ? -3.904 -18.031 -22.844 1 97.69 434 ILE A O 1
ATOM 3492 N N . PHE A 1 435 ? -2.723 -16.812 -24.344 1 96 435 PHE A N 1
ATOM 3493 C CA . PHE A 1 435 ? -1.525 -16.75 -23.516 1 96 435 PHE A CA 1
ATOM 3494 C C . PHE A 1 435 ? -1.231 -15.305 -23.094 1 96 435 PHE A C 1
ATOM 3496 O O . PHE A 1 435 ? -1.545 -14.367 -23.828 1 96 435 PHE A O 1
ATOM 3503 N N . ASP A 1 436 ? -0.634 -15.172 -21.906 1 93.44 436 ASP A N 1
ATOM 3504 C CA . ASP A 1 436 ? -0.168 -13.852 -21.484 1 93.44 436 ASP A CA 1
ATOM 3505 C C . ASP A 1 436 ? 1.308 -13.656 -21.828 1 93.44 436 ASP A C 1
ATOM 3507 O O . ASP A 1 436 ? 1.87 -12.586 -21.578 1 93.44 436 ASP A O 1
ATOM 3511 N N . SER A 1 437 ? 1.934 -14.703 -22.359 1 92.19 437 SER A N 1
ATOM 3512 C CA . SER A 1 437 ? 3.344 -14.688 -22.719 1 92.19 437 SER A CA 1
ATOM 3513 C C . SER A 1 437 ? 3.564 -15.32 -24.094 1 92.19 437 SER A C 1
ATOM 3515 O O . SER A 1 437 ? 2.754 -16.141 -24.547 1 92.19 437 SER A O 1
ATOM 3517 N N . PRO A 1 438 ? 4.688 -14.984 -24.75 1 92.94 438 PRO A N 1
ATOM 3518 C CA . PRO A 1 438 ? 4.938 -15.516 -26.094 1 92.94 438 PRO A CA 1
ATOM 3519 C C . PRO A 1 438 ? 5.191 -17.016 -26.094 1 92.94 438 PRO A C 1
ATOM 3521 O O . PRO A 1 438 ? 5.609 -17.578 -25.078 1 92.94 438 PRO A O 1
ATOM 3524 N N . ILE A 1 439 ? 4.926 -17.609 -27.203 1 94 439 ILE A N 1
ATOM 3525 C CA . ILE A 1 439 ? 5.219 -19.016 -27.406 1 94 439 ILE A CA 1
ATOM 3526 C C . ILE A 1 439 ? 6.691 -19.203 -27.781 1 94 439 ILE A C 1
ATOM 3528 O O . ILE A 1 439 ? 7.172 -18.578 -28.734 1 94 439 ILE A O 1
ATOM 3532 N N . ASN A 1 440 ? 7.363 -20.109 -27.016 1 91.31 440 ASN A N 1
ATOM 3533 C CA . ASN A 1 440 ? 8.805 -20.141 -27.219 1 91.31 440 ASN A CA 1
ATOM 3534 C C . ASN A 1 440 ? 9.336 -21.562 -27.219 1 91.31 440 ASN A C 1
ATOM 3536 O O . ASN A 1 440 ? 10.523 -21.797 -26.984 1 91.31 440 ASN A O 1
ATOM 3540 N N . SER A 1 441 ? 8.477 -22.578 -27.406 1 91.62 441 SER A N 1
ATOM 3541 C CA . SER A 1 441 ? 8.961 -23.953 -27.438 1 91.62 441 SER A CA 1
ATOM 3542 C C . SER A 1 441 ? 8.086 -24.828 -28.328 1 91.62 441 SER A C 1
ATOM 3544 O O . SER A 1 441 ? 6.906 -24.531 -28.531 1 91.62 441 SER A O 1
ATOM 3546 N N . GLU A 1 442 ? 8.672 -25.859 -28.781 1 93.62 442 GLU A N 1
ATOM 3547 C CA . GLU A 1 442 ? 7.961 -26.828 -29.625 1 93.62 442 GLU A CA 1
ATOM 3548 C C . GLU A 1 442 ? 6.93 -27.609 -28.828 1 93.62 442 GLU A C 1
ATOM 3550 O O . GLU A 1 442 ? 5.895 -28.016 -29.359 1 93.62 442 GLU A O 1
ATOM 3555 N N . LYS A 1 443 ? 7.258 -27.781 -27.578 1 93.56 443 LYS A N 1
ATOM 3556 C CA . LYS A 1 443 ? 6.32 -28.516 -26.719 1 93.56 443 LYS A CA 1
ATOM 3557 C C . LYS A 1 443 ? 4.973 -27.797 -26.656 1 93.56 443 LYS A C 1
ATOM 3559 O O . LYS A 1 443 ? 3.924 -28.453 -26.672 1 93.56 443 LYS A O 1
ATOM 3564 N N . ILE A 1 444 ? 5.023 -26.531 -26.672 1 95.06 444 ILE A N 1
ATOM 3565 C CA . ILE A 1 444 ? 3.807 -25.719 -26.609 1 95.06 444 ILE A CA 1
ATOM 3566 C C . ILE A 1 444 ? 3.035 -25.859 -27.922 1 95.06 444 ILE A C 1
ATOM 3568 O O . ILE A 1 444 ? 1.824 -26.094 -27.906 1 95.06 444 ILE A O 1
ATOM 3572 N N . THR A 1 445 ? 3.766 -25.734 -29.047 1 96.81 445 THR A N 1
ATOM 3573 C CA . THR A 1 445 ? 3.107 -25.844 -30.344 1 96.81 445 THR A CA 1
ATOM 3574 C C . THR A 1 445 ? 2.508 -27.234 -30.531 1 96.81 445 THR A C 1
ATOM 3576 O O . THR A 1 445 ? 1.412 -27.375 -31.078 1 96.81 445 THR A O 1
ATOM 3579 N N . ASP A 1 446 ? 3.197 -28.219 -30.031 1 96.69 446 ASP A N 1
ATOM 3580 C CA . ASP A 1 446 ? 2.715 -29.594 -30.141 1 96.69 446 ASP A CA 1
ATOM 3581 C C . ASP A 1 446 ? 1.398 -29.766 -29.391 1 96.69 446 ASP A C 1
ATOM 3583 O O . ASP A 1 446 ? 0.472 -30.406 -29.891 1 96.69 446 ASP A O 1
ATOM 3587 N N . ILE A 1 447 ? 1.355 -29.234 -28.172 1 95.81 447 ILE A N 1
ATOM 3588 C CA . ILE A 1 447 ? 0.146 -29.328 -27.375 1 95.81 447 ILE A CA 1
ATOM 3589 C C . ILE A 1 447 ? -1.015 -28.641 -28.078 1 95.81 447 ILE A C 1
ATOM 3591 O O . ILE A 1 447 ? -2.117 -29.188 -28.172 1 95.81 447 ILE A O 1
ATOM 3595 N N . ILE A 1 448 ? -0.786 -27.469 -28.656 1 97.06 448 ILE A N 1
ATOM 3596 C CA . ILE A 1 448 ? -1.794 -26.688 -29.359 1 97.06 448 ILE A CA 1
ATOM 3597 C C . ILE A 1 448 ? -2.324 -27.484 -30.547 1 97.06 448 ILE A C 1
ATOM 3599 O O . ILE A 1 448 ? -3.537 -27.562 -30.766 1 97.06 448 ILE A O 1
ATOM 3603 N N . LEU A 1 449 ? -1.414 -28.094 -31.297 1 97.56 449 LEU A N 1
ATOM 3604 C CA . LEU A 1 449 ? -1.79 -28.828 -32.5 1 97.56 449 LEU A CA 1
ATOM 3605 C C . LEU A 1 449 ? -2.49 -30.141 -32.125 1 97.56 449 LEU A C 1
ATOM 3607 O O . LEU A 1 449 ? -3.447 -30.547 -32.781 1 97.56 449 LEU A O 1
ATOM 3611 N N . ASN A 1 450 ? -1.999 -30.781 -31.062 1 97 450 ASN A N 1
ATOM 3612 C CA . ASN A 1 450 ? -2.629 -32 -30.594 1 97 450 ASN A CA 1
ATOM 3613 C C . ASN A 1 450 ? -4.07 -31.781 -30.156 1 97 450 ASN A C 1
ATOM 3615 O O . ASN A 1 450 ? -4.934 -32.625 -30.344 1 97 450 ASN A O 1
ATOM 3619 N N . TRP A 1 451 ? -4.328 -30.609 -29.578 1 97.25 451 TRP A N 1
ATOM 3620 C CA . TRP A 1 451 ? -5.668 -30.234 -29.141 1 97.25 451 TRP A CA 1
ATOM 3621 C C . TRP A 1 451 ? -6.508 -29.75 -30.312 1 97.25 451 TRP A C 1
ATOM 3623 O O . TRP A 1 451 ? -7.699 -29.469 -30.156 1 97.25 451 TRP A O 1
ATOM 3633 N N . GLN A 1 452 ? -5.906 -29.625 -31.531 1 97.62 452 GLN A N 1
ATOM 3634 C CA . GLN A 1 452 ? -6.562 -29.109 -32.719 1 97.62 452 GLN A CA 1
ATOM 3635 C C . GLN A 1 452 ? -7.133 -27.719 -32.469 1 97.62 452 GLN A C 1
ATOM 3637 O O . GLN A 1 452 ? -8.281 -27.438 -32.844 1 97.62 452 GLN A O 1
ATOM 3642 N N . VAL A 1 453 ? -6.422 -26.953 -31.797 1 97.69 453 VAL A N 1
ATOM 3643 C CA . VAL A 1 453 ? -6.816 -25.578 -31.484 1 97.69 453 VAL A CA 1
ATOM 3644 C C . VAL A 1 453 ? -6.988 -24.797 -32.781 1 97.69 453 VAL A C 1
ATOM 3646 O O . VAL A 1 453 ? -6.176 -24.922 -33.719 1 97.69 453 VAL A O 1
ATOM 3649 N N . GLU A 1 454 ? -7.984 -23.984 -32.844 1 97.94 454 GLU A N 1
ATOM 3650 C CA . GLU A 1 454 ? -8.312 -23.234 -34.062 1 97.94 454 GLU A CA 1
ATOM 3651 C C . GLU A 1 454 ? -7.684 -21.844 -34.031 1 97.94 454 GLU A C 1
ATOM 3653 O O . GLU A 1 454 ? -7.363 -21.281 -35.094 1 97.94 454 GLU A O 1
ATOM 3658 N N . LYS A 1 455 ? -7.598 -21.328 -32.906 1 97.88 455 LYS A N 1
ATOM 3659 C CA . LYS A 1 455 ? -7.156 -19.938 -32.75 1 97.88 455 LYS A CA 1
ATOM 3660 C C . LYS A 1 455 ? -6.254 -19.781 -31.531 1 97.88 455 LYS A C 1
ATOM 3662 O O . LYS A 1 455 ? -6.504 -20.375 -30.484 1 97.88 455 LYS A O 1
ATOM 3667 N N . VAL A 1 456 ? -5.219 -18.922 -31.672 1 98.19 456 VAL A N 1
ATOM 3668 C CA . VAL A 1 456 ? -4.328 -18.594 -30.562 1 98.19 456 VAL A CA 1
ATOM 3669 C C . VAL A 1 456 ? -4.215 -17.078 -30.422 1 98.19 456 VAL A C 1
ATOM 3671 O O . VAL A 1 456 ? -3.982 -16.375 -31.406 1 98.19 456 VAL A O 1
ATOM 3674 N N . ILE A 1 457 ? -4.504 -16.531 -29.266 1 97.94 457 ILE A N 1
ATOM 3675 C CA . ILE A 1 457 ? -4.262 -15.141 -28.906 1 97.94 457 ILE A CA 1
ATOM 3676 C C . ILE A 1 457 ? -3.012 -15.039 -28.031 1 97.94 457 ILE A C 1
ATOM 3678 O O . ILE A 1 457 ? -2.932 -15.664 -26.984 1 97.94 457 ILE A O 1
ATOM 3682 N N . VAL A 1 458 ? -2.035 -14.32 -28.469 1 96.56 458 VAL A N 1
ATOM 3683 C CA . VAL A 1 458 ? -0.731 -14.359 -27.812 1 96.56 458 VAL A CA 1
ATOM 3684 C C . VAL A 1 458 ? -0.031 -13.008 -27.984 1 96.56 458 VAL A C 1
ATOM 3686 O O . VAL A 1 458 ? -0.278 -12.289 -28.953 1 96.56 458 VAL A O 1
ATOM 3689 N N . PRO A 1 459 ? 0.781 -12.578 -27.016 1 94.38 459 PRO A N 1
ATOM 3690 C CA . PRO A 1 459 ? 1.613 -11.391 -27.203 1 94.38 459 PRO A CA 1
ATOM 3691 C C . PRO A 1 459 ? 2.664 -11.57 -28.297 1 94.38 459 PRO A C 1
ATOM 3693 O O . PRO A 1 459 ? 2.869 -12.688 -28.781 1 94.38 459 PRO A O 1
ATOM 3696 N N . PRO A 1 460 ? 3.363 -10.469 -28.609 1 92.44 460 PRO A N 1
ATOM 3697 C CA . PRO A 1 460 ? 4.383 -10.555 -29.672 1 92.44 460 PRO A CA 1
ATOM 3698 C C . PRO A 1 460 ? 5.539 -11.477 -29.297 1 92.44 460 PRO A C 1
ATOM 3700 O O . PRO A 1 460 ? 5.953 -11.516 -28.125 1 92.44 460 PRO A O 1
ATOM 3703 N N . THR A 1 461 ? 6.031 -12.133 -30.328 1 91.12 461 THR A N 1
ATOM 3704 C CA . THR A 1 461 ? 7.105 -13.102 -30.125 1 91.12 461 THR A CA 1
ATOM 3705 C C . THR A 1 461 ? 8.422 -12.391 -29.812 1 91.12 461 THR A C 1
ATOM 3707 O O . THR A 1 461 ? 8.578 -11.211 -30.109 1 91.12 461 THR A O 1
ATOM 3710 N N . LEU A 1 462 ? 9.234 -13.18 -29.188 1 86.31 462 LEU A N 1
ATOM 3711 C CA . LEU A 1 462 ? 10.602 -12.711 -28.953 1 86.31 462 LEU A CA 1
ATOM 3712 C C . LEU A 1 462 ? 11.445 -12.867 -30.219 1 86.31 462 LEU A C 1
ATOM 3714 O O . LEU A 1 462 ? 11.18 -13.75 -31.047 1 86.31 462 LEU A O 1
ATOM 3718 N N . PRO A 1 463 ? 12.438 -11.969 -30.328 1 85.19 463 PRO A N 1
ATOM 3719 C CA . PRO A 1 463 ? 13.328 -12.141 -31.469 1 85.19 463 PRO A CA 1
ATOM 3720 C C . PRO A 1 463 ? 13.953 -13.539 -31.531 1 85.19 463 PRO A C 1
ATOM 3722 O O . PRO A 1 463 ? 14.469 -14.031 -30.531 1 85.19 463 PRO A O 1
ATOM 3725 N N . GLY A 1 464 ? 13.797 -14.211 -32.594 1 86.06 464 GLY A N 1
ATOM 3726 C CA . GLY A 1 464 ? 14.391 -15.523 -32.812 1 86.06 464 GLY A CA 1
ATOM 3727 C C . GLY A 1 464 ? 13.414 -16.656 -32.562 1 86.06 464 GLY A C 1
ATOM 3728 O O . GLY A 1 464 ? 13.727 -17.812 -32.844 1 86.06 464 GLY A O 1
ATOM 3729 N N . TYR A 1 465 ? 12.266 -16.344 -32.094 1 90.31 465 TYR A N 1
ATOM 3730 C CA . TYR A 1 465 ? 11.297 -17.391 -31.781 1 90.31 465 TYR A CA 1
ATOM 3731 C C . TYR A 1 465 ? 10.125 -17.359 -32.75 1 90.31 465 TYR A C 1
ATOM 3733 O O . TYR A 1 465 ? 9.086 -17.969 -32.531 1 90.31 465 TYR A O 1
ATOM 3741 N N . GLU A 1 466 ? 10.266 -16.75 -33.844 1 93.38 466 GLU A N 1
ATOM 3742 C CA . GLU A 1 466 ? 9.195 -16.547 -34.844 1 93.38 466 GLU A CA 1
ATOM 3743 C C . GLU A 1 466 ? 8.75 -17.875 -35.438 1 93.38 466 GLU A C 1
ATOM 3745 O O . GLU A 1 466 ? 7.605 -18 -35.875 1 93.38 466 GLU A O 1
ATOM 3750 N N . LYS A 1 467 ? 9.609 -18.781 -35.438 1 95.56 467 LYS A N 1
ATOM 3751 C CA . LYS A 1 467 ? 9.344 -20.062 -36.062 1 95.56 467 LYS A CA 1
ATOM 3752 C C . LYS A 1 467 ? 8.125 -20.75 -35.469 1 95.56 467 LYS A C 1
ATOM 3754 O O . LYS A 1 467 ? 7.402 -21.469 -36.156 1 95.56 467 LYS A O 1
ATOM 3759 N N . TYR A 1 468 ? 7.906 -20.531 -34.188 1 96.06 468 TYR A N 1
ATOM 3760 C CA . TYR A 1 468 ? 6.824 -21.234 -33.5 1 96.06 468 TYR A CA 1
ATOM 3761 C C . TYR A 1 468 ? 5.465 -20.719 -33.969 1 96.06 468 TYR A C 1
ATOM 3763 O O . TYR A 1 468 ? 4.559 -21.516 -34.25 1 96.06 468 TYR A O 1
ATOM 3771 N N . LEU A 1 469 ? 5.293 -19.422 -34.062 1 96.44 469 LEU A N 1
ATOM 3772 C CA . LEU A 1 469 ? 4.047 -18.875 -34.562 1 96.44 469 LEU A CA 1
ATOM 3773 C C . LEU A 1 469 ? 3.85 -19.219 -36.031 1 96.44 469 LEU A C 1
ATOM 3775 O O . LEU A 1 469 ? 2.732 -19.516 -36.469 1 96.44 469 LEU A O 1
ATOM 3779 N N . ASN A 1 470 ? 4.953 -19.156 -36.812 1 96.12 470 ASN A N 1
ATOM 3780 C CA . ASN A 1 470 ? 4.883 -19.516 -38.25 1 96.12 470 ASN A CA 1
ATOM 3781 C C . ASN A 1 470 ? 4.422 -20.953 -38.438 1 96.12 470 ASN A C 1
ATOM 3783 O O . ASN A 1 470 ? 3.609 -21.234 -39.312 1 96.12 470 ASN A O 1
ATOM 3787 N N . ASP A 1 471 ? 4.949 -21.781 -37.625 1 96.44 471 ASP A N 1
ATOM 3788 C CA . ASP A 1 471 ? 4.586 -23.188 -37.688 1 96.44 471 ASP A CA 1
ATOM 3789 C C . ASP A 1 471 ? 3.094 -23.391 -37.438 1 96.44 471 ASP A C 1
ATOM 3791 O O . ASP A 1 471 ? 2.438 -24.156 -38.156 1 96.44 471 ASP A O 1
ATOM 3795 N N . LEU A 1 472 ? 2.572 -22.734 -36.469 1 97.25 472 LEU A N 1
ATOM 3796 C CA . LEU A 1 472 ? 1.152 -22.828 -36.125 1 97.25 472 LEU A CA 1
ATOM 3797 C C . LEU A 1 472 ? 0.297 -22.297 -37.281 1 97.25 472 LEU A C 1
ATOM 3799 O O . LEU A 1 472 ? -0.703 -22.906 -37.656 1 97.25 472 LEU A O 1
ATOM 3803 N N . GLU A 1 473 ? 0.691 -21.188 -37.812 1 97 473 GLU A N 1
ATOM 3804 C CA . GLU A 1 473 ? -0.041 -20.578 -38.906 1 97 473 GLU A CA 1
ATOM 3805 C C . GLU A 1 473 ? -0.054 -21.5 -40.125 1 97 473 GLU A C 1
ATOM 3807 O O . GLU A 1 473 ? -1.083 -21.641 -40.812 1 97 473 GLU A O 1
ATOM 3812 N N . GLU A 1 474 ? 1.029 -22.016 -40.438 1 97.25 474 GLU A N 1
ATOM 3813 C CA . GLU A 1 474 ? 1.158 -22.922 -41.594 1 97.25 474 GLU A CA 1
ATOM 3814 C C . GLU A 1 474 ? 0.266 -24.156 -41.438 1 97.25 474 GLU A C 1
ATOM 3816 O O . GLU A 1 474 ? -0.208 -24.719 -42.406 1 97.25 474 GLU A O 1
ATOM 3821 N N . LYS A 1 475 ? 0.101 -24.5 -40.25 1 97.31 475 LYS A N 1
ATOM 3822 C CA . LYS A 1 475 ? -0.696 -25.688 -39.969 1 97.31 475 LYS A CA 1
ATOM 3823 C C . LYS A 1 475 ? -2.166 -25.328 -39.781 1 97.31 475 LYS A C 1
ATOM 3825 O O . LYS A 1 475 ? -2.943 -26.141 -39.25 1 97.31 475 LYS A O 1
ATOM 3830 N N . GLY A 1 476 ? -2.533 -24.047 -40 1 96.88 476 GLY A N 1
ATOM 3831 C CA . GLY A 1 476 ? -3.934 -23.656 -40.094 1 96.88 476 GLY A CA 1
ATOM 3832 C C . GLY A 1 476 ? -4.465 -23 -38.844 1 96.88 476 GLY A C 1
ATOM 3833 O O . GLY A 1 476 ? -5.672 -22.797 -38.719 1 96.88 476 GLY A O 1
ATOM 3834 N N . VAL A 1 477 ? -3.682 -22.734 -37.844 1 98.06 477 VAL A N 1
ATOM 3835 C CA . VAL A 1 477 ? -4.117 -22.062 -36.625 1 98.06 477 VAL A CA 1
ATOM 3836 C C . VAL A 1 477 ? -4.191 -20.562 -36.844 1 98.06 477 VAL A C 1
ATOM 3838 O O . VAL A 1 477 ? -3.246 -19.953 -37.375 1 98.06 477 VAL A O 1
ATOM 3841 N N . THR A 1 478 ? -5.301 -19.922 -36.562 1 98 478 THR A N 1
ATOM 3842 C CA . THR A 1 478 ? -5.43 -18.469 -36.656 1 98 478 THR A CA 1
ATOM 3843 C C . THR A 1 478 ? -4.695 -17.797 -35.5 1 98 478 THR A C 1
ATOM 3845 O O . THR A 1 478 ? -4.93 -18.141 -34.312 1 98 478 THR A O 1
ATOM 3848 N N . LEU A 1 479 ? -3.881 -16.891 -35.844 1 97.19 479 LEU A N 1
ATOM 3849 C CA . LEU A 1 479 ? -3.102 -16.203 -34.812 1 97.19 479 LEU A CA 1
ATOM 3850 C C . LEU A 1 479 ? -3.566 -14.766 -34.656 1 97.19 479 LEU A C 1
ATOM 3852 O O . LEU A 1 479 ? -3.721 -14.039 -35.625 1 97.19 479 LEU A O 1
ATOM 3856 N N . LEU A 1 480 ? -3.865 -14.398 -33.438 1 97.31 480 LEU A N 1
ATOM 3857 C CA . LEU A 1 480 ? -4.09 -13.008 -33.062 1 97.31 480 LEU A CA 1
ATOM 3858 C C . LEU A 1 480 ? -3.02 -12.523 -32.094 1 97.31 480 LEU A C 1
ATOM 3860 O O . LEU A 1 480 ? -2.988 -12.938 -30.953 1 97.31 480 LEU A O 1
ATOM 3864 N N . VAL A 1 481 ? -2.195 -11.641 -32.562 1 95.88 481 VAL A N 1
ATOM 3865 C CA . VAL A 1 481 ? -1.081 -11.133 -31.75 1 95.88 481 VAL A CA 1
ATOM 3866 C C . VAL A 1 481 ? -1.433 -9.758 -31.188 1 95.88 481 VAL A C 1
ATOM 3868 O O . VAL A 1 481 ? -1.845 -8.859 -31.938 1 95.88 481 VAL A O 1
ATOM 3871 N N . THR A 1 482 ? -1.327 -9.602 -29.891 1 94.75 482 THR A N 1
ATOM 3872 C CA . THR A 1 482 ? -1.65 -8.336 -29.25 1 94.75 482 THR A CA 1
ATOM 3873 C C . THR A 1 482 ? -0.618 -7.27 -29.594 1 94.75 482 THR A C 1
ATOM 3875 O O . THR A 1 482 ? 0.474 -7.586 -30.078 1 94.75 482 THR A O 1
ATOM 3878 N N . GLN A 1 483 ? -0.933 -6.047 -29.312 1 90.5 483 GLN A N 1
ATOM 3879 C CA . GLN A 1 483 ? -0.068 -4.914 -29.625 1 90.5 483 GLN A CA 1
ATOM 3880 C C . GLN A 1 483 ? 1.142 -4.867 -28.703 1 90.5 483 GLN A C 1
ATOM 3882 O O . GLN A 1 483 ? 2.189 -4.328 -29.062 1 90.5 483 GLN A O 1
ATOM 3887 N N . GLY A 1 484 ? 0.946 -5.43 -27.562 1 90.12 484 GLY A N 1
ATOM 3888 C CA . GLY A 1 484 ? 2.004 -5.434 -26.562 1 90.12 484 GLY A CA 1
ATOM 3889 C C . GLY A 1 484 ? 1.84 -6.523 -25.531 1 90.12 484 GLY A C 1
ATOM 3890 O O . GLY A 1 484 ? 0.885 -7.301 -25.578 1 90.12 484 GLY A O 1
ATOM 3891 N N . ARG A 1 485 ? 2.807 -6.516 -24.688 1 90.94 485 ARG A N 1
ATOM 3892 C CA . ARG A 1 485 ? 2.768 -7.484 -23.609 1 90.94 485 ARG A CA 1
ATOM 3893 C C . ARG A 1 485 ? 1.891 -6.992 -22.453 1 90.94 485 ARG A C 1
ATOM 3895 O O . ARG A 1 485 ? 1.734 -5.781 -22.266 1 90.94 485 ARG A O 1
ATOM 3902 N N . TYR A 1 486 ? 1.308 -7.887 -21.766 1 91.62 486 TYR A N 1
ATOM 3903 C CA . TYR A 1 486 ? 0.446 -7.535 -20.641 1 91.62 486 TYR A CA 1
ATOM 3904 C C . TYR A 1 486 ? 0.654 -8.492 -19.469 1 91.62 486 TYR A C 1
ATOM 3906 O O . TYR A 1 486 ? -0.307 -8.891 -18.812 1 91.62 486 TYR A O 1
ATOM 3914 N N . HIS A 1 487 ? 1.865 -8.859 -19.312 1 89.44 487 HIS A N 1
ATOM 3915 C CA . HIS A 1 487 ? 2.238 -9.727 -18.203 1 89.44 487 HIS A CA 1
ATOM 3916 C C . HIS A 1 487 ? 2.045 -9.023 -16.875 1 89.44 487 HIS A C 1
ATOM 3918 O O . HIS A 1 487 ? 2.316 -7.824 -16.75 1 89.44 487 HIS A O 1
ATOM 3924 N N . ARG A 1 488 ? 1.581 -9.836 -15.844 1 88.81 488 ARG A N 1
ATOM 3925 C CA . ARG A 1 488 ? 1.386 -9.266 -14.516 1 88.81 488 ARG A CA 1
ATOM 3926 C C . ARG A 1 488 ? 2.143 -10.062 -13.453 1 88.81 488 ARG A C 1
ATOM 3928 O O . ARG A 1 488 ? 2.354 -11.266 -13.609 1 88.81 488 ARG A O 1
ATOM 3935 N N . TYR A 1 489 ? 2.543 -9.281 -12.445 1 85.69 489 TYR A N 1
ATOM 3936 C CA . TYR A 1 489 ? 3.186 -9.922 -11.305 1 85.69 489 TYR A CA 1
ATOM 3937 C C . TYR A 1 489 ? 2.436 -9.617 -10.016 1 85.69 489 TYR A C 1
ATOM 3939 O O . TYR A 1 489 ? 1.954 -8.5 -9.82 1 85.69 489 TYR A O 1
ATOM 3947 N N . MET B 1 1 ? 20.031 35.594 -0.454 1 71.69 1 MET B N 1
ATOM 3948 C CA . MET B 1 1 ? 19.219 36 0.68 1 71.69 1 MET B CA 1
ATOM 3949 C C . MET B 1 1 ? 20.078 36.125 1.942 1 71.69 1 MET B C 1
ATOM 3951 O O . MET B 1 1 ? 20.953 35.312 2.191 1 71.69 1 MET B O 1
ATOM 3955 N N . ASN B 1 2 ? 20.078 37.219 2.502 1 84.75 2 ASN B N 1
ATOM 3956 C CA . ASN B 1 2 ? 20.781 37.469 3.76 1 84.75 2 ASN B CA 1
ATOM 3957 C C . ASN B 1 2 ? 19.891 37.156 4.961 1 84.75 2 ASN B C 1
ATOM 3959 O O . ASN B 1 2 ? 18.797 37.719 5.098 1 84.75 2 ASN B O 1
ATOM 3963 N N . ILE B 1 3 ? 20.391 36.219 5.777 1 95.44 3 ILE B N 1
ATOM 3964 C CA . ILE B 1 3 ? 19.609 35.844 6.953 1 95.44 3 ILE B CA 1
ATOM 3965 C C . ILE B 1 3 ? 19.875 36.812 8.086 1 95.44 3 ILE B C 1
ATOM 3967 O O . ILE B 1 3 ? 20.984 36.875 8.609 1 95.44 3 ILE B O 1
ATOM 3971 N N . LYS B 1 4 ? 18.891 37.531 8.445 1 96.44 4 LYS B N 1
ATOM 3972 C CA . LYS B 1 4 ? 19.047 38.531 9.508 1 96.44 4 LYS B CA 1
ATOM 3973 C C . LYS B 1 4 ? 18.359 38.062 10.797 1 96.44 4 LYS B C 1
ATOM 3975 O O . LYS B 1 4 ? 18.797 38.406 11.898 1 96.44 4 LYS B O 1
ATOM 3980 N N . ARG B 1 5 ? 17.297 37.281 10.672 1 97.94 5 ARG B N 1
ATOM 3981 C CA . ARG B 1 5 ? 16.516 36.781 11.805 1 97.94 5 ARG B CA 1
ATOM 3982 C C . ARG B 1 5 ? 16.062 35.344 11.578 1 97.94 5 ARG B C 1
ATOM 3984 O O . ARG B 1 5 ? 15.672 35 10.469 1 97.94 5 ARG B O 1
ATOM 3991 N N . ALA B 1 6 ? 16.203 34.562 12.633 1 98.38 6 ALA B N 1
ATOM 3992 C CA . ALA B 1 6 ? 15.805 33.156 12.555 1 98.38 6 ALA B CA 1
ATOM 3993 C C . ALA B 1 6 ? 14.977 32.781 13.773 1 98.38 6 ALA B C 1
ATOM 3995 O O . ALA B 1 6 ? 15.273 33.188 14.898 1 98.38 6 ALA B O 1
ATOM 3996 N N . ILE B 1 7 ? 13.922 32.031 13.539 1 98.25 7 ILE B N 1
ATOM 3997 C CA . ILE B 1 7 ? 13.148 31.422 14.617 1 98.25 7 ILE B CA 1
ATOM 3998 C C . ILE B 1 7 ? 13.562 29.969 14.789 1 98.25 7 ILE B C 1
ATOM 4000 O O . ILE B 1 7 ? 13.664 29.219 13.805 1 98.25 7 ILE B O 1
ATOM 4004 N N . ILE B 1 8 ? 13.859 29.547 16 1 97.44 8 ILE B N 1
ATOM 4005 C CA . ILE B 1 8 ? 14.203 28.172 16.281 1 97.44 8 ILE B CA 1
ATOM 4006 C C . ILE B 1 8 ? 13.242 27.594 17.328 1 97.44 8 ILE B C 1
ATOM 4008 O O . ILE B 1 8 ? 13.188 28.094 18.453 1 97.44 8 ILE B O 1
ATOM 4012 N N . SER B 1 9 ? 12.461 26.656 16.984 1 94 9 SER B N 1
ATOM 4013 C CA . SER B 1 9 ? 11.539 25.906 17.828 1 94 9 SER B CA 1
ATOM 4014 C C . SER B 1 9 ? 11.602 24.422 17.531 1 94 9 SER B C 1
ATOM 4016 O O . SER B 1 9 ? 10.812 23.906 16.734 1 94 9 SER B O 1
ATOM 4018 N N . VAL B 1 10 ? 12.539 23.656 18.25 1 94.25 10 VAL B N 1
ATOM 4019 C CA . VAL B 1 10 ? 12.805 22.281 17.875 1 94.25 10 VAL B CA 1
ATOM 4020 C C . VAL B 1 10 ? 12.57 21.359 19.062 1 94.25 10 VAL B C 1
ATOM 4022 O O . VAL B 1 10 ? 12.797 21.75 20.219 1 94.25 10 VAL B O 1
ATOM 4025 N N . TYR B 1 11 ? 12.109 20.234 18.781 1 90.88 11 TYR B N 1
ATOM 4026 C CA . TYR B 1 11 ? 12.055 19.125 19.734 1 90.88 11 TYR B CA 1
ATOM 4027 C C . TYR B 1 11 ? 13.367 18.359 19.75 1 90.88 11 TYR B C 1
ATOM 4029 O O . TYR B 1 11 ? 13.953 18.156 20.812 1 90.88 11 TYR B O 1
ATOM 4037 N N . ASP B 1 12 ? 13.773 17.922 18.609 1 92.75 12 ASP B N 1
ATOM 4038 C CA . ASP B 1 12 ? 15.062 17.266 18.406 1 92.75 12 ASP B CA 1
ATOM 4039 C C . ASP B 1 12 ? 16.188 18.297 18.25 1 92.75 12 ASP B C 1
ATOM 4041 O O . ASP B 1 12 ? 16.234 19.016 17.25 1 92.75 12 ASP B O 1
ATOM 4045 N N . LYS B 1 13 ? 17.109 18.297 19.125 1 94.94 13 LYS B N 1
ATOM 4046 C CA . LYS B 1 13 ? 18.156 19.328 19.141 1 94.94 13 LYS B CA 1
ATOM 4047 C C . LYS B 1 13 ? 19.453 18.812 18.531 1 94.94 13 LYS B C 1
ATOM 4049 O O . LYS B 1 13 ? 20.5 19.422 18.672 1 94.94 13 LYS B O 1
ATOM 4054 N N . THR B 1 14 ? 19.297 17.781 17.781 1 95.25 14 THR B N 1
ATOM 4055 C CA . THR B 1 14 ? 20.469 17.219 17.094 1 95.25 14 THR B CA 1
ATOM 4056 C C . THR B 1 14 ? 21.078 18.266 16.156 1 95.25 14 THR B C 1
ATOM 4058 O O . THR B 1 14 ? 20.375 18.891 15.367 1 95.25 14 THR B O 1
ATOM 4061 N N . ASN B 1 15 ? 22.359 18.578 16.266 1 96.5 15 ASN B N 1
ATOM 4062 C CA . ASN B 1 15 ? 23.188 19.453 15.43 1 96.5 15 ASN B CA 1
ATOM 4063 C C . ASN B 1 15 ? 22.734 20.906 15.531 1 96.5 15 ASN B C 1
ATOM 4065 O O . ASN B 1 15 ? 23.125 21.734 14.719 1 96.5 15 ASN B O 1
ATOM 4069 N N . LEU B 1 16 ? 21.938 21.203 16.562 1 97.44 16 LEU B N 1
ATOM 4070 C CA . LEU B 1 16 ? 21.375 22.547 16.688 1 97.44 16 LEU B CA 1
ATOM 4071 C C . LEU B 1 16 ? 22.469 23.547 17.094 1 97.44 16 LEU B C 1
ATOM 4073 O O . LEU B 1 16 ? 22.438 24.703 16.672 1 97.44 16 LEU B O 1
ATOM 4077 N N . GLU B 1 17 ? 23.359 23.078 17.906 1 97.12 17 GLU B N 1
ATOM 4078 C CA . GLU B 1 17 ? 24.422 23.953 18.391 1 97.12 17 GLU B CA 1
ATOM 4079 C C . GLU B 1 17 ? 25.266 24.484 17.234 1 97.12 17 GLU B C 1
ATOM 4081 O O . GLU B 1 17 ? 25.594 25.672 17.203 1 97.12 17 GLU B O 1
ATOM 4086 N N . ASP B 1 18 ? 25.516 23.641 16.312 1 97.62 18 ASP B N 1
ATOM 4087 C CA . ASP B 1 18 ? 26.312 24.031 15.164 1 97.62 18 ASP B CA 1
ATOM 4088 C C . ASP B 1 18 ? 25.594 25.078 14.32 1 97.62 18 ASP B C 1
ATOM 4090 O O . ASP B 1 18 ? 26.188 26.078 13.93 1 97.62 18 ASP B O 1
ATOM 4094 N N . LEU B 1 19 ? 24.375 24.828 14.07 1 98.06 19 LEU B N 1
ATOM 4095 C CA . LEU B 1 19 ? 23.594 25.766 13.266 1 98.06 19 LEU B CA 1
ATOM 4096 C C . LEU B 1 19 ? 23.438 27.094 13.977 1 98.06 19 LEU B C 1
ATOM 4098 O O . LEU B 1 19 ? 23.688 28.156 13.375 1 98.06 19 LEU B O 1
ATOM 4102 N N . ALA B 1 20 ? 23.078 27.062 15.258 1 98.06 20 ALA B N 1
ATOM 4103 C CA . ALA B 1 20 ? 22.844 28.281 16.031 1 98.06 20 ALA B CA 1
ATOM 4104 C C . ALA B 1 20 ? 24.125 29.094 16.188 1 98.06 20 ALA B C 1
ATOM 4106 O O . ALA B 1 20 ? 24.109 30.312 16.094 1 98.06 20 ALA B O 1
ATOM 4107 N N . SER B 1 21 ? 25.203 28.406 16.391 1 97.75 21 SER B N 1
ATOM 4108 C CA . SER B 1 21 ? 26.5 29.078 16.516 1 97.75 21 SER B CA 1
ATOM 4109 C C . SER B 1 21 ? 26.875 29.781 15.211 1 97.75 21 SER B C 1
ATOM 4111 O O . SER B 1 21 ? 27.359 30.906 15.227 1 97.75 21 SER B O 1
ATOM 4113 N N . PHE B 1 22 ? 26.703 29.109 14.156 1 97.38 22 PHE B N 1
ATOM 4114 C CA . PHE B 1 22 ? 27 29.688 12.844 1 97.38 22 PHE B CA 1
ATOM 4115 C C . PHE B 1 22 ? 26.172 30.953 12.609 1 97.38 22 PHE B C 1
ATOM 4117 O O . PHE B 1 22 ? 26.703 31.984 12.188 1 97.38 22 PHE B O 1
ATOM 4124 N N . LEU B 1 23 ? 24.844 30.859 12.898 1 97.69 23 LEU B N 1
ATOM 4125 C CA . LEU B 1 23 ? 23.953 31.984 12.703 1 97.69 23 LEU B CA 1
ATOM 4126 C C . LEU B 1 23 ? 24.344 33.156 13.586 1 97.69 23 LEU B C 1
ATOM 4128 O O . LEU B 1 23 ? 24.406 34.312 13.117 1 97.69 23 LEU B O 1
ATOM 4132 N N . TYR B 1 24 ? 24.672 32.875 14.766 1 97.19 24 TYR B N 1
ATOM 4133 C CA . TYR B 1 24 ? 25.047 33.938 15.719 1 97.19 24 TYR B CA 1
ATOM 4134 C C . TYR B 1 24 ? 26.344 34.625 15.289 1 97.19 24 TYR B C 1
ATOM 4136 O O . TYR B 1 24 ? 26.422 35.844 15.312 1 97.19 24 TYR B O 1
ATOM 4144 N N . ARG B 1 25 ? 27.266 33.875 14.883 1 96.12 25 ARG B N 1
ATOM 4145 C CA . ARG B 1 25 ? 28.562 34.406 14.461 1 96.12 25 ARG B CA 1
ATOM 4146 C C . ARG B 1 25 ? 28.391 35.312 13.234 1 96.12 25 ARG B C 1
ATOM 4148 O O . ARG B 1 25 ? 29.188 36.219 13.016 1 96.12 25 ARG B O 1
ATOM 4155 N N . ASN B 1 26 ? 27.406 35.062 12.523 1 96 26 ASN B N 1
ATOM 4156 C CA . ASN B 1 26 ? 27.172 35.844 11.312 1 96 26 ASN B CA 1
ATOM 4157 C C . ASN B 1 26 ? 26.188 37 11.562 1 96 26 ASN B C 1
ATOM 4159 O O . ASN B 1 26 ? 25.625 37.531 10.625 1 96 26 ASN B O 1
ATOM 4163 N N . GLY B 1 27 ? 25.859 37.219 12.82 1 95.88 27 GLY B N 1
ATOM 4164 C CA . GLY B 1 27 ? 25.094 38.406 13.188 1 95.88 27 GLY B CA 1
ATOM 4165 C C . GLY B 1 27 ? 23.594 38.219 13.117 1 95.88 27 GLY B C 1
ATOM 4166 O O . GLY B 1 27 ? 22.828 39.188 13.102 1 95.88 27 GLY B O 1
ATOM 4167 N N . VAL B 1 28 ? 23.141 37.031 13.07 1 97.44 28 VAL B N 1
ATOM 4168 C CA . VAL B 1 28 ? 21.719 36.719 12.969 1 97.44 28 VAL B CA 1
ATOM 4169 C C . VAL B 1 28 ? 21.062 36.812 14.344 1 97.44 28 VAL B C 1
ATOM 4171 O O . VAL B 1 28 ? 21.609 36.344 15.336 1 97.44 28 VAL B O 1
ATOM 4174 N N . GLU B 1 29 ? 19.953 37.5 14.43 1 98 29 GLU B N 1
ATOM 4175 C CA . GLU B 1 29 ? 19.125 37.5 15.633 1 98 29 GLU B CA 1
ATOM 4176 C C . GLU B 1 29 ? 18.328 36.188 15.742 1 98 29 GLU B C 1
ATOM 4178 O O . GLU B 1 29 ? 17.484 35.906 14.891 1 98 29 GLU B O 1
ATOM 4183 N N . ILE B 1 30 ? 18.594 35.438 16.812 1 98.19 30 ILE B N 1
ATOM 4184 C CA . ILE B 1 30 ? 17.938 34.156 16.969 1 98.19 30 ILE B CA 1
ATOM 4185 C C . ILE B 1 30 ? 16.812 34.281 17.984 1 98.19 30 ILE B C 1
ATOM 4187 O O . ILE B 1 30 ? 17.031 34.656 19.141 1 98.19 30 ILE B O 1
ATOM 4191 N N . ILE B 1 31 ? 15.602 34 17.531 1 97.62 31 ILE B N 1
ATOM 4192 C CA . ILE B 1 31 ? 14.406 34 18.359 1 97.62 31 ILE B CA 1
ATOM 4193 C C . ILE B 1 31 ? 14 32.594 18.719 1 97.62 31 ILE B C 1
ATOM 4195 O O . ILE B 1 31 ? 13.859 31.734 17.828 1 97.62 31 ILE B O 1
ATOM 4199 N N . CYS B 1 32 ? 13.867 32.281 19.984 1 94.44 32 CYS B N 1
ATOM 4200 C CA . CYS B 1 32 ? 13.562 30.906 20.344 1 94.44 32 CYS B CA 1
ATOM 4201 C C . CYS B 1 32 ? 12.508 30.844 21.438 1 94.44 32 CYS B C 1
ATOM 4203 O O . CYS B 1 32 ? 12.18 31.859 22.047 1 94.44 32 CYS B O 1
ATOM 4205 N N . THR B 1 33 ? 11.875 29.703 21.562 1 87.38 33 THR B N 1
ATOM 4206 C CA . THR B 1 33 ? 11.008 29.422 22.688 1 87.38 33 THR B CA 1
ATOM 4207 C C . THR B 1 33 ? 11.812 29.297 23.984 1 87.38 33 THR B C 1
ATOM 4209 O O . THR B 1 33 ? 13.047 29.203 23.938 1 87.38 33 THR B O 1
ATOM 4212 N N . GLU B 1 34 ? 11.141 29.188 25.125 1 84.25 34 GLU B N 1
ATOM 4213 C CA . GLU B 1 34 ? 11.805 29.188 26.422 1 84.25 34 GLU B CA 1
ATOM 4214 C C . GLU B 1 34 ? 12.734 27.984 26.578 1 84.25 34 GLU B C 1
ATOM 4216 O O . GLU B 1 34 ? 13.875 28.125 27.031 1 84.25 34 GLU B O 1
ATOM 4221 N N . GLY B 1 35 ? 12.281 26.797 26.234 1 84.38 35 GLY B N 1
ATOM 4222 C CA . GLY B 1 35 ? 13.094 25.609 26.359 1 84.38 35 GLY B CA 1
ATOM 4223 C C . GLY B 1 35 ? 14.336 25.641 25.484 1 84.38 35 GLY B C 1
ATOM 4224 O O . GLY B 1 35 ? 15.43 25.297 25.938 1 84.38 35 GLY B O 1
ATOM 4225 N N . THR B 1 36 ? 14.18 26.078 24.25 1 90.06 36 THR B N 1
ATOM 4226 C CA . THR B 1 36 ? 15.305 26.172 23.328 1 90.06 36 THR B CA 1
ATOM 4227 C C . THR B 1 36 ? 16.25 27.297 23.75 1 90.06 36 THR B C 1
ATOM 4229 O O . THR B 1 36 ? 17.469 27.172 23.609 1 90.06 36 THR B O 1
ATOM 4232 N N . ASN B 1 37 ? 15.688 28.344 24.25 1 91.75 37 ASN B N 1
ATOM 4233 C CA . ASN B 1 37 ? 16.5 29.453 24.75 1 91.75 37 ASN B CA 1
ATOM 4234 C C . ASN B 1 37 ? 17.438 29.016 25.859 1 91.75 37 ASN B C 1
ATOM 4236 O O . ASN B 1 37 ? 18.641 29.312 25.828 1 91.75 37 ASN B O 1
ATOM 4240 N N . LYS B 1 38 ? 16.891 28.328 26.828 1 92.94 38 LYS B N 1
ATOM 4241 C CA . LYS B 1 38 ? 17.703 27.828 27.938 1 92.94 38 LYS B CA 1
ATOM 4242 C C . LYS B 1 38 ? 18.828 26.938 27.422 1 92.94 38 LYS B C 1
ATOM 4244 O O . LYS B 1 38 ? 19.984 27.078 27.859 1 92.94 38 LYS B O 1
ATOM 4249 N N . TYR B 1 39 ? 18.547 26.094 26.484 1 94.56 39 TYR B N 1
ATOM 4250 C CA . TYR B 1 39 ? 19.516 25.156 25.906 1 94.56 39 TYR B CA 1
ATOM 4251 C C . TYR B 1 39 ? 20.656 25.906 25.219 1 94.56 39 TYR B C 1
ATOM 4253 O O . TYR B 1 39 ? 21.828 25.609 25.453 1 94.56 39 TYR B O 1
ATOM 4261 N N . LEU B 1 40 ? 20.312 26.859 24.406 1 96.44 40 LEU B N 1
ATOM 4262 C CA . LEU B 1 40 ? 21.312 27.562 23.609 1 96.44 40 LEU B CA 1
ATOM 4263 C C . LEU B 1 40 ? 22.125 28.516 24.5 1 96.44 40 LEU B C 1
ATOM 4265 O O . LEU B 1 40 ? 23.328 28.688 24.281 1 96.44 40 LEU B O 1
ATOM 4269 N N . GLN B 1 41 ? 21.516 29.062 25.516 1 95.12 41 GLN B N 1
ATOM 4270 C CA . GLN B 1 41 ? 22.234 29.922 26.453 1 95.12 41 GLN B CA 1
ATOM 4271 C C . GLN B 1 41 ? 23.297 29.141 27.219 1 95.12 41 GLN B C 1
ATOM 4273 O O . GLN B 1 41 ? 24.391 29.656 27.453 1 95.12 41 GLN B O 1
ATOM 4278 N N . GLU B 1 42 ? 22.922 28.031 27.594 1 96 42 GLU B N 1
ATOM 4279 C CA . GLU B 1 42 ? 23.859 27.172 28.297 1 96 42 GLU B CA 1
ATOM 4280 C C . GLU B 1 42 ? 25.078 26.859 27.422 1 96 42 GLU B C 1
ATOM 4282 O O . GLU B 1 42 ? 26.156 26.562 27.938 1 96 42 GLU B O 1
ATOM 4287 N N . LYS B 1 43 ? 24.938 26.922 26.156 1 95.5 43 LYS B N 1
ATOM 4288 C CA . LYS B 1 43 ? 26.016 26.672 25.219 1 95.5 43 LYS B CA 1
ATOM 4289 C C . LYS B 1 43 ? 26.75 27.969 24.875 1 95.5 43 LYS B C 1
ATOM 4291 O O . LYS B 1 43 ? 27.641 27.969 24.016 1 95.5 43 LYS B O 1
ATOM 4296 N N . GLY B 1 44 ? 26.312 29.062 25.422 1 95.88 44 GLY B N 1
ATOM 4297 C CA . GLY B 1 44 ? 26.969 30.344 25.219 1 95.88 44 GLY B CA 1
ATOM 4298 C C . GLY B 1 44 ? 26.484 31.062 23.969 1 95.88 44 GLY B C 1
ATOM 4299 O O . GLY B 1 44 ? 27.188 31.938 23.453 1 95.88 44 GLY B O 1
ATOM 4300 N N . ILE B 1 45 ? 25.391 30.719 23.5 1 97.56 45 ILE B N 1
ATOM 4301 C CA . ILE B 1 45 ? 24.828 31.359 22.312 1 97.56 45 ILE B CA 1
ATOM 4302 C C . ILE B 1 45 ? 23.672 32.281 22.703 1 97.56 45 ILE B C 1
ATOM 4304 O O . ILE B 1 45 ? 22.609 31.781 23.094 1 97.56 45 ILE B O 1
ATOM 4308 N N . PRO B 1 46 ? 23.812 33.5 22.562 1 96 46 PRO B N 1
ATOM 4309 C CA . PRO B 1 46 ? 22.734 34.438 22.938 1 96 46 PRO B CA 1
ATOM 4310 C C . PRO B 1 46 ? 21.516 34.312 22 1 96 46 PRO B C 1
ATOM 4312 O O . PRO B 1 46 ? 21.688 34.188 20.781 1 96 46 PRO B O 1
ATOM 4315 N N . THR B 1 47 ? 20.375 34.344 22.578 1 96.81 47 THR B N 1
ATOM 4316 C CA . THR B 1 47 ? 19.125 34.312 21.828 1 96.81 47 THR B CA 1
ATOM 4317 C C . THR B 1 47 ? 18.094 35.25 22.469 1 96.81 47 THR B C 1
ATOM 4319 O O . THR B 1 47 ? 18.312 35.781 23.547 1 96.81 47 THR B O 1
ATOM 4322 N N . VAL B 1 48 ? 17.062 35.531 21.719 1 96.31 48 VAL B N 1
ATOM 4323 C CA . VAL B 1 48 ? 15.93 36.312 22.188 1 96.31 48 VAL B CA 1
ATOM 4324 C C . VAL B 1 48 ? 14.734 35.406 22.438 1 96.31 48 VAL B C 1
ATOM 4326 O O . VAL B 1 48 ? 14.367 34.594 21.578 1 96.31 48 VAL B O 1
ATOM 4329 N N . LYS B 1 49 ? 14.164 35.594 23.562 1 94.5 49 LYS B N 1
ATOM 4330 C CA . LYS B 1 49 ? 12.953 34.812 23.859 1 94.5 49 LYS B CA 1
ATOM 4331 C C . LYS B 1 49 ? 11.781 35.281 23 1 94.5 49 LYS B C 1
ATOM 4333 O O . LYS B 1 49 ? 11.602 36.5 22.797 1 94.5 49 LYS B O 1
ATOM 4338 N N . MET B 1 50 ? 11.086 34.344 22.562 1 93.56 50 MET B N 1
ATOM 4339 C CA . MET B 1 50 ? 9.953 34.625 21.703 1 93.56 50 MET B CA 1
ATOM 4340 C C . MET B 1 50 ? 8.977 35.594 22.391 1 93.56 50 MET B C 1
ATOM 4342 O O . MET B 1 50 ? 8.461 36.5 21.766 1 93.56 50 MET B O 1
ATOM 4346 N N . ALA B 1 51 ? 8.68 35.375 23.656 1 91.31 51 ALA B N 1
ATOM 4347 C CA . ALA B 1 51 ? 7.785 36.219 24.422 1 91.31 51 ALA B CA 1
ATOM 4348 C C . ALA B 1 51 ? 8.273 37.656 24.438 1 91.31 51 ALA B C 1
ATOM 4350 O O . ALA B 1 51 ? 7.48 38.594 24.328 1 91.31 51 ALA B O 1
ATOM 4351 N N . ASP B 1 52 ? 9.508 37.844 24.5 1 93.44 52 ASP B N 1
ATOM 4352 C CA . ASP B 1 52 ? 10.109 39.188 24.5 1 93.44 52 ASP B CA 1
ATOM 4353 C C . ASP B 1 52 ? 10.031 39.812 23.125 1 93.44 52 ASP B C 1
ATOM 4355 O O . ASP B 1 52 ? 9.812 41.031 23 1 93.44 52 ASP B O 1
ATOM 4359 N N . TYR B 1 53 ? 10.242 39.031 22.203 1 94.56 53 TYR B N 1
ATOM 4360 C CA . TYR B 1 53 ? 10.211 39.5 20.828 1 94.56 53 TYR B CA 1
ATOM 4361 C C . TYR B 1 53 ? 8.828 40.031 20.469 1 94.56 53 TYR B C 1
ATOM 4363 O O . TYR B 1 53 ? 8.703 41.094 19.875 1 94.56 53 TYR B O 1
ATOM 4371 N N . ILE B 1 54 ? 7.77 39.281 20.812 1 92.19 54 ILE B N 1
ATOM 4372 C CA . ILE B 1 54 ? 6.418 39.656 20.406 1 92.19 54 ILE B CA 1
ATOM 4373 C C . ILE B 1 54 ? 5.824 40.625 21.422 1 92.19 54 ILE B C 1
ATOM 4375 O O . ILE B 1 54 ? 4.84 41.312 21.141 1 92.19 54 ILE B O 1
ATOM 4379 N N . GLY B 1 55 ? 6.379 40.656 22.641 1 89.38 55 GLY B N 1
ATOM 4380 C CA . GLY B 1 55 ? 5.863 41.531 23.703 1 89.38 55 GLY B CA 1
ATOM 4381 C C . GLY B 1 55 ? 4.602 41 24.344 1 89.38 55 GLY B C 1
ATOM 4382 O O . GLY B 1 55 ? 3.711 41.75 24.719 1 89.38 55 GLY B O 1
ATOM 4383 N N . PHE B 1 56 ? 4.434 39.781 24.312 1 88.12 56 PHE B N 1
ATOM 4384 C CA . PHE B 1 56 ? 3.309 39.094 24.906 1 88.12 56 PHE B CA 1
ATOM 4385 C C . PHE B 1 56 ? 3.783 37.812 25.625 1 88.12 56 PHE B C 1
ATOM 4387 O O . PHE B 1 56 ? 4.516 37 25.047 1 88.12 56 PHE B O 1
ATOM 4394 N N . PRO B 1 57 ? 3.398 37.562 26.828 1 88.56 57 PRO B N 1
ATOM 4395 C CA . PRO B 1 57 ? 3.896 36.438 27.594 1 88.56 57 PRO B CA 1
ATOM 4396 C C . PRO B 1 57 ? 3.285 35.094 27.141 1 88.56 57 PRO B C 1
ATOM 4398 O O . PRO B 1 57 ? 2.285 35.094 26.422 1 88.56 57 PRO B O 1
ATOM 4401 N N . GLU B 1 58 ? 3.963 34.062 27.531 1 90 58 GLU B N 1
ATOM 4402 C CA . GLU B 1 58 ? 3.338 32.75 27.391 1 90 58 GLU B CA 1
ATOM 4403 C C . GLU B 1 58 ? 2.131 32.594 28.297 1 90 58 GLU B C 1
ATOM 4405 O O . GLU B 1 58 ? 2.203 32.938 29.484 1 90 58 GLU B O 1
ATOM 4410 N N . ILE B 1 59 ? 1.028 32.156 27.734 1 92.06 59 ILE B N 1
ATOM 4411 C CA . ILE B 1 59 ? -0.163 32.031 28.562 1 92.06 59 ILE B CA 1
ATOM 4412 C C . ILE B 1 59 ? -0.724 30.609 28.438 1 92.06 59 ILE B C 1
ATOM 4414 O O . ILE B 1 59 ? -0.259 29.828 27.609 1 92.06 59 ILE B O 1
ATOM 4418 N N . LEU B 1 60 ? -1.724 30.281 29.422 1 95.38 60 LEU B N 1
ATOM 4419 C CA . LEU B 1 60 ? -2.424 29 29.422 1 95.38 60 LEU B CA 1
ATOM 4420 C C . LEU B 1 60 ? -1.438 27.844 29.578 1 95.38 60 LEU B C 1
ATOM 4422 O O . LEU B 1 60 ? -1.533 26.844 28.859 1 95.38 60 LEU B O 1
ATOM 4426 N N . GLY B 1 61 ? -0.422 28.062 30.391 1 88.69 61 GLY B N 1
ATOM 4427 C CA . GLY B 1 61 ? 0.551 27.016 30.656 1 88.69 61 GLY B CA 1
ATOM 4428 C C . GLY B 1 61 ? 1.446 26.719 29.469 1 88.69 61 GLY B C 1
ATOM 4429 O O . GLY B 1 61 ? 1.831 25.562 29.266 1 88.69 61 GLY B O 1
ATOM 4430 N N . GLY B 1 62 ? 1.638 27.672 28.562 1 88.44 62 GLY B N 1
ATOM 4431 C CA . GLY B 1 62 ? 2.531 27.469 27.438 1 88.44 62 GLY B CA 1
ATOM 4432 C C . GLY B 1 62 ? 1.815 27.016 26.188 1 88.44 62 GLY B C 1
ATOM 4433 O O . GLY B 1 62 ? 2.439 26.844 25.125 1 88.44 62 GLY B O 1
ATOM 4434 N N . ARG B 1 63 ? 0.527 26.891 26.219 1 90.94 63 ARG B N 1
ATOM 4435 C CA . ARG B 1 63 ? -0.248 26.453 25.062 1 90.94 63 ARG B CA 1
ATOM 4436 C C . ARG B 1 63 ? -0.274 27.531 23.984 1 90.94 63 ARG B C 1
ATOM 4438 O O . ARG B 1 63 ? -0.45 27.234 22.797 1 90.94 63 ARG B O 1
ATOM 4445 N N . VAL B 1 64 ? -0.144 28.75 24.422 1 92.5 64 VAL B N 1
ATOM 4446 C CA . VAL B 1 64 ? -0.059 29.875 23.5 1 92.5 64 VAL B CA 1
ATOM 4447 C C . VAL B 1 64 ? 1.241 30.641 23.734 1 92.5 64 VAL B C 1
ATOM 4449 O O . VAL B 1 64 ? 1.379 31.344 24.734 1 92.5 64 VAL B O 1
ATOM 4452 N N . LYS B 1 65 ? 2.129 30.453 22.859 1 88.38 65 LYS B N 1
ATOM 4453 C CA . LYS B 1 65 ? 3.416 31.125 23.047 1 88.38 65 LYS B CA 1
ATOM 4454 C C . LYS B 1 65 ? 3.963 31.641 21.719 1 88.38 65 LYS B C 1
ATOM 4456 O O . LYS B 1 65 ? 4.789 32.562 21.688 1 88.38 65 LYS B O 1
ATOM 4461 N N . SER B 1 66 ? 3.508 31.062 20.641 1 90.75 66 SER B N 1
ATOM 4462 C CA . SER B 1 66 ? 4.137 31.391 19.375 1 90.75 66 SER B CA 1
ATOM 4463 C C . SER B 1 66 ? 3.094 31.781 18.328 1 90.75 66 SER B C 1
ATOM 4465 O O . SER B 1 66 ? 3.355 31.703 17.125 1 90.75 66 SER B O 1
ATOM 4467 N N . ILE B 1 67 ? 1.954 32.062 18.766 1 93.06 67 ILE B N 1
ATOM 4468 C CA . ILE B 1 67 ? 0.899 32.5 17.859 1 93.06 67 ILE B CA 1
ATOM 4469 C C . ILE B 1 67 ? 0.719 34.031 17.969 1 93.06 67 ILE B C 1
ATOM 4471 O O . ILE B 1 67 ? 0.079 34.5 18.906 1 93.06 67 ILE B O 1
ATOM 4475 N N . ASP B 1 68 ? 1.227 34.688 16.969 1 93.56 68 ASP B N 1
ATOM 4476 C CA . ASP B 1 68 ? 1.212 36.156 16.984 1 93.56 68 ASP B CA 1
ATOM 4477 C C . ASP B 1 68 ? 1.366 36.719 15.57 1 93.56 68 ASP B C 1
ATOM 4479 O O . ASP B 1 68 ? 2.15 36.188 14.773 1 93.56 68 ASP B O 1
ATOM 4483 N N . PRO B 1 69 ? 0.669 37.812 15.297 1 93.62 69 PRO B N 1
ATOM 4484 C CA . PRO B 1 69 ? 0.76 38.406 13.961 1 93.62 69 PRO B CA 1
ATOM 4485 C C . PRO B 1 69 ? 2.17 38.875 13.617 1 93.62 69 PRO B C 1
ATOM 4487 O O . PRO B 1 69 ? 2.566 38.844 12.445 1 93.62 69 PRO B O 1
ATOM 4490 N N . LYS B 1 70 ? 2.91 39.281 14.602 1 93.88 70 LYS B N 1
ATOM 4491 C CA . LYS B 1 70 ? 4.273 39.75 14.359 1 93.88 70 LYS B CA 1
ATOM 4492 C C . LYS B 1 70 ? 5.16 38.625 13.844 1 93.88 70 LYS B C 1
ATOM 4494 O O . LYS B 1 70 ? 5.984 38.844 12.953 1 93.88 70 LYS B O 1
ATOM 4499 N N . LEU B 1 71 ? 4.992 37.531 14.414 1 96 71 LEU B N 1
ATOM 4500 C CA . LEU B 1 71 ? 5.762 36.375 13.961 1 96 71 LEU B CA 1
ATOM 4501 C C . LEU B 1 71 ? 5.289 35.906 12.586 1 96 71 LEU B C 1
ATOM 4503 O O . LEU B 1 71 ? 6.094 35.812 11.648 1 96 71 LEU B O 1
ATOM 4507 N N . ALA B 1 72 ? 4.004 35.688 12.453 1 96.31 72 ALA B N 1
ATOM 4508 C CA . ALA B 1 72 ? 3.441 35.219 11.195 1 96.31 72 ALA B CA 1
ATOM 4509 C C . ALA B 1 72 ? 3.688 36.219 10.07 1 96.31 72 ALA B C 1
ATOM 4511 O O . ALA B 1 72 ? 4.031 35.844 8.953 1 96.31 72 ALA B O 1
ATOM 4512 N N . GLY B 1 73 ? 3.475 37.469 10.414 1 96.56 73 GLY B N 1
ATOM 4513 C CA . GLY B 1 73 ? 3.701 38.5 9.414 1 96.56 73 GLY B CA 1
ATOM 4514 C C . GLY B 1 73 ? 5.148 38.594 8.969 1 96.56 73 GLY B C 1
ATOM 4515 O O . GLY B 1 73 ? 5.426 38.781 7.785 1 96.56 73 GLY B O 1
ATOM 4516 N N . GLY B 1 74 ? 6.031 38.5 9.891 1 97.56 74 GLY B N 1
ATOM 4517 C CA . GLY B 1 74 ? 7.445 38.5 9.555 1 97.56 74 GLY B CA 1
ATOM 4518 C C . GLY B 1 74 ? 7.844 37.375 8.625 1 97.56 74 GLY B C 1
ATOM 4519 O O . GLY B 1 74 ? 8.75 37.531 7.809 1 97.56 74 GLY B O 1
ATOM 4520 N N . ILE B 1 75 ? 7.16 36.25 8.719 1 98.19 75 ILE B N 1
ATOM 4521 C CA . ILE B 1 75 ? 7.469 35.094 7.918 1 98.19 75 ILE B CA 1
ATOM 4522 C C . ILE B 1 75 ? 6.758 35.188 6.57 1 98.19 75 ILE B C 1
ATOM 4524 O O . ILE B 1 75 ? 7.355 34.906 5.527 1 98.19 75 ILE B O 1
ATOM 4528 N N . LEU B 1 76 ? 5.52 35.656 6.492 1 97.94 76 LEU B N 1
ATOM 4529 C CA . LEU B 1 76 ? 4.641 35.5 5.336 1 97.94 76 LEU B CA 1
ATOM 4530 C C . LEU B 1 76 ? 4.785 36.688 4.391 1 97.94 76 LEU B C 1
ATOM 4532 O O . LEU B 1 76 ? 4.312 36.625 3.252 1 97.94 76 LEU B O 1
ATOM 4536 N N . ALA B 1 77 ? 5.473 37.719 4.793 1 97.31 77 ALA B N 1
ATOM 4537 C CA . ALA B 1 77 ? 5.637 38.906 3.941 1 97.31 77 ALA B CA 1
ATOM 4538 C C . ALA B 1 77 ? 6.5 38.562 2.723 1 97.31 77 ALA B C 1
ATOM 4540 O O . ALA B 1 77 ? 7.531 37.906 2.84 1 97.31 77 ALA B O 1
ATOM 4541 N N . LYS B 1 78 ? 6.027 39.062 1.627 1 95.19 78 LYS B N 1
ATOM 4542 C CA . LYS B 1 78 ? 6.781 38.875 0.387 1 95.19 78 LYS B CA 1
ATOM 4543 C C . LYS B 1 78 ? 7.754 40.031 0.177 1 95.19 78 LYS B C 1
ATOM 4545 O O . LYS B 1 78 ? 7.43 41.188 0.461 1 95.19 78 LYS B O 1
ATOM 4550 N N . SER B 1 79 ? 8.805 39.469 -0.488 1 89.19 79 SER B N 1
ATOM 4551 C CA . SER B 1 79 ? 9.773 40.5 -0.845 1 89.19 79 SER B CA 1
ATOM 4552 C C . SER B 1 79 ? 9.391 41.188 -2.143 1 89.19 79 SER B C 1
ATOM 4554 O O . SER B 1 79 ? 8.766 40.594 -3.02 1 89.19 79 SER B O 1
ATOM 4556 N N . ASN B 1 80 ? 9.336 42.344 -2.273 1 87.94 80 ASN B N 1
ATOM 4557 C CA . ASN B 1 80 ? 9.109 43.125 -3.482 1 87.94 80 ASN B CA 1
ATOM 4558 C C . ASN B 1 80 ? 7.633 43.469 -3.67 1 87.94 80 ASN B C 1
ATOM 4560 O O . ASN B 1 80 ? 7.141 43.531 -4.801 1 87.94 80 ASN B O 1
ATOM 4564 N N . ASP B 1 81 ? 6.965 43.281 -2.662 1 93 81 ASP B N 1
ATOM 4565 C CA . ASP B 1 81 ? 5.57 43.719 -2.646 1 93 81 ASP B CA 1
ATOM 4566 C C . ASP B 1 81 ? 5.395 44.969 -1.823 1 93 81 ASP B C 1
ATOM 4568 O O . ASP B 1 81 ? 5.52 44.969 -0.597 1 93 81 ASP B O 1
ATOM 4572 N N . LYS B 1 82 ? 5.039 46 -2.488 1 94.81 82 LYS B N 1
ATOM 4573 C CA . LYS B 1 82 ? 4.973 47.312 -1.863 1 94.81 82 LYS B CA 1
ATOM 4574 C C . LYS B 1 82 ? 3.912 47.344 -0.769 1 94.81 82 LYS B C 1
ATOM 4576 O O . LYS B 1 82 ? 4.117 47.938 0.282 1 94.81 82 LYS B O 1
ATOM 4581 N N . LYS B 1 83 ? 2.857 46.719 -1.046 1 94.94 83 LYS B N 1
ATOM 4582 C CA . LYS B 1 83 ? 1.79 46.688 -0.05 1 94.94 83 LYS B CA 1
ATOM 4583 C C . LYS B 1 83 ? 2.225 45.938 1.196 1 94.94 83 LYS B C 1
ATOM 4585 O O . LYS B 1 83 ? 1.895 46.312 2.318 1 94.94 83 LYS B O 1
ATOM 4590 N N . HIS B 1 84 ? 2.955 44.906 1.001 1 96.19 84 HIS B N 1
ATOM 4591 C CA . HIS B 1 84 ? 3.477 44.125 2.131 1 96.19 84 HIS B CA 1
ATOM 4592 C C . HIS B 1 84 ? 4.469 44.969 2.941 1 96.19 84 HIS B C 1
ATOM 4594 O O . HIS B 1 84 ? 4.438 44.938 4.176 1 96.19 84 HIS B O 1
ATOM 4600 N N . GLU B 1 85 ? 5.227 45.688 2.275 1 95.31 85 GLU B N 1
ATOM 4601 C CA . GLU B 1 85 ? 6.207 46.531 2.949 1 95.31 85 GLU B CA 1
ATOM 4602 C C . GLU B 1 85 ? 5.523 47.625 3.787 1 95.31 85 GLU B C 1
ATOM 4604 O O . GLU B 1 85 ? 5.945 47.906 4.91 1 95.31 85 GLU B O 1
ATOM 4609 N N . GLU B 1 86 ? 4.555 48.156 3.25 1 96.44 86 GLU B N 1
ATOM 4610 C CA . GLU B 1 86 ? 3.797 49.188 3.963 1 96.44 86 GLU B CA 1
ATOM 4611 C C . GLU B 1 86 ? 3.158 48.625 5.227 1 96.44 86 GLU B C 1
ATOM 4613 O O . GLU B 1 86 ? 3.209 49.25 6.289 1 96.44 86 GLU B O 1
ATOM 4618 N N . ASP B 1 87 ? 2.602 47.469 5.09 1 95.81 87 ASP B N 1
ATOM 4619 C CA . ASP B 1 87 ? 2.004 46.812 6.242 1 95.81 87 ASP B CA 1
ATOM 4620 C C . ASP B 1 87 ? 3.049 46.531 7.324 1 95.81 87 ASP B C 1
ATOM 4622 O O . ASP B 1 87 ? 2.787 46.75 8.508 1 95.81 87 ASP B O 1
ATOM 4626 N N . MET B 1 88 ? 4.16 46.125 6.945 1 96.19 88 MET B N 1
ATOM 4627 C CA . MET B 1 88 ? 5.211 45.781 7.902 1 96.19 88 MET B CA 1
ATOM 4628 C C . MET B 1 88 ? 5.664 47.031 8.664 1 96.19 88 MET B C 1
ATOM 4630 O O . MET B 1 88 ? 5.879 46.969 9.875 1 96.19 88 MET B O 1
ATOM 4634 N N . ILE B 1 89 ? 5.746 48.094 7.934 1 96.31 89 ILE B N 1
ATOM 4635 C CA . ILE B 1 89 ? 6.141 49.375 8.555 1 96.31 89 ILE B CA 1
ATOM 4636 C C . ILE B 1 89 ? 5.035 49.844 9.492 1 96.31 89 ILE B C 1
ATOM 4638 O O . ILE B 1 89 ? 5.297 50.156 10.656 1 96.31 89 ILE B O 1
ATOM 4642 N N . ASN B 1 90 ? 3.832 49.781 9.062 1 95.69 90 ASN B N 1
ATOM 4643 C CA . ASN B 1 90 ? 2.689 50.312 9.812 1 95.69 90 ASN B CA 1
ATOM 4644 C C . ASN B 1 90 ? 2.475 49.531 11.109 1 95.69 90 ASN B C 1
ATOM 4646 O O . ASN B 1 90 ? 2.031 50.094 12.109 1 95.69 90 ASN B O 1
ATOM 4650 N N . TYR B 1 91 ? 2.836 48.25 11.109 1 93.5 91 TYR B N 1
ATOM 4651 C CA . TYR B 1 91 ? 2.525 47.438 12.266 1 93.5 91 TYR B CA 1
ATOM 4652 C C . TYR B 1 91 ? 3.801 46.938 12.938 1 93.5 91 TYR B C 1
ATOM 4654 O O . TYR B 1 91 ? 3.76 46.031 13.758 1 93.5 91 TYR B O 1
ATOM 4662 N N . ASN B 1 92 ? 4.895 47.5 12.562 1 93.69 92 ASN B N 1
ATOM 4663 C CA . ASN B 1 92 ? 6.191 47.219 13.172 1 93.69 92 ASN B CA 1
ATOM 4664 C C . ASN B 1 92 ? 6.52 45.719 13.148 1 93.69 92 ASN B C 1
ATOM 4666 O O . ASN B 1 92 ? 6.82 45.125 14.188 1 93.69 92 ASN B O 1
ATOM 4670 N N . ILE B 1 93 ? 6.402 45.188 12 1 95.69 93 ILE B N 1
ATOM 4671 C CA . ILE B 1 93 ? 6.723 43.781 11.781 1 95.69 93 ILE B CA 1
ATOM 4672 C C . ILE B 1 93 ? 8.086 43.656 11.102 1 95.69 93 ILE B C 1
ATOM 4674 O O . ILE B 1 93 ? 8.328 44.281 10.07 1 95.69 93 ILE B O 1
ATOM 4678 N N . LYS B 1 94 ? 8.93 42.875 11.703 1 96.31 94 LYS B N 1
ATOM 4679 C CA . LYS B 1 94 ? 10.258 42.656 11.125 1 96.31 94 LYS B CA 1
ATOM 4680 C C . LYS B 1 94 ? 10.305 41.344 10.352 1 96.31 94 LYS B C 1
ATOM 4682 O O . LYS B 1 94 ? 9.68 40.344 10.758 1 96.31 94 LYS B O 1
ATOM 4687 N N . ARG B 1 95 ? 11.102 41.344 9.383 1 96.56 95 ARG B N 1
ATOM 4688 C CA . ARG B 1 95 ? 11.203 40.156 8.523 1 96.56 95 ARG B CA 1
ATOM 4689 C C . ARG B 1 95 ? 11.93 39.031 9.227 1 96.56 95 ARG B C 1
ATOM 4691 O O . ARG B 1 95 ? 12.93 39.25 9.922 1 96.56 95 ARG B O 1
ATOM 4698 N N . ILE B 1 96 ? 11.477 37.875 9.055 1 97.88 96 ILE B N 1
ATOM 4699 C CA . ILE B 1 96 ? 12.102 36.656 9.5 1 97.88 96 ILE B CA 1
ATOM 4700 C C . ILE B 1 96 ? 12.562 35.844 8.289 1 97.88 96 ILE B C 1
ATOM 4702 O O . ILE B 1 96 ? 11.766 35.531 7.391 1 97.88 96 ILE B O 1
ATOM 4706 N N . ASP B 1 97 ? 13.805 35.375 8.312 1 98.19 97 ASP B N 1
ATOM 4707 C CA . ASP B 1 97 ? 14.406 34.844 7.105 1 98.19 97 ASP B CA 1
ATOM 4708 C C . ASP B 1 97 ? 14.555 33.312 7.207 1 98.19 97 ASP B C 1
ATOM 4710 O O . ASP B 1 97 ? 14.789 32.625 6.199 1 98.19 97 ASP B O 1
ATOM 4714 N N . MET B 1 98 ? 14.398 32.812 8.391 1 98.62 98 MET B N 1
ATOM 4715 C CA . MET B 1 98 ? 14.602 31.375 8.594 1 98.62 98 MET B CA 1
ATOM 4716 C C . MET B 1 98 ? 13.758 30.875 9.758 1 98.62 98 MET B C 1
ATOM 4718 O O . MET B 1 98 ? 13.633 31.547 10.781 1 98.62 98 MET B O 1
ATOM 4722 N N . VAL B 1 99 ? 13.133 29.766 9.57 1 98.69 99 VAL B N 1
ATOM 4723 C CA . VAL B 1 99 ? 12.414 29.094 10.641 1 98.69 99 VAL B CA 1
ATOM 4724 C C . VAL B 1 99 ? 12.898 27.641 10.758 1 98.69 99 VAL B C 1
ATOM 4726 O O . VAL B 1 99 ? 12.852 26.891 9.781 1 98.69 99 VAL B O 1
ATOM 4729 N N . VAL B 1 100 ? 13.43 27.266 11.867 1 98.38 100 VAL B N 1
ATOM 4730 C CA . VAL B 1 100 ? 13.891 25.922 12.172 1 98.38 100 VAL B CA 1
ATOM 4731 C C . VAL B 1 100 ? 12.945 25.25 13.164 1 98.38 100 VAL B C 1
ATOM 4733 O O . VAL B 1 100 ? 12.742 25.766 14.273 1 98.38 100 VAL B O 1
ATOM 4736 N N . GLY B 1 101 ? 12.328 24.25 12.75 1 96.5 101 GLY B N 1
ATOM 4737 C CA . GLY B 1 101 ? 11.398 23.547 13.617 1 96.5 101 GLY B CA 1
ATOM 4738 C C . GLY B 1 101 ? 11.281 22.062 13.281 1 96.5 101 GLY B C 1
ATOM 4739 O O . GLY B 1 101 ? 11.438 21.672 12.125 1 96.5 101 GLY B O 1
ATOM 4740 N N . ASN B 1 102 ? 11.07 21.234 14.258 1 94.94 102 ASN B N 1
ATOM 4741 C CA . ASN B 1 102 ? 10.773 19.828 14.055 1 94.94 102 ASN B CA 1
ATOM 4742 C C . ASN B 1 102 ? 9.922 19.266 15.188 1 94.94 102 ASN B C 1
ATOM 4744 O O . ASN B 1 102 ? 9.703 19.938 16.203 1 94.94 102 ASN B O 1
ATOM 4748 N N . PHE B 1 103 ? 9.344 18.141 14.953 1 90.81 103 PHE B N 1
ATOM 4749 C CA . PHE B 1 103 ? 8.422 17.516 15.898 1 90.81 103 PHE B CA 1
ATOM 4750 C C . PHE B 1 103 ? 8.711 16.031 16.031 1 90.81 103 PHE B C 1
ATOM 4752 O O . PHE B 1 103 ? 9.234 15.398 15.109 1 90.81 103 PHE B O 1
ATOM 4759 N N . PRO B 1 104 ? 8.461 15.516 17.188 1 85.06 104 PRO B N 1
ATOM 4760 C CA . PRO B 1 104 ? 8.539 14.055 17.312 1 85.06 104 PRO B CA 1
ATOM 4761 C C . PRO B 1 104 ? 7.387 13.344 16.609 1 85.06 104 PRO B C 1
ATOM 4763 O O . PRO B 1 104 ? 6.375 13.969 16.281 1 85.06 104 PRO B O 1
ATOM 4766 N N . THR B 1 105 ? 7.637 12.031 16.328 1 84.5 105 THR B N 1
ATOM 4767 C CA . THR B 1 105 ? 6.461 11.242 15.961 1 84.5 105 THR B CA 1
ATOM 4768 C C . THR B 1 105 ? 5.648 10.891 17.203 1 84.5 105 THR B C 1
ATOM 4770 O O . THR B 1 105 ? 6.211 10.688 18.281 1 84.5 105 THR B O 1
ATOM 4773 N N . PHE B 1 106 ? 4.402 10.938 17.016 1 89 106 PHE B N 1
ATOM 4774 C CA . PHE B 1 106 ? 3.568 10.664 18.172 1 89 106 PHE B CA 1
ATOM 4775 C C . PHE B 1 106 ? 3.715 9.211 18.625 1 89 106 PHE B C 1
ATOM 4777 O O . PHE B 1 106 ? 3.365 8.859 19.75 1 89 106 PHE B O 1
ATOM 4784 N N . GLU B 1 107 ? 4.207 8.367 17.656 1 86.25 107 GLU B N 1
ATOM 4785 C CA . GLU B 1 107 ? 4.508 6.992 18.047 1 86.25 107 GLU B CA 1
ATOM 4786 C C . GLU B 1 107 ? 5.57 6.949 19.141 1 86.25 107 GLU B C 1
ATOM 4788 O O . GLU B 1 107 ? 5.469 6.168 20.094 1 86.25 107 GLU B O 1
ATOM 4793 N N . GLU B 1 108 ? 6.523 7.797 19.016 1 85.94 108 GLU B N 1
ATOM 4794 C CA . GLU B 1 108 ? 7.59 7.891 20.016 1 85.94 108 GLU B CA 1
ATOM 4795 C C . GLU B 1 108 ? 7.055 8.391 21.359 1 85.94 108 GLU B C 1
ATOM 4797 O O . GLU B 1 108 ? 7.48 7.922 22.406 1 85.94 108 GLU B O 1
ATOM 4802 N N . ILE B 1 109 ? 6.148 9.312 21.266 1 89.69 109 ILE B N 1
ATOM 4803 C CA . ILE B 1 109 ? 5.555 9.875 22.484 1 89.69 109 ILE B CA 1
ATOM 4804 C C . ILE B 1 109 ? 4.672 8.82 23.156 1 89.69 109 ILE B C 1
ATOM 4806 O O . ILE B 1 109 ? 4.695 8.672 24.375 1 89.69 109 ILE B O 1
ATOM 4810 N N . ALA B 1 110 ? 3.971 8.102 22.359 1 90.62 110 ALA B N 1
ATOM 4811 C CA . ALA B 1 110 ? 3.029 7.105 22.859 1 90.62 110 ALA B CA 1
ATOM 4812 C C . ALA B 1 110 ? 3.764 5.953 23.547 1 90.62 110 ALA B C 1
ATOM 4814 O O . ALA B 1 110 ? 3.203 5.281 24.422 1 90.62 110 ALA B O 1
ATOM 4815 N N . LYS B 1 111 ? 4.969 5.691 23.156 1 88.56 111 LYS B N 1
ATOM 4816 C CA . LYS B 1 111 ? 5.773 4.668 23.812 1 88.56 111 LYS B CA 1
ATOM 4817 C C . LYS B 1 111 ? 6.094 5.059 25.25 1 88.56 111 LYS B C 1
ATOM 4819 O O . LYS B 1 111 ? 6.309 4.191 26.094 1 88.56 111 LYS B O 1
ATOM 4824 N N . LYS B 1 112 ? 6.059 6.391 25.609 1 87.81 112 LYS B N 1
ATOM 4825 C CA . LYS B 1 112 ? 6.43 6.898 26.922 1 87.81 112 LYS B CA 1
ATOM 4826 C C . LYS B 1 112 ? 5.199 7.074 27.812 1 87.81 112 LYS B C 1
ATOM 4828 O O . LYS B 1 112 ? 5.297 7.004 29.031 1 87.81 112 LYS B O 1
ATOM 4833 N N . THR B 1 113 ? 3.99 7.348 27.094 1 90 113 THR B N 1
ATOM 4834 C CA . THR B 1 113 ? 2.773 7.555 27.875 1 90 113 THR B CA 1
ATOM 4835 C C . THR B 1 113 ? 1.539 7.195 27.047 1 90 113 THR B C 1
ATOM 4837 O O . THR B 1 113 ? 1.53 7.363 25.828 1 90 113 THR B O 1
ATOM 4840 N N . LYS B 1 114 ? 0.532 6.695 27.781 1 87.94 114 LYS B N 1
ATOM 4841 C CA . LYS B 1 114 ? -0.763 6.469 27.141 1 87.94 114 LYS B CA 1
ATOM 4842 C C . LYS B 1 114 ? -1.836 7.371 27.75 1 87.94 114 LYS B C 1
ATOM 4844 O O . LYS B 1 114 ? -3.02 7.23 27.438 1 87.94 114 LYS B O 1
ATOM 4849 N N . ASN B 1 115 ? -1.327 8.312 28.5 1 93.5 115 ASN B N 1
ATOM 4850 C CA . ASN B 1 115 ? -2.258 9.25 29.125 1 93.5 115 ASN B CA 1
ATOM 4851 C C . ASN B 1 115 ? -2.77 10.273 28.109 1 93.5 115 ASN B C 1
ATOM 4853 O O . ASN B 1 115 ? -1.979 10.977 27.484 1 93.5 115 ASN B O 1
ATOM 4857 N N . GLU B 1 116 ? -4.059 10.336 28.062 1 93.94 116 GLU B N 1
ATOM 4858 C CA . GLU B 1 116 ? -4.711 11.195 27.078 1 93.94 116 GLU B CA 1
ATOM 4859 C C . GLU B 1 116 ? -4.281 12.648 27.234 1 93.94 116 GLU B C 1
ATOM 4861 O O . GLU B 1 116 ? -3.922 13.312 26.25 1 93.94 116 GLU B O 1
ATOM 4866 N N . GLU B 1 117 ? -4.266 13.133 28.406 1 92.5 117 GLU B N 1
ATOM 4867 C CA . GLU B 1 117 ? -3.941 14.531 28.672 1 92.5 117 GLU B CA 1
ATOM 4868 C C . GLU B 1 117 ? -2.49 14.844 28.312 1 92.5 117 GLU B C 1
ATOM 4870 O O . GLU B 1 117 ? -2.201 15.883 27.719 1 92.5 117 GLU B O 1
ATOM 4875 N N . THR B 1 118 ? -1.648 13.984 28.672 1 92.44 118 THR B N 1
ATOM 4876 C CA . THR B 1 118 ? -0.233 14.18 28.375 1 92.44 118 THR B CA 1
ATOM 4877 C C . THR B 1 118 ? 0.01 14.148 26.859 1 92.44 118 THR B C 1
ATOM 4879 O O . THR B 1 118 ? 0.815 14.93 26.344 1 92.44 118 THR B O 1
ATOM 4882 N N . LEU B 1 119 ? -0.671 13.227 26.188 1 93.94 119 LEU B N 1
ATOM 4883 C CA . LEU B 1 119 ? -0.548 13.148 24.75 1 93.94 119 LEU B CA 1
ATOM 4884 C C . LEU B 1 119 ? -1.004 14.445 24.094 1 93.94 119 LEU B C 1
ATOM 4886 O O . LEU B 1 119 ? -0.332 14.961 23.188 1 93.94 119 LEU B O 1
ATOM 4890 N N . LEU B 1 120 ? -2.057 15 24.609 1 94.12 120 LEU B N 1
ATOM 4891 C CA . LEU B 1 120 ? -2.609 16.219 24.047 1 94.12 120 LEU B CA 1
ATOM 4892 C C . LEU B 1 120 ? -1.636 17.391 24.219 1 94.12 120 LEU B C 1
ATOM 4894 O O . LEU B 1 120 ? -1.504 18.234 23.328 1 94.12 120 LEU B O 1
ATOM 4898 N N . GLU B 1 121 ? -0.946 17.375 25.25 1 91.75 121 GLU B N 1
ATOM 4899 C CA . GLU B 1 121 ? -0.03 18.469 25.547 1 91.75 121 GLU B CA 1
ATOM 4900 C C . GLU B 1 121 ? 1.203 18.422 24.656 1 91.75 121 GLU B C 1
ATOM 4902 O O . GLU B 1 121 ? 1.909 19.422 24.5 1 91.75 121 GLU B O 1
ATOM 4907 N N . ASN B 1 122 ? 1.383 17.328 24.078 1 91.44 122 ASN B N 1
ATOM 4908 C CA . ASN B 1 122 ? 2.539 17.188 23.188 1 91.44 122 ASN B CA 1
ATOM 4909 C C . ASN B 1 122 ? 2.205 17.594 21.766 1 91.44 122 ASN B C 1
ATOM 4911 O O . ASN B 1 122 ? 3.086 17.625 20.906 1 91.44 122 ASN B O 1
ATOM 4915 N N . ILE B 1 123 ? 0.988 17.938 21.516 1 95 123 ILE B N 1
ATOM 4916 C CA . ILE B 1 123 ? 0.621 18.438 20.203 1 95 123 ILE B CA 1
ATOM 4917 C C . ILE B 1 123 ? 1.033 19.906 20.078 1 95 123 ILE B C 1
ATOM 4919 O O . ILE B 1 123 ? 0.625 20.75 20.891 1 95 123 ILE B O 1
ATOM 4923 N N . ASP B 1 124 ? 1.789 20.203 19.125 1 93 124 ASP B N 1
ATOM 4924 C CA . ASP B 1 124 ? 2.281 21.562 18.891 1 93 124 ASP B CA 1
ATOM 4925 C C . ASP B 1 124 ? 1.394 22.297 17.891 1 93 124 ASP B C 1
ATOM 4927 O O . ASP B 1 124 ? 1.145 21.812 16.797 1 93 124 ASP B O 1
ATOM 4931 N N . ILE B 1 125 ? 0.95 23.453 18.281 1 94.69 125 ILE B N 1
ATOM 4932 C CA . ILE B 1 125 ? 0.109 24.266 17.406 1 94.69 125 ILE B CA 1
ATOM 4933 C C . ILE B 1 125 ? 0.923 25.422 16.844 1 94.69 125 ILE B C 1
ATOM 4935 O O . ILE B 1 125 ? 0.985 25.594 15.617 1 94.69 125 ILE B O 1
ATOM 4939 N N . GLY B 1 126 ? 1.637 26.109 17.672 1 93.12 126 GLY B N 1
ATOM 4940 C CA . GLY B 1 126 ? 2.338 27.328 17.281 1 93.12 126 GLY B CA 1
ATOM 4941 C C . GLY B 1 126 ? 3.527 27.062 16.391 1 93.12 126 GLY B C 1
ATOM 4942 O O . GLY B 1 126 ? 3.568 27.547 15.25 1 93.12 126 GLY B O 1
ATOM 4943 N N . GLY B 1 127 ? 4.5 26.328 16.906 1 93.25 127 GLY B N 1
ATOM 4944 C CA . GLY B 1 127 ? 5.676 26 16.109 1 93.25 127 GLY B CA 1
ATOM 4945 C C . GLY B 1 127 ? 5.336 25.375 14.781 1 93.25 127 GLY B C 1
ATOM 4946 O O . GLY B 1 127 ? 5.969 25.672 13.766 1 93.25 127 GLY B O 1
ATOM 4947 N N . TYR B 1 128 ? 4.352 24.562 14.875 1 95.19 128 TYR B N 1
ATOM 4948 C CA . TYR B 1 128 ? 3.824 23.906 13.688 1 95.19 128 TYR B CA 1
ATOM 4949 C C . TYR B 1 128 ? 3.361 24.922 12.656 1 95.19 128 TYR B C 1
ATOM 4951 O O . TYR B 1 128 ? 3.719 24.844 11.477 1 95.19 128 TYR B O 1
ATOM 4959 N N . SER B 1 129 ? 2.662 25.875 13.07 1 96.44 129 SER B N 1
ATOM 4960 C CA . SER B 1 129 ? 2.115 26.906 12.195 1 96.44 129 SER B CA 1
ATOM 4961 C C . SER B 1 129 ? 3.221 27.781 11.617 1 96.44 129 SER B C 1
ATOM 4963 O O . SER B 1 129 ? 3.172 28.141 10.438 1 96.44 129 SER B O 1
ATOM 4965 N N . LEU B 1 130 ? 4.184 28.125 12.375 1 97.38 130 LEU B N 1
ATOM 4966 C CA . LEU B 1 130 ? 5.289 28.953 11.922 1 97.38 130 LEU B CA 1
ATOM 4967 C C . LEU B 1 130 ? 6.094 28.234 10.836 1 97.38 130 LEU B C 1
ATOM 4969 O O . LEU B 1 130 ? 6.484 28.859 9.844 1 97.38 130 LEU B O 1
ATOM 4973 N N . LEU B 1 131 ? 6.289 27.016 11.086 1 98 131 LEU B N 1
ATOM 4974 C CA . LEU B 1 131 ? 7.055 26.234 10.133 1 98 131 LEU B CA 1
ATOM 4975 C C . LEU B 1 131 ? 6.312 26.125 8.805 1 98 131 LEU B C 1
ATOM 4977 O O . LEU B 1 131 ? 6.918 26.25 7.734 1 98 131 LEU B O 1
ATOM 4981 N N . ARG B 1 132 ? 5.066 25.891 8.82 1 97.75 132 ARG B N 1
ATOM 4982 C CA . ARG B 1 132 ? 4.25 25.844 7.613 1 97.75 132 ARG B CA 1
ATOM 4983 C C . ARG B 1 132 ? 4.258 27.188 6.891 1 97.75 132 ARG B C 1
ATOM 4985 O O . ARG B 1 132 ? 4.32 27.234 5.66 1 97.75 132 ARG B O 1
ATOM 4992 N N . ALA B 1 133 ? 4.16 28.234 7.684 1 98.25 133 ALA B N 1
ATOM 4993 C CA . ALA B 1 133 ? 4.211 29.578 7.102 1 98.25 133 ALA B CA 1
ATOM 4994 C C . ALA B 1 133 ? 5.516 29.797 6.34 1 98.25 133 ALA B C 1
ATOM 4996 O O . ALA B 1 133 ? 5.512 30.359 5.242 1 98.25 133 ALA B O 1
ATOM 4997 N N . ALA B 1 134 ? 6.543 29.344 6.949 1 98.56 134 ALA B N 1
ATOM 4998 C CA . ALA B 1 134 ? 7.848 29.469 6.305 1 98.56 134 ALA B CA 1
ATOM 4999 C C . ALA B 1 134 ? 7.891 28.688 4.992 1 98.56 134 ALA B C 1
ATOM 5001 O O . ALA B 1 134 ? 8.406 29.188 3.988 1 98.56 134 ALA B O 1
ATOM 5002 N N . ALA B 1 135 ? 7.359 27.5 5.055 1 98.44 135 ALA B N 1
ATOM 5003 C CA . ALA B 1 135 ? 7.332 26.656 3.852 1 98.44 135 ALA B CA 1
ATOM 5004 C C . ALA B 1 135 ? 6.484 27.312 2.758 1 98.44 135 ALA B C 1
ATOM 5006 O O . ALA B 1 135 ? 6.844 27.266 1.579 1 98.44 135 ALA B O 1
ATOM 5007 N N . LYS B 1 136 ? 5.371 27.891 3.15 1 97.69 136 LYS B N 1
ATOM 5008 C CA . LYS B 1 136 ? 4.523 28.609 2.201 1 97.69 136 LYS B CA 1
ATOM 5009 C C . LYS B 1 136 ? 5.293 29.734 1.519 1 97.69 136 LYS B C 1
ATOM 5011 O O . LYS B 1 136 ? 5.102 30 0.328 1 97.69 136 LYS B O 1
ATOM 5016 N N . ASN B 1 137 ? 6.125 30.359 2.262 1 98.06 137 ASN B N 1
ATOM 5017 C CA . ASN B 1 137 ? 6.852 31.516 1.747 1 98.06 137 ASN B CA 1
ATOM 5018 C C . ASN B 1 137 ? 8.32 31.188 1.493 1 98.06 137 ASN B C 1
ATOM 5020 O O . ASN B 1 137 ? 9.195 32.031 1.739 1 98.06 137 ASN B O 1
ATOM 5024 N N . TYR B 1 138 ? 8.578 30.062 0.97 1 97.75 138 TYR B N 1
ATOM 5025 C CA . TYR B 1 138 ? 9.938 29.562 0.801 1 97.75 138 TYR B CA 1
ATOM 5026 C C . TYR B 1 138 ? 10.734 30.469 -0.129 1 97.75 138 TYR B C 1
ATOM 5028 O O . TYR B 1 138 ? 11.961 30.406 -0.172 1 97.75 138 TYR B O 1
ATOM 5036 N N . LYS B 1 139 ? 10.125 31.312 -0.912 1 96.19 139 LYS B N 1
ATOM 5037 C CA . LYS B 1 139 ? 10.836 32.25 -1.794 1 96.19 139 LYS B CA 1
ATOM 5038 C C . LYS B 1 139 ? 11.602 33.281 -0.991 1 96.19 139 LYS B C 1
ATOM 5040 O O . LYS B 1 139 ? 12.625 33.812 -1.451 1 96.19 139 LYS B O 1
ATOM 5045 N N . ASP B 1 140 ? 11.078 33.531 0.265 1 96.62 140 ASP B N 1
ATOM 5046 C CA . ASP B 1 140 ? 11.695 34.594 1.055 1 96.62 140 ASP B CA 1
ATOM 5047 C C . ASP B 1 140 ? 12.195 34.062 2.395 1 96.62 140 ASP B C 1
ATOM 5049 O O . ASP B 1 140 ? 12.883 34.781 3.131 1 96.62 140 ASP B O 1
ATOM 5053 N N . VAL B 1 141 ? 11.883 32.812 2.723 1 98.25 141 VAL B N 1
ATOM 5054 C CA . VAL B 1 141 ? 12.219 32.281 4.039 1 98.25 141 VAL B CA 1
ATOM 5055 C C . VAL B 1 141 ? 12.789 30.875 3.898 1 98.25 141 VAL B C 1
ATOM 5057 O O . VAL B 1 141 ? 12.281 30.078 3.107 1 98.25 141 VAL B O 1
ATOM 5060 N N . VAL B 1 142 ? 13.812 30.531 4.598 1 98.5 142 VAL B N 1
ATOM 5061 C CA . VAL B 1 142 ? 14.359 29.172 4.66 1 98.5 142 VAL B CA 1
ATOM 5062 C C . VAL B 1 142 ? 13.648 28.375 5.754 1 98.5 142 VAL B C 1
ATOM 5064 O O . VAL B 1 142 ? 13.641 28.781 6.922 1 98.5 142 VAL B O 1
ATOM 5067 N N . ALA B 1 143 ? 13.016 27.344 5.402 1 98.62 143 ALA B N 1
ATOM 5068 C CA . ALA B 1 143 ? 12.328 26.469 6.352 1 98.62 143 ALA B CA 1
ATOM 5069 C C . ALA B 1 143 ? 13.117 25.188 6.586 1 98.62 143 ALA B C 1
ATOM 5071 O O . ALA B 1 143 ? 13.398 24.453 5.645 1 98.62 143 ALA B O 1
ATOM 5072 N N . LEU B 1 144 ? 13.453 24.875 7.805 1 98.5 144 LEU B N 1
ATOM 5073 C CA . LEU B 1 144 ? 14.234 23.688 8.148 1 98.5 144 LEU B CA 1
ATOM 5074 C C . LEU B 1 144 ? 13.477 22.781 9.109 1 98.5 144 LEU B C 1
ATOM 5076 O O . LEU B 1 144 ? 13.266 23.141 10.266 1 98.5 144 LEU B O 1
ATOM 5080 N N . ALA B 1 145 ? 13.195 21.625 8.664 1 97.5 145 ALA B N 1
ATOM 5081 C CA . ALA B 1 145 ? 12.438 20.688 9.492 1 97.5 145 ALA B CA 1
ATOM 5082 C C . ALA B 1 145 ? 13.305 19.484 9.891 1 97.5 145 ALA B C 1
ATOM 5084 O O . ALA B 1 145 ? 12.961 18.75 10.812 1 97.5 145 ALA B O 1
ATOM 5085 N N . ASP B 1 146 ? 14.445 19.281 9.258 1 95.88 146 ASP B N 1
ATOM 5086 C CA . ASP B 1 146 ? 15.297 18.109 9.438 1 95.88 146 ASP B CA 1
ATOM 5087 C C . ASP B 1 146 ? 16.719 18.516 9.828 1 95.88 146 ASP B C 1
ATOM 5089 O O . ASP B 1 146 ? 17.422 19.172 9.055 1 95.88 146 ASP B O 1
ATOM 5093 N N . PRO B 1 147 ? 17.156 18.016 10.938 1 97.31 147 PRO B N 1
ATOM 5094 C CA . PRO B 1 147 ? 18.516 18.344 11.375 1 97.31 147 PRO B CA 1
ATOM 5095 C C . PRO B 1 147 ? 19.578 17.938 10.359 1 97.31 147 PRO B C 1
ATOM 5097 O O . PRO B 1 147 ? 20.656 18.547 10.305 1 97.31 147 PRO B O 1
ATOM 5100 N N . LYS B 1 148 ? 19.297 17.016 9.516 1 95.5 148 LYS B N 1
ATOM 5101 C CA . LYS B 1 148 ? 20.266 16.531 8.531 1 95.5 148 LYS B CA 1
ATOM 5102 C C . LYS B 1 148 ? 20.531 17.578 7.457 1 95.5 148 LYS B C 1
ATOM 5104 O O . LYS B 1 148 ? 21.516 17.5 6.73 1 95.5 148 LYS B O 1
ATOM 5109 N N . ASP B 1 149 ? 19.672 18.562 7.391 1 97.38 149 ASP B N 1
ATOM 5110 C CA . ASP B 1 149 ? 19.812 19.578 6.348 1 97.38 149 ASP B CA 1
ATOM 5111 C C . ASP B 1 149 ? 20.609 20.781 6.848 1 97.38 149 ASP B C 1
ATOM 5113 O O . ASP B 1 149 ? 20.984 21.656 6.062 1 97.38 149 ASP B O 1
ATOM 5117 N N . TYR B 1 150 ? 20.875 20.875 8.203 1 98.31 150 TYR B N 1
ATOM 5118 C CA . TYR B 1 150 ? 21.516 22.047 8.781 1 98.31 150 TYR B CA 1
ATOM 5119 C C . TYR B 1 150 ? 22.859 22.328 8.109 1 98.31 150 TYR B C 1
ATOM 5121 O O . TYR B 1 150 ? 23.125 23.453 7.695 1 98.31 150 TYR B O 1
ATOM 5129 N N . GLN B 1 151 ? 23.609 21.266 7.871 1 97.88 151 GLN B N 1
ATOM 5130 C CA . GLN B 1 151 ? 24.953 21.438 7.309 1 97.88 151 GLN B CA 1
ATOM 5131 C C . GLN B 1 151 ? 24.891 21.922 5.863 1 97.88 151 GLN B C 1
ATOM 5133 O O . GLN B 1 151 ? 25.672 22.781 5.453 1 97.88 151 GLN B O 1
ATOM 5138 N N . THR B 1 152 ? 24 21.359 5.121 1 97.38 152 THR B N 1
ATOM 5139 C CA . THR B 1 152 ? 23.844 21.781 3.73 1 97.38 152 THR B CA 1
ATOM 5140 C C . THR B 1 152 ? 23.531 23.266 3.641 1 97.38 152 THR B C 1
ATOM 5142 O O . THR B 1 152 ? 24.047 23.969 2.773 1 97.38 152 THR B O 1
ATOM 5145 N N . VAL B 1 153 ? 22.688 23.766 4.508 1 97.81 153 VAL B N 1
ATOM 5146 C CA . VAL B 1 153 ? 22.297 25.172 4.508 1 97.81 153 VAL B CA 1
ATOM 5147 C C . VAL B 1 153 ? 23.484 26.031 4.934 1 97.81 153 VAL B C 1
ATOM 5149 O O . VAL B 1 153 ? 23.766 27.062 4.32 1 97.81 153 VAL B O 1
ATOM 5152 N N . ILE B 1 154 ? 24.234 25.562 5.93 1 97.62 154 ILE B N 1
ATOM 5153 C CA . ILE B 1 154 ? 25.422 26.266 6.383 1 97.62 154 ILE B CA 1
ATOM 5154 C C . ILE B 1 154 ? 26.422 26.375 5.234 1 97.62 154 ILE B C 1
ATOM 5156 O O . ILE B 1 154 ? 26.938 27.469 4.961 1 97.62 154 ILE B O 1
ATOM 5160 N N . ASP B 1 155 ? 26.609 25.266 4.555 1 97.5 155 ASP B N 1
ATOM 5161 C CA . ASP B 1 155 ? 27.562 25.234 3.449 1 97.5 155 ASP B CA 1
ATOM 5162 C C . ASP B 1 155 ? 27.188 26.234 2.363 1 97.5 155 ASP B C 1
ATOM 5164 O O . ASP B 1 155 ? 28.047 26.938 1.831 1 97.5 155 ASP B O 1
ATOM 5168 N N . ASN B 1 156 ? 25.969 26.328 2.049 1 96.75 156 ASN B N 1
ATOM 5169 C CA . ASN B 1 156 ? 25.516 27.25 1.015 1 96.75 156 ASN B CA 1
ATOM 5170 C C . ASN B 1 156 ? 25.672 28.703 1.449 1 96.75 156 ASN B C 1
ATOM 5172 O O . ASN B 1 156 ? 26.078 29.562 0.651 1 96.75 156 ASN B O 1
ATOM 5176 N N . LEU B 1 157 ? 25.391 29.016 2.688 1 96.19 157 LEU B N 1
ATOM 5177 C CA . LEU B 1 157 ? 25.531 30.375 3.203 1 96.19 157 LEU B CA 1
ATOM 5178 C C . LEU B 1 157 ? 27 30.797 3.23 1 96.19 157 LEU B C 1
ATOM 5180 O O . LEU B 1 157 ? 27.328 31.953 2.969 1 96.19 157 LEU B O 1
ATOM 5184 N N . GLU B 1 158 ? 27.828 29.875 3.486 1 94.31 158 GLU B N 1
ATOM 5185 C CA . GLU B 1 158 ? 29.25 30.156 3.504 1 94.31 158 GLU B CA 1
ATOM 5186 C C . GLU B 1 158 ? 29.797 30.328 2.09 1 94.31 158 GLU B C 1
ATOM 5188 O O . GLU B 1 158 ? 30.609 31.234 1.846 1 94.31 158 GLU B O 1
ATOM 5193 N N . ASP B 1 159 ? 29.359 29.484 1.265 1 93.56 159 ASP B N 1
ATOM 5194 C CA . ASP B 1 159 ? 29.922 29.438 -0.082 1 93.56 159 ASP B CA 1
ATOM 5195 C C . ASP B 1 159 ? 29.406 30.594 -0.935 1 93.56 159 ASP B C 1
ATOM 5197 O O . ASP B 1 159 ? 30.188 31.25 -1.638 1 93.56 159 ASP B O 1
ATOM 5201 N N . CYS B 1 160 ? 28.125 30.828 -0.909 1 90.56 160 CYS B N 1
ATOM 5202 C CA . CYS B 1 160 ? 27.578 31.797 -1.865 1 90.56 160 CYS B CA 1
ATOM 5203 C C . CYS B 1 160 ? 26.781 32.875 -1.157 1 90.56 160 CYS B C 1
ATOM 5205 O O . CYS B 1 160 ? 26.172 33.719 -1.808 1 90.56 160 CYS B O 1
ATOM 5207 N N . GLY B 1 161 ? 26.719 32.844 0.126 1 90.25 161 GLY B N 1
ATOM 5208 C CA . GLY B 1 161 ? 26.062 33.875 0.898 1 90.25 161 GLY B CA 1
ATOM 5209 C C . GLY B 1 161 ? 24.547 33.781 0.845 1 90.25 161 GLY B C 1
ATOM 5210 O O . GLY B 1 161 ? 23.844 34.75 1.211 1 90.25 161 GLY B O 1
ATOM 5211 N N . ASP B 1 162 ? 24.078 32.688 0.259 1 91.69 162 ASP B N 1
ATOM 5212 C CA . ASP B 1 162 ? 22.641 32.531 0.061 1 91.69 162 ASP B CA 1
ATOM 5213 C C . ASP B 1 162 ? 22.234 31.047 0.09 1 91.69 162 ASP B C 1
ATOM 5215 O O . ASP B 1 162 ? 23.094 30.156 0.067 1 91.69 162 ASP B O 1
ATOM 5219 N N . VAL B 1 163 ? 20.969 30.766 0.324 1 96.56 163 VAL B N 1
ATOM 5220 C CA . VAL B 1 163 ? 20.375 29.453 0.067 1 96.56 163 VAL B CA 1
ATOM 5221 C C . VAL B 1 163 ? 19.609 29.484 -1.256 1 96.56 163 VAL B C 1
ATOM 5223 O O . VAL B 1 163 ? 18.578 30.156 -1.374 1 96.56 163 VAL B O 1
ATOM 5226 N N . PRO B 1 164 ? 20.078 28.781 -2.197 1 96.31 164 PRO B N 1
ATOM 5227 C CA . PRO B 1 164 ? 19.469 28.844 -3.525 1 96.31 164 PRO B CA 1
ATOM 5228 C C . PRO B 1 164 ? 17.984 28.469 -3.514 1 96.31 164 PRO B C 1
ATOM 5230 O O . PRO B 1 164 ? 17.562 27.641 -2.697 1 96.31 164 PRO B O 1
ATOM 5233 N N . LEU B 1 165 ? 17.25 29.047 -4.461 1 96 165 LEU B N 1
ATOM 5234 C CA . LEU B 1 165 ? 15.805 28.859 -4.543 1 96 165 LEU B CA 1
ATOM 5235 C C . LEU B 1 165 ? 15.453 27.391 -4.645 1 96 165 LEU B C 1
ATOM 5237 O O . LEU B 1 165 ? 14.5 26.922 -4.012 1 96 165 LEU B O 1
ATOM 5241 N N . GLN B 1 166 ? 16.188 26.641 -5.43 1 95.56 166 GLN B N 1
ATOM 5242 C CA . GLN B 1 166 ? 15.898 25.219 -5.617 1 95.56 166 GLN B CA 1
ATOM 5243 C C . GLN B 1 166 ? 16.016 24.469 -4.301 1 95.56 166 GLN B C 1
ATOM 5245 O O . GLN B 1 166 ? 15.211 23.578 -4.02 1 95.56 166 GLN B O 1
ATOM 5250 N N . LEU B 1 167 ? 17 24.797 -3.541 1 96.56 167 LEU B N 1
ATOM 5251 C CA . LEU B 1 167 ? 17.141 24.156 -2.236 1 96.56 167 LEU B CA 1
ATOM 5252 C C . LEU B 1 167 ? 16.016 24.562 -1.298 1 96.56 167 LEU B C 1
ATOM 5254 O O . LEU B 1 167 ? 15.469 23.734 -0.572 1 96.56 167 LEU B O 1
ATOM 5258 N N . ARG B 1 168 ? 15.625 25.828 -1.29 1 97.69 168 ARG B N 1
ATOM 5259 C CA . ARG B 1 168 ? 14.531 26.297 -0.444 1 97.69 168 ARG B CA 1
ATOM 5260 C C . ARG B 1 168 ? 13.227 25.594 -0.79 1 97.69 168 ARG B C 1
ATOM 5262 O O . ARG B 1 168 ? 12.43 25.281 0.097 1 97.69 168 ARG B O 1
ATOM 5269 N N . ARG B 1 169 ? 13.039 25.328 -2.076 1 97.31 169 ARG B N 1
ATOM 5270 C CA . ARG B 1 169 ? 11.883 24.562 -2.523 1 97.31 169 ARG B CA 1
ATOM 5271 C C . ARG B 1 169 ? 11.891 23.156 -1.911 1 97.31 169 ARG B C 1
ATOM 5273 O O . ARG B 1 169 ? 10.875 22.719 -1.369 1 97.31 169 ARG B O 1
ATOM 5280 N N . LYS B 1 170 ? 13.008 22.547 -1.966 1 96.81 170 LYS B N 1
ATOM 5281 C CA . LYS B 1 170 ? 13.133 21.188 -1.438 1 96.81 170 LYS B CA 1
ATOM 5282 C C . LYS B 1 170 ? 12.914 21.172 0.073 1 96.81 170 LYS B C 1
ATOM 5284 O O . LYS B 1 170 ? 12.281 20.25 0.599 1 96.81 170 LYS B O 1
ATOM 5289 N N . LEU B 1 171 ? 13.453 22.141 0.715 1 98 171 LEU B N 1
ATOM 5290 C CA . LEU B 1 171 ? 13.297 22.234 2.162 1 98 171 LEU B CA 1
ATOM 5291 C C . LEU B 1 171 ? 11.836 22.453 2.535 1 98 171 LEU B C 1
ATOM 5293 O O . LEU B 1 171 ? 11.344 21.891 3.518 1 98 171 LEU B O 1
ATOM 5297 N N . ALA B 1 172 ? 11.133 23.25 1.76 1 98.19 172 ALA B N 1
ATOM 5298 C CA . ALA B 1 172 ? 9.703 23.484 1.986 1 98.19 172 ALA B CA 1
ATOM 5299 C C . ALA B 1 172 ? 8.906 22.203 1.826 1 98.19 172 ALA B C 1
ATOM 5301 O O . ALA B 1 172 ? 7.984 21.938 2.602 1 98.19 172 ALA B O 1
ATOM 5302 N N . LEU B 1 173 ? 9.258 21.422 0.817 1 97.44 173 LEU B N 1
ATOM 5303 C CA . LEU B 1 173 ? 8.609 20.141 0.607 1 97.44 173 LEU B CA 1
ATOM 5304 C C . LEU B 1 173 ? 8.789 19.234 1.824 1 97.44 173 LEU B C 1
ATOM 5306 O O . LEU B 1 173 ? 7.844 18.562 2.246 1 97.44 173 LEU B O 1
ATOM 5310 N N . LYS B 1 174 ? 9.961 19.266 2.34 1 96.69 174 LYS B N 1
ATOM 5311 C CA . LYS B 1 174 ? 10.242 18.453 3.518 1 96.69 174 LYS B CA 1
ATOM 5312 C C . LYS B 1 174 ? 9.367 18.875 4.695 1 96.69 174 LYS B C 1
ATOM 5314 O O . LYS B 1 174 ? 8.977 18.031 5.516 1 96.69 174 LYS B O 1
ATOM 5319 N N . VAL B 1 175 ? 9.07 20.109 4.762 1 98.06 175 VAL B N 1
ATOM 5320 C CA . VAL B 1 175 ? 8.211 20.609 5.832 1 98.06 175 VAL B CA 1
ATOM 5321 C C . VAL B 1 175 ? 6.805 20.047 5.68 1 98.06 175 VAL B C 1
ATOM 5323 O O . VAL B 1 175 ? 6.266 19.453 6.613 1 98.06 175 VAL B O 1
ATOM 5326 N N . PHE B 1 176 ? 6.234 20.172 4.5 1 97.62 176 PHE B N 1
ATOM 5327 C CA . PHE B 1 176 ? 4.867 19.703 4.297 1 97.62 176 PHE B CA 1
ATOM 5328 C C . PHE B 1 176 ? 4.781 18.203 4.445 1 97.62 176 PHE B C 1
ATOM 5330 O O . PHE B 1 176 ? 3.768 17.672 4.914 1 97.62 176 PHE B O 1
ATOM 5337 N N . PHE B 1 177 ? 5.785 17.531 4.078 1 96.31 177 PHE B N 1
ATOM 5338 C CA . PHE B 1 177 ? 5.844 16.094 4.328 1 96.31 177 PHE B CA 1
ATOM 5339 C C . PHE B 1 177 ? 5.852 15.812 5.824 1 96.31 177 PHE B C 1
ATOM 5341 O O . PHE B 1 177 ? 5.09 14.969 6.305 1 96.31 177 PHE B O 1
ATOM 5348 N N . SER B 1 178 ? 6.676 16.5 6.52 1 95.69 178 SER B N 1
ATOM 5349 C CA . SER B 1 178 ? 6.836 16.297 7.957 1 95.69 178 SER B CA 1
ATOM 5350 C C . SER B 1 178 ? 5.555 16.641 8.711 1 95.69 178 SER B C 1
ATOM 5352 O O . SER B 1 178 ? 5.176 15.93 9.648 1 95.69 178 SER B O 1
ATOM 5354 N N . THR B 1 179 ? 4.93 17.688 8.32 1 96.81 179 THR B N 1
ATOM 5355 C CA . THR B 1 179 ? 3.699 18.078 8.992 1 96.81 179 THR B CA 1
ATOM 5356 C C . THR B 1 179 ? 2.578 17.094 8.703 1 96.81 179 THR B C 1
ATOM 5358 O O . THR B 1 179 ? 1.781 16.766 9.586 1 96.81 179 THR B O 1
ATOM 5361 N N . SER B 1 180 ? 2.518 16.609 7.496 1 96.38 180 SER B N 1
ATOM 5362 C CA . SER B 1 180 ? 1.551 15.57 7.164 1 96.38 180 SER B CA 1
ATOM 5363 C C . SER B 1 180 ? 1.77 14.32 8.016 1 96.38 180 SER B C 1
ATOM 5365 O O . SER B 1 180 ? 0.823 13.781 8.594 1 96.38 180 SER B O 1
ATOM 5367 N N . LYS B 1 181 ? 2.982 13.938 8.07 1 95.19 181 LYS B N 1
ATOM 5368 C CA . LYS B 1 181 ? 3.328 12.758 8.852 1 95.19 181 LYS B CA 1
ATOM 5369 C C . LYS B 1 181 ? 3.004 12.961 10.328 1 95.19 181 LYS B C 1
ATOM 5371 O O . LYS B 1 181 ? 2.521 12.047 11 1 95.19 181 LYS B O 1
ATOM 5376 N N . TYR B 1 182 ? 3.303 14.117 10.781 1 95.56 182 TYR B N 1
ATOM 5377 C CA . TYR B 1 182 ? 3.039 14.445 12.18 1 95.56 182 TYR B CA 1
ATOM 5378 C C . TYR B 1 182 ? 1.556 14.312 12.5 1 95.56 182 TYR B C 1
ATOM 5380 O O . TYR B 1 182 ? 1.182 13.594 13.438 1 95.56 182 TYR B O 1
ATOM 5388 N N . ASP B 1 183 ? 0.705 14.898 11.742 1 97 183 ASP B N 1
ATOM 5389 C CA . ASP B 1 183 ? -0.733 14.828 11.984 1 97 183 ASP B CA 1
ATOM 5390 C C . ASP B 1 183 ? -1.264 13.414 11.773 1 97 183 ASP B C 1
ATOM 5392 O O . ASP B 1 183 ? -2.195 12.984 12.453 1 97 183 ASP B O 1
ATOM 5396 N N . ALA B 1 184 ? -0.709 12.734 10.852 1 95.88 184 ALA B N 1
ATOM 5397 C CA . ALA B 1 184 ? -1.086 11.344 10.648 1 95.88 184 ALA B CA 1
ATOM 5398 C C . ALA B 1 184 ? -0.786 10.508 11.898 1 95.88 184 ALA B C 1
ATOM 5400 O O . ALA B 1 184 ? -1.589 9.664 12.289 1 95.88 184 ALA B O 1
ATOM 5401 N N . SER B 1 185 ? 0.372 10.734 12.453 1 95.12 185 SER B N 1
ATOM 5402 C CA . SER B 1 185 ? 0.759 9.984 13.648 1 95.12 185 SER B CA 1
ATOM 5403 C C . SER B 1 185 ? -0.154 10.312 14.828 1 95.12 185 SER B C 1
ATOM 5405 O O . SER B 1 185 ? -0.485 9.43 15.625 1 95.12 185 SER B O 1
ATOM 5407 N N . ILE B 1 186 ? -0.542 11.578 14.945 1 96.75 186 ILE B N 1
ATOM 5408 C CA . ILE B 1 186 ? -1.504 11.977 15.961 1 96.75 186 ILE B CA 1
ATOM 5409 C C . ILE B 1 186 ? -2.818 11.227 15.758 1 96.75 186 ILE B C 1
ATOM 5411 O O . ILE B 1 186 ? -3.348 10.617 16.688 1 96.75 186 ILE B O 1
ATOM 5415 N N . HIS B 1 187 ? -3.273 11.312 14.547 1 97.12 187 HIS B N 1
ATOM 5416 C CA . HIS B 1 187 ? -4.52 10.641 14.195 1 97.12 187 HIS B CA 1
ATOM 5417 C C . HIS B 1 187 ? -4.465 9.156 14.539 1 97.12 187 HIS B C 1
ATOM 5419 O O . HIS B 1 187 ? -5.41 8.617 15.117 1 97.12 187 HIS B O 1
ATOM 5425 N N . LYS B 1 188 ? -3.4 8.523 14.188 1 94.5 188 LYS B N 1
ATOM 5426 C CA . LYS B 1 188 ? -3.254 7.09 14.406 1 94.5 188 LYS B CA 1
ATOM 5427 C C . LYS B 1 188 ? -3.303 6.754 15.891 1 94.5 188 LYS B C 1
ATOM 5429 O O . LYS B 1 188 ? -4.07 5.891 16.312 1 94.5 188 LYS B O 1
ATOM 5434 N N . ILE B 1 189 ? -2.57 7.414 16.719 1 95.06 189 ILE B N 1
ATOM 5435 C CA . ILE B 1 189 ? -2.445 7.133 18.141 1 95.06 189 ILE B CA 1
ATOM 5436 C C . ILE B 1 189 ? -3.781 7.391 18.844 1 95.06 189 ILE B C 1
ATOM 5438 O O . ILE B 1 189 ? -4.242 6.566 19.641 1 95.06 189 ILE B O 1
ATOM 5442 N N . PHE B 1 190 ? -4.398 8.469 18.5 1 96.06 190 PHE B N 1
ATOM 5443 C CA . PHE B 1 190 ? -5.652 8.797 19.172 1 96.06 190 PHE B CA 1
ATOM 5444 C C . PHE B 1 190 ? -6.785 7.91 18.656 1 96.06 190 PHE B C 1
ATOM 5446 O O . PHE B 1 190 ? -7.719 7.598 19.406 1 96.06 190 PHE B O 1
ATOM 5453 N N . SER B 1 191 ? -6.742 7.535 17.391 1 95.38 191 SER B N 1
ATOM 5454 C CA . SER B 1 191 ? -7.723 6.582 16.891 1 95.38 191 SER B CA 1
ATOM 5455 C C . SER B 1 191 ? -7.688 5.281 17.672 1 95.38 191 SER B C 1
ATOM 5457 O O . SER B 1 191 ? -8.734 4.703 17.984 1 95.38 191 SER B O 1
ATOM 5459 N N . GLU B 1 192 ? -6.512 4.863 17.969 1 91.12 192 GLU B N 1
ATOM 5460 C CA . GLU B 1 192 ? -6.344 3.656 18.781 1 91.12 192 GLU B CA 1
ATOM 5461 C C . GLU B 1 192 ? -6.84 3.871 20.203 1 91.12 192 GLU B C 1
ATOM 5463 O O . GLU B 1 192 ? -7.539 3.02 20.75 1 91.12 192 GLU B O 1
ATOM 5468 N N . LEU B 1 193 ? -6.523 5 20.734 1 91.69 193 LEU B N 1
ATOM 5469 C CA . LEU B 1 193 ? -6.91 5.324 22.109 1 91.69 193 LEU B CA 1
ATOM 5470 C C . LEU B 1 193 ? -8.43 5.391 22.234 1 91.69 193 LEU B C 1
ATOM 5472 O O . LEU B 1 193 ? -8.984 4.965 23.25 1 91.69 193 LEU B O 1
ATOM 5476 N N . PHE B 1 194 ? -9.086 5.898 21.188 1 92.88 194 PHE B N 1
ATOM 5477 C CA . PHE B 1 194 ? -10.523 6.102 21.234 1 92.88 194 PHE B CA 1
ATOM 5478 C C . PHE B 1 194 ? -11.258 4.898 20.656 1 92.88 194 PHE B C 1
ATOM 5480 O O . PHE B 1 194 ? -12.492 4.887 20.594 1 92.88 194 PHE B O 1
ATOM 5487 N N . ALA B 1 195 ? -10.531 3.869 20.141 1 85.81 195 ALA B N 1
ATOM 5488 C CA . ALA B 1 195 ? -11.117 2.73 19.438 1 85.81 195 ALA B CA 1
ATOM 5489 C C . ALA B 1 195 ? -12.039 3.195 18.312 1 85.81 195 ALA B C 1
ATOM 5491 O O . ALA B 1 195 ? -13.18 2.736 18.203 1 85.81 195 ALA B O 1
ATOM 5492 N N . ALA B 1 196 ? -11.57 4.176 17.547 1 83.5 196 ALA B N 1
ATOM 5493 C CA . ALA B 1 196 ? -12.359 4.801 16.484 1 83.5 196 ALA B CA 1
ATOM 5494 C C . ALA B 1 196 ? -11.578 4.848 15.172 1 83.5 196 ALA B C 1
ATOM 5496 O O . ALA B 1 196 ? -11.523 5.887 14.516 1 83.5 196 ALA B O 1
ATOM 5497 N N . GLU B 1 197 ? -11.078 3.723 14.836 1 82.25 197 GLU B N 1
ATOM 5498 C CA . GLU B 1 197 ? -10.297 3.658 13.602 1 82.25 197 GLU B CA 1
ATOM 5499 C C . GLU B 1 197 ? -11.203 3.648 12.375 1 82.25 197 GLU B C 1
ATOM 5501 O O . GLU B 1 197 ? -12.008 2.73 12.195 1 82.25 197 GLU B O 1
ATOM 5506 N N . LYS B 1 198 ? -11.102 4.746 11.562 1 88.25 198 LYS B N 1
ATOM 5507 C CA . LYS B 1 198 ? -11.898 4.855 10.352 1 88.25 198 LYS B CA 1
ATOM 5508 C C . LYS B 1 198 ? -11.016 5.043 9.125 1 88.25 198 LYS B C 1
ATOM 5510 O O . LYS B 1 198 ? -11.391 4.676 8.008 1 88.25 198 LYS B O 1
ATOM 5515 N N . PHE B 1 199 ? -9.875 5.582 9.367 1 92.25 199 PHE B N 1
ATOM 5516 C CA . PHE B 1 199 ? -8.938 5.879 8.297 1 92.25 199 PHE B CA 1
ATOM 5517 C C . PHE B 1 199 ? -7.531 5.43 8.664 1 92.25 199 PHE B C 1
ATOM 5519 O O . PHE B 1 199 ? -7.227 5.234 9.836 1 92.25 199 PHE B O 1
ATOM 5526 N N . ASP B 1 200 ? -6.773 5.168 7.633 1 93 200 ASP B N 1
ATOM 5527 C CA . ASP B 1 200 ? -5.367 4.809 7.805 1 93 200 ASP B CA 1
ATOM 5528 C C . ASP B 1 200 ? -4.484 5.539 6.797 1 93 200 ASP B C 1
ATOM 5530 O O . ASP B 1 200 ? -4.988 6.172 5.867 1 93 200 ASP B O 1
ATOM 5534 N N . HIS B 1 201 ? -3.178 5.539 7.148 1 93.62 201 HIS B N 1
ATOM 5535 C CA . HIS B 1 201 ? -2.201 6.246 6.328 1 93.62 201 HIS B CA 1
ATOM 5536 C C . HIS B 1 201 ? -0.9 5.461 6.219 1 93.62 201 HIS B C 1
ATOM 5538 O O . HIS B 1 201 ? -0.527 4.734 7.141 1 93.62 201 HIS B O 1
ATOM 5544 N N . GLU B 1 202 ? -0.303 5.66 5.039 1 93.25 202 GLU B N 1
ATOM 5545 C CA . GLU B 1 202 ? 1.046 5.125 4.879 1 93.25 202 GLU B CA 1
ATOM 5546 C C . GLU B 1 202 ? 1.95 6.121 4.156 1 93.25 202 GLU B C 1
ATOM 5548 O O . GLU B 1 202 ? 1.492 6.871 3.291 1 93.25 202 GLU B O 1
ATOM 5553 N N . PHE B 1 203 ? 3.119 6.184 4.566 1 94.38 203 PHE B N 1
ATOM 5554 C CA . PHE B 1 203 ? 4.137 7.039 3.971 1 94.38 203 PHE B CA 1
ATOM 5555 C C . PHE B 1 203 ? 5.262 6.207 3.365 1 94.38 203 PHE B C 1
ATOM 5557 O O . PHE B 1 203 ? 5.633 5.168 3.912 1 94.38 203 PHE B O 1
ATOM 5564 N N . PHE B 1 204 ? 5.828 6.699 2.246 1 94.88 204 PHE B N 1
ATOM 5565 C CA . PHE B 1 204 ? 6.828 5.949 1.499 1 94.88 204 PHE B CA 1
ATOM 5566 C C . PHE B 1 204 ? 8.031 6.824 1.169 1 94.88 204 PHE B C 1
ATOM 5568 O O . PHE B 1 204 ? 7.902 8.047 1.05 1 94.88 204 PHE B O 1
ATOM 5575 N N . GLU B 1 205 ? 9.164 6.227 1.104 1 94.75 205 GLU B N 1
ATOM 5576 C CA . GLU B 1 205 ? 10.352 6.824 0.494 1 94.75 205 GLU B CA 1
ATOM 5577 C C . GLU B 1 205 ? 10.555 6.309 -0.928 1 94.75 205 GLU B C 1
ATOM 5579 O O . GLU B 1 205 ? 10.5 5.102 -1.172 1 94.75 205 GLU B O 1
ATOM 5584 N N . ILE B 1 206 ? 10.703 7.191 -1.846 1 95.06 206 ILE B N 1
ATOM 5585 C CA . ILE B 1 206 ? 10.961 6.816 -3.232 1 95.06 206 ILE B CA 1
ATOM 5586 C C . ILE B 1 206 ? 12.445 6.488 -3.414 1 95.06 206 ILE B C 1
ATOM 5588 O O . ILE B 1 206 ? 13.312 7.316 -3.123 1 95.06 206 ILE B O 1
ATOM 5592 N N . LEU B 1 207 ? 12.742 5.344 -3.881 1 94.31 207 LEU B N 1
ATOM 5593 C CA . LEU B 1 207 ? 14.125 4.891 -4.016 1 94.31 207 LEU B CA 1
ATOM 5594 C C . LEU B 1 207 ? 14.633 5.117 -5.434 1 94.31 207 LEU B C 1
ATOM 5596 O O . LEU B 1 207 ? 15.844 5.168 -5.66 1 94.31 207 LEU B O 1
ATOM 5600 N N . GLY B 1 208 ? 13.703 5.199 -6.406 1 93.56 208 GLY B N 1
ATOM 5601 C CA . GLY B 1 208 ? 14.094 5.457 -7.785 1 93.56 208 GLY B CA 1
ATOM 5602 C C . GLY B 1 208 ? 13.227 4.727 -8.789 1 93.56 208 GLY B C 1
ATOM 5603 O O . GLY B 1 208 ? 12.305 3.994 -8.414 1 93.56 208 GLY B O 1
ATOM 5604 N N . ASN B 1 209 ? 13.539 4.965 -10.039 1 94.62 209 ASN B N 1
ATOM 5605 C CA . ASN B 1 209 ? 12.812 4.309 -11.125 1 94.62 209 ASN B CA 1
ATOM 5606 C C . ASN B 1 209 ? 13.422 2.949 -11.461 1 94.62 209 ASN B C 1
ATOM 5608 O O . ASN B 1 209 ? 14.641 2.777 -11.414 1 94.62 209 ASN B O 1
ATOM 5612 N N . LEU B 1 210 ? 12.57 2.047 -11.781 1 96.94 210 LEU B N 1
ATOM 5613 C CA . LEU B 1 210 ? 13.016 0.786 -12.367 1 96.94 210 LEU B CA 1
ATOM 5614 C C . LEU B 1 210 ? 13.242 0.932 -13.867 1 96.94 210 LEU B C 1
ATOM 5616 O O . LEU B 1 210 ? 12.844 1.937 -14.469 1 96.94 210 LEU B O 1
ATOM 5620 N N . ARG B 1 211 ? 14 -0.031 -14.43 1 96.56 211 ARG B N 1
ATOM 5621 C CA . ARG B 1 211 ? 14.062 -0.062 -15.883 1 96.56 211 ARG B CA 1
ATOM 5622 C C . ARG B 1 211 ? 12.664 -0.089 -16.5 1 96.56 211 ARG B C 1
ATOM 5624 O O . ARG B 1 211 ? 12.367 0.673 -17.422 1 96.56 211 ARG B O 1
ATOM 5631 N N . TYR B 1 212 ? 11.844 -0.925 -16.031 1 95.38 212 TYR B N 1
ATOM 5632 C CA . TYR B 1 212 ? 10.406 -0.959 -16.297 1 95.38 212 TYR B CA 1
ATOM 5633 C C . TYR B 1 212 ? 9.695 -1.853 -15.281 1 95.38 212 TYR B C 1
ATOM 5635 O O . TYR B 1 212 ? 10.344 -2.568 -14.516 1 95.38 212 TYR B O 1
ATOM 5643 N N . GLY B 1 213 ? 8.414 -1.732 -15.203 1 95.19 213 GLY B N 1
ATOM 5644 C CA . GLY B 1 213 ? 7.625 -2.539 -14.281 1 95.19 213 GLY B CA 1
ATOM 5645 C C . GLY B 1 213 ? 7.371 -3.945 -14.797 1 95.19 213 GLY B C 1
ATOM 5646 O O . GLY B 1 213 ? 8.312 -4.664 -15.148 1 95.19 213 GLY B O 1
ATOM 5647 N N . SER B 1 214 ? 6.141 -4.379 -14.828 1 93.06 214 SER B N 1
ATOM 5648 C CA . SER B 1 214 ? 5.777 -5.723 -15.258 1 93.06 214 SER B CA 1
ATOM 5649 C C . SER B 1 214 ? 6.086 -5.934 -16.734 1 93.06 214 SER B C 1
ATOM 5651 O O . SER B 1 214 ? 6.383 -7.051 -17.156 1 93.06 214 SER B O 1
ATOM 5653 N N . ASN B 1 215 ? 5.949 -4.812 -17.469 1 92.69 215 ASN B N 1
ATOM 5654 C CA . ASN B 1 215 ? 6.227 -4.848 -18.906 1 92.69 215 ASN B CA 1
ATOM 5655 C C . ASN B 1 215 ? 7.066 -3.652 -19.344 1 92.69 215 ASN B C 1
ATOM 5657 O O . ASN B 1 215 ? 7.074 -2.617 -18.672 1 92.69 215 ASN B O 1
ATOM 5661 N N . PRO B 1 216 ? 7.855 -3.734 -20.469 1 88.88 216 PRO B N 1
ATOM 5662 C CA . PRO B 1 216 ? 8.742 -2.658 -20.906 1 88.88 216 PRO B CA 1
ATOM 5663 C C . PRO B 1 216 ? 8.016 -1.326 -21.078 1 88.88 216 PRO B C 1
ATOM 5665 O O . PRO B 1 216 ? 8.609 -0.265 -20.859 1 88.88 216 PRO B O 1
ATOM 5668 N N . MET B 1 217 ? 6.801 -1.302 -21.344 1 87.44 217 MET B N 1
ATOM 5669 C CA . MET B 1 217 ? 6.086 -0.052 -21.578 1 87.44 217 MET B CA 1
ATOM 5670 C C . MET B 1 217 ? 5.453 0.475 -20.297 1 87.44 217 MET B C 1
ATOM 5672 O O . MET B 1 217 ? 4.855 1.553 -20.297 1 87.44 217 MET B O 1
ATOM 5676 N N . GLN B 1 218 ? 5.711 -0.189 -19.234 1 92.81 218 GLN B N 1
ATOM 5677 C CA . GLN B 1 218 ? 5.148 0.238 -17.953 1 92.81 218 GLN B CA 1
ATOM 5678 C C . GLN B 1 218 ? 6.211 0.88 -17.062 1 92.81 218 GLN B C 1
ATOM 5680 O O . GLN B 1 218 ? 7.07 0.187 -16.516 1 92.81 218 GLN B O 1
ATOM 5685 N N . GLU B 1 219 ? 6.07 2.17 -16.938 1 94.94 219 GLU B N 1
ATOM 5686 C CA . GLU B 1 219 ? 6.953 2.863 -16 1 94.94 219 GLU B CA 1
ATOM 5687 C C . GLU B 1 219 ? 6.672 2.449 -14.555 1 94.94 219 GLU B C 1
ATOM 5689 O O . GLU B 1 219 ? 5.512 2.256 -14.18 1 94.94 219 GLU B O 1
ATOM 5694 N N . ALA B 1 220 ? 7.719 2.297 -13.797 1 96.38 220 ALA B N 1
ATOM 5695 C CA . ALA B 1 220 ? 7.551 1.83 -12.422 1 96.38 220 ALA B CA 1
ATOM 5696 C C . ALA B 1 220 ? 8.508 2.545 -11.477 1 96.38 220 ALA B C 1
ATOM 5698 O O . ALA B 1 220 ? 9.664 2.795 -11.828 1 96.38 220 ALA B O 1
ATOM 5699 N N . ILE B 1 221 ? 8.016 2.865 -10.305 1 96.31 221 ILE B N 1
ATOM 5700 C CA . ILE B 1 221 ? 8.797 3.506 -9.258 1 96.31 221 ILE B CA 1
ATOM 5701 C C . ILE B 1 221 ? 8.953 2.551 -8.078 1 96.31 221 ILE B C 1
ATOM 5703 O O . ILE B 1 221 ? 7.98 1.946 -7.621 1 96.31 221 ILE B O 1
ATOM 5707 N N . LEU B 1 222 ? 10.18 2.365 -7.656 1 96.75 222 LEU B N 1
ATOM 5708 C CA . LEU B 1 222 ? 10.477 1.565 -6.477 1 96.75 222 LEU B CA 1
ATOM 5709 C C . LEU B 1 222 ? 10.383 2.408 -5.207 1 96.75 222 LEU B C 1
ATOM 5711 O O . LEU B 1 222 ? 10.922 3.518 -5.152 1 96.75 222 LEU B O 1
ATOM 5715 N N . MET B 1 223 ? 9.672 1.89 -4.215 1 95.81 223 MET B N 1
ATOM 5716 C CA . MET B 1 223 ? 9.5 2.602 -2.953 1 95.81 223 MET B CA 1
ATOM 5717 C C . MET B 1 223 ? 9.68 1.658 -1.768 1 95.81 223 MET B C 1
ATOM 5719 O O . MET B 1 223 ? 9.773 0.442 -1.944 1 95.81 223 MET B O 1
ATOM 5723 N N . LYS B 1 224 ? 9.789 2.197 -0.6 1 93.94 224 LYS B N 1
ATOM 5724 C CA . LYS B 1 224 ? 9.758 1.45 0.654 1 93.94 224 LYS B CA 1
ATOM 5725 C C . LYS B 1 224 ? 8.891 2.16 1.693 1 93.94 224 LYS B C 1
ATOM 5727 O O . LYS B 1 224 ? 8.703 3.377 1.628 1 93.94 224 LYS B O 1
ATOM 5732 N N . PHE B 1 225 ? 8.352 1.4 2.621 1 92.56 225 PHE B N 1
ATOM 5733 C CA . PHE B 1 225 ? 7.668 2.002 3.758 1 92.56 225 PHE B CA 1
ATOM 5734 C C . PHE B 1 225 ? 8.625 2.871 4.566 1 92.56 225 PHE B C 1
ATOM 5736 O O . PHE B 1 225 ? 9.766 2.484 4.812 1 92.56 225 PHE B O 1
ATOM 5743 N N . LEU B 1 226 ? 8.141 4.008 4.93 1 91.38 226 LEU B N 1
ATOM 5744 C CA . LEU B 1 226 ? 9 4.949 5.641 1 91.38 226 LEU B CA 1
ATOM 5745 C C . LEU B 1 226 ? 9.461 4.363 6.969 1 91.38 226 LEU B C 1
ATOM 5747 O O . LEU B 1 226 ? 8.664 3.775 7.703 1 91.38 226 LEU B O 1
ATOM 5751 N N . GLU B 1 227 ? 10.75 4.484 7.305 1 83.19 227 GLU B N 1
ATOM 5752 C CA . GLU B 1 227 ? 11.391 4.117 8.562 1 83.19 227 GLU B CA 1
ATOM 5753 C C . GLU B 1 227 ? 11.391 2.604 8.758 1 83.19 227 GLU B C 1
ATOM 5755 O O . GLU B 1 227 ? 11.531 2.119 9.883 1 83.19 227 GLU B O 1
ATOM 5760 N N . LYS B 1 228 ? 11.023 1.856 7.77 1 87.44 228 LYS B N 1
ATOM 5761 C CA . LYS B 1 228 ? 11.125 0.401 7.832 1 87.44 228 LYS B CA 1
ATOM 5762 C C . LYS B 1 228 ? 12.281 -0.107 6.984 1 87.44 228 LYS B C 1
ATOM 5764 O O . LYS B 1 228 ? 12.531 0.406 5.891 1 87.44 228 LYS B O 1
ATOM 5769 N N . ASP B 1 229 ? 12.93 -1.017 7.523 1 88.44 229 ASP B N 1
ATOM 5770 C CA . ASP B 1 229 ? 14.023 -1.634 6.773 1 88.44 229 ASP B CA 1
ATOM 5771 C C . ASP B 1 229 ? 13.484 -2.574 5.695 1 88.44 229 ASP B C 1
ATOM 5773 O O . ASP B 1 229 ? 12.477 -3.25 5.902 1 88.44 229 ASP B O 1
ATOM 5777 N N . THR B 1 230 ? 14.102 -2.551 4.566 1 92.38 230 THR B N 1
ATOM 5778 C CA . THR B 1 230 ? 13.812 -3.477 3.477 1 92.38 230 THR B CA 1
ATOM 5779 C C . THR B 1 230 ? 15.094 -4.129 2.965 1 92.38 230 THR B C 1
ATOM 5781 O O . THR B 1 230 ? 16.203 -3.684 3.295 1 92.38 230 THR B O 1
ATOM 5784 N N . PHE B 1 231 ? 14.953 -5.148 2.16 1 95.38 231 PHE B N 1
ATOM 5785 C CA . PHE B 1 231 ? 16.094 -5.852 1.606 1 95.38 231 PHE B CA 1
ATOM 5786 C C . PHE B 1 231 ? 16.938 -4.914 0.744 1 95.38 231 PHE B C 1
ATOM 5788 O O . PHE B 1 231 ? 18.156 -5.105 0.608 1 95.38 231 PHE B O 1
ATOM 5795 N N . ILE B 1 232 ? 16.391 -3.908 0.23 1 95.12 232 ILE B N 1
ATOM 5796 C CA . ILE B 1 232 ? 17.078 -2.982 -0.665 1 95.12 232 ILE B CA 1
ATOM 5797 C C . ILE B 1 232 ? 18.172 -2.232 0.103 1 95.12 232 ILE B C 1
ATOM 5799 O O . ILE B 1 232 ? 19.219 -1.92 -0.449 1 95.12 232 ILE B O 1
ATOM 5803 N N . ASN B 1 233 ? 17.891 -1.959 1.4 1 94.81 233 ASN B N 1
ATOM 5804 C CA . ASN B 1 233 ? 18.859 -1.272 2.248 1 94.81 233 ASN B CA 1
ATOM 5805 C C . ASN B 1 233 ? 20.156 -2.072 2.385 1 94.81 233 ASN B C 1
ATOM 5807 O O . ASN B 1 233 ? 21.188 -1.527 2.771 1 94.81 233 ASN B O 1
ATOM 5811 N N . TYR B 1 234 ? 20.109 -3.289 2.059 1 96.88 234 TYR B N 1
ATOM 5812 C CA . TYR B 1 234 ? 21.234 -4.176 2.314 1 96.88 234 TYR B CA 1
ATOM 5813 C C . TYR B 1 234 ? 21.828 -4.707 1.01 1 96.88 234 TYR B C 1
ATOM 5815 O O . TYR B 1 234 ? 22.5 -5.734 1.001 1 96.88 234 TYR B O 1
ATOM 5823 N N . LEU B 1 235 ? 21.453 -4.07 -0.067 1 96.44 235 LEU B N 1
ATOM 5824 C CA . LEU B 1 235 ? 21.953 -4.418 -1.394 1 96.44 235 LEU B CA 1
ATOM 5825 C C . LEU B 1 235 ? 22.75 -3.268 -1.992 1 96.44 235 LEU B C 1
ATOM 5827 O O . LEU B 1 235 ? 22.391 -2.1 -1.823 1 96.44 235 LEU B O 1
ATOM 5831 N N . GLU B 1 236 ? 23.781 -3.574 -2.637 1 95.56 236 GLU B N 1
ATOM 5832 C CA . GLU B 1 236 ? 24.547 -2.619 -3.441 1 95.56 236 GLU B CA 1
ATOM 5833 C C . GLU B 1 236 ? 24.688 -3.107 -4.879 1 95.56 236 GLU B C 1
ATOM 5835 O O . GLU B 1 236 ? 25.266 -4.168 -5.121 1 95.56 236 GLU B O 1
ATOM 5840 N N . ASN B 1 237 ? 24.141 -2.365 -5.801 1 95.25 237 ASN B N 1
ATOM 5841 C CA . ASN B 1 237 ? 24.312 -2.693 -7.211 1 95.25 237 ASN B CA 1
ATOM 5842 C C . ASN B 1 237 ? 25.703 -2.322 -7.703 1 95.25 237 ASN B C 1
ATOM 5844 O O . ASN B 1 237 ? 26 -1.145 -7.906 1 95.25 237 ASN B O 1
ATOM 5848 N N . LEU B 1 238 ? 26.547 -3.252 -7.957 1 94.88 238 LEU B N 1
ATOM 5849 C CA . LEU B 1 238 ? 27.922 -3.02 -8.383 1 94.88 238 LEU B CA 1
ATOM 5850 C C . LEU B 1 238 ? 27.984 -2.697 -9.867 1 94.88 238 LEU B C 1
ATOM 5852 O O . LEU B 1 238 ? 29.016 -2.254 -10.367 1 94.88 238 LEU B O 1
ATOM 5856 N N . THR B 1 239 ? 26.891 -3.012 -10.547 1 94.31 239 THR B N 1
ATOM 5857 C CA . THR B 1 239 ? 26.734 -2.598 -11.938 1 94.31 239 THR B CA 1
ATOM 5858 C C . THR B 1 239 ? 25.766 -1.416 -12.039 1 94.31 239 THR B C 1
ATOM 5860 O O . THR B 1 239 ? 24.719 -1.515 -12.688 1 94.31 239 THR B O 1
ATOM 5863 N N . PHE B 1 240 ? 26.172 -0.329 -11.578 1 89.94 240 PHE B N 1
ATOM 5864 C CA . PHE B 1 240 ? 25.328 0.817 -11.297 1 89.94 240 PHE B CA 1
ATOM 5865 C C . PHE B 1 240 ? 24.734 1.385 -12.586 1 89.94 240 PHE B C 1
ATOM 5867 O O . PHE B 1 240 ? 23.734 2.102 -12.547 1 89.94 240 PHE B O 1
ATOM 5874 N N . HIS B 1 241 ? 25.312 1.07 -13.703 1 92.31 241 HIS B N 1
ATOM 5875 C CA . HIS B 1 241 ? 24.812 1.594 -14.977 1 92.31 241 HIS B CA 1
ATOM 5876 C C . HIS B 1 241 ? 23.594 0.823 -15.453 1 92.31 241 HIS B C 1
ATOM 5878 O O . HIS B 1 241 ? 22.891 1.261 -16.375 1 92.31 241 HIS B O 1
ATOM 5884 N N . LYS B 1 242 ? 23.312 -0.306 -14.805 1 94 242 LYS B N 1
ATOM 5885 C CA . LYS B 1 242 ? 22.141 -1.127 -15.125 1 94 242 LYS B CA 1
ATOM 5886 C C . LYS B 1 242 ? 21.078 -1.008 -14.039 1 94 242 LYS B C 1
ATOM 5888 O O . LYS B 1 242 ? 21.375 -1.087 -12.852 1 94 242 LYS B O 1
ATOM 5893 N N . LYS B 1 243 ? 19.797 -0.844 -14.438 1 94.94 243 LYS B N 1
ATOM 5894 C CA . LYS B 1 243 ? 18.672 -0.781 -13.516 1 94.94 243 LYS B CA 1
ATOM 5895 C C . LYS B 1 243 ? 17.875 -2.082 -13.531 1 94.94 243 LYS B C 1
ATOM 5897 O O . LYS B 1 243 ? 17.656 -2.668 -14.594 1 94.94 243 LYS B O 1
ATOM 5902 N N . PRO B 1 244 ? 17.469 -2.49 -12.406 1 96.62 244 PRO B N 1
ATOM 5903 C CA . PRO B 1 244 ? 16.703 -3.736 -12.375 1 96.62 244 PRO B CA 1
ATOM 5904 C C . PRO B 1 244 ? 15.25 -3.545 -12.805 1 96.62 244 PRO B C 1
ATOM 5906 O O . PRO B 1 244 ? 14.734 -2.426 -12.773 1 96.62 244 PRO B O 1
ATOM 5909 N N . THR B 1 245 ? 14.688 -4.617 -13.281 1 96.44 245 THR B N 1
ATOM 5910 C CA . THR B 1 245 ? 13.258 -4.676 -13.539 1 96.44 245 THR B CA 1
ATOM 5911 C C . THR B 1 245 ? 12.5 -5.16 -12.305 1 96.44 245 THR B C 1
ATOM 5913 O O . THR B 1 245 ? 13.109 -5.613 -11.336 1 96.44 245 THR B O 1
ATOM 5916 N N . LEU B 1 246 ? 11.188 -5.035 -12.344 1 96.06 246 LEU B N 1
ATOM 5917 C CA . LEU B 1 246 ? 10.352 -5.539 -11.258 1 96.06 246 LEU B CA 1
ATOM 5918 C C . LEU B 1 246 ? 10.57 -7.035 -11.055 1 96.06 246 LEU B C 1
ATOM 5920 O O . LEU B 1 246 ? 10.719 -7.496 -9.922 1 96.06 246 LEU B O 1
ATOM 5924 N N . ARG B 1 247 ? 10.602 -7.773 -12.109 1 94.19 247 ARG B N 1
ATOM 5925 C CA . ARG B 1 247 ? 10.789 -9.219 -12.039 1 94.19 247 ARG B CA 1
ATOM 5926 C C . ARG B 1 247 ? 12.094 -9.57 -11.328 1 94.19 247 ARG B C 1
ATOM 5928 O O . ARG B 1 247 ? 12.125 -10.477 -10.492 1 94.19 247 ARG B O 1
ATOM 5935 N N . MET B 1 248 ? 13.109 -8.867 -11.68 1 96.75 248 MET B N 1
ATOM 5936 C CA . MET B 1 248 ? 14.414 -9.102 -11.07 1 96.75 248 MET B CA 1
ATOM 5937 C C . MET B 1 248 ? 14.367 -8.852 -9.562 1 96.75 248 MET B C 1
ATOM 5939 O O . MET B 1 248 ? 14.922 -9.633 -8.781 1 96.75 248 MET B O 1
ATOM 5943 N N . LEU B 1 249 ? 13.672 -7.793 -9.203 1 97.19 249 LEU B N 1
ATOM 5944 C CA . LEU B 1 249 ? 13.609 -7.438 -7.789 1 97.19 249 LEU B CA 1
ATOM 5945 C C . LEU B 1 249 ? 12.875 -8.508 -6.992 1 97.19 249 LEU B C 1
ATOM 5947 O O . LEU B 1 249 ? 13.211 -8.773 -5.84 1 97.19 249 LEU B O 1
ATOM 5951 N N . LYS B 1 250 ? 11.898 -9.078 -7.57 1 95.81 250 LYS B N 1
ATOM 5952 C CA . LYS B 1 250 ? 11.18 -10.156 -6.902 1 95.81 250 LYS B CA 1
ATOM 5953 C C . LYS B 1 250 ? 12.094 -11.352 -6.648 1 95.81 250 LYS B C 1
ATOM 5955 O O . LYS B 1 250 ? 12.047 -11.961 -5.578 1 95.81 250 LYS B O 1
ATOM 5960 N N . ASP B 1 251 ? 12.875 -11.672 -7.621 1 97.31 251 ASP B N 1
ATOM 5961 C CA . ASP B 1 251 ? 13.836 -12.758 -7.477 1 97.31 251 ASP B CA 1
ATOM 5962 C C . ASP B 1 251 ? 14.898 -12.422 -6.426 1 97.31 251 ASP B C 1
ATOM 5964 O O . ASP B 1 251 ? 15.242 -13.266 -5.594 1 97.31 251 ASP B O 1
ATOM 5968 N N . ILE B 1 252 ? 15.383 -11.211 -6.527 1 98.19 252 ILE B N 1
ATOM 5969 C CA . ILE B 1 252 ? 16.422 -10.75 -5.609 1 98.19 252 ILE B CA 1
ATOM 5970 C C . ILE B 1 252 ? 15.914 -10.82 -4.172 1 98.19 252 ILE B C 1
ATOM 5972 O O . ILE B 1 252 ? 16.625 -11.289 -3.279 1 98.19 252 ILE B O 1
ATOM 5976 N N . LYS B 1 253 ? 14.758 -10.422 -3.965 1 96.88 253 LYS B N 1
ATOM 5977 C CA . LYS B 1 253 ? 14.164 -10.438 -2.633 1 96.88 253 LYS B CA 1
ATOM 5978 C C . LYS B 1 253 ? 14.125 -11.859 -2.07 1 96.88 253 LYS B C 1
ATOM 5980 O O . LYS B 1 253 ? 14.477 -12.078 -0.91 1 96.88 253 LYS B O 1
ATOM 5985 N N . LEU B 1 254 ? 13.664 -12.734 -2.879 1 96.5 254 LEU B N 1
ATOM 5986 C CA . LEU B 1 254 ? 13.539 -14.125 -2.469 1 96.5 254 LEU B CA 1
ATOM 5987 C C . LEU B 1 254 ? 14.898 -14.695 -2.066 1 96.5 254 LEU B C 1
ATOM 5989 O O . LEU B 1 254 ? 15.031 -15.289 -0.994 1 96.5 254 LEU B O 1
ATOM 5993 N N . LEU B 1 255 ? 15.852 -14.5 -2.898 1 98.44 255 LEU B N 1
ATOM 5994 C CA . LEU B 1 255 ? 17.172 -15.062 -2.648 1 98.44 255 LEU B CA 1
ATOM 5995 C C . LEU B 1 255 ? 17.844 -14.359 -1.479 1 98.44 255 LEU B C 1
ATOM 5997 O O . LEU B 1 255 ? 18.594 -14.984 -0.722 1 98.44 255 LEU B O 1
ATOM 6001 N N . PHE B 1 256 ? 17.641 -13.078 -1.359 1 98.12 256 PHE B N 1
ATOM 6002 C CA . PHE B 1 256 ? 18.156 -12.336 -0.213 1 98.12 256 PHE B CA 1
ATOM 6003 C C . PHE B 1 256 ? 17.656 -12.945 1.092 1 98.12 256 PHE B C 1
ATOM 6005 O O . PHE B 1 256 ? 18.438 -13.156 2.023 1 98.12 256 PHE B O 1
ATOM 6012 N N . HIS B 1 257 ? 16.422 -13.195 1.115 1 96.94 257 HIS B N 1
ATOM 6013 C CA . HIS B 1 257 ? 15.789 -13.758 2.305 1 96.94 257 HIS B CA 1
ATOM 6014 C C . HIS B 1 257 ? 16.406 -15.109 2.662 1 96.94 257 HIS B C 1
ATOM 6016 O O . HIS B 1 257 ? 16.781 -15.344 3.812 1 96.94 257 HIS B O 1
ATOM 6022 N N . LEU B 1 258 ? 16.5 -15.977 1.681 1 97.62 258 LEU B N 1
ATOM 6023 C CA . LEU B 1 258 ? 17.016 -17.312 1.927 1 97.62 258 LEU B CA 1
ATOM 6024 C C . LEU B 1 258 ? 18.484 -17.281 2.334 1 97.62 258 LEU B C 1
ATOM 6026 O O . LEU B 1 258 ? 18.875 -17.953 3.289 1 97.62 258 LEU B O 1
ATOM 6030 N N . ALA B 1 259 ? 19.219 -16.5 1.592 1 98.12 259 ALA B N 1
ATOM 6031 C CA . ALA B 1 259 ? 20.641 -16.375 1.891 1 98.12 259 ALA B CA 1
ATOM 6032 C C . ALA B 1 259 ? 20.859 -15.836 3.297 1 98.12 259 ALA B C 1
ATOM 6034 O O . ALA B 1 259 ? 21.812 -16.234 3.986 1 98.12 259 ALA B O 1
ATOM 6035 N N . SER B 1 260 ? 20.031 -14.945 3.723 1 97.5 260 SER B N 1
ATOM 6036 C CA . SER B 1 260 ? 20.172 -14.289 5.02 1 97.5 260 SER B CA 1
ATOM 6037 C C . SER B 1 260 ? 19.812 -15.227 6.16 1 97.5 260 SER B C 1
ATOM 6039 O O . SER B 1 260 ? 20.25 -15.023 7.297 1 97.5 260 SER B O 1
ATOM 6041 N N . LEU B 1 261 ? 19.078 -16.234 5.883 1 95.25 261 LEU B N 1
ATOM 6042 C CA . LEU B 1 261 ? 18.578 -17.125 6.922 1 95.25 261 LEU B CA 1
ATOM 6043 C C . LEU B 1 261 ? 19.609 -18.188 7.262 1 95.25 261 LEU B C 1
ATOM 6045 O O . LEU B 1 261 ? 19.547 -18.781 8.344 1 95.25 261 LEU B O 1
ATOM 6049 N N . THR B 1 262 ? 20.5 -18.516 6.332 1 95.44 262 THR B N 1
ATOM 6050 C CA . THR B 1 262 ? 21.406 -19.641 6.562 1 95.44 262 THR B CA 1
ATOM 6051 C C . THR B 1 262 ? 22.828 -19.141 6.797 1 95.44 262 THR B C 1
ATOM 6053 O O . THR B 1 262 ? 23.234 -18.109 6.238 1 95.44 262 THR B O 1
ATOM 6056 N N . ASN B 1 263 ? 23.5 -19.859 7.602 1 93.81 263 ASN B N 1
ATOM 6057 C CA . ASN B 1 263 ? 24.922 -19.609 7.812 1 93.81 263 ASN B CA 1
ATOM 6058 C C . ASN B 1 263 ? 25.797 -20.516 6.953 1 93.81 263 ASN B C 1
ATOM 6060 O O . ASN B 1 263 ? 27 -20.328 6.855 1 93.81 263 ASN B O 1
ATOM 6064 N N . ASN B 1 264 ? 25.156 -21.438 6.309 1 95.88 264 ASN B N 1
ATOM 6065 C CA . ASN B 1 264 ? 25.859 -22.328 5.395 1 95.88 264 ASN B CA 1
ATOM 6066 C C . ASN B 1 264 ? 26.047 -21.688 4.023 1 95.88 264 ASN B C 1
ATOM 6068 O O . ASN B 1 264 ? 25.391 -20.688 3.701 1 95.88 264 ASN B O 1
ATOM 6072 N N . GLU B 1 265 ? 27 -22.266 3.346 1 97.25 265 GLU B N 1
ATOM 6073 C CA . GLU B 1 265 ? 27.094 -21.844 1.951 1 97.25 265 GLU B CA 1
ATOM 6074 C C . GLU B 1 265 ? 25.781 -22.125 1.203 1 97.25 265 GLU B C 1
ATOM 6076 O O . GLU B 1 265 ? 25.234 -23.219 1.3 1 97.25 265 GLU B O 1
ATOM 6081 N N . PHE B 1 266 ? 25.312 -21.141 0.538 1 98 266 PHE B N 1
ATOM 6082 C CA . PHE B 1 266 ? 24.047 -21.25 -0.164 1 98 266 PHE B CA 1
ATOM 6083 C C . PHE B 1 266 ? 24.203 -20.922 -1.645 1 98 266 PHE B C 1
ATOM 6085 O O . PHE B 1 266 ? 24.891 -19.969 -2.004 1 98 266 PHE B O 1
ATOM 6092 N N . LEU B 1 267 ? 23.75 -21.812 -2.494 1 98.25 267 LEU B N 1
ATOM 6093 C CA . LEU B 1 267 ? 23.594 -21.609 -3.932 1 98.25 267 LEU B CA 1
ATOM 6094 C C . LEU B 1 267 ? 22.125 -21.609 -4.332 1 98.25 267 LEU B C 1
ATOM 6096 O O . LEU B 1 267 ? 21.391 -22.547 -3.998 1 98.25 267 LEU B O 1
ATOM 6100 N N . GLY B 1 268 ? 21.688 -20.531 -4.961 1 98.19 268 GLY B N 1
ATOM 6101 C CA . GLY B 1 268 ? 20.266 -20.484 -5.266 1 98.19 268 GLY B CA 1
ATOM 6102 C C . GLY B 1 268 ? 19.953 -19.828 -6.605 1 98.19 268 GLY B C 1
ATOM 6103 O O . GLY B 1 268 ? 20.703 -18.969 -7.07 1 98.19 268 GLY B O 1
ATOM 6104 N N . PHE B 1 269 ? 18.875 -20.25 -7.23 1 98.31 269 PHE B N 1
ATOM 6105 C CA . PHE B 1 269 ? 18.375 -19.703 -8.484 1 98.31 269 PHE B CA 1
ATOM 6106 C C . PHE B 1 269 ? 16.875 -19.406 -8.383 1 98.31 269 PHE B C 1
ATOM 6108 O O . PHE B 1 269 ? 16.094 -20.25 -7.969 1 98.31 269 PHE B O 1
ATOM 6115 N N . ALA B 1 270 ? 16.531 -18.188 -8.648 1 97.56 270 ALA B N 1
ATOM 6116 C CA . ALA B 1 270 ? 15.141 -17.766 -8.664 1 97.56 270 ALA B CA 1
ATOM 6117 C C . ALA B 1 270 ? 14.773 -17.141 -10.008 1 97.56 270 ALA B C 1
ATOM 6119 O O . ALA B 1 270 ? 15.609 -16.516 -10.664 1 97.56 270 ALA B O 1
ATOM 6120 N N . LYS B 1 271 ? 13.547 -17.344 -10.375 1 95 271 LYS B N 1
ATOM 6121 C CA . LYS B 1 271 ? 13.031 -16.797 -11.625 1 95 271 LYS B CA 1
ATOM 6122 C C . LYS B 1 271 ? 11.547 -16.453 -11.5 1 95 271 LYS B C 1
ATOM 6124 O O . LYS B 1 271 ? 10.758 -17.25 -10.992 1 95 271 LYS B O 1
ATOM 6129 N N . LYS B 1 272 ? 11.188 -15.18 -11.945 1 91.38 272 LYS B N 1
ATOM 6130 C CA . LYS B 1 272 ? 9.812 -14.695 -12.016 1 91.38 272 LYS B CA 1
ATOM 6131 C C . LYS B 1 272 ? 9.172 -14.672 -10.633 1 91.38 272 LYS B C 1
ATOM 6133 O O . LYS B 1 272 ? 7.988 -14.992 -10.484 1 91.38 272 LYS B O 1
ATOM 6138 N N . GLY B 1 273 ? 10 -14.508 -9.648 1 91.06 273 GLY B N 1
ATOM 6139 C CA . GLY B 1 273 ? 9.5 -14.383 -8.297 1 91.06 273 GLY B CA 1
ATOM 6140 C C . GLY B 1 273 ? 9.297 -15.727 -7.609 1 91.06 273 GLY B C 1
ATOM 6141 O O . GLY B 1 273 ? 8.656 -15.805 -6.559 1 91.06 273 GLY B O 1
ATOM 6142 N N . ILE B 1 274 ? 9.828 -16.766 -8.219 1 93 274 ILE B N 1
ATOM 6143 C CA . ILE B 1 274 ? 9.727 -18.109 -7.672 1 93 274 ILE B CA 1
ATOM 6144 C C . ILE B 1 274 ? 11.117 -18.688 -7.426 1 93 274 ILE B C 1
ATOM 6146 O O . ILE B 1 274 ? 12 -18.562 -8.281 1 93 274 ILE B O 1
ATOM 6150 N N . PHE B 1 275 ? 11.273 -19.203 -6.234 1 95.62 275 PHE B N 1
ATOM 6151 C CA . PHE B 1 275 ? 12.469 -20 -6.039 1 95.62 275 PHE B CA 1
ATOM 6152 C C . PHE B 1 275 ? 12.391 -21.297 -6.84 1 95.62 275 PHE B C 1
ATOM 6154 O O . PHE B 1 275 ? 11.414 -22.047 -6.734 1 95.62 275 PHE B O 1
ATOM 6161 N N . VAL B 1 276 ? 13.453 -21.562 -7.598 1 95 276 VAL B N 1
ATOM 6162 C CA . VAL B 1 276 ? 13.391 -22.703 -8.5 1 95 276 VAL B CA 1
ATOM 6163 C C . VAL B 1 276 ? 14.195 -23.875 -7.91 1 95 276 VAL B C 1
ATOM 6165 O O . VAL B 1 276 ? 13.648 -24.953 -7.695 1 95 276 VAL B O 1
ATOM 6168 N N . PHE B 1 277 ? 15.422 -23.641 -7.691 1 96.5 277 PHE B N 1
ATOM 6169 C CA . PHE B 1 277 ? 16.219 -24.688 -7.043 1 96.5 277 PHE B CA 1
ATOM 6170 C C . PHE B 1 277 ? 17.5 -24.094 -6.465 1 96.5 277 PHE B C 1
ATOM 6172 O O . PHE B 1 277 ? 17.875 -22.969 -6.797 1 96.5 277 PHE B O 1
ATOM 6179 N N . GLY B 1 278 ? 18.125 -24.828 -5.582 1 96.94 278 GLY B N 1
ATOM 6180 C CA . GLY B 1 278 ? 19.391 -24.438 -4.965 1 96.94 278 GLY B CA 1
ATOM 6181 C C . GLY B 1 278 ? 19.953 -25.516 -4.051 1 96.94 278 GLY B C 1
ATOM 6182 O O . GLY B 1 278 ? 19.422 -26.625 -3.975 1 96.94 278 GLY B O 1
ATOM 6183 N N . TYR B 1 279 ? 21.125 -25.156 -3.486 1 98 279 TYR B N 1
ATOM 6184 C CA . TYR B 1 279 ? 21.828 -26.094 -2.609 1 98 279 TYR B CA 1
ATOM 6185 C C . TYR B 1 279 ? 22.266 -25.406 -1.318 1 98 279 TYR B C 1
ATOM 6187 O O . TYR B 1 279 ? 22.734 -24.281 -1.34 1 98 279 TYR B O 1
ATOM 6195 N N . CYS B 1 280 ? 21.938 -26.047 -0.27 1 97.94 280 CYS B N 1
ATOM 6196 C CA . CYS B 1 280 ? 22.5 -25.656 1.019 1 97.94 280 CYS B CA 1
ATOM 6197 C C . CYS B 1 280 ? 23.75 -26.469 1.318 1 97.94 280 CYS B C 1
ATOM 6199 O O . CYS B 1 280 ? 23.688 -27.703 1.438 1 97.94 280 CYS B O 1
ATOM 6201 N N . ALA B 1 281 ? 24.922 -25.859 1.411 1 97.56 281 ALA B N 1
ATOM 6202 C CA . ALA B 1 281 ? 26.203 -26.516 1.601 1 97.56 281 ALA B CA 1
ATOM 6203 C C . ALA B 1 281 ? 26.516 -27.469 0.442 1 97.56 281 ALA B C 1
ATOM 6205 O O . ALA B 1 281 ? 26.75 -28.656 0.651 1 97.56 281 ALA B O 1
ATOM 6206 N N . PRO B 1 282 ? 26.594 -26.938 -0.739 1 97.94 282 PRO B N 1
ATOM 6207 C CA . PRO B 1 282 ? 26.766 -27.75 -1.939 1 97.94 282 PRO B CA 1
ATOM 6208 C C . PRO B 1 282 ? 28.109 -28.469 -1.978 1 97.94 282 PRO B C 1
ATOM 6210 O O . PRO B 1 282 ? 29.125 -27.922 -1.544 1 97.94 282 PRO B O 1
ATOM 6213 N N . THR B 1 283 ? 28.109 -29.688 -2.512 1 97.31 283 THR B N 1
ATOM 6214 C CA . THR B 1 283 ? 29.344 -30.391 -2.844 1 97.31 283 THR B CA 1
ATOM 6215 C C . THR B 1 283 ? 29.969 -29.812 -4.121 1 97.31 283 THR B C 1
ATOM 6217 O O . THR B 1 283 ? 29.328 -29.031 -4.828 1 97.31 283 THR B O 1
ATOM 6220 N N . GLN B 1 284 ? 31.188 -30.234 -4.414 1 97.31 284 GLN B N 1
ATOM 6221 C CA . GLN B 1 284 ? 31.828 -29.766 -5.633 1 97.31 284 GLN B CA 1
ATOM 6222 C C . GLN B 1 284 ? 31.078 -30.219 -6.875 1 97.31 284 GLN B C 1
ATOM 6224 O O . GLN B 1 284 ? 30.984 -29.484 -7.863 1 97.31 284 GLN B O 1
ATOM 6229 N N . GLU B 1 285 ? 30.547 -31.375 -6.836 1 96.38 285 GLU B N 1
ATOM 6230 C CA . GLU B 1 285 ? 29.781 -31.906 -7.957 1 96.38 285 GLU B CA 1
ATOM 6231 C C . GLU B 1 285 ? 28.484 -31.109 -8.172 1 96.38 285 GLU B C 1
ATOM 6233 O O . GLU B 1 285 ? 28.109 -30.844 -9.312 1 96.38 285 GLU B O 1
ATOM 6238 N N . GLU B 1 286 ? 27.859 -30.812 -7.137 1 96.44 286 GLU B N 1
ATOM 6239 C CA . GLU B 1 286 ? 26.641 -30.016 -7.199 1 96.44 286 GLU B CA 1
ATOM 6240 C C . GLU B 1 286 ? 26.906 -28.625 -7.762 1 96.44 286 GLU B C 1
ATOM 6242 O O . GLU B 1 286 ? 26.109 -28.078 -8.531 1 96.44 286 GLU B O 1
ATOM 6247 N N . LYS B 1 287 ? 28.047 -28.078 -7.418 1 97.88 287 LYS B N 1
ATOM 6248 C CA . LYS B 1 287 ? 28.438 -26.766 -7.941 1 97.88 287 LYS B CA 1
ATOM 6249 C C . LYS B 1 287 ? 28.641 -26.828 -9.453 1 97.88 287 LYS B C 1
ATOM 6251 O O . LYS B 1 287 ? 28.188 -25.938 -10.172 1 97.88 287 LYS B O 1
ATOM 6256 N N . LYS B 1 288 ? 29.297 -27.844 -9.852 1 96.88 288 LYS B N 1
ATOM 6257 C CA . LYS B 1 288 ? 29.547 -28.016 -11.281 1 96.88 288 LYS B CA 1
ATOM 6258 C C . LYS B 1 288 ? 28.219 -28.172 -12.047 1 96.88 288 LYS B C 1
ATOM 6260 O O . LYS B 1 288 ? 28.047 -27.594 -13.117 1 96.88 288 LYS B O 1
ATOM 6265 N N . GLN B 1 289 ? 27.391 -28.953 -11.492 1 95.5 289 GLN B N 1
ATOM 6266 C CA . GLN B 1 289 ? 26.078 -29.156 -12.102 1 95.5 289 GLN B CA 1
ATOM 6267 C C . GLN B 1 289 ? 25.297 -27.844 -12.164 1 95.5 289 GLN B C 1
ATOM 6269 O O . GLN B 1 289 ? 24.656 -27.547 -13.172 1 95.5 289 GLN B O 1
ATOM 6274 N N . PHE B 1 290 ? 25.344 -27.125 -11.094 1 96.69 290 PHE B N 1
ATOM 6275 C CA . PHE B 1 290 ? 24.656 -25.844 -11.016 1 96.69 290 PHE B CA 1
ATOM 6276 C C . PHE B 1 290 ? 25.141 -24.891 -12.102 1 96.69 290 PHE B C 1
ATOM 6278 O O . PHE B 1 290 ? 24.328 -24.297 -12.82 1 96.69 290 PHE B O 1
ATOM 6285 N N . ILE B 1 291 ? 26.422 -24.812 -12.25 1 97.81 291 ILE B N 1
ATOM 6286 C CA . ILE B 1 291 ? 27.016 -23.922 -13.25 1 97.81 291 ILE B CA 1
ATOM 6287 C C . ILE B 1 291 ? 26.547 -24.344 -14.648 1 97.81 291 ILE B C 1
ATOM 6289 O O . ILE B 1 291 ? 26.156 -23.5 -15.453 1 97.81 291 ILE B O 1
ATOM 6293 N N . ARG B 1 292 ? 26.594 -25.609 -14.883 1 96.62 292 ARG B N 1
ATOM 6294 C CA . ARG B 1 292 ? 26.203 -26.125 -16.188 1 96.62 292 ARG B CA 1
ATOM 6295 C C . ARG B 1 292 ? 24.75 -25.75 -16.516 1 96.62 292 ARG B C 1
ATOM 6297 O O . ARG B 1 292 ? 24.453 -25.297 -17.625 1 96.62 292 ARG B O 1
ATOM 6304 N N . ILE B 1 293 ? 23.906 -25.922 -15.586 1 95.62 293 ILE B N 1
ATOM 6305 C CA . ILE B 1 293 ? 22.484 -25.656 -15.781 1 95.62 293 ILE B CA 1
ATOM 6306 C C . ILE B 1 293 ? 22.266 -24.172 -16.016 1 95.62 293 ILE B C 1
ATOM 6308 O O . ILE B 1 293 ? 21.547 -23.781 -16.953 1 95.62 293 ILE B O 1
ATOM 6312 N N . ILE B 1 294 ? 22.875 -23.312 -15.234 1 96.75 294 ILE B N 1
ATOM 6313 C CA . ILE B 1 294 ? 22.672 -21.875 -15.312 1 96.75 294 ILE B CA 1
ATOM 6314 C C . ILE B 1 294 ? 23.172 -21.359 -16.672 1 96.75 294 ILE B C 1
ATOM 6316 O O . ILE B 1 294 ? 22.562 -20.469 -17.266 1 96.75 294 ILE B O 1
ATOM 6320 N N . LYS B 1 295 ? 24.234 -21.906 -17.141 1 96.81 295 LYS B N 1
ATOM 6321 C CA . LYS B 1 295 ? 24.797 -21.453 -18.406 1 96.81 295 LYS B CA 1
ATOM 6322 C C . LYS B 1 295 ? 23.844 -21.734 -19.562 1 96.81 295 LYS B C 1
ATOM 6324 O O . LYS B 1 295 ? 23.891 -21.047 -20.594 1 96.81 295 LYS B O 1
ATOM 6329 N N . GLU B 1 296 ? 22.922 -22.625 -19.359 1 93.06 296 GLU B N 1
ATOM 6330 C CA . GLU B 1 296 ? 21.984 -23 -20.422 1 93.06 296 GLU B CA 1
ATOM 6331 C C . GLU B 1 296 ? 20.672 -22.219 -20.297 1 93.06 296 GLU B C 1
ATOM 6333 O O . GLU B 1 296 ? 19.859 -22.219 -21.219 1 93.06 296 GLU B O 1
ATOM 6338 N N . LEU B 1 297 ? 20.531 -21.547 -19.234 1 92.06 297 LEU B N 1
ATOM 6339 C CA . LEU B 1 297 ? 19.281 -20.859 -18.969 1 92.06 297 LEU B CA 1
ATOM 6340 C C . LEU B 1 297 ? 19.391 -19.391 -19.375 1 92.06 297 LEU B C 1
ATOM 6342 O O . LEU B 1 297 ? 20.484 -18.859 -19.516 1 92.06 297 LEU B O 1
ATOM 6346 N N . LYS B 1 298 ? 18.203 -18.828 -19.594 1 90.88 298 LYS B N 1
ATOM 6347 C CA . LYS B 1 298 ? 18.078 -17.391 -19.812 1 90.88 298 LYS B CA 1
ATOM 6348 C C . LYS B 1 298 ? 17.234 -16.734 -18.719 1 90.88 298 LYS B C 1
ATOM 6350 O O . LYS B 1 298 ? 16.188 -17.25 -18.359 1 90.88 298 LYS B O 1
ATOM 6355 N N . GLY B 1 299 ? 17.797 -15.672 -18.234 1 94.5 299 GLY B N 1
ATOM 6356 C CA . GLY B 1 299 ? 17.062 -14.914 -17.234 1 94.5 299 GLY B CA 1
ATOM 6357 C C . GLY B 1 299 ? 17.188 -15.484 -15.828 1 94.5 299 GLY B C 1
ATOM 6358 O O . GLY B 1 299 ? 17.891 -16.484 -15.625 1 94.5 299 GLY B O 1
ATOM 6359 N N . GLY B 1 300 ? 16.609 -14.766 -14.875 1 96.69 300 GLY B N 1
ATOM 6360 C CA . GLY B 1 300 ? 16.656 -15.195 -13.484 1 96.69 300 GLY B CA 1
ATOM 6361 C C . GLY B 1 300 ? 17.812 -14.602 -12.711 1 96.69 300 GLY B C 1
ATOM 6362 O O . GLY B 1 300 ? 18.656 -13.906 -13.281 1 96.69 300 GLY B O 1
ATOM 6363 N N . ILE B 1 301 ? 17.812 -14.867 -11.438 1 98.62 301 ILE B N 1
ATOM 6364 C CA . ILE B 1 301 ? 18.828 -14.344 -10.539 1 98.62 301 ILE B CA 1
ATOM 6365 C C . ILE B 1 301 ? 19.516 -15.5 -9.82 1 98.62 301 ILE B C 1
ATOM 6367 O O . ILE B 1 301 ? 18.875 -16.453 -9.398 1 98.62 301 ILE B O 1
ATOM 6371 N N . VAL B 1 302 ? 20.828 -15.352 -9.695 1 98.75 302 VAL B N 1
ATOM 6372 C CA . VAL B 1 302 ? 21.641 -16.359 -9.023 1 98.75 302 VAL B CA 1
ATOM 6373 C C . VAL B 1 302 ? 22.25 -15.789 -7.75 1 98.75 302 VAL B C 1
ATOM 6375 O O . VAL B 1 302 ? 22.625 -14.617 -7.715 1 98.75 302 VAL B O 1
ATOM 6378 N N . TYR B 1 303 ? 22.281 -16.578 -6.734 1 98.81 303 TYR B N 1
ATOM 6379 C CA . TYR B 1 303 ? 23.062 -16.234 -5.543 1 98.81 303 TYR B CA 1
ATOM 6380 C C . TYR B 1 303 ? 24.219 -17.203 -5.359 1 98.81 303 TYR B C 1
ATOM 6382 O O . TYR B 1 303 ? 24.047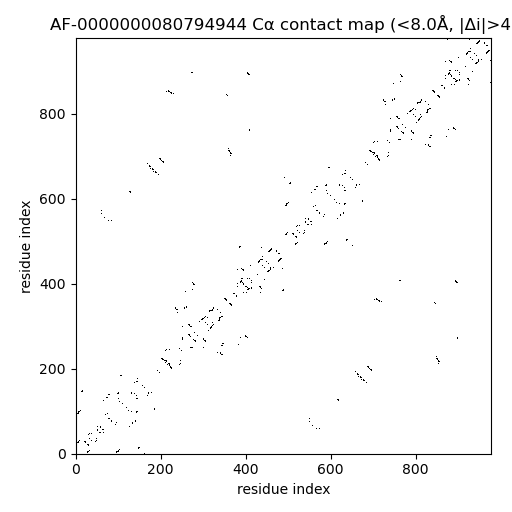 -18.422 -5.43 1 98.81 303 TYR B O 1
ATOM 6390 N N . SER B 1 304 ? 25.406 -16.703 -5.086 1 98.62 304 SER B N 1
ATOM 6391 C CA . SER B 1 304 ? 26.562 -17.531 -4.719 1 98.62 304 SER B CA 1
ATOM 6392 C C . SER B 1 304 ? 27.609 -16.703 -3.975 1 98.62 304 SER B C 1
ATOM 6394 O O . SER B 1 304 ? 27.859 -15.547 -4.32 1 98.62 304 SER B O 1
ATOM 6396 N N . ASP B 1 305 ? 28.188 -17.312 -3.02 1 97.31 305 ASP B N 1
ATOM 6397 C CA . ASP B 1 305 ? 29.297 -16.672 -2.314 1 97.31 305 ASP B CA 1
ATOM 6398 C C . ASP B 1 305 ? 30.641 -17.266 -2.734 1 97.31 305 ASP B C 1
ATOM 6400 O O . ASP B 1 305 ? 31.688 -16.922 -2.188 1 97.31 305 ASP B O 1
ATOM 6404 N N . ASP B 1 306 ? 30.625 -18.188 -3.689 1 96.94 306 ASP B N 1
ATOM 6405 C CA . ASP B 1 306 ? 31.828 -18.797 -4.23 1 96.94 306 ASP B CA 1
ATOM 6406 C C . ASP B 1 306 ? 32.375 -18 -5.414 1 96.94 306 ASP B C 1
ATOM 6408 O O . ASP B 1 306 ? 31.75 -17.969 -6.48 1 96.94 306 ASP B O 1
ATOM 6412 N N . PRO B 1 307 ? 33.562 -17.453 -5.246 1 94.81 307 PRO B N 1
ATOM 6413 C CA . PRO B 1 307 ? 34.125 -16.625 -6.32 1 94.81 307 PRO B CA 1
ATOM 6414 C C . PRO B 1 307 ? 34.312 -17.406 -7.625 1 94.81 307 PRO B C 1
ATOM 6416 O O . PRO B 1 307 ? 34.156 -16.844 -8.711 1 94.81 307 PRO B O 1
ATOM 6419 N N . ASN B 1 308 ? 34.594 -18.656 -7.531 1 95.88 308 ASN B N 1
ATOM 6420 C CA . ASN B 1 308 ? 34.75 -19.453 -8.742 1 95.88 308 ASN B CA 1
ATOM 6421 C C . ASN B 1 308 ? 33.469 -19.531 -9.539 1 95.88 308 ASN B C 1
ATOM 6423 O O . ASN B 1 308 ? 33.5 -19.422 -10.773 1 95.88 308 ASN B O 1
ATOM 6427 N N . ILE B 1 309 ? 32.406 -19.703 -8.852 1 97.62 309 ILE B N 1
ATOM 6428 C CA . ILE B 1 309 ? 31.109 -19.781 -9.516 1 97.62 309 ILE B CA 1
ATOM 6429 C C . ILE B 1 309 ? 30.75 -18.422 -10.102 1 97.62 309 ILE B C 1
ATOM 6431 O O . ILE B 1 309 ? 30.281 -18.328 -11.242 1 97.62 309 ILE B O 1
ATOM 6435 N N . ILE B 1 310 ? 31.016 -17.391 -9.352 1 96.62 310 ILE B N 1
ATOM 6436 C CA . ILE B 1 310 ? 30.688 -16.031 -9.766 1 96.62 310 ILE B CA 1
ATOM 6437 C C . ILE B 1 310 ? 31.406 -15.695 -11.062 1 96.62 310 ILE B C 1
ATOM 6439 O O . ILE B 1 310 ? 30.781 -15.211 -12.016 1 96.62 310 ILE B O 1
ATOM 6443 N N . PHE B 1 311 ? 32.656 -16.031 -11.125 1 94.75 311 PHE B N 1
ATOM 6444 C CA . PHE B 1 311 ? 33.469 -15.664 -12.297 1 94.75 311 PHE B CA 1
ATOM 6445 C C . PHE B 1 311 ? 33.156 -16.594 -13.469 1 94.75 311 PHE B C 1
ATOM 6447 O O . PHE B 1 311 ? 33.188 -16.172 -14.625 1 94.75 311 PHE B O 1
ATOM 6454 N N . GLU B 1 312 ? 32.844 -17.828 -13.164 1 96.81 312 GLU B N 1
ATOM 6455 C CA . GLU B 1 312 ? 32.469 -18.766 -14.219 1 96.81 312 GLU B CA 1
ATOM 6456 C C . GLU B 1 312 ? 31.203 -18.344 -14.922 1 96.81 312 GLU B C 1
ATOM 6458 O O . GLU B 1 312 ? 31 -18.625 -16.109 1 96.81 312 GLU B O 1
ATOM 6463 N N . LEU B 1 313 ? 30.312 -17.609 -14.195 1 97.62 313 LEU B N 1
ATOM 6464 C CA . LEU B 1 313 ? 29 -17.266 -14.727 1 97.62 313 LEU B CA 1
ATOM 6465 C C . LEU B 1 313 ? 28.984 -15.812 -15.195 1 97.62 313 LEU B C 1
ATOM 6467 O O . LEU B 1 313 ? 27.906 -15.258 -15.445 1 97.62 313 LEU B O 1
ATOM 6471 N N . LYS B 1 314 ? 30.125 -15.164 -15.359 1 95.44 314 LYS B N 1
ATOM 6472 C CA . LYS B 1 314 ? 30.234 -13.742 -15.672 1 95.44 314 LYS B CA 1
ATOM 6473 C C . LYS B 1 314 ? 29.609 -13.43 -17.031 1 95.44 314 LYS B C 1
ATOM 6475 O O . LYS B 1 314 ? 29.094 -12.328 -17.25 1 95.44 314 LYS B O 1
ATOM 6480 N N . ASP B 1 315 ? 29.609 -14.414 -17.922 1 96.12 315 ASP B N 1
ATOM 6481 C CA . ASP B 1 315 ? 29.125 -14.172 -19.281 1 96.12 315 ASP B CA 1
ATOM 6482 C C . ASP B 1 315 ? 27.828 -14.93 -19.547 1 96.12 315 ASP B C 1
ATOM 6484 O O . ASP B 1 315 ? 27.375 -15.039 -20.688 1 96.12 315 ASP B O 1
ATOM 6488 N N . SER B 1 316 ? 27.281 -15.547 -18.516 1 96.62 316 SER B N 1
ATOM 6489 C CA . SER B 1 316 ? 26.031 -16.297 -18.672 1 96.62 316 SER B CA 1
ATOM 6490 C C . SER B 1 316 ? 24.844 -15.352 -18.891 1 96.62 316 SER B C 1
ATOM 6492 O O . SER B 1 316 ? 24.984 -14.141 -18.734 1 96.62 316 SER B O 1
ATOM 6494 N N . LYS B 1 317 ? 23.688 -15.883 -19.281 1 95.38 317 LYS B N 1
ATOM 6495 C CA . LYS B 1 317 ? 22.578 -15.078 -19.781 1 95.38 317 LYS B CA 1
ATOM 6496 C C . LYS B 1 317 ? 21.547 -14.836 -18.672 1 95.38 317 LYS B C 1
ATOM 6498 O O . LYS B 1 317 ? 20.438 -14.344 -18.953 1 95.38 317 LYS B O 1
ATOM 6503 N N . HIS B 1 318 ? 21.922 -15.281 -17.469 1 96.94 318 HIS B N 1
ATOM 6504 C CA . HIS B 1 318 ? 21.031 -14.914 -16.375 1 96.94 318 HIS B CA 1
ATOM 6505 C C . HIS B 1 318 ? 21.047 -13.414 -16.125 1 96.94 318 HIS B C 1
ATOM 6507 O O . HIS B 1 318 ? 21.953 -12.719 -16.578 1 96.94 318 HIS B O 1
ATOM 6513 N N . ASP B 1 319 ? 20.062 -12.906 -15.422 1 97.5 319 ASP B N 1
ATOM 6514 C CA . ASP B 1 319 ? 19.828 -11.469 -15.312 1 97.5 319 ASP B CA 1
ATOM 6515 C C . ASP B 1 319 ? 20.734 -10.852 -14.25 1 97.5 319 ASP B C 1
ATOM 6517 O O . ASP B 1 319 ? 21.125 -9.688 -14.359 1 97.5 319 ASP B O 1
ATOM 6521 N N . GLY B 1 320 ? 20.953 -11.578 -13.203 1 98.06 320 GLY B N 1
ATOM 6522 C CA . GLY B 1 320 ? 21.703 -10.977 -12.117 1 98.06 320 GLY B CA 1
ATOM 6523 C C . GLY B 1 320 ? 22.406 -11.992 -11.234 1 98.06 320 GLY B C 1
ATOM 6524 O O . GLY B 1 320 ? 22.031 -13.172 -11.219 1 98.06 320 GLY B O 1
ATOM 6525 N N . MET B 1 321 ? 23.438 -11.547 -10.562 1 98.19 321 MET B N 1
ATOM 6526 C CA . MET B 1 321 ? 24.25 -12.305 -9.609 1 98.19 321 MET B CA 1
ATOM 6527 C C . MET B 1 321 ? 24.297 -11.594 -8.258 1 98.19 321 MET B C 1
ATOM 6529 O O . MET B 1 321 ? 24.594 -10.398 -8.195 1 98.19 321 MET B O 1
ATOM 6533 N N . MET B 1 322 ? 23.938 -12.297 -7.227 1 98.56 322 MET B N 1
ATOM 6534 C CA . MET B 1 322 ? 24.031 -11.789 -5.859 1 98.56 322 MET B CA 1
ATOM 6535 C C . MET B 1 322 ? 25.156 -12.484 -5.09 1 98.56 322 MET B C 1
ATOM 6537 O O . MET B 1 322 ? 25.344 -13.695 -5.227 1 98.56 322 MET B O 1
ATOM 6541 N N . THR B 1 323 ? 25.812 -11.727 -4.234 1 98.12 323 THR B N 1
ATOM 6542 C CA . THR B 1 323 ? 26.891 -12.344 -3.465 1 98.12 323 THR B CA 1
ATOM 6543 C C . THR B 1 323 ? 27.172 -11.539 -2.201 1 98.12 323 THR B C 1
ATOM 6545 O O . THR B 1 323 ? 27.078 -10.305 -2.203 1 98.12 323 THR B O 1
ATOM 6548 N N . SER B 1 324 ? 27.438 -12.234 -1.169 1 97.38 324 SER B N 1
ATOM 6549 C CA . SER B 1 324 ? 27.922 -11.578 0.036 1 97.38 324 SER B CA 1
ATOM 6550 C C . SER B 1 324 ? 29.453 -11.547 0.065 1 97.38 324 SER B C 1
ATOM 6552 O O . SER B 1 324 ? 30.047 -10.969 0.973 1 97.38 324 SER B O 1
ATOM 6554 N N . TYR B 1 325 ? 30 -12.188 -0.945 1 94.19 325 TYR B N 1
ATOM 6555 C CA . TYR B 1 325 ? 31.453 -12.195 -1.083 1 94.19 325 TYR B CA 1
ATOM 6556 C C . TYR B 1 325 ? 31.969 -10.82 -1.498 1 94.19 325 TYR B C 1
ATOM 6558 O O . TYR B 1 325 ? 31.344 -10.141 -2.326 1 94.19 325 TYR B O 1
ATOM 6566 N N . ASN B 1 326 ? 33.094 -10.383 -0.869 1 91.56 326 ASN B N 1
ATOM 6567 C CA . ASN B 1 326 ? 33.688 -9.102 -1.224 1 91.56 326 ASN B CA 1
ATOM 6568 C C . ASN B 1 326 ? 34.5 -9.203 -2.51 1 91.56 326 ASN B C 1
ATOM 6570 O O . ASN B 1 326 ? 35.625 -9.719 -2.5 1 91.56 326 ASN B O 1
ATOM 6574 N N . LEU B 1 327 ? 33.906 -8.672 -3.494 1 87.25 327 LEU B N 1
ATOM 6575 C CA . LEU B 1 327 ? 34.562 -8.664 -4.785 1 87.25 327 LEU B CA 1
ATOM 6576 C C . LEU B 1 327 ? 35.531 -7.477 -4.898 1 87.25 327 LEU B C 1
ATOM 6578 O O . LEU B 1 327 ? 35.125 -6.324 -4.75 1 87.25 327 LEU B O 1
ATOM 6582 N N . GLU B 1 328 ? 36.75 -7.582 -4.91 1 78.12 328 GLU B N 1
ATOM 6583 C CA . GLU B 1 328 ? 37.781 -6.543 -4.891 1 78.12 328 GLU B CA 1
ATOM 6584 C C . GLU B 1 328 ? 37.875 -5.824 -6.23 1 78.12 328 GLU B C 1
ATOM 6586 O O . GLU B 1 328 ? 38.125 -4.621 -6.281 1 78.12 328 GLU B O 1
ATOM 6591 N N . GLN B 1 329 ? 37.719 -6.516 -7.301 1 79.12 329 GLN B N 1
ATOM 6592 C CA . GLN B 1 329 ? 37.938 -5.922 -8.617 1 79.12 329 GLN B CA 1
ATOM 6593 C C . GLN B 1 329 ? 36.625 -5.324 -9.164 1 79.12 329 GLN B C 1
ATOM 6595 O O . GLN B 1 329 ? 36.031 -5.887 -10.078 1 79.12 329 GLN B O 1
ATOM 6600 N N . LYS B 1 330 ? 36.312 -4.113 -8.859 1 76.75 330 LYS B N 1
ATOM 6601 C CA . LYS B 1 330 ? 35.094 -3.445 -9.234 1 76.75 330 LYS B CA 1
ATOM 6602 C C . LYS B 1 330 ? 35.031 -3.199 -10.734 1 76.75 330 LYS B C 1
ATOM 6604 O O . LYS B 1 330 ? 33.969 -3.316 -11.352 1 76.75 330 LYS B O 1
ATOM 6609 N N . GLU B 1 331 ? 36.25 -2.98 -11.266 1 83.12 331 GLU B N 1
ATOM 6610 C CA . GLU B 1 331 ? 36.312 -2.691 -12.695 1 83.12 331 GLU B CA 1
ATOM 6611 C C . GLU B 1 331 ? 35.938 -3.916 -13.516 1 83.12 331 GLU B C 1
ATOM 6613 O O . GLU B 1 331 ? 35.281 -3.797 -14.547 1 83.12 331 GLU B O 1
ATOM 6618 N N . GLU B 1 332 ? 36.375 -5.066 -12.992 1 87.12 332 GLU B N 1
ATOM 6619 C CA . GLU B 1 332 ? 36.062 -6.297 -13.711 1 87.12 332 GLU B CA 1
ATOM 6620 C C . GLU B 1 332 ? 34.562 -6.629 -13.602 1 87.12 332 GLU B C 1
ATOM 6622 O O . GLU B 1 332 ? 33.969 -7.164 -14.539 1 87.12 332 GLU B O 1
ATOM 6627 N N . ILE B 1 333 ? 34.031 -6.207 -12.555 1 89.44 333 ILE B N 1
ATOM 6628 C CA . ILE B 1 333 ? 32.625 -6.539 -12.258 1 89.44 333 ILE B CA 1
ATOM 6629 C C . ILE B 1 333 ? 31.703 -5.773 -13.203 1 89.44 333 ILE B C 1
ATOM 6631 O O . ILE B 1 333 ? 30.672 -6.297 -13.633 1 89.44 333 ILE B O 1
ATOM 6635 N N . ILE B 1 334 ? 32.125 -4.629 -13.555 1 89.88 334 ILE B N 1
ATOM 6636 C CA . ILE B 1 334 ? 31.328 -3.77 -14.414 1 89.88 334 ILE B CA 1
ATOM 6637 C C . ILE B 1 334 ? 31.172 -4.418 -15.781 1 89.88 334 ILE B C 1
ATOM 6639 O O . ILE B 1 334 ? 30.172 -4.176 -16.484 1 89.88 334 ILE B O 1
ATOM 6643 N N . SER B 1 335 ? 32.094 -5.336 -16.094 1 90.44 335 SER B N 1
ATOM 6644 C CA . SER B 1 335 ? 32.062 -5.957 -17.406 1 90.44 335 SER B CA 1
ATOM 6645 C C . SER B 1 335 ? 31.203 -7.203 -17.422 1 90.44 335 SER B C 1
ATOM 6647 O O . SER B 1 335 ? 31 -7.812 -18.484 1 90.44 335 SER B O 1
ATOM 6649 N N . PHE B 1 336 ? 30.688 -7.59 -16.281 1 94.12 336 PHE B N 1
ATOM 6650 C CA . PHE B 1 336 ? 29.812 -8.75 -16.219 1 94.12 336 PHE B CA 1
ATOM 6651 C C . PHE B 1 336 ? 28.562 -8.547 -17.078 1 94.12 336 PHE B C 1
ATOM 6653 O O . PHE B 1 336 ? 28 -7.453 -17.109 1 94.12 336 PHE B O 1
ATOM 6660 N N . LYS B 1 337 ? 28.141 -9.578 -17.703 1 95.31 337 LYS B N 1
ATOM 6661 C CA . LYS B 1 337 ? 26.891 -9.508 -18.453 1 95.31 337 LYS B CA 1
ATOM 6662 C C . LYS B 1 337 ? 25.688 -9.414 -17.516 1 95.31 337 LYS B C 1
ATOM 6664 O O . LYS B 1 337 ? 24.844 -8.523 -17.672 1 95.31 337 LYS B O 1
ATOM 6669 N N . PRO B 1 338 ? 25.578 -10.258 -16.516 1 97.31 338 PRO B N 1
ATOM 6670 C CA . PRO B 1 338 ? 24.5 -10.062 -15.547 1 97.31 338 PRO B CA 1
ATOM 6671 C C . PRO B 1 338 ? 24.766 -8.898 -14.594 1 97.31 338 PRO B C 1
ATOM 6673 O O . PRO B 1 338 ? 25.922 -8.492 -14.422 1 97.31 338 PRO B O 1
ATOM 6676 N N . MET B 1 339 ? 23.75 -8.359 -14.062 1 97.19 339 MET B N 1
ATOM 6677 C CA . MET B 1 339 ? 23.953 -7.414 -12.969 1 97.19 339 MET B CA 1
ATOM 6678 C C . MET B 1 339 ? 24.562 -8.102 -11.758 1 97.19 339 MET B C 1
ATOM 6680 O O . MET B 1 339 ? 24.391 -9.305 -11.562 1 97.19 339 MET B O 1
ATOM 6684 N N . VAL B 1 340 ? 25.297 -7.336 -11.031 1 97.5 340 VAL B N 1
ATOM 6685 C CA . VAL B 1 340 ? 25.922 -7.895 -9.844 1 97.5 340 VAL B CA 1
ATOM 6686 C C . VAL B 1 340 ? 25.531 -7.082 -8.609 1 97.5 340 VAL B C 1
ATOM 6688 O O . VAL B 1 340 ? 25.672 -5.859 -8.594 1 97.5 340 VAL B O 1
ATOM 6691 N N . PHE B 1 341 ? 25.062 -7.785 -7.613 1 97.25 341 PHE B N 1
ATOM 6692 C CA . PHE B 1 341 ? 24.641 -7.141 -6.379 1 97.25 341 PHE B CA 1
ATOM 6693 C C . PHE B 1 341 ? 25.453 -7.66 -5.195 1 97.25 341 PHE B C 1
ATOM 6695 O O . PHE B 1 341 ? 25.516 -8.867 -4.965 1 97.25 341 PHE B O 1
ATOM 6702 N N . LYS B 1 342 ? 25.969 -6.789 -4.457 1 97.19 342 LYS B N 1
ATOM 6703 C CA . LYS B 1 342 ? 26.578 -7.133 -3.168 1 97.19 342 LYS B CA 1
ATOM 6704 C C . LYS B 1 342 ? 25.516 -7.191 -2.07 1 97.19 342 LYS B C 1
ATOM 6706 O O . LYS B 1 342 ? 24.703 -6.273 -1.936 1 97.19 342 LYS B O 1
ATOM 6711 N N . VAL B 1 343 ? 25.578 -8.266 -1.313 1 97.69 343 VAL B N 1
ATOM 6712 C CA . VAL B 1 343 ? 24.547 -8.508 -0.302 1 97.69 343 VAL B CA 1
ATOM 6713 C C . VAL B 1 343 ? 25.172 -8.406 1.092 1 97.69 343 VAL B C 1
ATOM 6715 O O . VAL B 1 343 ? 26.203 -9.008 1.366 1 97.69 343 VAL B O 1
ATOM 6718 N N . ASN B 1 344 ? 24.594 -7.574 1.911 1 97.56 344 ASN B N 1
ATOM 6719 C CA . ASN B 1 344 ? 24.828 -7.629 3.352 1 97.56 344 ASN B CA 1
ATOM 6720 C C . ASN B 1 344 ? 23.703 -8.367 4.07 1 97.56 344 ASN B C 1
ATOM 6722 O O . ASN B 1 344 ? 22.656 -7.777 4.363 1 97.56 344 ASN B O 1
ATOM 6726 N N . LYS B 1 345 ? 24.016 -9.609 4.359 1 97.19 345 LYS B N 1
ATOM 6727 C CA . LYS B 1 345 ? 22.969 -10.5 4.871 1 97.19 345 LYS B CA 1
ATOM 6728 C C . LYS B 1 345 ? 22.328 -9.93 6.129 1 97.19 345 LYS B C 1
ATOM 6730 O O . LYS B 1 345 ? 23.016 -9.383 6.988 1 97.19 345 LYS B O 1
ATOM 6735 N N . LYS B 1 346 ? 21.047 -9.961 6.16 1 96.5 346 LYS B N 1
ATOM 6736 C CA . LYS B 1 346 ? 20.25 -9.484 7.297 1 96.5 346 LYS B CA 1
ATOM 6737 C C . LYS B 1 346 ? 18.891 -10.156 7.34 1 96.5 346 LYS B C 1
ATOM 6739 O O . LYS B 1 346 ? 18.188 -10.219 6.324 1 96.5 346 LYS B O 1
ATOM 6744 N N . VAL B 1 347 ? 18.547 -10.734 8.469 1 94.94 347 VAL B N 1
ATOM 6745 C CA . VAL B 1 347 ? 17.219 -11.289 8.641 1 94.94 347 VAL B CA 1
ATOM 6746 C C . VAL B 1 347 ? 16.234 -10.172 8.992 1 94.94 347 VAL B C 1
ATOM 6748 O O . VAL B 1 347 ? 16.391 -9.5 10.016 1 94.94 347 VAL B O 1
ATOM 6751 N N . LEU B 1 348 ? 15.328 -9.969 8.141 1 92.31 348 LEU B N 1
ATOM 6752 C CA . LEU B 1 348 ? 14.336 -8.914 8.344 1 92.31 348 LEU B CA 1
ATOM 6753 C C . LEU B 1 348 ? 13.055 -9.484 8.945 1 92.31 348 LEU B C 1
ATOM 6755 O O . LEU B 1 348 ? 12.555 -10.516 8.484 1 92.31 348 LEU B O 1
ATOM 6759 N N . LYS B 1 349 ? 12.562 -8.828 9.93 1 87.25 349 LYS B N 1
ATOM 6760 C CA . LYS B 1 349 ? 11.328 -9.25 10.586 1 87.25 349 LYS B CA 1
ATOM 6761 C C . LYS B 1 349 ? 10.156 -8.375 10.156 1 87.25 349 LYS B C 1
ATOM 6763 O O . LYS B 1 349 ? 10.328 -7.172 9.922 1 87.25 349 LYS B O 1
ATOM 6768 N N . GLN B 1 350 ? 9.023 -9.055 10.016 1 85.19 350 GLN B N 1
ATOM 6769 C CA . GLN B 1 350 ? 7.801 -8.344 9.656 1 85.19 350 GLN B CA 1
ATOM 6770 C C . GLN B 1 350 ? 6.699 -8.594 10.688 1 85.19 350 GLN B C 1
ATOM 6772 O O . GLN B 1 350 ? 6.539 -9.711 11.172 1 85.19 350 GLN B O 1
ATOM 6777 N N . GLU B 1 351 ? 5.996 -7.543 11.016 1 85.12 351 GLU B N 1
ATOM 6778 C CA . GLU B 1 351 ? 4.883 -7.688 11.953 1 85.12 351 GLU B CA 1
ATOM 6779 C C . GLU B 1 351 ? 3.543 -7.668 11.227 1 85.12 351 GLU B C 1
ATOM 6781 O O . GLU B 1 351 ? 2.6 -8.352 11.633 1 85.12 351 GLU B O 1
ATOM 6786 N N . GLU B 1 352 ? 3.484 -6.859 10.211 1 89.88 352 GLU B N 1
ATOM 6787 C CA . GLU B 1 352 ? 2.266 -6.742 9.414 1 89.88 352 GLU B CA 1
ATOM 6788 C C . GLU B 1 352 ? 2.566 -6.855 7.922 1 89.88 352 GLU B C 1
ATOM 6790 O O . GLU B 1 352 ? 3.715 -6.691 7.5 1 89.88 352 GLU B O 1
ATOM 6795 N N . GLU B 1 353 ? 1.535 -7.242 7.234 1 90.56 353 GLU B N 1
ATOM 6796 C CA . GLU B 1 353 ? 1.672 -7.391 5.785 1 90.56 353 GLU B CA 1
ATOM 6797 C C . GLU B 1 353 ? 0.482 -6.773 5.055 1 90.56 353 GLU B C 1
ATOM 6799 O O . GLU B 1 353 ? -0.656 -6.871 5.516 1 90.56 353 GLU B O 1
ATOM 6804 N N . TYR B 1 354 ? 0.807 -6.113 3.971 1 92.81 354 TYR B N 1
ATOM 6805 C CA . TYR B 1 354 ? -0.218 -5.582 3.08 1 92.81 354 TYR B CA 1
ATOM 6806 C C . TYR B 1 354 ? -0.452 -6.516 1.897 1 92.81 354 TYR B C 1
ATOM 6808 O O . TYR B 1 354 ? 0.501 -7.031 1.308 1 92.81 354 TYR B O 1
ATOM 6816 N N . ILE B 1 355 ? -1.605 -6.781 1.642 1 93.38 355 ILE B N 1
ATOM 6817 C CA . ILE B 1 355 ? -2.008 -7.434 0.399 1 93.38 355 ILE B CA 1
ATOM 6818 C C . ILE B 1 355 ? -2.797 -6.449 -0.465 1 93.38 355 ILE B C 1
ATOM 6820 O O . ILE B 1 355 ? -3.889 -6.02 -0.089 1 93.38 355 ILE B O 1
ATOM 6824 N N . VAL B 1 356 ? -2.164 -6.133 -1.532 1 92.31 356 VAL B N 1
ATOM 6825 C CA . VAL B 1 356 ? -2.807 -5.195 -2.449 1 92.31 356 VAL B CA 1
ATOM 6826 C C . VAL B 1 356 ? -2.977 -5.848 -3.818 1 92.31 356 VAL B C 1
ATOM 6828 O O . VAL B 1 356 ? -2.008 -6.332 -4.406 1 92.31 356 VAL B O 1
ATOM 6831 N N . ASP B 1 357 ? -4.117 -5.914 -4.223 1 88.44 357 ASP B N 1
ATOM 6832 C CA . ASP B 1 357 ? -4.484 -6.387 -5.555 1 88.44 357 ASP B CA 1
ATOM 6833 C C . ASP B 1 357 ? -5.441 -5.414 -6.238 1 88.44 357 ASP B C 1
ATOM 6835 O O . ASP B 1 357 ? -6.66 -5.602 -6.199 1 88.44 357 ASP B O 1
ATOM 6839 N N . SER B 1 358 ? -4.785 -4.422 -6.961 1 86.19 358 SER B N 1
ATOM 6840 C CA . SER B 1 358 ? -5.539 -3.346 -7.598 1 86.19 358 SER B CA 1
ATOM 6841 C C . SER B 1 358 ? -6.398 -2.602 -6.582 1 86.19 358 SER B C 1
ATOM 6843 O O . SER B 1 358 ? -5.879 -1.871 -5.734 1 86.19 358 SER B O 1
ATOM 6845 N N . ASP B 1 359 ? -7.727 -2.957 -6.57 1 87.69 359 ASP B N 1
ATOM 6846 C CA . ASP B 1 359 ? -8.641 -2.184 -5.738 1 87.69 359 ASP B CA 1
ATOM 6847 C C . ASP B 1 359 ? -8.984 -2.936 -4.453 1 87.69 359 ASP B C 1
ATOM 6849 O O . ASP B 1 359 ? -9.898 -2.541 -3.723 1 87.69 359 ASP B O 1
ATOM 6853 N N . LEU B 1 360 ? -8.281 -3.984 -4.141 1 91.31 360 LEU B N 1
ATOM 6854 C CA . LEU B 1 360 ? -8.383 -4.719 -2.885 1 91.31 360 LEU B CA 1
ATOM 6855 C C . LEU B 1 360 ? -7.172 -4.457 -1.999 1 91.31 360 LEU B C 1
ATOM 6857 O O . LEU B 1 360 ? -6.039 -4.766 -2.381 1 91.31 360 LEU B O 1
ATOM 6861 N N . VAL B 1 361 ? -7.414 -3.863 -0.869 1 95.5 361 VAL B N 1
ATOM 6862 C CA . VAL B 1 361 ? -6.344 -3.588 0.083 1 95.5 361 VAL B CA 1
ATOM 6863 C C . VAL B 1 361 ? -6.66 -4.246 1.423 1 95.5 361 VAL B C 1
ATOM 6865 O O . VAL B 1 361 ? -7.699 -3.969 2.029 1 95.5 361 VAL B O 1
ATOM 6868 N N . VAL B 1 362 ? -5.805 -5.113 1.843 1 96.75 362 VAL B N 1
ATOM 6869 C CA . VAL B 1 362 ? -5.973 -5.809 3.115 1 96.75 362 VAL B CA 1
ATOM 6870 C C . VAL B 1 362 ? -4.688 -5.715 3.93 1 96.75 362 VAL B C 1
ATOM 6872 O O . VAL B 1 362 ? -3.588 -5.852 3.385 1 96.75 362 VAL B O 1
ATOM 6875 N N . LYS B 1 363 ? -4.801 -5.355 5.109 1 95.44 363 LYS B N 1
ATOM 6876 C CA . LYS B 1 363 ? -3.703 -5.383 6.074 1 95.44 363 LYS B CA 1
ATOM 6877 C C . LYS B 1 363 ? -3.891 -6.508 7.09 1 95.44 363 LYS B C 1
ATOM 6879 O O . LYS B 1 363 ? -4.953 -6.625 7.703 1 95.44 363 LYS B O 1
ATOM 6884 N N . GLN B 1 364 ? -2.902 -7.383 7.25 1 95.38 364 GLN B N 1
ATOM 6885 C CA . GLN B 1 364 ? -3.029 -8.5 8.18 1 95.38 364 GLN B CA 1
ATOM 6886 C C . GLN B 1 364 ? -1.757 -8.672 9.008 1 95.38 364 GLN B C 1
ATOM 6888 O O . GLN B 1 364 ? -0.695 -8.172 8.633 1 95.38 364 GLN B O 1
ATOM 6893 N N . ASN B 1 365 ? -1.923 -9.359 10.133 1 92.75 365 ASN B N 1
ATOM 6894 C CA . ASN B 1 365 ? -0.742 -9.656 10.93 1 92.75 365 ASN B CA 1
ATOM 6895 C C . ASN B 1 365 ? 0.072 -10.797 10.32 1 92.75 365 ASN B C 1
ATOM 6897 O O . ASN B 1 365 ? -0.448 -11.578 9.523 1 92.75 365 ASN B O 1
ATOM 6901 N N . PHE B 1 366 ? 1.354 -10.805 10.633 1 87.19 366 PHE B N 1
ATOM 6902 C CA . PHE B 1 366 ? 2.256 -11.828 10.117 1 87.19 366 PHE B CA 1
ATOM 6903 C C . PHE B 1 366 ? 2.336 -13.016 11.07 1 87.19 366 PHE B C 1
ATOM 6905 O O . PHE B 1 366 ? 2.385 -12.828 12.289 1 87.19 366 PHE B O 1
ATOM 6912 N N . GLN B 1 367 ? 2.207 -14.188 10.57 1 83.31 367 GLN B N 1
ATOM 6913 C CA . GLN B 1 367 ? 2.311 -15.406 11.367 1 83.31 367 GLN B CA 1
ATOM 6914 C C . GLN B 1 367 ? 3.676 -16.062 11.195 1 83.31 367 GLN B C 1
ATOM 6916 O O . GLN B 1 367 ? 4.078 -16.391 10.078 1 83.31 367 GLN B O 1
ATOM 6921 N N . GLU B 1 368 ? 4.281 -16.219 12.305 1 84.19 368 GLU B N 1
ATOM 6922 C CA . GLU B 1 368 ? 5.574 -16.906 12.266 1 84.19 368 GLU B CA 1
ATOM 6923 C C . GLU B 1 368 ? 5.445 -18.344 12.727 1 84.19 368 GLU B C 1
ATOM 6925 O O . GLU B 1 368 ? 4.812 -18.625 13.75 1 84.19 368 GLU B O 1
ATOM 6930 N N . ILE B 1 369 ? 5.926 -19.266 11.852 1 89.44 369 ILE B N 1
ATOM 6931 C CA . ILE B 1 369 ? 5.945 -20.688 12.172 1 89.44 369 ILE B CA 1
ATOM 6932 C C . ILE B 1 369 ? 7.383 -21.203 12.125 1 89.44 369 ILE B C 1
ATOM 6934 O O . ILE B 1 369 ? 8.117 -20.922 11.172 1 89.44 369 ILE B O 1
ATOM 6938 N N . SER B 1 370 ? 7.766 -21.844 13.188 1 89.19 370 SER B N 1
ATOM 6939 C CA . SER B 1 370 ? 9.117 -22.391 13.234 1 89.19 370 SER B CA 1
ATOM 6940 C C . SER B 1 370 ? 9.094 -23.875 13.57 1 89.19 370 SER B C 1
ATOM 6942 O O . SER B 1 370 ? 8.25 -24.328 14.352 1 89.19 370 SER B O 1
ATOM 6944 N N . LEU B 1 371 ? 9.969 -24.609 12.898 1 93.94 371 LEU B N 1
ATOM 6945 C CA . LEU B 1 371 ? 10.18 -26.031 13.133 1 93.94 371 LEU B CA 1
ATOM 6946 C C . LEU B 1 371 ? 11.664 -26.344 13.289 1 93.94 371 LEU B C 1
ATOM 6948 O O . LEU B 1 371 ? 12.516 -25.594 12.797 1 93.94 371 LEU B O 1
ATOM 6952 N N . ASP B 1 372 ? 11.906 -27.375 14.039 1 93.81 372 ASP B N 1
ATOM 6953 C CA . ASP B 1 372 ? 13.281 -27.875 14.117 1 93.81 372 ASP B CA 1
ATOM 6954 C C . ASP B 1 372 ? 13.594 -28.797 12.945 1 93.81 372 ASP B C 1
ATOM 6956 O O . ASP B 1 372 ? 13.094 -29.922 12.875 1 93.81 372 ASP B O 1
ATOM 6960 N N . LEU B 1 373 ? 14.398 -28.344 12.023 1 96.88 373 LEU B N 1
ATOM 6961 C CA . LEU B 1 373 ? 14.672 -29.047 10.781 1 96.88 373 LEU B CA 1
ATOM 6962 C C . LEU B 1 373 ? 16.156 -29.031 10.453 1 96.88 373 LEU B C 1
ATOM 6964 O O . LEU B 1 373 ? 16.922 -28.266 11.039 1 96.88 373 LEU B O 1
ATOM 6968 N N . SER B 1 374 ? 16.578 -29.953 9.602 1 96.06 374 SER B N 1
ATOM 6969 C CA . SER B 1 374 ? 17.922 -29.859 9.039 1 96.06 374 SER B CA 1
ATOM 6970 C C . SER B 1 374 ? 18.109 -28.562 8.258 1 96.06 374 SER B C 1
ATOM 6972 O O . SER B 1 374 ? 17.141 -27.906 7.883 1 96.06 374 SER B O 1
ATOM 6974 N N . PRO B 1 375 ? 19.344 -28.172 7.984 1 96.31 375 PRO B N 1
ATOM 6975 C CA . PRO B 1 375 ? 19.594 -26.906 7.316 1 96.31 375 PRO B CA 1
ATOM 6976 C C . PRO B 1 375 ? 18.891 -26.797 5.961 1 96.31 375 PRO B C 1
ATOM 6978 O O . PRO B 1 375 ? 18.266 -25.781 5.656 1 96.31 375 PRO B O 1
ATOM 6981 N N . SER B 1 376 ? 18.969 -27.844 5.172 1 97.44 376 SER B N 1
ATOM 6982 C CA . SER B 1 376 ? 18.328 -27.812 3.865 1 97.44 376 SER B CA 1
ATOM 6983 C C . SER B 1 376 ? 16.797 -27.812 4 1 97.44 376 SER B C 1
ATOM 6985 O O . SER B 1 376 ? 16.109 -27.125 3.244 1 97.44 376 SER B O 1
ATOM 6987 N N . GLU B 1 377 ? 16.297 -28.531 4.969 1 97.81 377 GLU B N 1
ATOM 6988 C CA . GLU B 1 377 ? 14.859 -28.562 5.207 1 97.81 377 GLU B CA 1
ATOM 6989 C C . GLU B 1 377 ? 14.359 -27.219 5.711 1 97.81 377 GLU B C 1
ATOM 6991 O O . GLU B 1 377 ? 13.242 -26.812 5.391 1 97.81 377 GLU B O 1
ATOM 6996 N N . GLN B 1 378 ? 15.172 -26.625 6.477 1 97.31 378 GLN B N 1
ATOM 6997 C CA . GLN B 1 378 ? 14.797 -25.297 6.984 1 97.31 378 GLN B CA 1
ATOM 6998 C C . GLN B 1 378 ? 14.633 -24.297 5.844 1 97.31 378 GLN B C 1
ATOM 7000 O O . GLN B 1 378 ? 13.672 -23.531 5.816 1 97.31 378 GLN B O 1
ATOM 7005 N N . LEU B 1 379 ? 15.586 -24.328 4.93 1 97.69 379 LEU B N 1
ATOM 7006 C CA . LEU B 1 379 ? 15.492 -23.438 3.771 1 97.69 379 LEU B CA 1
ATOM 7007 C C . LEU B 1 379 ? 14.289 -23.812 2.908 1 97.69 379 LEU B C 1
ATOM 7009 O O . LEU B 1 379 ? 13.578 -22.922 2.414 1 97.69 379 LEU B O 1
ATOM 7013 N N . GLY B 1 380 ? 14.094 -25.094 2.732 1 98 380 GLY B N 1
ATOM 7014 C CA . GLY B 1 380 ? 12.922 -25.547 1.996 1 98 380 GLY B CA 1
ATOM 7015 C C . GLY B 1 380 ? 11.617 -25.094 2.633 1 98 380 GLY B C 1
ATOM 7016 O O . GLY B 1 380 ? 10.688 -24.703 1.935 1 98 380 GLY B O 1
ATOM 7017 N N . PHE B 1 381 ? 11.602 -25.203 3.916 1 97.38 381 PHE B N 1
ATOM 7018 C CA . PHE B 1 381 ? 10.414 -24.797 4.66 1 97.38 381 PHE B CA 1
ATOM 7019 C C . PHE B 1 381 ? 10.172 -23.297 4.504 1 97.38 381 PHE B C 1
ATOM 7021 O O . PHE B 1 381 ? 9.023 -22.859 4.371 1 97.38 381 PHE B O 1
ATOM 7028 N N . GLU B 1 382 ? 11.203 -22.562 4.492 1 95.69 382 GLU B N 1
ATOM 7029 C CA . GLU B 1 382 ? 11.078 -21.125 4.285 1 95.69 382 GLU B CA 1
ATOM 7030 C C . GLU B 1 382 ? 10.531 -20.812 2.895 1 95.69 382 GLU B C 1
ATOM 7032 O O . GLU B 1 382 ? 9.734 -19.875 2.73 1 95.69 382 GLU B O 1
ATOM 7037 N N . VAL B 1 383 ? 10.977 -21.531 1.91 1 96.88 383 VAL B N 1
ATOM 7038 C CA . VAL B 1 383 ? 10.461 -21.375 0.557 1 96.88 383 VAL B CA 1
ATOM 7039 C C . VAL B 1 383 ? 8.953 -21.625 0.553 1 96.88 383 VAL B C 1
ATOM 7041 O O . VAL B 1 383 ? 8.195 -20.844 -0.043 1 96.88 383 VAL B O 1
ATOM 7044 N N . ALA B 1 384 ? 8.586 -22.656 1.252 1 96 384 ALA B N 1
ATOM 7045 C CA . ALA B 1 384 ? 7.164 -23 1.319 1 96 384 ALA B CA 1
ATOM 7046 C C . ALA B 1 384 ? 6.371 -21.875 2 1 96 384 ALA B C 1
ATOM 7048 O O . ALA B 1 384 ? 5.215 -21.625 1.647 1 96 384 ALA B O 1
ATOM 7049 N N . LYS B 1 385 ? 6.973 -21.219 2.953 1 93.19 385 LYS B N 1
ATOM 7050 C CA . LYS B 1 385 ? 6.305 -20.156 3.709 1 93.19 385 LYS B CA 1
ATOM 7051 C C . LYS B 1 385 ? 6.172 -18.891 2.879 1 93.19 385 LYS B C 1
ATOM 7053 O O . LYS B 1 385 ? 5.223 -18.125 3.053 1 93.19 385 LYS B O 1
ATOM 7058 N N . ILE B 1 386 ? 7.062 -18.703 1.941 1 91.62 386 ILE B N 1
ATOM 7059 C CA . ILE B 1 386 ? 7.086 -17.453 1.199 1 91.62 386 ILE B CA 1
ATOM 7060 C C . ILE B 1 386 ? 6.25 -17.594 -0.071 1 91.62 386 ILE B C 1
ATOM 7062 O O . ILE B 1 386 ? 5.68 -16.609 -0.553 1 91.62 386 ILE B O 1
ATOM 7066 N N . HIS B 1 387 ? 6.188 -18.766 -0.663 1 92.75 387 HIS B N 1
ATOM 7067 C CA . HIS B 1 387 ? 5.418 -18.969 -1.886 1 92.75 387 HIS B CA 1
ATOM 7068 C C . HIS B 1 387 ? 3.92 -18.891 -1.617 1 92.75 387 HIS B C 1
ATOM 7070 O O . HIS B 1 387 ? 3.471 -19.156 -0.499 1 92.75 387 HIS B O 1
ATOM 7076 N N . LYS B 1 388 ? 3.229 -18.578 -2.697 1 90 388 LYS B N 1
ATOM 7077 C CA . LYS B 1 388 ? 1.795 -18.328 -2.555 1 90 388 LYS B CA 1
ATOM 7078 C C . LYS B 1 388 ? 0.99 -19.578 -2.883 1 90 388 LYS B C 1
ATOM 7080 O O . LYS B 1 388 ? 1.293 -20.297 -3.848 1 90 388 LYS B O 1
ATOM 7085 N N . SER B 1 389 ? -0.06 -19.812 -2.135 1 85.38 389 SER B N 1
ATOM 7086 C CA . SER B 1 389 ? -1.164 -20.766 -2.213 1 85.38 389 SER B CA 1
ATOM 7087 C C . SER B 1 389 ? -0.728 -22.062 -2.877 1 85.38 389 SER B C 1
ATOM 7089 O O . SER B 1 389 ? -0.398 -22.078 -4.066 1 85.38 389 SER B O 1
ATOM 7091 N N . ASP B 1 390 ? -0.723 -23.156 -2.244 1 88.5 390 ASP B N 1
ATOM 7092 C CA . ASP B 1 390 ? -0.582 -24.547 -2.703 1 88.5 390 ASP B CA 1
ATOM 7093 C C . ASP B 1 390 ? 0.765 -24.75 -3.391 1 88.5 390 ASP B C 1
ATOM 7095 O O . ASP B 1 390 ? 0.816 -25.141 -4.562 1 88.5 390 ASP B O 1
ATOM 7099 N N . THR B 1 391 ? 1.755 -24.594 -2.736 1 92.56 391 THR B N 1
ATOM 7100 C CA . THR B 1 391 ? 3.117 -24.844 -3.191 1 92.56 391 THR B CA 1
ATOM 7101 C C . THR B 1 391 ? 3.619 -26.188 -2.666 1 92.56 391 THR B C 1
ATOM 7103 O O . THR B 1 391 ? 3.039 -26.75 -1.738 1 92.56 391 THR B O 1
ATOM 7106 N N . ALA B 1 392 ? 4.543 -26.75 -3.363 1 95.75 392 ALA B N 1
ATOM 7107 C CA . ALA B 1 392 ? 5.27 -27.953 -2.941 1 95.75 392 ALA B CA 1
ATOM 7108 C C . ALA B 1 392 ? 6.773 -27.766 -3.111 1 95.75 392 ALA B C 1
ATOM 7110 O O . ALA B 1 392 ? 7.23 -27.219 -4.121 1 95.75 392 ALA B O 1
ATOM 7111 N N . VAL B 1 393 ? 7.5 -28.141 -2.105 1 97.69 393 VAL B N 1
ATOM 7112 C CA . VAL B 1 393 ? 8.953 -28.016 -2.133 1 97.69 393 VAL B CA 1
ATOM 7113 C C . VAL B 1 393 ? 9.586 -29.375 -1.909 1 97.69 393 VAL B C 1
ATOM 7115 O O . VAL B 1 393 ? 9.148 -30.141 -1.05 1 97.69 393 VAL B O 1
ATOM 7118 N N . TYR B 1 394 ? 10.547 -29.719 -2.711 1 98.31 394 TYR B N 1
ATOM 7119 C CA . TYR B 1 394 ? 11.281 -30.969 -2.607 1 98.31 394 TYR B CA 1
ATOM 7120 C C . TYR B 1 394 ? 12.68 -30.734 -2.049 1 98.31 394 TYR B C 1
ATOM 7122 O O . TYR B 1 394 ? 13.406 -29.859 -2.52 1 98.31 394 TYR B O 1
ATOM 7130 N N . VAL B 1 395 ? 13.023 -31.469 -1.035 1 98.44 395 VAL B N 1
ATOM 7131 C CA . VAL B 1 395 ? 14.344 -31.359 -0.428 1 98.44 395 VAL B CA 1
ATOM 7132 C C . VAL B 1 395 ? 15 -32.75 -0.357 1 98.44 395 VAL B C 1
ATOM 7134 O O . VAL B 1 395 ? 14.391 -33.688 0.129 1 98.44 395 VAL B O 1
ATOM 7137 N N . LYS B 1 396 ? 16.172 -32.875 -0.804 1 97.69 396 LYS B N 1
ATOM 7138 C CA . LYS B 1 396 ? 16.969 -34.094 -0.684 1 97.69 396 LYS B CA 1
ATOM 7139 C C . LYS B 1 396 ? 18.438 -33.781 -0.479 1 97.69 396 LYS B C 1
ATOM 7141 O O . LYS B 1 396 ? 19.078 -33.125 -1.335 1 97.69 396 LYS B O 1
ATOM 7146 N N . ASN B 1 397 ? 19 -34.219 0.665 1 96.56 397 ASN B N 1
ATOM 7147 C CA . ASN B 1 397 ? 20.359 -33.875 1.028 1 96.56 397 ASN B CA 1
ATOM 7148 C C . ASN B 1 397 ? 20.578 -32.375 1.055 1 96.56 397 ASN B C 1
ATOM 7150 O O . ASN B 1 397 ? 19.922 -31.672 1.833 1 96.56 397 ASN B O 1
ATOM 7154 N N . ASN B 1 398 ? 21.375 -31.859 0.08 1 97.5 398 ASN B N 1
ATOM 7155 C CA . ASN B 1 398 ? 21.641 -30.438 0.056 1 97.5 398 ASN B CA 1
ATOM 7156 C C . ASN B 1 398 ? 20.719 -29.703 -0.92 1 97.5 398 ASN B C 1
ATOM 7158 O O . ASN B 1 398 ? 20.688 -28.469 -0.943 1 97.5 398 ASN B O 1
ATOM 7162 N N . LEU B 1 399 ? 19.953 -30.438 -1.626 1 97.69 399 LEU B N 1
ATOM 7163 C CA . LEU B 1 399 ? 19.172 -29.875 -2.727 1 97.69 399 LEU B CA 1
ATOM 7164 C C . LEU B 1 399 ? 17.812 -29.391 -2.236 1 97.69 399 LEU B C 1
ATOM 7166 O O . LEU B 1 399 ? 17.156 -30.062 -1.439 1 97.69 399 LEU B O 1
ATOM 7170 N N . ILE B 1 400 ? 17.438 -28.281 -2.658 1 98.06 400 ILE B N 1
ATOM 7171 C CA . ILE B 1 400 ? 16.109 -27.719 -2.479 1 98.06 400 ILE B CA 1
ATOM 7172 C C . ILE B 1 400 ? 15.508 -27.359 -3.84 1 98.06 400 ILE B C 1
ATOM 7174 O O . ILE B 1 400 ? 16.125 -26.656 -4.633 1 98.06 400 ILE B O 1
ATOM 7178 N N . CYS B 1 401 ? 14.383 -27.859 -4.129 1 97.19 401 CYS B N 1
ATOM 7179 C CA . CYS B 1 401 ? 13.742 -27.578 -5.406 1 97.19 401 CYS B CA 1
ATOM 7180 C C . CYS B 1 401 ? 12.266 -27.219 -5.215 1 97.19 401 CYS B C 1
ATOM 7182 O O . CYS B 1 401 ? 11.578 -27.844 -4.402 1 97.19 401 CYS B O 1
ATOM 7184 N N . SER B 1 402 ? 11.992 -26.234 -5.797 1 95 402 SER B N 1
ATOM 7185 C CA . SER B 1 402 ? 10.602 -25.844 -5.93 1 95 402 SER B CA 1
ATOM 7186 C C . SER B 1 402 ? 10.289 -25.375 -7.348 1 95 402 SER B C 1
ATOM 7188 O O . SER B 1 402 ? 10.992 -25.734 -8.289 1 95 402 SER B O 1
ATOM 7190 N N . GLY B 1 403 ? 9.242 -24.594 -7.645 1 81.94 403 GLY B N 1
ATOM 7191 C CA . GLY B 1 403 ? 8.969 -24.062 -8.969 1 81.94 403 GLY B CA 1
ATOM 7192 C C . GLY B 1 403 ? 7.504 -23.75 -9.195 1 81.94 403 GLY B C 1
ATOM 7193 O O . GLY B 1 403 ? 7.051 -23.641 -10.336 1 81.94 403 GLY B O 1
ATOM 7194 N N . ASN B 1 404 ? 6.887 -23.641 -8.125 1 84.44 404 ASN B N 1
ATOM 7195 C CA . ASN B 1 404 ? 5.461 -23.375 -8.289 1 84.44 404 ASN B CA 1
ATOM 7196 C C . ASN B 1 404 ? 4.91 -22.516 -7.148 1 84.44 404 ASN B C 1
ATOM 7198 O O . ASN B 1 404 ? 5.449 -22.531 -6.039 1 84.44 404 ASN B O 1
ATOM 7202 N N . GLN B 1 405 ? 3.967 -21.781 -7.535 1 87.06 405 GLN B N 1
ATOM 7203 C CA . GLN B 1 405 ? 3.15 -21.062 -6.559 1 87.06 405 GLN B CA 1
ATOM 7204 C C . GLN B 1 405 ? 1.777 -20.734 -7.129 1 87.06 405 GLN B C 1
ATOM 7206 O O . GLN B 1 405 ? 1.589 -20.734 -8.352 1 87.06 405 GLN B O 1
ATOM 7211 N N . SER B 1 406 ? 0.803 -20.469 -6.242 1 87.62 406 SER B N 1
ATOM 7212 C CA . SER B 1 406 ? -0.543 -20.031 -6.602 1 87.62 406 SER B CA 1
ATOM 7213 C C . SER B 1 406 ? -1.239 -21.062 -7.484 1 87.62 406 SER B C 1
ATOM 7215 O O . SER B 1 406 ? -1.826 -20.719 -8.508 1 87.62 406 SER B O 1
ATOM 7217 N N . CYS B 1 407 ? -1.14 -22.266 -7.113 1 86.62 407 CYS B N 1
ATOM 7218 C CA . CYS B 1 407 ? -1.834 -23.328 -7.816 1 86.62 407 CYS B CA 1
ATOM 7219 C C . CYS B 1 407 ? -3.244 -23.516 -7.27 1 86.62 407 CYS B C 1
ATOM 7221 O O . CYS B 1 407 ? -3.523 -23.156 -6.125 1 86.62 407 CYS B O 1
ATOM 7223 N N . LEU B 1 408 ? -4.082 -24.062 -8.062 1 86.06 408 LEU B N 1
ATOM 7224 C CA . LEU B 1 408 ? -5.465 -24.297 -7.66 1 86.06 408 LEU B CA 1
ATOM 7225 C C . LEU B 1 408 ? -5.531 -25.281 -6.492 1 86.06 408 LEU B C 1
ATOM 7227 O O . LEU B 1 408 ? -6.375 -25.141 -5.605 1 86.06 408 LEU B O 1
ATOM 7231 N N . ASN B 1 409 ? -4.703 -26.312 -6.566 1 87.81 409 ASN B N 1
ATOM 7232 C CA . ASN B 1 409 ? -4.625 -27.312 -5.5 1 87.81 409 ASN B CA 1
ATOM 7233 C C . ASN B 1 409 ? -3.262 -28 -5.465 1 87.81 409 ASN B C 1
ATOM 7235 O O . ASN B 1 409 ? -2.396 -27.703 -6.289 1 87.81 409 ASN B O 1
ATOM 7239 N N . ARG B 1 410 ? -3.1 -28.922 -4.551 1 90.56 410 ARG B N 1
ATOM 7240 C CA . ARG B 1 410 ? -1.806 -29.547 -4.312 1 90.56 410 ARG B CA 1
ATOM 7241 C C . ARG B 1 410 ? -1.467 -30.531 -5.426 1 90.56 410 ARG B C 1
ATOM 7243 O O . ARG B 1 410 ? -0.292 -30.781 -5.715 1 90.56 410 ARG B O 1
ATOM 7250 N N . GLU B 1 411 ? -2.42 -31.094 -6.047 1 90.56 411 GLU B N 1
ATOM 7251 C CA . GLU B 1 411 ? -2.158 -32 -7.156 1 90.56 411 GLU B CA 1
ATOM 7252 C C . GLU B 1 411 ? -1.463 -31.297 -8.312 1 90.56 411 GLU B C 1
ATOM 7254 O O . GLU B 1 411 ? -0.472 -31.797 -8.852 1 90.56 411 GLU B O 1
ATOM 7259 N N . ILE B 1 412 ? -1.993 -30.172 -8.57 1 88.88 412 ILE B N 1
ATOM 7260 C CA . ILE B 1 412 ? -1.422 -29.359 -9.641 1 88.88 412 ILE B CA 1
ATOM 7261 C C . ILE B 1 412 ? -0.035 -28.859 -9.227 1 88.88 412 ILE B C 1
ATOM 7263 O O . ILE B 1 412 ? 0.88 -28.812 -10.055 1 88.88 412 ILE B O 1
ATOM 7267 N N . ALA B 1 413 ? 0.123 -28.547 -7.98 1 91.81 413 ALA B N 1
ATOM 7268 C CA . ALA B 1 413 ? 1.419 -28.109 -7.469 1 91.81 413 ALA B CA 1
ATOM 7269 C C . ALA B 1 413 ? 2.467 -29.203 -7.617 1 91.81 413 ALA B C 1
ATOM 7271 O O . ALA B 1 413 ? 3.598 -28.938 -8.031 1 91.81 413 ALA B O 1
ATOM 7272 N N . LEU B 1 414 ? 2.115 -30.438 -7.297 1 93.62 414 LEU B N 1
ATOM 7273 C CA . LEU B 1 414 ? 3.031 -31.578 -7.395 1 93.62 414 LEU B CA 1
ATOM 7274 C C . LEU B 1 414 ? 3.385 -31.859 -8.852 1 93.62 414 LEU B C 1
ATOM 7276 O O . LEU B 1 414 ? 4.527 -32.219 -9.156 1 93.62 414 LEU B O 1
ATOM 7280 N N . ASN B 1 415 ? 2.398 -31.703 -9.688 1 90.88 415 ASN B N 1
ATOM 7281 C CA . ASN B 1 415 ? 2.668 -31.859 -11.109 1 90.88 415 ASN B CA 1
ATOM 7282 C C . ASN B 1 415 ? 3.656 -30.812 -11.617 1 90.88 415 ASN B C 1
ATOM 7284 O O . ASN B 1 415 ? 4.57 -31.125 -12.375 1 90.88 415 ASN B O 1
ATOM 7288 N N . ALA B 1 416 ? 3.432 -29.594 -11.227 1 90.5 416 ALA B N 1
ATOM 7289 C CA . ALA B 1 416 ? 4.352 -28.516 -11.602 1 90.5 416 ALA B CA 1
ATOM 7290 C C . ALA B 1 416 ? 5.754 -28.781 -11.062 1 90.5 416 ALA B C 1
ATOM 7292 O O . ALA B 1 416 ? 6.746 -28.531 -11.758 1 90.5 416 ALA B O 1
ATOM 7293 N N . LEU B 1 417 ? 5.859 -29.266 -9.836 1 93.69 417 LEU B N 1
ATOM 7294 C CA . LEU B 1 417 ? 7.145 -29.609 -9.234 1 93.69 417 LEU B CA 1
ATOM 7295 C C . LEU B 1 417 ? 7.832 -30.719 -10.023 1 93.69 417 LEU B C 1
ATOM 7297 O O . LEU B 1 417 ? 9.031 -30.641 -10.289 1 93.69 417 LEU B O 1
ATOM 7301 N N . GLU B 1 418 ? 7.074 -31.688 -10.375 1 93.31 418 GLU B N 1
ATOM 7302 C CA . GLU B 1 418 ? 7.633 -32.781 -11.156 1 93.31 418 GLU B CA 1
ATOM 7303 C C . GLU B 1 418 ? 8.227 -32.281 -12.469 1 93.31 418 GLU B C 1
ATOM 7305 O O . GLU B 1 418 ? 9.328 -32.688 -12.852 1 93.31 418 GLU B O 1
ATOM 7310 N N . ASN B 1 419 ? 7.488 -31.406 -13.109 1 90.5 419 ASN B N 1
ATOM 7311 C CA . ASN B 1 419 ? 7.98 -30.812 -14.352 1 90.5 419 ASN B CA 1
ATOM 7312 C C . ASN B 1 419 ? 9.258 -30.016 -14.125 1 90.5 419 ASN B C 1
ATOM 7314 O O . ASN B 1 419 ? 10.172 -30.047 -14.953 1 90.5 419 ASN B O 1
ATOM 7318 N N . THR B 1 420 ? 9.305 -29.328 -13.062 1 90.62 420 THR B N 1
ATOM 7319 C CA . THR B 1 420 ? 10.484 -28.531 -12.727 1 90.62 420 THR B CA 1
ATOM 7320 C C . THR B 1 420 ? 11.68 -29.438 -12.445 1 90.62 420 THR B C 1
ATOM 7322 O O . THR B 1 420 ? 12.781 -29.188 -12.93 1 90.62 420 THR B O 1
ATOM 7325 N N . LEU B 1 421 ? 11.422 -30.484 -11.656 1 93.69 421 LEU B N 1
ATOM 7326 C CA . LEU B 1 421 ? 12.484 -31.438 -11.336 1 93.69 421 LEU B CA 1
ATOM 7327 C C . LEU B 1 421 ? 13.062 -32.062 -12.602 1 93.69 421 LEU B C 1
ATOM 7329 O O . LEU B 1 421 ? 14.281 -32.156 -12.75 1 93.69 421 LEU B O 1
ATOM 7333 N N . GLU B 1 422 ? 12.195 -32.375 -13.484 1 90.62 422 GLU B N 1
ATOM 7334 C CA . GLU B 1 422 ? 12.633 -32.969 -14.758 1 90.62 422 GLU B CA 1
ATOM 7335 C C . GLU B 1 422 ? 13.492 -31.969 -15.539 1 90.62 422 GLU B C 1
ATOM 7337 O O . GLU B 1 422 ? 14.531 -32.344 -16.078 1 90.62 422 GLU B O 1
ATOM 7342 N N . LYS B 1 423 ? 13.031 -30.797 -15.586 1 85.56 423 LYS B N 1
ATOM 7343 C CA . LYS B 1 423 ? 13.734 -29.75 -16.328 1 85.56 423 LYS B CA 1
ATOM 7344 C C . LYS B 1 423 ? 15.133 -29.531 -15.773 1 85.56 423 LYS B C 1
ATOM 7346 O O . LYS B 1 423 ? 16.062 -29.219 -16.516 1 85.56 423 LYS B O 1
ATOM 7351 N N . PHE B 1 424 ? 15.258 -29.75 -14.5 1 86.31 424 PHE B N 1
ATOM 7352 C CA . PHE B 1 424 ? 16.531 -29.422 -13.867 1 86.31 424 PHE B CA 1
ATOM 7353 C C . PHE B 1 424 ? 17.266 -30.703 -13.461 1 86.31 424 PHE B C 1
ATOM 7355 O O . PHE B 1 424 ? 18.062 -30.688 -12.531 1 86.31 424 PHE B O 1
ATOM 7362 N N . GLU B 1 425 ? 16.859 -31.859 -14.055 1 88.5 425 GLU B N 1
ATOM 7363 C CA . GLU B 1 425 ? 17.562 -33.156 -14.016 1 88.5 425 GLU B CA 1
ATOM 7364 C C . GLU B 1 425 ? 17.594 -33.719 -12.602 1 88.5 425 GLU B C 1
ATOM 7366 O O . GLU B 1 425 ? 18.641 -34.188 -12.148 1 88.5 425 GLU B O 1
ATOM 7371 N N . VAL B 1 426 ? 16.547 -33.531 -11.945 1 91.31 426 VAL B N 1
ATOM 7372 C CA . VAL B 1 426 ? 16.391 -34.094 -10.609 1 91.31 426 VAL B CA 1
ATOM 7373 C C . VAL B 1 426 ? 15.352 -35.219 -10.641 1 91.31 426 VAL B C 1
ATOM 7375 O O . VAL B 1 426 ? 14.25 -35.031 -11.148 1 91.31 426 VAL B O 1
ATOM 7378 N N . LEU B 1 427 ? 15.719 -36.312 -10.164 1 90.88 427 LEU B N 1
ATOM 7379 C CA . LEU B 1 427 ? 14.781 -37.406 -10.023 1 90.88 427 LEU B CA 1
ATOM 7380 C C . LEU B 1 427 ? 14.141 -37.406 -8.641 1 90.88 427 LEU B C 1
ATOM 7382 O O . LEU B 1 427 ? 14.844 -37.5 -7.625 1 90.88 427 LEU B O 1
ATOM 7386 N N . PRO B 1 428 ? 12.883 -37.219 -8.672 1 92.25 428 PRO B N 1
ATOM 7387 C CA . PRO B 1 428 ? 12.234 -37.25 -7.359 1 92.25 428 PRO B CA 1
ATOM 7388 C C . PRO B 1 428 ? 12.211 -38.625 -6.719 1 92.25 428 PRO B C 1
ATOM 7390 O O . PRO B 1 428 ? 11.398 -39.469 -7.09 1 92.25 428 PRO B O 1
ATOM 7393 N N . LYS B 1 429 ? 13.086 -38.906 -5.934 1 95.5 429 LYS B N 1
ATOM 7394 C CA . LYS B 1 429 ? 13.203 -40.156 -5.184 1 95.5 429 LYS B CA 1
ATOM 7395 C C . LYS B 1 429 ? 13.742 -39.906 -3.781 1 95.5 429 LYS B C 1
ATOM 7397 O O . LYS B 1 429 ? 14.797 -39.281 -3.619 1 95.5 429 LYS B O 1
ATOM 7402 N N . GLU B 1 430 ? 12.953 -40.438 -2.75 1 97.31 430 GLU B N 1
ATOM 7403 C CA . GLU B 1 430 ? 13.32 -40.25 -1.351 1 97.31 430 GLU B CA 1
ATOM 7404 C C . GLU B 1 430 ? 13.266 -38.781 -0.963 1 97.31 430 GLU B C 1
ATOM 7406 O O . GLU B 1 430 ? 12.578 -38 -1.608 1 97.31 430 GLU B O 1
ATOM 7411 N N . GLY B 1 431 ? 13.781 -38.375 0.091 1 97.69 431 GLY B N 1
ATOM 7412 C CA . GLY B 1 431 ? 13.859 -37 0.519 1 97.69 431 GLY B CA 1
ATOM 7413 C C . GLY B 1 431 ? 12.625 -36.531 1.266 1 97.69 431 GLY B C 1
ATOM 7414 O O . GLY B 1 431 ? 11.938 -37.344 1.904 1 97.69 431 GLY B O 1
ATOM 7415 N N . THR B 1 432 ? 12.492 -35.25 1.258 1 98.44 432 THR B N 1
ATOM 7416 C CA . THR B 1 432 ? 11.422 -34.594 2.014 1 98.44 432 THR B CA 1
ATOM 7417 C C . THR B 1 432 ? 10.531 -33.781 1.093 1 98.44 432 THR B C 1
ATOM 7419 O O . THR B 1 432 ? 11.031 -33.062 0.209 1 98.44 432 THR B O 1
ATOM 7422 N N . ILE B 1 433 ? 9.242 -33.844 1.246 1 98.19 433 ILE B N 1
ATOM 7423 C CA . ILE B 1 433 ? 8.305 -32.969 0.569 1 98.19 433 ILE B CA 1
ATOM 7424 C C . ILE B 1 433 ? 7.633 -32.062 1.589 1 98.19 433 ILE B C 1
ATOM 7426 O O . ILE B 1 433 ? 7.234 -32.5 2.668 1 98.19 433 ILE B O 1
ATOM 7430 N N . ILE B 1 434 ? 7.562 -30.781 1.248 1 97.94 434 ILE B N 1
ATOM 7431 C CA . ILE B 1 434 ? 6.977 -29.781 2.127 1 97.94 434 ILE B CA 1
ATOM 7432 C C . ILE B 1 434 ? 5.766 -29.141 1.448 1 97.94 434 ILE B C 1
ATOM 7434 O O . ILE B 1 434 ? 5.855 -28.688 0.306 1 97.94 434 ILE B O 1
ATOM 7438 N N . PHE B 1 435 ? 4.648 -29.125 2.168 1 96.25 435 PHE B N 1
ATOM 7439 C CA . PHE B 1 435 ? 3.426 -28.516 1.659 1 96.25 435 PHE B CA 1
ATOM 7440 C C . PHE B 1 435 ? 3.029 -27.312 2.5 1 96.25 435 PHE B C 1
ATOM 7442 O O . PHE B 1 435 ? 3.303 -27.266 3.701 1 96.25 435 PHE B O 1
ATOM 7449 N N . ASP B 1 436 ? 2.393 -26.344 1.834 1 93.69 436 ASP B N 1
ATOM 7450 C CA . ASP B 1 436 ? 1.832 -25.219 2.568 1 93.69 436 ASP B CA 1
ATOM 7451 C C . ASP B 1 436 ? 0.356 -25.453 2.885 1 93.69 436 ASP B C 1
ATOM 7453 O O . ASP B 1 436 ? -0.281 -24.625 3.539 1 93.69 436 ASP B O 1
ATOM 7457 N N . SER B 1 437 ? -0.192 -26.547 2.402 1 92.38 437 SER B N 1
ATOM 7458 C CA . SER B 1 437 ? -1.591 -26.922 2.607 1 92.38 437 SER B CA 1
ATOM 7459 C C . SER B 1 437 ? -1.734 -28.391 2.969 1 92.38 437 SER B C 1
ATOM 7461 O O . SER B 1 437 ? -0.862 -29.203 2.648 1 92.38 437 SER B O 1
ATOM 7463 N N . PRO B 1 438 ? -2.859 -28.75 3.604 1 93.06 438 PRO B N 1
ATOM 7464 C CA . PRO B 1 438 ? -3.039 -30.141 4.035 1 93.06 438 PRO B CA 1
ATOM 7465 C C . PRO B 1 438 ? -3.193 -31.109 2.863 1 93.06 438 PRO B C 1
ATOM 7467 O O . PRO B 1 438 ? -3.602 -30.703 1.771 1 93.06 438 PRO B O 1
ATOM 7470 N N . ILE B 1 439 ? -2.863 -32.312 3.121 1 94.12 439 ILE B N 1
ATOM 7471 C CA . ILE B 1 439 ? -3.059 -33.375 2.145 1 94.12 439 ILE B CA 1
ATOM 7472 C C . ILE B 1 439 ? -4.504 -33.875 2.201 1 94.12 439 ILE B C 1
ATOM 7474 O O . ILE B 1 439 ? -4.996 -34.25 3.266 1 94.12 439 ILE B O 1
ATOM 7478 N N . ASN B 1 440 ? -5.141 -33.906 0.997 1 91.38 440 ASN B N 1
ATOM 7479 C CA . ASN B 1 440 ? -6.57 -34.188 1.05 1 91.38 440 ASN B CA 1
ATOM 7480 C C . ASN B 1 440 ? -7.008 -35.094 -0.079 1 91.38 440 ASN B C 1
ATOM 7482 O O . ASN B 1 440 ? -8.18 -35.125 -0.448 1 91.38 440 ASN B O 1
ATOM 7486 N N . SER B 1 441 ? -6.082 -35.812 -0.715 1 91.81 441 SER B N 1
ATOM 7487 C CA . SER B 1 441 ? -6.469 -36.75 -1.784 1 91.81 441 SER B CA 1
ATOM 7488 C C . SER B 1 441 ? -5.523 -37.938 -1.864 1 91.81 441 SER B C 1
ATOM 7490 O O . SER B 1 441 ? -4.355 -37.812 -1.481 1 91.81 441 SER B O 1
ATOM 7492 N N . GLU B 1 442 ? -6.023 -38.969 -2.404 1 93.69 442 GLU B N 1
ATOM 7493 C CA . GLU B 1 442 ? -5.234 -40.188 -2.582 1 93.69 442 GLU B CA 1
ATOM 7494 C C . GLU B 1 442 ? -4.176 -40 -3.668 1 93.69 442 GLU B C 1
ATOM 7496 O O . GLU B 1 442 ? -3.105 -40.594 -3.604 1 93.69 442 GLU B O 1
ATOM 7501 N N . LYS B 1 443 ? -4.527 -39.156 -4.602 1 93.62 443 LYS B N 1
ATOM 7502 C CA . LYS B 1 443 ? -3.568 -38.906 -5.672 1 93.62 443 LYS B CA 1
ATOM 7503 C C . LYS B 1 443 ? -2.271 -38.312 -5.117 1 93.62 443 LYS B C 1
ATOM 7505 O O . LYS B 1 443 ? -1.183 -38.656 -5.582 1 93.62 443 LYS B O 1
ATOM 7510 N N . ILE B 1 444 ? -2.402 -37.5 -4.125 1 95.25 444 ILE B N 1
ATOM 7511 C CA . ILE B 1 444 ? -1.24 -36.875 -3.506 1 95.25 444 ILE B CA 1
ATOM 7512 C C . ILE B 1 444 ? -0.426 -37.938 -2.752 1 95.25 444 ILE B C 1
ATOM 7514 O O . ILE B 1 444 ? 0.796 -38 -2.9 1 95.25 444 ILE B O 1
ATOM 7518 N N . THR B 1 445 ? -1.136 -38.781 -1.962 1 96.88 445 THR B N 1
ATOM 7519 C CA . THR B 1 445 ? -0.437 -39.812 -1.209 1 96.88 445 THR B CA 1
ATOM 7520 C C . THR B 1 445 ? 0.253 -40.812 -2.152 1 96.88 445 THR B C 1
ATOM 7522 O O . THR B 1 445 ? 1.37 -41.25 -1.882 1 96.88 445 THR B O 1
ATOM 7525 N N . ASP B 1 446 ? -0.39 -41.062 -3.254 1 96.75 446 ASP B N 1
ATOM 7526 C CA . ASP B 1 446 ? 0.182 -42 -4.234 1 96.75 446 ASP B CA 1
ATOM 7527 C C . ASP B 1 446 ? 1.486 -41.438 -4.805 1 96.75 446 ASP B C 1
ATOM 7529 O O . ASP B 1 446 ? 2.465 -42.188 -4.953 1 96.75 446 ASP B O 1
ATOM 7533 N N . ILE B 1 447 ? 1.455 -40.156 -5.145 1 95.94 447 ILE B N 1
ATOM 7534 C CA . ILE B 1 447 ? 2.646 -39.531 -5.695 1 95.94 447 ILE B CA 1
ATOM 7535 C C . ILE B 1 447 ? 3.779 -39.562 -4.676 1 95.94 447 ILE B C 1
ATOM 7537 O O . ILE B 1 447 ? 4.914 -39.906 -5.016 1 95.94 447 ILE B O 1
ATOM 7541 N N . ILE B 1 448 ? 3.498 -39.312 -3.412 1 97.19 448 ILE B N 1
ATOM 7542 C CA . ILE B 1 448 ? 4.477 -39.281 -2.328 1 97.19 448 ILE B CA 1
ATOM 7543 C C . ILE B 1 448 ? 5.086 -40.688 -2.174 1 97.19 448 ILE B C 1
ATOM 7545 O O . ILE B 1 448 ? 6.305 -40.812 -2.072 1 97.19 448 ILE B O 1
ATOM 7549 N N . LEU B 1 449 ? 4.234 -41.688 -2.213 1 97.56 449 LEU B N 1
ATOM 7550 C CA . LEU B 1 449 ? 4.688 -43.062 -2.02 1 97.56 449 LEU B CA 1
ATOM 7551 C C . LEU B 1 449 ? 5.461 -43.562 -3.238 1 97.56 449 LEU B C 1
ATOM 7553 O O . LEU B 1 449 ? 6.457 -44.281 -3.102 1 97.56 449 LEU B O 1
ATOM 7557 N N . ASN B 1 450 ? 4.98 -43.156 -4.434 1 97.06 450 ASN B N 1
ATOM 7558 C CA . ASN B 1 450 ? 5.672 -43.531 -5.66 1 97.06 450 ASN B CA 1
ATOM 7559 C C . ASN B 1 450 ? 7.086 -42.969 -5.707 1 97.06 450 ASN B C 1
ATOM 7561 O O . ASN B 1 450 ? 8 -43.594 -6.242 1 97.06 450 ASN B O 1
ATOM 7565 N N . TRP B 1 451 ? 7.258 -41.781 -5.152 1 97.31 451 TRP B N 1
ATOM 7566 C CA . TRP B 1 451 ? 8.562 -41.125 -5.102 1 97.31 451 TRP B CA 1
ATOM 7567 C C . TRP B 1 451 ? 9.398 -41.688 -3.953 1 97.31 451 TRP B C 1
ATOM 7569 O O . TRP B 1 451 ? 10.562 -41.312 -3.791 1 97.31 451 TRP B O 1
ATOM 7579 N N . GLN B 1 452 ? 8.828 -42.562 -3.111 1 97.69 452 GLN B N 1
ATOM 7580 C CA . GLN B 1 452 ? 9.477 -43.125 -1.935 1 97.69 452 GLN B CA 1
ATOM 7581 C C . GLN B 1 452 ? 9.953 -42.031 -0.989 1 97.69 452 GLN B C 1
ATOM 7583 O O . GLN B 1 452 ? 11.086 -42.062 -0.514 1 97.69 452 GLN B O 1
ATOM 7588 N N . VAL B 1 453 ? 9.172 -41.062 -0.858 1 97.75 453 VAL B N 1
ATOM 7589 C CA . VAL B 1 453 ? 9.469 -39.938 0.028 1 97.75 453 VAL B CA 1
ATOM 7590 C C . VAL B 1 453 ? 9.625 -40.438 1.461 1 97.75 453 VAL B C 1
ATOM 7592 O O . VAL B 1 453 ? 8.852 -41.281 1.919 1 97.75 453 VAL B O 1
ATOM 7595 N N . GLU B 1 454 ? 10.578 -39.938 2.162 1 98 454 GLU B N 1
ATOM 7596 C CA . GLU B 1 454 ? 10.891 -40.375 3.516 1 98 454 GLU B CA 1
ATOM 7597 C C . GLU B 1 454 ? 10.18 -39.531 4.559 1 98 454 GLU B C 1
ATOM 7599 O O . GLU B 1 454 ? 9.852 -40 5.645 1 98 454 GLU B O 1
ATOM 7604 N N . LYS B 1 455 ? 10.023 -38.312 4.234 1 97.88 455 LYS B N 1
ATOM 7605 C CA . LYS B 1 455 ? 9.5 -37.344 5.199 1 97.88 455 LYS B CA 1
ATOM 7606 C C . LYS B 1 455 ? 8.555 -36.344 4.523 1 97.88 455 LYS B C 1
ATOM 7608 O O . LYS B 1 455 ? 8.812 -35.906 3.404 1 97.88 455 LYS B O 1
ATOM 7613 N N . VAL B 1 456 ? 7.469 -36 5.246 1 98.25 456 VAL B N 1
ATOM 7614 C CA . VAL B 1 456 ? 6.527 -34.969 4.766 1 98.25 456 VAL B CA 1
ATOM 7615 C C . VAL B 1 456 ? 6.312 -33.938 5.844 1 98.25 456 VAL B C 1
ATOM 7617 O O . VAL B 1 456 ? 6.059 -34.25 7.008 1 98.25 456 VAL B O 1
ATOM 7620 N N . ILE B 1 457 ? 6.539 -32.656 5.543 1 98 457 ILE B N 1
ATOM 7621 C CA . ILE B 1 457 ? 6.199 -31.531 6.387 1 98 457 ILE B CA 1
ATOM 7622 C C . ILE B 1 457 ? 4.918 -30.859 5.875 1 98 457 ILE B C 1
ATOM 7624 O O . ILE B 1 457 ? 4.852 -30.453 4.719 1 98 457 ILE B O 1
ATOM 7628 N N . VAL B 1 458 ? 3.914 -30.812 6.68 1 96.69 458 VAL B N 1
ATOM 7629 C CA . VAL B 1 458 ? 2.598 -30.422 6.191 1 96.69 458 VAL B CA 1
ATOM 7630 C C . VAL B 1 458 ? 1.814 -29.734 7.316 1 96.69 458 VAL B C 1
ATOM 7632 O O . VAL B 1 458 ? 2.037 -30.031 8.492 1 96.69 458 VAL B O 1
ATOM 7635 N N . PRO B 1 459 ? 0.961 -28.766 7.012 1 94.44 459 PRO B N 1
ATOM 7636 C CA . PRO B 1 459 ? 0.058 -28.219 8.023 1 94.44 459 PRO B CA 1
ATOM 7637 C C . PRO B 1 459 ? -0.951 -29.25 8.531 1 94.44 459 PRO B C 1
ATOM 7639 O O . PRO B 1 459 ? -1.075 -30.328 7.961 1 94.44 459 PRO B O 1
ATOM 7642 N N . PRO B 1 460 ? -1.708 -28.859 9.57 1 92.44 460 PRO B N 1
ATOM 7643 C CA . PRO B 1 460 ? -2.686 -29.781 10.133 1 92.44 460 PRO B CA 1
ATOM 7644 C C . PRO B 1 460 ? -3.795 -30.156 9.148 1 92.44 460 PRO B C 1
ATOM 7646 O O . PRO B 1 460 ? -4.238 -29.297 8.375 1 92.44 460 PRO B O 1
ATOM 7649 N N . THR B 1 461 ? -4.211 -31.391 9.273 1 91.19 461 THR B N 1
ATOM 7650 C CA . THR B 1 461 ? -5.227 -31.922 8.375 1 91.19 461 THR B CA 1
ATOM 7651 C C . THR B 1 461 ? -6.594 -31.312 8.68 1 91.19 461 THR B C 1
ATOM 7653 O O . THR B 1 461 ? -6.824 -30.812 9.781 1 91.19 461 THR B O 1
ATOM 7656 N N . LEU B 1 462 ? -7.371 -31.359 7.648 1 86.38 462 LEU B N 1
ATOM 7657 C CA . LEU B 1 462 ? -8.766 -30.969 7.82 1 86.38 462 LEU B CA 1
ATOM 7658 C C . LEU B 1 462 ? -9.57 -32.094 8.477 1 86.38 462 LEU B C 1
ATOM 7660 O O . LEU B 1 462 ? -9.234 -33.281 8.32 1 86.38 462 LEU B O 1
ATOM 7664 N N . PRO B 1 463 ? -10.617 -31.656 9.203 1 85.25 463 PRO B N 1
ATOM 7665 C CA . PRO B 1 463 ? -11.461 -32.719 9.773 1 85.25 463 PRO B CA 1
ATOM 7666 C C . PRO B 1 463 ? -12 -33.688 8.719 1 85.25 463 PRO B C 1
ATOM 7668 O O . PRO B 1 463 ? -12.508 -33.25 7.68 1 85.25 463 PRO B O 1
ATOM 7671 N N . GLY B 1 464 ? -11.781 -34.906 8.875 1 86.12 464 GLY B N 1
ATOM 7672 C CA . GLY B 1 464 ? -12.289 -35.938 7.969 1 86.12 464 GLY B CA 1
ATOM 7673 C C . GLY B 1 464 ? -11.25 -36.406 6.977 1 86.12 464 GLY B C 1
ATOM 7674 O O . GLY B 1 464 ? -11.492 -37.375 6.238 1 86.12 464 GLY B O 1
ATOM 7675 N N . TYR B 1 465 ? -10.141 -35.781 6.945 1 90.31 465 TYR B N 1
ATOM 7676 C CA . TYR B 1 465 ? -9.117 -36.156 5.973 1 90.31 465 TYR B CA 1
ATOM 7677 C C . TYR B 1 465 ? -7.922 -36.812 6.656 1 90.31 465 TYR B C 1
ATOM 7679 O O . TYR B 1 465 ? -6.848 -36.938 6.062 1 90.31 465 TYR B O 1
ATOM 7687 N N . GLU B 1 466 ? -8.055 -37.281 7.816 1 93.44 466 GLU B N 1
ATOM 7688 C CA . GLU B 1 466 ? -6.977 -37.844 8.617 1 93.44 466 GLU B CA 1
ATOM 7689 C C . GLU B 1 466 ? -6.426 -39.125 7.992 1 93.44 466 GLU B C 1
ATOM 7691 O O . GLU B 1 466 ? -5.262 -39.469 8.203 1 93.44 466 GLU B O 1
ATOM 7696 N N . LYS B 1 467 ? -7.223 -39.719 7.254 1 95.5 467 LYS B N 1
ATOM 7697 C CA . LYS B 1 467 ? -6.859 -41.031 6.668 1 95.5 467 LYS B CA 1
ATOM 7698 C C . LYS B 1 467 ? -5.613 -40.906 5.797 1 95.5 467 LYS B C 1
ATOM 7700 O O . LYS B 1 467 ? -4.824 -41.844 5.691 1 95.5 467 LYS B O 1
ATOM 7705 N N . TYR B 1 468 ? -5.449 -39.781 5.172 1 96.12 468 TYR B N 1
ATOM 7706 C CA . TYR B 1 468 ? -4.344 -39.594 4.234 1 96.12 468 TYR B CA 1
ATOM 7707 C C . TYR B 1 468 ? -3.008 -39.562 4.969 1 96.12 468 TYR B C 1
ATOM 7709 O O . TYR B 1 468 ? -2.045 -40.219 4.559 1 96.12 468 TYR B O 1
ATOM 7717 N N . LEU B 1 469 ? -2.918 -38.812 6.035 1 96.44 469 LEU B N 1
ATOM 7718 C CA . LEU B 1 469 ? -1.692 -38.781 6.828 1 96.44 469 LEU B CA 1
ATOM 7719 C C . LEU B 1 469 ? -1.431 -40.125 7.488 1 96.44 469 LEU B C 1
ATOM 7721 O O . LEU B 1 469 ? -0.285 -40.562 7.562 1 96.44 469 LEU B O 1
ATOM 7725 N N . ASN B 1 470 ? -2.512 -40.75 7.992 1 96.12 470 ASN B N 1
ATOM 7726 C CA . ASN B 1 470 ? -2.379 -42.094 8.617 1 96.12 470 ASN B CA 1
ATOM 7727 C C . ASN B 1 470 ? -1.821 -43.094 7.637 1 96.12 470 ASN B C 1
ATOM 7729 O O . ASN B 1 470 ? -0.966 -43.906 8 1 96.12 470 ASN B O 1
ATOM 7733 N N . ASP B 1 471 ? -2.324 -43.031 6.465 1 96.44 471 ASP B N 1
ATOM 7734 C CA . ASP B 1 471 ? -1.871 -43.969 5.426 1 96.44 471 ASP B CA 1
ATOM 7735 C C . ASP B 1 471 ? -0.376 -43.781 5.16 1 96.44 471 ASP B C 1
ATOM 7737 O O . ASP B 1 471 ? 0.347 -44.781 5.02 1 96.44 471 ASP B O 1
ATOM 7741 N N . LEU B 1 472 ? 0.076 -42.594 5.07 1 97.31 472 LEU B N 1
ATOM 7742 C CA . LEU B 1 472 ? 1.488 -42.312 4.84 1 97.31 472 LEU B CA 1
ATOM 7743 C C . LEU B 1 472 ? 2.34 -42.812 6.004 1 97.31 472 LEU B C 1
ATOM 7745 O O . LEU B 1 472 ? 3.389 -43.406 5.793 1 97.31 472 LEU B O 1
ATOM 7749 N N . GLU B 1 473 ? 1.891 -42.531 7.184 1 97 473 GLU B N 1
ATOM 7750 C CA . GLU B 1 473 ? 2.613 -42.969 8.375 1 97 473 GLU B CA 1
ATOM 7751 C C . GLU B 1 473 ? 2.719 -44.5 8.43 1 97 473 GLU B C 1
ATOM 7753 O O . GLU B 1 473 ? 3.773 -45.031 8.766 1 97 473 GLU B O 1
ATOM 7758 N N . GLU B 1 474 ? 1.676 -45.125 8.18 1 97.25 474 GLU B N 1
ATOM 7759 C CA . GLU B 1 474 ? 1.637 -46.594 8.195 1 97.25 474 GLU B CA 1
ATOM 7760 C C . GLU B 1 474 ? 2.602 -47.188 7.172 1 97.25 474 GLU B C 1
ATOM 7762 O O . GLU B 1 474 ? 3.135 -48.281 7.367 1 97.25 474 GLU B O 1
ATOM 7767 N N . LYS B 1 475 ? 2.762 -46.469 6.172 1 97.31 475 LYS B N 1
ATOM 7768 C CA . LYS B 1 475 ? 3.627 -46.969 5.098 1 97.31 475 LYS B CA 1
ATOM 7769 C C . LYS B 1 475 ? 5.062 -46.469 5.293 1 97.31 475 LYS B C 1
ATOM 7771 O O . LYS B 1 475 ? 5.879 -46.562 4.371 1 97.31 475 LYS B O 1
ATOM 7776 N N . GLY B 1 476 ? 5.355 -45.844 6.453 1 96.88 476 GLY B N 1
ATOM 7777 C CA . GLY B 1 476 ? 6.727 -45.594 6.859 1 96.88 476 GLY B CA 1
ATOM 7778 C C . GLY B 1 476 ? 7.18 -44.156 6.59 1 96.88 476 GLY B C 1
ATOM 7779 O O . GLY B 1 476 ? 8.367 -43.844 6.707 1 96.88 476 GLY B O 1
ATOM 7780 N N . VAL B 1 477 ? 6.348 -43.281 6.152 1 98.12 477 VAL B N 1
ATOM 7781 C CA . VAL B 1 477 ? 6.707 -41.875 5.91 1 98.12 477 VAL B CA 1
ATOM 7782 C C . VAL B 1 477 ? 6.691 -41.094 7.223 1 98.12 477 VAL B C 1
ATOM 7784 O O . VAL B 1 477 ? 5.719 -41.156 7.98 1 98.12 477 VAL B O 1
ATOM 7787 N N . THR B 1 478 ? 7.75 -40.406 7.586 1 98 478 THR B N 1
ATOM 7788 C CA . THR B 1 478 ? 7.785 -39.531 8.758 1 98 478 THR B CA 1
ATOM 7789 C C . THR B 1 478 ? 6.98 -38.25 8.516 1 98 478 THR B C 1
ATOM 7791 O O . THR B 1 478 ? 7.199 -37.562 7.527 1 98 478 THR B O 1
ATOM 7794 N N . LEU B 1 479 ? 6.113 -38.031 9.422 1 97.25 479 LEU B N 1
ATOM 7795 C CA . LEU B 1 479 ? 5.266 -36.844 9.273 1 97.25 479 LEU B CA 1
ATOM 7796 C C . LEU B 1 479 ? 5.633 -35.781 10.297 1 97.25 479 LEU B C 1
ATOM 7798 O O . LEU B 1 479 ? 5.766 -36.062 11.484 1 97.25 479 LEU B O 1
ATOM 7802 N N . LEU B 1 480 ? 5.887 -34.594 9.82 1 97.38 480 LEU B N 1
ATOM 7803 C CA . LEU B 1 480 ? 6.008 -33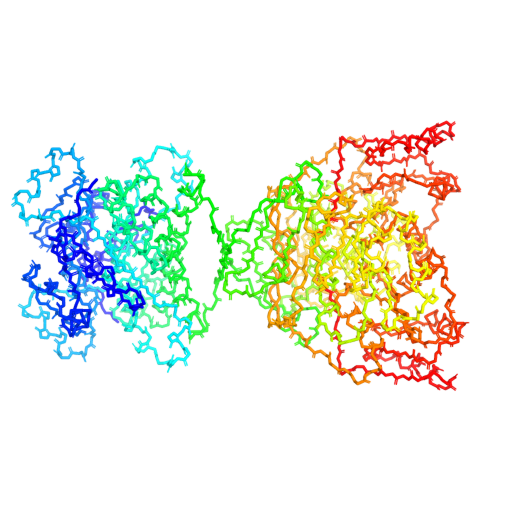.406 10.67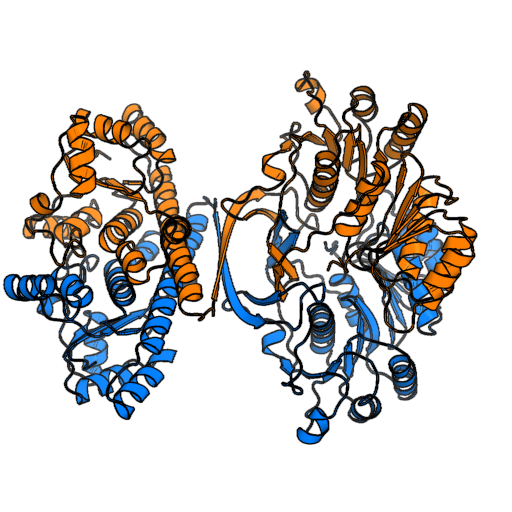2 1 97.38 480 LEU B CA 1
ATOM 7804 C C . LEU B 1 480 ? 4.879 -32.438 10.406 1 97.38 480 LEU B C 1
ATOM 7806 O O . LEU B 1 480 ? 4.844 -31.797 9.344 1 97.38 480 LEU B O 1
ATOM 7810 N N . VAL B 1 481 ? 4.016 -32.281 11.336 1 96 481 VAL B N 1
ATOM 7811 C CA . VAL B 1 481 ? 2.85 -31.406 11.195 1 96 481 VAL B CA 1
ATOM 7812 C C . VAL B 1 481 ? 3.096 -30.094 11.914 1 96 481 VAL B C 1
ATOM 7814 O O . VAL B 1 481 ? 3.467 -30.078 13.094 1 96 481 VAL B O 1
ATOM 7817 N N . THR B 1 482 ? 2.943 -28.984 11.219 1 94.88 482 THR B N 1
ATOM 7818 C CA . THR B 1 482 ? 3.168 -27.672 11.797 1 94.88 482 THR B CA 1
ATOM 7819 C C . THR B 1 482 ? 2.078 -27.328 12.805 1 94.88 482 THR B C 1
ATOM 7821 O O . THR B 1 482 ? 1.021 -27.969 12.828 1 94.88 482 THR B O 1
ATOM 7824 N N . GLN B 1 483 ? 2.301 -26.312 13.57 1 90.62 483 GLN B N 1
ATOM 7825 C CA . GLN B 1 483 ? 1.372 -25.891 14.617 1 90.62 483 GLN B CA 1
ATOM 7826 C C . GLN B 1 483 ? 0.138 -25.219 14.023 1 90.62 483 GLN B C 1
ATOM 7828 O O . GLN B 1 483 ? -0.932 -25.219 14.633 1 90.62 483 GLN B O 1
ATOM 7833 N N . GLY B 1 484 ? 0.331 -24.688 12.867 1 90.12 484 GLY B N 1
ATOM 7834 C CA . GLY B 1 484 ? -0.75 -23.984 12.195 1 90.12 484 GLY B CA 1
ATOM 7835 C C . GLY B 1 484 ? -0.538 -23.859 10.695 1 90.12 484 GLY B C 1
ATOM 7836 O O . GLY B 1 484 ? 0.47 -24.328 10.164 1 90.12 484 GLY B O 1
ATOM 7837 N N . ARG B 1 485 ? -1.517 -23.281 10.141 1 90.94 485 ARG B N 1
ATOM 7838 C CA . ARG B 1 485 ? -1.441 -23.047 8.703 1 90.94 485 ARG B CA 1
ATOM 7839 C C . ARG B 1 485 ? -0.636 -21.797 8.383 1 90.94 485 ARG B C 1
ATOM 7841 O O . ARG B 1 485 ? -0.562 -20.875 9.203 1 90.94 485 ARG B O 1
ATOM 7848 N N . TYR B 1 486 ? -0.023 -21.766 7.266 1 91.88 486 TYR B N 1
ATOM 7849 C CA . TYR B 1 486 ? 0.779 -20.625 6.859 1 91.88 486 TYR B CA 1
ATOM 7850 C C . TYR B 1 486 ? 0.604 -20.344 5.371 1 91.88 486 TYR B C 1
ATOM 7852 O O . TYR B 1 486 ? 1.569 -20.016 4.68 1 91.88 486 TYR B O 1
ATOM 7860 N N . HIS B 1 487 ? -0.582 -20.531 4.945 1 89.5 487 HIS B N 1
ATOM 7861 C CA . HIS B 1 487 ? -0.933 -20.25 3.559 1 89.5 487 HIS B CA 1
ATOM 7862 C C . HIS B 1 487 ? -0.824 -18.766 3.262 1 89.5 487 HIS B C 1
ATOM 7864 O O . HIS B 1 487 ? -1.191 -17.922 4.094 1 89.5 487 HIS B O 1
ATOM 7870 N N . ARG B 1 488 ? -0.317 -18.438 2 1 89.06 488 ARG B N 1
ATOM 7871 C CA . ARG B 1 488 ? -0.185 -17.047 1.614 1 89.06 488 ARG B CA 1
ATOM 7872 C C . ARG B 1 488 ? -0.922 -16.766 0.309 1 89.06 488 ARG B C 1
ATOM 7874 O O . ARG B 1 488 ? -1.039 -17.641 -0.545 1 89.06 488 ARG B O 1
ATOM 7881 N N . TYR B 1 489 ? -1.415 -15.539 0.276 1 85.44 489 TYR B N 1
ATOM 7882 C CA . TYR B 1 489 ? -2.051 -15.086 -0.957 1 85.44 489 TYR B CA 1
ATOM 7883 C C . TYR B 1 489 ? -1.346 -13.859 -1.516 1 85.44 489 TYR B C 1
ATOM 7885 O O . TYR B 1 489 ? -0.896 -12.992 -0.758 1 85.44 489 TYR B O 1
#

Organism: Petrotoga mobilis (strain DSM 10674 / SJ95) (NCBI:txid403833)

Foldseek 3Di:
DAAAEEEEEEPDCPCVQVLLVLCVVSNHAYEYDPVVQVVNVVVVRHHHYQCVVQVHPQDPVNLDRQDDCLLLLLQQQDDPDPVSVVVCVVVVHHHGAEYEYEADQLVVVVVVDLDPVVSVVRDHDRSLVSLLSNLVRLVRHAHAHDSVCSVVQSVCCVPPVDDDSVNSNVRSVVSVVRSVSRVLSSCVSVCVSVVNDDDHDWDKDWPAWACAEPDNVHTDTDIDTPPADDQVVFKDWLLVVHGHYNFQVLLVRLVLQLVLVDPFWKKFWDGSNATFKIFGNDDPVRLVLVLVLQQPDAETEIEGQDVVSVVSCQAGRYAEYEYCHDDPCSVVSNSGPHIYMHGDRDNGDDQKDWDDDPVDIDIDGADDFDDDDDSQVRSLQVSQLVAADQAKWWDDHGMIGTADGDDPYNLVRVVRRVVSCVSSVHQQAEGEMETLADDADPSVLVVCVVNVYAEYEHEDDDPPRVVSVVVCVVVRHHYHYIPHHRHHD/DAAAEEEEEEPDCVCVQVLLVLCVVSNHAYEYDPVVQVVNVVVVRHHHYQCRVQVHPQDPVNLDRQDDCLLLLLQQQDDPDPVSVVVCVVVVRHHGAEYEYEADQLVVVVVVDLDPVVSVVRDHDRSLVSLLSNLVRLVRHAHAHDSVCSVVQSVCCVPPVDDDSVNSNVRSVVSVVRSVSRVLSSCVSVCVSVVNDDDHDWDKDWPAWACAEPDNVHTDTDIDTPPADDQVVFKDWLLVVHGHYNFQVLLVRLVLQLVLVDPFWKKFWDGSNATFKIFGNDDPVRLVLVLVLQQPDAETEIEGQDPVSVVSCQAGRYAEYEYCHDDPCSVVSNSGPHIYMHGDRDNGDDQKDWDDDPVDIDIDGADDWDDDDDSQVRSLQVSQLVAADQWKWWTDHGMIGTADHDDPYNLVRVVRRVVSCVSSVHQQAEGEMETLADDADPSVLVVCVVNVYAEYEHEDDDPPRVVSVVVCVVVRHHYHYIPHHRHHD

Secondary structure (DSSP, 8-state):
----EEEEE-S--TTHHHHHHHHHHTTPEEEE-HHHHHHHHHTT---EEHHHHHT---BGGGTBSS--HHHHHHHHPPTT-HHHHHHHHHTTPPP--EEEE----HHHHHHH---HHHHHHT--SHHHHHHHHHHHTTTT-EEE--GGGHHHHHHHHHHHSS--HHHHHHHHHHHHHHHHHHHHHHHHHHHHHTT---EEEEEEEEEEE-S-SSSTT--EEEEEETT---GGGGEEES-TTS---HHHHHHHHHHHHHHHH-SS-EEEEEETTEEEEEEES--HHHHHHHHHHHHH-BS-EEE---HHHHHHTTTSB-SEEEE-S----HHHHHT-SSEEEEE---PPP-SEEEEEETTEEEEEEPPP------HHHHHHHHHHHHS-SS-EEEEETTEEE--B-S-SSHHHHHHHHHHHHHHTT----SSEEEESS----HHHHHHHHHTT--EEEEPPPPTT-HHHHHHHHHTT-EEEE-SS-----/----EEEEE-S--TTHHHHHHHHHHTTPEEEE-HHHHHHHHHTT---EEHHHHHT---BGGGTBSS--HHHHHHHHPPTT-HHHHHHHHHTTPPP--EEEE----HHHHHHH---HHHHHHT--SHHHHHHHHHHHTTTT-EEE--GGGHHHHHHHHHHHSS--HHHHHHHHHHHHHHHHHHHHHHHHHHHHHTT---EEEEEEEEEEE-S-SSSTT--EEEEEETT---GGGGEEES-TTS---HHHHHHHHHHHHHHHH-SS-EEEEEETTEEEEEEES--HHHHHHHHHHHHH-BS-EEE---HHHHHHTTTSB-SEEEE-S----HHHHHT-SSEEEEE---PPP-SEEEEEETTEEEEEEPPP------HHHHHHHHHHHHS-SS-EEEEETTEEE----SBSSHHHHHHHHHHHHHHTT----SSEEEESS----HHHHHHHHHTT--EEEEPPPPTT-HHHHHHHHHTT-EEEE-SS-----

pLDDT: mean 94.15, std 4.09, range [71.31, 98.81]

InterPro domains:
  IPR002695 Bifunctional purine biosynthesis protein PurH-like [PF01808] (134-233)
  IPR002695 Bifunctional purine biosynthesis protein PurH-like [PTHR11692] (3-224)
  IPR002695 Bifunctional purine biosynthesis protein PurH-like [SM00798] (134-417)
  IPR011607 Methylglyoxal synthase-like domain [PF02142] (16-128)
  IPR011607 Methylglyoxal synthase-like domain [PS51855] (1-145)
  IPR011607 Methylglyoxal synthase-like domain [SM00851] (15-129)
  IPR036914 Methylglyoxal synthase-like domain superfamily [G3DSA:3.40.50.1380] (1-197)
  IPR036914 Methylglyoxal synthase-like domain superfamily [SSF52335] (3-193)

Radius of gyration: 32.57 Å; Cα contacts (8 Å, |Δi|>4): 2071; chains: 2; bounding box: 75×97×79 Å

Nearest PDB structures (foldseek):
  4a1o-assembly1_B  TM=7.906E-01  e=6.920E-38  Mycobacterium tuberculosis H37Rv
  1pkx-assembly1_A  TM=4.766E-01  e=1.156E-33  Homo sapiens
  7mgq-assembly1_B  TM=4.760E-01  e=3.352E-34  Cryptococcus neoformans
  7mgq-assembly1_A  TM=4.756E-01  e=1.551E-33  Cryptococcus neoformans
  7mgq-assembly2_C  TM=4.499E-01  e=2.967E-33  Cryptococcus neoformans